Protein 8UUT (pdb70)

B-factor: mean 24.4, std 8.97, range [11.03, 70.88]

InterPro domains:
  IPR009013 Attachment protein shaft domain superfamily [SSF51225] (116-201)
  IPR009013 Attachment protein shaft domain superfamily [SSF51225] (204-274)
  IPR009013 Attachment protein shaft domain superfamily [SSF51225] (277-347)
  IPR009013 Attachment protein shaft domain superfamily [SSF51225] (350-420)
  IPR009013 Attachment protein shaft domain superfamily [SSF51225] (423-521)

Structure (mmCIF, N/CA/C/O backbone):
data_8UUT
#
_entry.id   8UUT
#
_cell.length_a   130.559
_cell.length_b   130.559
_cell.length_c   76.409
_cell.angle_alpha   90.000
_cell.angle_beta   90.000
_cell.angle_gamma   120.000
#
_symmetry.space_group_name_H-M   'P 3 2 1'
#
loop_
_entity.id
_entity.type
_entity.pdbx_description
1 polymer 'Anti-feeding prophage Fibre'
2 water water
#
loop_
_atom_site.group_PDB
_atom_site.id
_atom_site.type_symbol
_atom_site.label_atom_id
_atom_site.label_alt_id
_atom_site.label_comp_id
_atom_site.label_asym_id
_atom_site.label_entity_id
_atom_site.label_seq_id
_atom_site.pdbx_PDB_ins_code
_atom_site.Cartn_x
_atom_site.Cartn_y
_atom_site.Cartn_z
_atom_site.occupancy
_atom_site.B_iso_or_equiv
_atom_site.auth_seq_id
_atom_site.auth_comp_id
_atom_site.auth_asym_id
_atom_site.auth_atom_id
_atom_site.pdbx_PDB_model_num
ATOM 1 N N . ASN A 1 43 ? 13.58095 38.98700 9.46677 1.000 45.57608 43 ASN A N 1
ATOM 2 C CA . ASN A 1 43 ? 14.17813 38.61391 10.75022 1.000 40.26034 43 ASN A CA 1
ATOM 3 C C . ASN A 1 43 ? 13.65875 39.48881 11.89853 1.000 36.84245 43 ASN A C 1
ATOM 4 O O . ASN A 1 43 ? 13.85260 39.15579 13.08424 1.000 41.27297 43 ASN A O 1
ATOM 6 N N . GLY A 1 44 ? 13.01850 40.60783 11.54508 1.000 38.73586 44 GLY A N 1
ATOM 7 C CA . GLY A 1 44 ? 12.36186 41.46899 12.52007 1.000 32.06797 44 GLY A CA 1
ATOM 8 C C . GLY A 1 44 ? 13.26774 42.45893 13.23402 1.000 35.97449 44 GLY A C 1
ATOM 9 O O . GLY A 1 44 ? 12.82656 43.53504 13.65084 1.000 29.04341 44 GLY A O 1
ATOM 10 N N . VAL A 1 45 ? 14.54150 42.10664 13.38766 1.000 34.75666 45 VAL A N 1
ATOM 11 C CA . VAL A 1 45 ? 15.49711 42.95467 14.08761 1.000 29.76435 45 VAL A CA 1
ATOM 12 C C . VAL A 1 45 ? 16.85495 42.74751 13.43475 1.000 34.67407 45 VAL A C 1
ATOM 13 O O . VAL A 1 45 ? 17.13991 41.67800 12.88833 1.000 32.27717 45 VAL A O 1
ATOM 17 N N . GLY A 1 46 ? 17.68640 43.78763 13.47124 1.000 30.08495 46 GLY A N 1
ATOM 18 C CA . GLY A 1 46 ? 18.97143 43.75619 12.80241 1.000 35.33511 46 GLY A CA 1
ATOM 19 C C . GLY A 1 46 ? 20.02860 44.61994 13.46123 1.000 33.20888 46 GLY A C 1
ATOM 20 O O . GLY A 1 46 ? 19.72246 45.70068 13.97139 1.000 27.44450 46 GLY A O 1
ATOM 21 N N . LEU A 1 47 ? 21.27577 44.14879 13.46581 1.000 32.12836 47 LEU A N 1
ATOM 22 C CA . LEU A 1 47 ? 22.38743 44.97875 13.91420 1.000 30.14306 47 LEU A CA 1
ATOM 23 C C . LEU A 1 47 ? 22.59848 46.12104 12.93288 1.000 29.23605 47 LEU A C 1
ATOM 24 O O . LEU A 1 47 ? 22.57552 45.91220 11.71516 1.000 32.69648 47 LEU A O 1
ATOM 29 N N . LYS A 1 48 ? 22.79183 47.33430 13.44902 1.000 26.65222 48 LYS A N 1
ATOM 30 C CA . LYS A 1 48 ? 23.17487 48.42227 12.56146 1.000 26.75069 48 LYS A CA 1
ATOM 31 C C . LYS A 1 48 ? 24.55304 48.14324 11.96990 1.000 27.08406 48 LYS A C 1
ATOM 32 O O . LYS A 1 48 ? 25.35355 47.38641 12.52741 1.000 22.69838 48 LYS A O 1
ATOM 38 N N . SER A 1 49 ? 24.83060 48.77130 10.82377 1.000 22.89750 49 SER A N 1
ATOM 39 C CA . SER A 1 49 ? 26.11595 48.55866 10.17142 1.000 26.18709 49 SER A CA 1
ATOM 40 C C . SER A 1 49 ? 27.26723 49.07105 11.02793 1.000 23.68262 49 SER A C 1
ATOM 41 O O . SER A 1 49 ? 28.39565 48.57625 10.90035 1.000 22.33224 49 SER A O 1
ATOM 44 N N . THR A 1 50 ? 26.99703 50.01419 11.93050 1.000 22.19575 50 THR A N 1
ATOM 45 C CA . THR A 1 50 ? 28.01014 50.54137 12.83922 1.000 22.74816 50 THR A CA 1
ATOM 46 C C . THR A 1 50 ? 27.87152 50.00300 14.25818 1.000 23.46994 50 THR A C 1
ATOM 47 O O . THR A 1 50 ? 28.30402 50.66524 15.21277 1.000 19.62855 50 THR A O 1
ATOM 51 N N . ALA A 1 51 ? 27.28912 48.80812 14.42035 1.000 19.44104 51 ALA A N 1
ATOM 52 C CA . ALA A 1 51 ? 27.19688 48.21628 15.74846 1.000 20.69975 51 ALA A CA 1
ATOM 53 C C . ALA A 1 51 ? 28.56898 48.06774 16.38102 1.000 20.73991 51 ALA A C 1
ATOM 54 O O . ALA A 1 51 ? 28.68898 48.12742 17.60848 1.000 17.97294 51 ALA A O 1
ATOM 56 N N . TRP A 1 52 ? 29.61207 47.89243 15.55792 1.000 20.71928 52 TRP A N 1
ATOM 57 C CA . TRP A 1 52 ? 30.96537 47.77831 16.08728 1.000 19.06584 52 TRP A CA 1
ATOM 58 C C . TRP A 1 52 ? 31.35662 49.00368 16.90679 1.000 18.37194 52 TRP A C 1
ATOM 59 O O . TRP A 1 52 ? 32.14724 48.88541 17.84892 1.000 18.18159 52 TRP A O 1
ATOM 70 N N . ILE A 1 53 ? 30.82743 50.18367 16.57116 1.000 18.31079 53 ILE A N 1
ATOM 71 C CA . ILE A 1 53 ? 31.11405 51.37198 17.37831 1.000 18.08047 53 ILE A CA 1
ATOM 72 C C . ILE A 1 53 ? 30.60716 51.17515 18.79829 1.000 18.64726 53 ILE A C 1
ATOM 73 O O . ILE A 1 53 ? 31.32918 51.39482 19.78551 1.000 18.08368 53 ILE A O 1
ATOM 78 N N . ASN A 1 54 ? 29.34381 50.77111 18.92075 1.000 18.67239 54 ASN A N 1
ATOM 79 C CA . ASN A 1 54 ? 28.76546 50.52020 20.23255 1.000 18.33281 54 ASN A CA 1
ATOM 80 C C . ASN A 1 54 ? 29.54064 49.45342 20.98283 1.000 18.23341 54 ASN A C 1
ATOM 81 O O . ASN A 1 54 ? 29.81590 49.58794 22.18746 1.000 16.96511 54 ASN A O 1
ATOM 86 N N . VAL A 1 55 ? 29.87895 48.37027 20.29731 1.000 17.57584 55 VAL A N 1
ATOM 87 C CA . VAL A 1 55 ? 30.51098 47.26253 20.99597 1.000 16.88442 55 VAL A CA 1
ATOM 88 C C . VAL A 1 55 ? 31.89619 47.66652 21.47353 1.000 20.75601 55 VAL A C 1
ATOM 89 O O . VAL A 1 55 ? 32.27695 47.38945 22.62236 1.000 18.73139 55 VAL A O 1
ATOM 93 N N . MET A 1 56 ? 32.66475 48.35475 20.61636 1.000 18.47669 56 MET A N 1
ATOM 94 C CA . MET A 1 56 ? 34.06401 48.57056 20.95603 1.000 18.45623 56 MET A CA 1
ATOM 95 C C . MET A 1 56 ? 34.23192 49.72644 21.93391 1.000 18.74136 56 MET A C 1
ATOM 96 O O . MET A 1 56 ? 35.15784 49.70401 22.75648 1.000 19.06857 56 MET A O 1
ATOM 101 N N . CYS A 1 57 ? 33.35003 50.73592 21.87688 1.000 18.19370 57 CYS A N 1
ATOM 102 C CA . CYS A 1 57 ? 33.31853 51.72593 22.95602 1.000 17.81792 57 CYS A CA 1
ATOM 103 C C . CYS A 1 57 ? 33.03381 51.07058 24.29717 1.000 18.21924 57 CYS A C 1
ATOM 104 O O . CYS A 1 57 ? 33.65590 51.41902 25.30968 1.000 18.84715 57 CYS A O 1
ATOM 107 N N . GLY A 1 58 ? 32.08011 50.14241 24.33847 1.000 16.06344 58 GLY A N 1
ATOM 108 C CA . GLY A 1 58 ? 31.84520 49.41234 25.57513 1.000 17.71021 58 GLY A CA 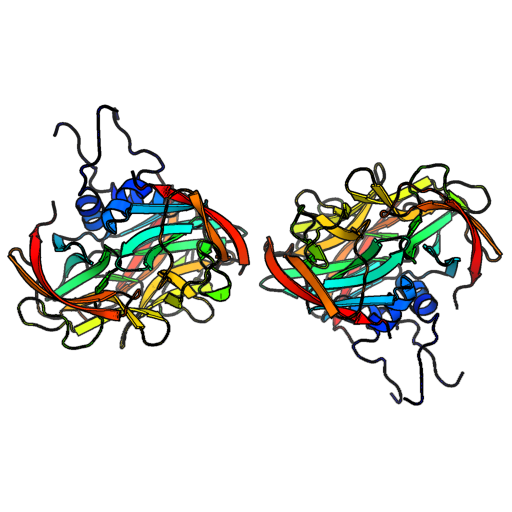1
ATOM 109 C C . GLY A 1 58 ? 33.03040 48.55685 25.97095 1.000 17.75991 58 GLY A C 1
ATOM 110 O O . GLY A 1 58 ? 33.38548 48.47325 27.15161 1.000 17.10548 58 GLY A O 1
ATOM 111 N N . LEU A 1 59 ? 33.66285 47.91578 24.98938 1.000 17.28648 59 LEU A N 1
ATOM 112 C CA . LEU A 1 59 ? 34.77825 47.01853 25.27885 1.000 18.47369 59 LEU A CA 1
ATOM 113 C C . LEU A 1 59 ? 35.90214 47.73902 26.01253 1.000 19.16008 59 LEU A C 1
ATOM 114 O O . LEU A 1 59 ? 36.47479 47.19737 26.97355 1.000 17.17438 59 LEU A O 1
ATOM 119 N N . HIS A 1 60 ? 36.24554 48.94761 25.56752 1.000 15.84320 60 HIS A N 1
ATOM 120 C CA . HIS A 1 60 ? 37.33782 49.70552 26.16877 1.000 16.62202 60 HIS A CA 1
ATOM 121 C C . HIS A 1 60 ? 36.86933 50.76719 27.15011 1.000 17.69011 60 HIS A C 1
ATOM 122 O O . HIS A 1 60 ? 37.70940 51.50868 27.67145 1.000 17.99045 60 HIS A O 1
ATOM 129 N N . ASN A 1 61 ? 35.56171 50.85834 27.40987 1.000 17.09250 61 ASN A N 1
ATOM 130 C CA . ASN A 1 61 ? 34.99560 51.91856 28.24754 1.000 17.72012 61 ASN A CA 1
ATOM 131 C C . ASN A 1 61 ? 35.36529 53.29926 27.70655 1.000 19.81433 61 ASN A C 1
ATOM 132 O O . ASN A 1 61 ? 35.72686 54.21383 28.45338 1.000 17.01242 61 ASN A O 1
ATOM 137 N N . ALA A 1 62 ? 35.30320 53.44385 26.39000 1.000 17.49161 62 ALA A N 1
ATOM 138 C CA . ALA A 1 62 ? 35.69953 54.67729 25.73514 1.000 16.70363 62 ALA A CA 1
ATOM 139 C C . ALA A 1 62 ? 34.57785 55.70332 25.80696 1.000 20.11482 62 ALA A C 1
ATOM 140 O O . ALA A 1 62 ? 33.39635 55.35765 25.70562 1.000 22.22590 62 ALA A O 1
ATOM 142 N N . THR A 1 63 ? 34.95230 56.97356 25.95835 1.000 16.66757 63 THR A N 1
ATOM 143 C CA . THR A 1 63 ? 33.97987 58.06017 25.92652 1.000 20.47597 63 THR A CA 1
ATOM 144 C C . THR A 1 63 ? 33.98180 58.81159 24.60755 1.000 18.69170 63 THR A C 1
ATOM 145 O O . THR A 1 63 ? 33.07399 59.62024 24.36780 1.000 20.04546 63 THR A O 1
ATOM 149 N N . PHE A 1 64 ? 34.98277 58.58633 23.76251 1.000 18.31808 64 PHE A N 1
ATOM 150 C CA . PHE A 1 64 ? 35.04820 59.20318 22.45040 1.000 15.50601 64 PHE A CA 1
ATOM 151 C C . PHE A 1 64 ? 35.63664 58.18695 21.48783 1.000 17.17304 64 PHE A C 1
ATOM 152 O O . PHE A 1 64 ? 36.35032 57.26577 21.88724 1.000 17.09673 64 PHE A O 1
ATOM 160 N N . TYR A 1 65 ? 35.33326 58.36905 20.21112 1.000 17.33283 65 TYR A N 1
ATOM 161 C CA . TYR A 1 65 ? 35.90490 57.51271 19.18585 1.000 16.26415 65 TYR A CA 1
ATOM 162 C C . TYR A 1 65 ? 36.06302 58.32721 17.91369 1.000 17.45184 65 TYR A C 1
ATOM 163 O O . TYR A 1 65 ? 35.49891 59.41424 17.76884 1.000 18.20738 65 TYR A O 1
ATOM 172 N N . VAL A 1 66 ? 36.84977 57.79017 16.98976 1.000 14.78986 66 VAL A N 1
ATOM 173 C CA . VAL A 1 66 ? 37.08400 58.43677 15.70841 1.000 16.96136 66 VAL A CA 1
ATOM 174 C C . VAL A 1 66 ? 37.33736 57.32580 14.70650 1.000 18.08676 66 VAL A C 1
ATOM 175 O O . VAL A 1 66 ? 37.85518 56.26142 15.06322 1.000 15.61107 66 VAL A O 1
ATOM 179 N N . TYR A 1 67 ? 36.94904 57.55685 13.44939 1.000 15.46306 67 TYR A N 1
ATOM 180 C CA . TYR A 1 67 ? 37.19100 56.52135 12.46152 1.000 14.71657 67 TYR A CA 1
ATOM 181 C C . TYR A 1 67 ? 37.08627 57.06737 11.04902 1.000 15.63601 67 TYR A C 1
ATOM 182 O O . TYR A 1 67 ? 36.55661 58.15242 10.80477 1.000 17.42518 67 TYR A O 1
ATOM 191 N N . SER A 1 68 ? 37.63559 56.29127 10.12693 1.000 16.11289 68 SER A N 1
ATOM 192 C CA . SER A 1 68 ? 37.37440 56.45130 8.70672 1.000 15.22626 68 SER A CA 1
ATOM 193 C C . SER A 1 68 ? 37.15233 55.05450 8.15250 1.000 16.69215 68 SER A C 1
ATOM 194 O O . SER A 1 68 ? 37.03342 54.08897 8.90902 1.000 15.37178 68 SER A O 1
ATOM 197 N N . SER A 1 69 ? 37.12098 54.93918 6.82096 1.000 17.23843 69 SER A N 1
ATOM 198 C CA . SER A 1 69 ? 37.07516 53.62837 6.17818 1.000 20.55300 69 SER A CA 1
ATOM 199 C C . SER A 1 69 ? 38.31227 52.78594 6.46640 1.000 20.23583 69 SER A C 1
ATOM 200 O O . SER A 1 69 ? 38.31559 51.58675 6.14877 1.000 18.33101 69 SER A O 1
ATOM 203 N N . TYR A 1 70 ? 39.35714 53.38024 7.05087 1.000 16.89542 70 TYR A N 1
ATOM 204 C CA . TYR A 1 70 ? 40.67510 52.76555 7.09061 1.000 15.09338 70 TYR A CA 1
ATOM 205 C C . TYR A 1 70 ? 41.24739 52.57610 8.48452 1.000 14.87858 70 TYR A C 1
ATOM 206 O O . TYR A 1 70 ? 42.32486 51.97697 8.60375 1.000 13.91872 70 TYR A O 1
ATOM 215 N N . PHE A 1 71 ? 40.58091 53.05384 9.53120 1.000 11.61672 71 PHE A N 1
ATOM 216 C CA . PHE A 1 71 ? 41.06975 52.81816 10.88975 1.000 15.26245 71 PHE A CA 1
ATOM 217 C C . PHE A 1 71 ? 39.91380 53.16957 11.81615 1.000 14.54732 71 PHE A C 1
ATOM 218 O O . PHE A 1 71 ? 38.95919 53.84207 11.41193 1.000 13.79649 71 PHE A O 1
ATOM 226 N N . CYS A 1 72 ? 40.03926 52.77286 13.08255 1.000 14.05152 72 CYS A N 1
ATOM 227 C CA . CYS A 1 72 ? 39.19464 53.35757 14.11443 1.000 16.64873 72 CYS A CA 1
ATOM 228 C C . CYS A 1 72 ? 39.97206 53.38965 15.42359 1.000 17.40990 72 CYS A C 1
ATOM 229 O O . CYS A 1 72 ? 40.90702 52.60440 15.64151 1.000 16.25462 72 CYS A O 1
ATOM 232 N N . ALA A 1 73 ? 39.58274 54.31842 16.28761 1.000 14.16256 73 ALA A N 1
ATOM 233 C CA . ALA A 1 73 ? 40.27687 54.51278 17.55072 1.000 13.76618 73 ALA A CA 1
ATOM 234 C C . ALA A 1 73 ? 39.27740 54.88639 18.62902 1.000 14.67519 73 ALA A C 1
ATOM 235 O O . ALA A 1 73 ? 38.40130 55.73157 18.41043 1.000 17.25549 73 ALA A O 1
ATOM 237 N N . PHE A 1 74 ? 39.43057 54.26176 19.79097 1.000 14.12532 74 PHE A N 1
ATOM 238 C CA . PHE A 1 74 ? 38.50110 54.39734 20.90839 1.000 13.97348 74 PHE A CA 1
ATOM 239 C C . PHE A 1 74 ? 39.25047 55.03103 22.06610 1.000 15.98579 74 PHE A C 1
ATOM 240 O O . PHE A 1 74 ? 40.22053 54.44963 22.55362 1.000 14.96108 74 PHE A O 1
ATOM 248 N N . PHE A 1 75 ? 38.80663 56.22729 22.48852 1.000 17.83907 75 PHE A N 1
ATOM 249 C CA . PHE A 1 75 ? 39.54993 57.07970 23.41960 1.000 17.02356 75 PHE A CA 1
ATOM 250 C C . PHE A 1 75 ? 38.99116 57.02521 24.82977 1.000 17.33210 75 PHE A C 1
ATOM 251 O O . PHE A 1 75 ? 37.77460 57.12449 25.03622 1.000 16.57943 75 PHE A O 1
ATOM 259 N N . CYS A 1 76 ? 39.90192 56.96807 25.80164 1.000 16.05627 76 CYS A N 1
ATOM 260 C CA . CYS A 1 76 ? 39.57838 57.09741 27.21504 1.000 17.01485 76 CYS A CA 1
ATOM 261 C C . CYS A 1 76 ? 40.37490 58.25185 27.78340 1.000 18.45655 76 CYS A C 1
ATOM 262 O O . CYS A 1 76 ? 41.58656 58.33010 27.56015 1.000 18.43264 76 CYS A O 1
ATOM 265 N N . ASN A 1 77 ? 39.69896 59.13709 28.51830 1.000 17.85970 77 ASN A N 1
ATOM 266 C CA . ASN A 1 77 ? 40.36592 60.21156 29.24032 1.000 22.29338 77 ASN A CA 1
ATOM 267 C C . ASN A 1 77 ? 40.74935 59.72927 30.62824 1.000 19.58126 77 ASN A C 1
ATOM 268 O O . ASN A 1 77 ? 39.99519 58.99645 31.27150 1.000 19.60263 77 ASN A O 1
ATOM 273 N N . TYR A 1 78 ? 41.93595 60.12194 31.07781 1.000 19.33116 78 TYR A N 1
ATOM 274 C CA . TYR A 1 78 ? 42.38148 59.76438 32.42158 1.000 20.29470 78 TYR A CA 1
ATOM 275 C C . TYR A 1 78 ? 43.48414 60.72689 32.82463 1.000 23.23543 78 TYR A C 1
ATOM 276 O O . TYR A 1 78 ? 44.38858 60.99973 32.03678 1.000 15.96441 78 TYR A O 1
ATOM 285 N N . SER A 1 79 ? 43.38841 61.24193 34.05416 1.000 24.38563 79 SER A N 1
ATOM 286 C CA . SER A 1 79 ? 44.35813 62.19860 34.60185 1.000 26.03176 79 SER A CA 1
ATOM 287 C C . SER A 1 79 ? 44.46908 63.38033 33.63795 1.000 19.95406 79 SER A C 1
ATOM 288 O O . SER A 1 79 ? 43.43527 63.96819 33.29193 1.000 24.07945 79 SER A O 1
ATOM 291 N N . ASN A 1 80 ? 45.66582 63.76835 33.19639 1.000 19.61234 80 ASN A N 1
ATOM 292 C CA . ASN A 1 80 ? 45.79949 64.94192 32.33608 1.000 24.02398 80 ASN A CA 1
ATOM 293 C C . ASN A 1 80 ? 45.73695 64.61393 30.85061 1.000 23.37185 80 ASN A C 1
ATOM 294 O O . ASN A 1 80 ? 45.80718 65.53836 30.03510 1.000 19.79123 80 ASN A O 1
ATOM 299 N N . GLY A 1 81 ? 45.63236 63.33784 30.48037 1.000 21.82544 81 GLY A N 1
ATOM 300 C CA . GLY A 1 81 ? 45.73849 62.96613 29.07655 1.000 20.86672 81 GLY A CA 1
ATOM 301 C C . GLY A 1 81 ? 44.68119 61.97570 28.62354 1.000 18.97792 81 GLY A C 1
ATOM 302 O O . GLY A 1 81 ? 43.58370 61.91428 29.18600 1.000 18.70340 81 GLY A O 1
ATOM 303 N N . CYS A 1 82 ? 44.99499 61.19183 27.59765 1.000 19.82728 82 CYS A N 1
ATOM 304 C CA . CYS A 1 82 ? 44.05231 60.20740 27.08973 1.000 17.13289 82 CYS A CA 1
ATOM 305 C C . CYS A 1 82 ? 44.83039 59.09932 26.39693 1.000 15.13243 82 CYS A C 1
ATOM 306 O O . CYS A 1 82 ? 46.01696 59.23977 26.09433 1.000 14.63885 82 CYS A O 1
ATOM 309 N N . VAL A 1 83 ? 44.13790 57.98925 26.17321 1.000 17.20119 83 VAL A N 1
ATOM 310 C CA . VAL A 1 83 ? 44.65644 56.81309 25.48332 1.000 14.44068 83 VAL A CA 1
ATOM 311 C C . VAL A 1 83 ? 43.63689 56.42444 24.42422 1.000 17.26552 83 VAL A C 1
ATOM 312 O O . VAL A 1 83 ? 42.43208 56.50604 24.66865 1.000 18.51311 83 VAL A O 1
ATOM 316 N N . ALA A 1 84 ? 44.10990 55.98980 23.25735 1.000 15.05434 84 ALA A N 1
ATOM 317 C CA . ALA A 1 84 ? 43.25021 55.37976 22.25191 1.000 13.87587 84 ALA A CA 1
ATOM 318 C C . ALA A 1 84 ? 43.65824 53.93080 22.02057 1.000 16.44749 84 ALA A C 1
ATOM 319 O O . ALA A 1 84 ? 44.84789 53.61472 21.92603 1.000 15.40332 84 ALA A O 1
ATOM 321 N N . TYR A 1 85 ? 42.66293 53.05503 21.92660 1.000 16.57777 85 TYR A N 1
ATOM 322 C CA . TYR A 1 85 ? 42.85646 51.68291 21.48959 1.000 13.90141 85 TYR A CA 1
ATOM 323 C C . TYR A 1 85 ? 42.47737 51.62935 20.01374 1.000 15.28368 85 TYR A C 1
ATOM 324 O O . TYR A 1 85 ? 41.40738 52.11078 19.63932 1.000 14.49550 85 TYR A O 1
ATOM 333 N N . VAL A 1 86 ? 43.36788 51.10846 19.17477 1.000 12.65576 86 VAL A N 1
ATOM 334 C CA . VAL A 1 86 ? 43.32663 51.38904 17.74003 1.000 12.55865 86 VAL A CA 1
ATOM 335 C C . VAL A 1 86 ? 43.18108 50.08151 16.96086 1.000 15.11444 86 VAL A C 1
ATOM 336 O O . VAL A 1 86 ? 43.78752 49.06741 17.31927 1.000 13.83389 86 VAL A O 1
ATOM 340 N N . TYR A 1 87 ? 42.37206 50.10860 15.88766 1.000 14.32868 87 TYR A N 1
ATOM 341 C CA . TYR A 1 87 ? 42.18055 48.96743 14.99572 1.000 15.93196 87 TYR A CA 1
ATOM 342 C C . TYR A 1 87 ? 42.28644 49.44733 13.55963 1.000 14.23266 87 TYR A C 1
ATOM 343 O O . TYR A 1 87 ? 41.89764 50.57305 13.24188 1.000 16.14861 87 TYR A O 1
ATOM 352 N N . GLY A 1 88 ? 42.82569 48.59407 12.69065 1.000 14.11329 88 GLY A N 1
ATOM 353 C CA . GLY A 1 88 ? 42.80533 48.89632 11.27136 1.000 15.01328 88 GLY A CA 1
ATOM 354 C C . GLY A 1 88 ? 41.48940 48.50038 10.61732 1.000 13.51788 88 GLY A C 1
ATOM 355 O O . GLY A 1 88 ? 40.77353 47.62771 11.09868 1.000 13.64587 88 GLY A O 1
ATOM 356 N N . ARG A 1 89 ? 41.17487 49.16488 9.50243 1.000 12.45892 89 ARG A N 1
ATOM 357 C CA . ARG A 1 89 ? 40.00373 48.84024 8.69793 1.000 13.74232 89 ARG A CA 1
ATOM 358 C C . ARG A 1 89 ? 40.36974 48.91244 7.22449 1.000 12.82783 89 ARG A C 1
ATOM 359 O O . ARG A 1 89 ? 41.30553 49.61797 6.84427 1.000 12.90947 89 ARG A O 1
ATOM 367 N N . GLY A 1 90 ? 39.62339 48.17308 6.40111 1.000 13.97416 90 GLY A N 1
ATOM 368 C CA . GLY A 1 90 ? 39.68332 48.35958 4.94983 1.000 14.76817 90 GLY A CA 1
ATOM 369 C C . GLY A 1 90 ? 41.04215 48.11720 4.33534 1.000 16.94813 90 GLY A C 1
ATOM 370 O O . GLY A 1 90 ? 41.41220 48.81271 3.37668 1.000 17.90373 90 GLY A O 1
ATOM 371 N N . ALA A 1 91 ? 41.79839 47.14805 4.86848 1.000 15.53772 91 ALA A N 1
ATOM 372 C CA . ALA A 1 91 ? 43.16029 46.77172 4.48107 1.000 16.09160 91 ALA A CA 1
ATOM 373 C C . ALA A 1 91 ? 44.22261 47.75392 4.95290 1.000 12.38459 91 ALA A C 1
ATOM 374 O O . ALA A 1 91 ? 45.40004 47.58609 4.60809 1.000 13.45243 91 ALA A O 1
ATOM 376 N N . PHE A 1 92 ? 43.86313 48.75725 5.74361 1.000 15.60012 92 PHE A N 1
ATOM 377 C CA . PHE A 1 92 ? 44.83378 49.72714 6.23300 1.000 13.80900 92 PHE A CA 1
ATOM 378 C C . PHE A 1 92 ? 44.97178 49.63517 7.75522 1.000 12.65880 92 PHE A C 1
ATOM 379 O O . PHE A 1 92 ? 44.25864 48.88683 8.42612 1.000 15.19182 92 PHE A O 1
ATOM 387 N N . TYR A 1 93 ? 45.89942 50.43438 8.28123 1.000 14.58200 93 TYR A N 1
ATOM 388 C CA . TYR A 1 93 ? 46.18919 50.54234 9.71072 1.000 12.27932 93 TYR A CA 1
ATOM 389 C C . TYR A 1 93 ? 46.90087 51.86716 9.92741 1.000 14.96714 93 TYR A C 1
ATOM 390 O O . TYR A 1 93 ? 47.27373 52.54429 8.97043 1.000 15.16935 93 TYR A O 1
ATOM 399 N N . LEU A 1 94 ? 47.07875 52.24906 11.19599 1.000 13.39435 94 LEU A N 1
ATOM 400 C CA . LEU A 1 94 ? 47.77384 53.49315 11.50780 1.000 12.43997 94 LEU A CA 1
ATOM 401 C C . LEU A 1 94 ? 49.27737 53.26166 11.64438 1.000 14.21857 94 LEU A C 1
ATOM 402 O O . LEU A 1 94 ? 49.71346 52.35604 12.35774 1.000 14.71556 94 LEU A O 1
ATOM 407 N N . SER A 1 95 ? 50.06125 54.09435 10.96787 1.000 16.55161 95 SER A N 1
ATOM 408 C CA . SER A 1 95 ? 51.51304 54.07303 11.10141 1.000 13.33475 95 SER A CA 1
ATOM 409 C C . SER A 1 95 ? 51.93089 54.34815 12.54141 1.000 16.07681 95 SER A C 1
ATOM 410 O O . SER A 1 95 ? 51.31032 55.15715 13.23489 1.000 14.72762 95 SER A O 1
ATOM 413 N N . THR A 1 96 ? 52.99572 53.68098 12.98341 1.000 15.38417 96 THR A N 1
ATOM 414 C CA . THR A 1 96 ? 53.52756 53.87218 14.33421 1.000 13.65429 96 THR A CA 1
ATOM 415 C C . THR A 1 96 ? 54.48900 55.05819 14.43460 1.000 14.87695 96 THR A C 1
ATOM 416 O O . THR A 1 96 ? 55.17051 55.21420 15.45714 1.000 15.26743 96 THR A O 1
ATOM 420 N N . VAL A 1 97 ? 54.52667 55.91842 13.42411 1.000 13.16932 97 VAL A N 1
ATOM 421 C CA . VAL A 1 97 ? 55.37687 57.10868 13.44698 1.000 15.99266 97 VAL A CA 1
ATOM 422 C C . VAL A 1 97 ? 54.62071 58.16027 14.26121 1.000 17.53461 97 VAL A C 1
ATOM 423 O O . VAL A 1 97 ? 53.71987 58.81908 13.74830 1.000 16.62077 97 VAL A O 1
ATOM 427 N N . SER A 1 98 ? 54.96656 58.30671 15.55203 1.000 18.50550 98 SER A N 1
ATOM 428 C CA . SER A 1 98 ? 54.21523 59.22707 16.41008 1.000 16.46800 98 SER A CA 1
ATOM 429 C C . SER A 1 98 ? 54.30747 60.66405 15.91086 1.000 19.15080 98 SER A C 1
ATOM 430 O O . SER A 1 98 ? 53.35712 61.44131 16.05812 1.000 16.88773 98 SER A O 1
ATOM 433 N N . GLY A 1 99 ? 55.43708 61.03906 15.31630 1.000 16.54019 99 GLY A N 1
ATOM 434 C CA . GLY A 1 99 ? 55.53891 62.36600 14.74793 1.000 19.05215 99 GLY A CA 1
ATOM 435 C C . GLY A 1 99 ? 54.53305 62.63706 13.64969 1.000 19.68367 99 GLY A C 1
ATOM 436 O O . GLY A 1 99 ? 54.29992 63.80289 13.31766 1.000 20.15348 99 GLY A O 1
ATOM 437 N N . ASP A 1 100 ? 53.91644 61.59034 13.09137 1.000 16.23690 100 ASP A N 1
ATOM 438 C CA . ASP A 1 100 ? 52.91618 61.72906 12.03524 1.000 18.36304 100 ASP A CA 1
ATOM 439 C C . ASP A 1 100 ? 51.48129 61.69824 12.54780 1.000 21.99334 100 ASP A C 1
ATOM 440 O O . ASP A 1 100 ? 50.55158 61.78470 11.73599 1.000 18.46906 100 ASP A O 1
ATOM 445 N N . ILE A 1 101 ? 51.27703 61.56058 13.85820 1.000 18.00949 101 ILE A N 1
ATOM 446 C CA . ILE A 1 101 ? 49.95441 61.54443 14.47532 1.000 16.97699 101 ILE A CA 1
ATOM 447 C C . ILE A 1 101 ? 49.83200 62.80862 15.31471 1.000 18.5098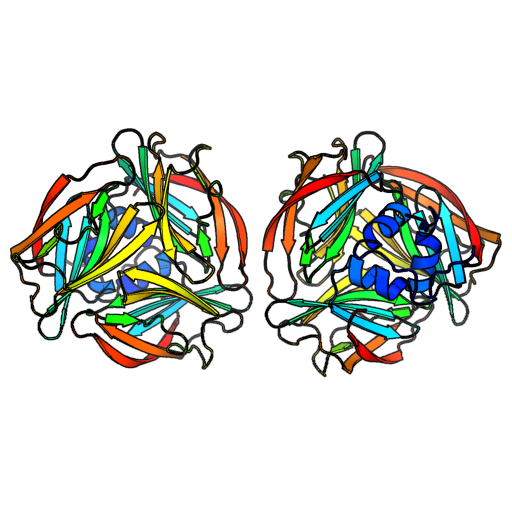3 101 ILE A C 1
ATOM 448 O O . ILE A 1 101 ? 50.77037 63.16594 16.03609 1.000 18.63442 101 ILE A O 1
ATOM 453 N N . LYS A 1 102 ? 48.70037 63.50113 15.20088 1.000 16.20318 102 LYS A N 1
ATOM 454 C CA . LYS A 1 102 ? 48.47055 64.70343 15.99926 1.000 19.83107 102 LYS A CA 1
ATOM 455 C C . LYS A 1 102 ? 47.05539 64.66875 16.53289 1.000 16.64967 102 LYS A C 1
ATOM 456 O O . LYS A 1 102 ? 46.11371 64.48837 15.76273 1.000 16.64553 102 LYS A O 1
ATOM 462 N N . LEU A 1 103 ? 46.89463 64.84096 17.84136 1.000 15.60171 103 LEU A N 1
ATOM 463 C CA . LEU A 1 103 ? 45.57626 65.03046 18.42773 1.000 16.29630 103 LEU A CA 1
ATOM 464 C C . LEU A 1 103 ? 45.52446 66.47451 18.90131 1.000 19.98114 103 LEU A C 1
ATOM 465 O O . LEU A 1 103 ? 46.32439 66.86276 19.75740 1.000 19.92243 103 LEU A O 1
ATOM 470 N N . ASN A 1 104 ? 44.62118 67.26738 18.33298 1.000 18.16121 104 ASN A N 1
ATOM 471 C CA . ASN A 1 104 ? 44.58886 68.70449 18.61714 1.000 25.29919 104 ASN A CA 1
ATOM 472 C C . ASN A 1 104 ? 45.98571 69.31455 18.48510 1.000 29.91738 104 ASN A C 1
ATOM 473 O O . ASN A 1 104 ? 46.43319 70.08056 19.34527 1.000 27.34610 104 ASN A O 1
ATOM 478 N N . SER A 1 105 ? 46.69611 68.91137 17.42008 1.000 24.70576 105 SER A N 1
ATOM 479 C CA . SER A 1 105 ? 48.02180 69.40109 17.01967 1.000 27.07917 105 SER A CA 1
ATOM 480 C C . SER A 1 105 ? 49.17023 68.86766 17.87318 1.000 22.91783 105 SER A C 1
ATOM 481 O O . SER A 1 105 ? 50.28563 69.39632 17.79643 1.000 25.41824 105 SER A O 1
ATOM 484 N N . VAL A 1 106 ? 48.96325 67.81683 18.66201 1.000 23.65582 106 VAL A N 1
ATOM 485 C CA . VAL A 1 106 ? 49.99713 67.29716 19.55484 1.000 23.25571 106 VAL A CA 1
ATOM 486 C C . VAL A 1 106 ? 50.21136 65.81267 19.27790 1.000 21.80599 106 VAL A C 1
ATOM 487 O O . VAL A 1 106 ? 49.24437 65.04553 19.19693 1.000 20.46798 106 VAL A O 1
ATOM 491 N N . SER A 1 107 ? 51.48913 65.39710 19.19156 1.000 19.47408 107 SER A N 1
ATOM 492 C CA . SER A 1 107 ? 51.81682 63.99440 18.95577 1.000 18.91098 107 SER A CA 1
ATOM 493 C C . SER A 1 107 ? 51.72996 63.15926 20.22962 1.000 19.36319 107 SER A C 1
ATOM 494 O O . SER A 1 107 ? 52.05215 63.63751 21.33001 1.000 19.36302 107 SER A O 1
ATOM 497 N N . PRO A 1 108 ? 51.32170 61.89815 20.10615 1.000 17.15571 108 PRO A N 1
ATOM 498 C CA . PRO A 1 108 ? 51.37227 61.00520 21.26444 1.000 14.93486 108 PRO A CA 1
ATOM 499 C C . PRO A 1 108 ? 52.82119 60.75164 21.63990 1.000 20.66162 108 PRO A C 1
ATOM 500 O O . PRO A 1 108 ? 53.70577 60.74397 20.78527 1.000 19.07595 108 PRO A O 1
ATOM 504 N N . ASN A 1 109 ? 53.07567 60.57359 22.93452 1.000 20.48229 109 ASN A N 1
ATOM 505 C CA . ASN A 1 109 ? 54.43166 60.23482 23.33509 1.000 25.14197 109 ASN A CA 1
ATOM 506 C C . ASN A 1 109 ? 54.64287 58.73878 23.51282 1.000 25.19165 109 ASN A C 1
ATOM 507 O O . ASN A 1 109 ? 55.79603 58.31095 23.64748 1.000 24.83366 109 ASN A O 1
ATOM 512 N N . GLN A 1 110 ? 53.57118 57.93322 23.50740 1.000 20.24563 110 GLN A N 1
ATOM 513 C CA . GLN A 1 110 ? 53.70341 56.48863 23.57329 1.000 16.63234 110 GLN A CA 1
ATOM 514 C C . GLN A 1 110 ? 52.85561 55.84591 22.48383 1.000 18.19876 110 GLN A C 1
ATOM 515 O O . GLN A 1 110 ? 51.71352 56.25419 22.24918 1.000 18.64048 110 GLN A O 1
ATOM 521 N N . ILE A 1 111 ? 53.41597 54.82188 21.84855 1.000 15.77986 111 ILE A N 1
ATOM 522 C CA . ILE A 1 111 ? 52.69700 53.97796 20.89633 1.000 15.33926 111 ILE A CA 1
ATOM 523 C C . ILE A 1 111 ? 53.08898 52.52769 21.17169 1.000 14.64425 111 ILE A C 1
ATOM 524 O O . ILE A 1 111 ? 54.27897 52.19847 21.17642 1.000 15.51543 111 ILE A O 1
ATOM 529 N N . LEU A 1 112 ? 52.10168 51.66712 21.40821 1.000 13.52753 112 LEU A N 1
ATOM 530 C CA . LEU A 1 112 ? 52.31312 50.22629 21.43572 1.000 15.07772 112 LEU A CA 1
ATOM 531 C C . LEU A 1 112 ? 51.74160 49.63724 20.15547 1.000 15.64646 112 LEU A C 1
ATOM 532 O O . LEU A 1 112 ? 50.75623 50.15137 19.61431 1.000 17.26295 112 LEU A O 1
ATOM 537 N N . ALA A 1 113 ? 52.35797 48.55266 19.67945 1.000 15.52240 113 ALA A N 1
ATOM 538 C CA . ALA A 1 113 ? 52.13161 48.11695 18.30550 1.000 15.59538 113 ALA A CA 1
ATOM 539 C C . ALA A 1 113 ? 52.16355 46.60001 18.19131 1.000 14.61698 113 ALA A C 1
ATOM 540 O O . ALA A 1 113 ? 52.72368 45.89661 19.03807 1.000 15.42321 113 ALA A O 1
ATOM 542 N N . MET A 1 114 ? 51.52234 46.10590 17.13267 1.000 14.20903 114 MET A N 1
ATOM 543 C CA . MET A 1 114 ? 51.80035 44.78677 16.58341 1.000 15.49052 114 MET A CA 1
ATOM 544 C C . MET A 1 114 ? 52.91440 44.93866 15.55044 1.000 14.75497 114 MET A C 1
ATOM 545 O O . MET A 1 114 ? 52.93083 45.89937 14.77263 1.000 13.73159 114 MET A O 1
ATOM 550 N N . THR A 1 115 ? 53.87994 44.02343 15.57322 1.000 14.43245 115 THR A N 1
ATOM 551 C CA . THR A 1 115 ? 55.10852 44.24388 14.82657 1.000 14.39638 115 THR A CA 1
ATOM 552 C C . THR A 1 115 ? 55.43892 43.07073 13.91088 1.000 17.59468 115 THR A C 1
ATOM 553 O O . THR A 1 115 ? 55.02825 41.92911 14.13029 1.000 15.80948 115 THR A O 1
ATOM 557 N N . GLY A 1 116 ? 56.19753 43.38595 12.86922 1.000 18.26915 116 GLY A N 1
ATOM 558 C CA . GLY A 1 116 ? 56.68215 42.39112 11.94069 1.000 21.61058 116 GLY A CA 1
ATOM 559 C C . GLY A 1 116 ? 58.03728 42.79421 11.40247 1.000 27.01666 116 GLY A C 1
ATOM 560 O O . GLY A 1 116 ? 58.64701 43.75898 11.88829 1.000 25.64377 116 GLY A O 1
ATOM 561 N N . GLY A 1 117 ? 58.49174 42.07688 10.37780 1.000 23.68970 117 GLY A N 1
ATOM 562 C CA . GLY A 1 117 ? 59.83583 42.28225 9.85556 1.000 27.31357 117 GLY A CA 1
ATOM 563 C C . GLY A 1 117 ? 60.14567 43.71484 9.46989 1.000 26.78892 117 GLY A C 1
ATOM 564 O O . GLY A 1 117 ? 61.17138 44.26611 9.87406 1.000 36.11187 117 GLY A O 1
ATOM 565 N N . SER A 1 118 ? 59.28647 44.33923 8.66009 1.000 23.81756 118 SER A N 1
ATOM 566 C CA . SER A 1 118 ? 59.55057 45.71139 8.23828 1.000 26.14785 118 SER A CA 1
ATOM 567 C C . SER A 1 118 ? 58.43291 46.68768 8.56426 1.000 28.00874 118 SER A C 1
ATOM 568 O O . SER A 1 118 ? 58.53996 47.86518 8.19860 1.000 27.30497 118 SER A O 1
ATOM 571 N N . SER A 1 119 ? 57.38172 46.25158 9.25317 1.000 20.84948 119 SER A N 1
ATOM 572 C CA . SER A 1 119 ? 56.20962 47.08777 9.44561 1.000 20.21392 119 SER A CA 1
ATOM 573 C C . SER A 1 119 ? 55.72207 46.94661 10.87987 1.000 16.08617 119 SER A C 1
ATOM 574 O O . SER A 1 119 ? 56.10330 46.01920 11.60216 1.000 17.02528 119 SER A O 1
ATOM 577 N N . SER A 1 120 ? 54.86668 47.88092 11.28083 1.000 14.34121 120 SER A N 1
ATOM 578 C CA . SER A 1 120 ? 54.25486 47.84043 12.60450 1.000 15.69526 120 SER A CA 1
ATOM 579 C C . SER A 1 120 ? 53.00603 48.70306 12.56876 1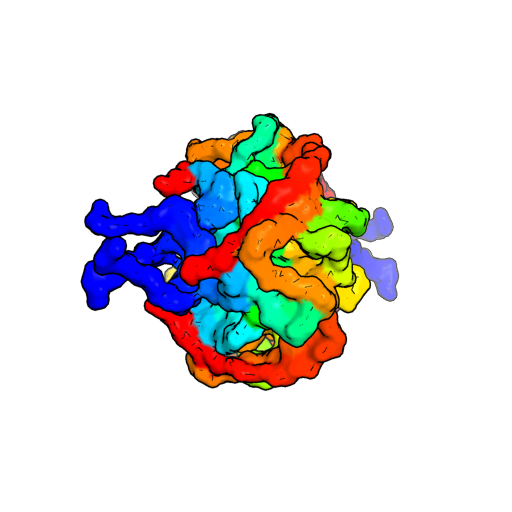.000 14.32701 120 SER A C 1
ATOM 580 O O . SER A 1 120 ? 52.96492 49.70665 11.85268 1.000 14.53137 120 SER A O 1
ATOM 583 N N . ALA A 1 121 ? 51.99672 48.31272 13.35371 1.000 12.82788 121 ALA A N 1
ATOM 584 C CA . ALA A 1 121 ? 50.70534 48.99233 13.35729 1.000 14.10649 121 ALA A CA 1
ATOM 585 C C . ALA A 1 121 ? 50.31078 49.37460 14.77399 1.000 15.02874 121 ALA A C 1
ATOM 586 O O . ALA A 1 121 ? 50.47465 48.58763 15.70972 1.000 13.89222 121 ALA A O 1
ATOM 588 N N . VAL A 1 122 ? 49.76697 50.58387 14.91327 1.000 12.79015 122 VAL A N 1
ATOM 589 C CA . VAL A 1 122 ? 49.34428 51.08296 16.21694 1.000 13.72053 122 VAL A CA 1
ATOM 590 C C . VAL A 1 122 ? 48.22399 50.22006 16.77160 1.000 14.41305 122 VAL A C 1
ATOM 591 O O . VAL A 1 122 ? 47.21935 49.95300 16.09826 1.000 13.71386 122 VAL A O 1
ATOM 595 N N . THR A 1 123 ? 48.38017 49.79366 18.02251 1.000 12.68353 123 THR A N 1
ATOM 596 C CA . THR A 1 123 ? 47.28796 49.19695 18.75597 1.000 13.20590 123 THR A CA 1
ATOM 597 C C . THR A 1 123 ? 46.90790 50.00329 19.98741 1.000 16.66559 123 THR A C 1
ATOM 598 O O . THR A 1 123 ? 45.77232 49.88546 20.45649 1.000 12.97777 123 THR A O 1
ATOM 602 N N . MET A 1 124 ? 47.80338 50.84285 20.49207 1.000 17.13428 124 MET A N 1
ATOM 603 C CA . MET A 1 124 ? 47.46669 51.76099 21.56866 1.000 17.51008 124 MET A CA 1
ATOM 604 C C . MET A 1 124 ? 48.40000 52.95806 21.46572 1.000 16.95695 124 MET A C 1
ATOM 605 O O . MET A 1 124 ? 49.57970 52.81503 21.12348 1.000 16.62216 124 MET A O 1
ATOM 610 N N . MET A 1 125 ? 47.84642 54.14397 21.68998 1.000 15.18069 125 MET A N 1
ATOM 611 C CA . MET A 1 125 ? 48.60962 55.38098 21.61947 1.000 14.27227 125 MET A CA 1
ATOM 612 C C . MET A 1 125 ? 48.08581 56.32014 22.69748 1.000 18.00408 125 MET A C 1
ATOM 613 O O . MET A 1 125 ? 46.90736 56.26788 23.06246 1.000 16.24187 125 MET A O 1
ATOM 618 N N . SER A 1 126 ? 48.97907 57.13131 23.26449 1.000 18.90943 126 SER A N 1
ATOM 619 C CA . SER A 1 126 ? 48.58959 57.93978 24.41096 1.000 16.61433 126 SER A CA 1
ATOM 620 C C . SER A 1 126 ? 49.24842 59.30453 24.35363 1.000 17.06240 126 SER A C 1
ATOM 621 O O . SER A 1 126 ? 50.31323 59.49032 23.75251 1.000 18.62722 126 SER A O 1
ATOM 624 N N . TRP A 1 127 ? 48.58607 60.25030 25.01923 1.000 19.06441 127 TRP A N 1
ATOM 625 C CA . TRP A 1 127 ? 49.03990 61.61957 25.20448 1.000 16.93500 127 TRP A CA 1
ATOM 626 C C . TRP A 1 127 ? 49.15993 61.90978 26.69536 1.000 19.12025 127 TRP A C 1
ATOM 627 O O . TRP A 1 127 ? 48.30396 61.50288 27.48353 1.000 18.04832 127 TRP A O 1
ATOM 638 N N . THR A 1 128 ? 50.20882 62.63679 27.08160 1.000 20.15956 128 THR A N 1
ATOM 639 C CA . THR A 1 128 ? 50.34939 62.97805 28.49669 1.000 23.16192 128 THR A CA 1
ATOM 640 C C . THR A 1 128 ? 49.41847 64.10912 28.90749 1.000 22.50510 128 THR A C 1
ATOM 641 O O . THR A 1 128 ? 48.93476 64.12248 30.04486 1.000 22.61605 128 THR A O 1
ATOM 645 N N . SER A 1 129 ? 49.13990 65.04566 27.99666 1.000 22.10208 129 SER A N 1
ATOM 646 C CA . SER A 1 129 ? 48.58838 66.33496 28.39281 1.000 26.38937 129 SER A CA 1
ATOM 647 C C . SER A 1 129 ? 47.49086 66.82444 27.46328 1.000 23.85333 129 SER A C 1
ATOM 648 O O . SER A 1 129 ? 47.15607 68.01014 27.49677 1.000 25.86158 129 SER A O 1
ATOM 651 N N . THR A 1 130 ? 46.94514 65.95495 26.62072 1.000 23.15479 130 THR A N 1
ATOM 652 C CA . THR A 1 130 ? 45.94499 66.31317 25.62216 1.000 22.17590 130 THR A CA 1
ATOM 653 C C . THR A 1 130 ? 44.71452 65.45478 25.87018 1.000 19.53880 130 THR A C 1
ATOM 654 O O . THR A 1 130 ? 44.84250 64.24685 26.10436 1.000 20.53977 130 THR A O 1
ATOM 658 N N . LYS A 1 131 ? 43.53219 66.07272 25.86150 1.000 20.07903 131 LYS A N 1
ATOM 659 C CA . LYS A 1 131 ? 42.32106 65.35268 26.22000 1.000 19.51768 131 LYS A CA 1
ATOM 660 C C . LYS A 1 131 ? 41.53745 65.02583 24.95645 1.000 22.84834 131 LYS A C 1
ATOM 661 O O . LYS A 1 131 ? 41.60417 65.75076 23.96569 1.000 21.04104 131 LYS A O 1
ATOM 667 N N . ALA A 1 132 ? 40.77581 63.94094 25.00524 1.000 21.05053 132 ALA A N 1
ATOM 668 C CA . ALA A 1 132 ? 39.84544 63.62187 23.93624 1.000 21.24678 132 ALA A CA 1
ATOM 669 C C . ALA A 1 132 ? 38.53426 64.36779 24.18393 1.000 23.73363 132 ALA A C 1
ATOM 670 O O . ALA A 1 132 ? 38.03014 64.38309 25.31245 1.000 24.24446 132 ALA A O 1
ATOM 672 N N . ALA A 1 133 ? 38.00131 64.99932 23.13389 1.000 20.94101 133 ALA A N 1
ATOM 673 C CA . ALA A 1 133 ? 36.71983 65.69072 23.19047 1.000 19.89585 133 ALA A CA 1
ATOM 674 C C . ALA A 1 133 ? 36.07461 65.63737 21.81507 1.000 22.53959 133 ALA A C 1
ATOM 675 O O . ALA A 1 133 ? 36.74452 65.41451 20.80087 1.000 21.94088 133 ALA A O 1
ATOM 677 N N . GLU A 1 134 ? 34.76517 65.86127 21.78271 1.000 18.17805 134 GLU A N 1
ATOM 678 C CA . GLU A 1 134 ? 34.06395 65.83613 20.50808 1.000 21.83861 134 GLU A CA 1
ATOM 679 C C . GLU A 1 134 ? 34.50196 67.02011 19.65803 1.000 22.91997 134 GLU A C 1
ATOM 680 O O . GLU A 1 134 ? 34.65174 68.14250 20.15289 1.000 24.93713 134 GLU A O 1
ATOM 686 N N . GLY A 1 135 ? 34.73914 66.76311 18.37881 1.000 21.27769 135 GLY A N 1
ATOM 687 C CA . GLY A 1 135 ? 35.07425 67.81690 17.45598 1.000 22.36052 135 GLY A CA 1
ATOM 688 C C . GLY A 1 135 ? 36.55110 68.09327 17.29166 1.000 23.73604 135 GLY A C 1
ATOM 689 O O . GLY A 1 135 ? 36.92584 68.78027 16.33758 1.000 25.36806 135 GLY A O 1
ATOM 690 N N . ILE A 1 136 ? 37.41223 67.57688 18.15850 1.000 22.10738 136 ILE A N 1
ATOM 691 C CA . ILE A 1 136 ? 38.83470 67.83237 17.95534 1.000 22.62505 136 ILE A CA 1
ATOM 692 C C . ILE A 1 136 ? 39.38333 66.84318 16.93168 1.000 22.51528 136 ILE A C 1
ATOM 693 O O . ILE A 1 136 ? 38.85978 65.73453 16.73748 1.000 20.57180 136 ILE A O 1
ATOM 698 N N . SER A 1 137 ? 40.45010 67.25819 16.27288 1.000 21.68430 137 SER A N 1
ATOM 699 C CA . SER A 1 137 ? 40.96641 66.58137 15.09380 1.000 21.32140 137 SER A CA 1
ATOM 700 C C . SER A 1 137 ? 42.08598 65.61391 15.45735 1.000 20.29285 137 SER A C 1
ATOM 701 O O . SER A 1 137 ? 43.00982 65.97385 16.19784 1.000 21.55124 137 SER A O 1
ATOM 704 N N . LEU A 1 138 ? 42.00690 64.40023 14.91063 1.000 20.14408 138 LEU A N 1
ATOM 705 C CA . LEU A 1 138 ? 43.11041 63.44772 14.88793 1.000 14.76171 138 LEU A CA 1
ATOM 706 C C . LEU A 1 138 ? 43.67165 63.42143 13.47407 1.000 19.22264 138 LEU A C 1
ATOM 707 O O . LEU A 1 138 ? 42.95043 63.09915 12.52249 1.000 18.60517 138 LEU A O 1
ATOM 712 N N . GLU A 1 139 ? 44.94531 63.76182 13.34623 1.000 17.56113 139 GLU A N 1
ATOM 713 C CA . GLU A 1 139 ? 45.67932 63.66506 12.09140 1.000 15.22295 139 GLU A CA 1
ATOM 714 C C . GLU A 1 139 ? 46.56125 62.42832 12.16946 1.000 15.69384 139 GLU A C 1
ATOM 715 O O . GLU A 1 139 ? 47.04544 62.07412 13.24108 1.000 16.60388 139 GLU A O 1
ATOM 721 N N . TYR A 1 140 ? 46.74083 61.74441 11.05284 1.000 15.87702 140 TYR A N 1
ATOM 722 C CA . TYR A 1 140 ? 47.39034 60.44769 11.12795 1.000 13.90836 140 TYR A CA 1
ATOM 723 C C . TYR A 1 140 ? 47.89630 60.07445 9.74865 1.000 16.34202 140 TYR A C 1
ATOM 724 O O . TYR A 1 140 ? 47.53892 60.68894 8.74776 1.000 16.74405 140 TYR A O 1
ATOM 733 N N . GLN A 1 141 ? 48.73242 59.04653 9.72145 1.000 14.61774 141 GLN A N 1
ATOM 734 C CA . GLN A 1 141 ? 49.20348 58.43845 8.48750 1.000 17.09519 141 GLN A CA 1
ATOM 735 C C . GLN A 1 141 ? 48.70506 57.00306 8.46012 1.000 14.44998 141 GLN A C 1
ATOM 736 O O . GLN A 1 141 ? 49.01106 56.22319 9.37229 1.000 14.96624 141 GLN A O 1
ATOM 742 N N . ARG A 1 142 ? 47.91069 56.66622 7.44760 1.000 13.54792 142 ARG A N 1
ATOM 743 C CA . ARG A 1 142 ? 47.41755 55.30404 7.28254 1.000 15.34832 142 ARG A CA 1
ATOM 744 C C . ARG A 1 142 ? 48.29222 54.54723 6.28571 1.000 15.24239 142 ARG A C 1
ATOM 745 O O . ARG A 1 142 ? 48.81084 55.12103 5.33180 1.000 16.44491 142 ARG A O 1
ATOM 753 N N . LYS A 1 143 ? 48.46961 53.24607 6.53046 1.000 14.55684 143 LYS A N 1
ATOM 754 C CA . LYS A 1 143 ? 49.36323 52.42403 5.72169 1.000 13.77307 143 LYS A CA 1
ATOM 755 C C . LYS A 1 143 ? 48.67946 51.11044 5.38014 1.000 14.63788 143 LYS A C 1
ATOM 756 O O . LYS A 1 143 ? 47.79377 50.65397 6.10320 1.000 15.95100 143 LYS A O 1
ATOM 762 N N . SER A 1 144 ? 49.08613 50.50351 4.26366 1.000 13.43553 144 SER A N 1
ATOM 763 C CA . SER A 1 144 ? 48.62603 49.16091 3.91969 1.000 14.47860 144 SER A CA 1
ATOM 764 C C . SER A 1 144 ? 49.80788 48.25140 3.59638 1.000 15.18753 144 SER A C 1
ATOM 765 O O . SER A 1 144 ? 50.71596 48.64041 2.85381 1.000 15.61791 144 SER A O 1
ATOM 768 N N . LEU A 1 145 ? 49.77552 47.02946 4.14727 1.000 13.30859 145 LEU A N 1
ATOM 769 C CA . LEU A 1 145 ? 50.82045 46.04424 3.89869 1.000 14.90011 145 LEU A CA 1
ATOM 770 C C . LEU A 1 145 ? 50.81235 45.58201 2.44968 1.000 14.72774 145 LEU A C 1
ATOM 771 O O . LEU A 1 145 ? 51.83798 45.11753 1.94917 1.000 16.84827 145 LEU A O 1
ATOM 776 N N . ILE A 1 146 ? 49.66848 45.70770 1.77941 1.000 15.72861 146 ILE A N 1
ATOM 777 C CA . ILE A 1 146 ? 49.49524 45.13649 0.44517 1.000 16.73427 146 ILE A CA 1
ATOM 778 C C . ILE A 1 146 ? 50.43589 45.79583 -0.54496 1.000 18.20191 146 ILE A C 1
ATOM 779 O O . ILE A 1 146 ? 51.12294 45.12348 -1.32460 1.000 19.90016 146 ILE A O 1
ATOM 784 N N . ASN A 1 147 ? 50.44918 47.12327 -0.56061 1.000 17.48804 147 ASN A N 1
ATOM 785 C CA . ASN A 1 147 ? 51.21905 47.86911 -1.54961 1.000 21.91945 147 ASN A CA 1
ATOM 786 C C . ASN A 1 147 ? 52.12564 48.90707 -0.90795 1.000 18.59816 147 ASN A C 1
ATOM 787 O O . ASN A 1 147 ? 52.69160 49.74965 -1.62145 1.000 17.52793 147 ASN A O 1
ATOM 792 N N . SER A 1 148 ? 52.28084 48.86293 0.42220 1.000 18.11916 148 SER A N 1
ATOM 793 C CA . SER A 1 148 ? 53.14379 49.77232 1.16659 1.000 14.45353 148 SER A CA 1
ATOM 794 C C . SER A 1 148 ? 52.73920 51.22911 0.99003 1.000 16.74868 148 SER A C 1
ATOM 795 O O . SER A 1 148 ? 53.56677 52.13285 1.09593 1.000 18.61669 148 SER A O 1
ATOM 798 N N . SER A 1 149 ? 51.46437 51.46888 0.73765 1.000 16.38644 149 SER A N 1
ATOM 799 C CA A SER A 1 149 ? 50.97489 52.83275 0.65264 0.564 16.61301 149 SER A CA 1
ATOM 800 C CA B SER A 1 149 ? 50.96281 52.83060 0.65725 0.436 16.57326 149 SER A CA 1
ATOM 801 C C . SER A 1 149 ? 51.03885 53.50573 2.02139 1.000 16.55502 149 SER A C 1
ATOM 802 O O . SER A 1 149 ? 50.89640 52.86021 3.06338 1.000 18.48101 149 SER A O 1
ATOM 807 N N . SER A 1 150 ? 51.27634 54.81674 2.00358 1.000 16.08091 150 SER A N 1
ATOM 808 C CA . SER A 1 150 ? 51.25661 55.66450 3.19434 1.000 17.74080 150 SER A CA 1
ATOM 809 C C . SER A 1 150 ? 50.51398 56.93938 2.82295 1.000 17.74999 150 SER A C 1
ATOM 810 O O . SER A 1 150 ? 50.91417 57.64027 1.88245 1.000 18.70223 150 SER A O 1
ATOM 813 N N . ILE A 1 151 ? 49.40793 57.21306 3.51145 1.000 14.79211 151 ILE A N 1
ATOM 814 C CA . ILE A 1 151 ? 48.48085 58.26620 3.09924 1.000 14.48748 151 ILE A CA 1
ATOM 815 C C . ILE A 1 151 ? 48.08920 59.09756 4.31682 1.000 16.18418 151 ILE A C 1
ATOM 816 O O . ILE A 1 151 ? 47.68741 58.54288 5.34438 1.000 15.92033 151 ILE A O 1
ATOM 821 N N . SER A 1 152 ? 48.19177 60.42246 4.19922 1.000 15.89348 152 SER A N 1
ATOM 822 C CA . SER A 1 152 ? 47.72463 61.30523 5.27093 1.000 13.88686 152 SER A CA 1
ATOM 823 C C . SER A 1 152 ? 46.20304 61.28896 5.36739 1.000 16.20539 152 SER A C 1
ATOM 824 O O . SER A 1 152 ? 45.49309 61.20727 4.35799 1.000 17.58272 152 SER A O 1
ATOM 827 N N . GLY A 1 153 ? 45.69181 61.41005 6.58656 1.000 17.36143 153 GLY A N 1
ATOM 828 C CA . GLY A 1 153 ? 44.26055 61.53755 6.76859 1.000 15.91697 153 GLY A CA 1
ATOM 829 C C . GLY A 1 153 ? 43.99567 62.36358 8.00690 1.000 17.43483 153 GLY A C 1
ATOM 830 O O . GLY A 1 153 ? 44.89249 62.61915 8.80726 1.000 17.77801 153 GLY A O 1
ATOM 831 N N . SER A 1 154 ? 42.74325 62.77345 8.16121 1.000 19.67937 154 SER A N 1
ATOM 832 C CA . SER A 1 154 ? 42.33374 63.45262 9.38228 1.000 20.99301 154 SER A CA 1
ATOM 833 C C . SER A 1 154 ? 40.85868 63.17579 9.63257 1.000 19.65396 154 SER A C 1
ATOM 834 O O . SER A 1 154 ? 40.07724 62.99306 8.69812 1.000 21.32091 154 SER A O 1
ATOM 837 N N . ALA A 1 155 ? 40.48817 63.12840 10.90392 1.000 19.28010 155 ALA A N 1
ATOM 838 C CA . ALA A 1 155 ? 39.11746 62.81836 11.25562 1.000 21.38391 155 ALA A CA 1
ATOM 839 C C . ALA A 1 155 ? 38.81757 63.42954 12.61111 1.000 21.09985 155 ALA A C 1
ATOM 840 O O . ALA A 1 155 ? 39.71762 63.65840 13.41859 1.000 21.55113 155 ALA A O 1
ATOM 842 N N . SER A 1 156 ? 37.53529 63.68143 12.84705 1.000 20.17098 156 SER A N 1
ATOM 843 C CA . SER A 1 156 ? 37.06205 64.37528 14.03489 1.000 20.75509 156 SER A CA 1
ATOM 844 C C . SER A 1 156 ? 36.56909 63.37975 15.06768 1.000 19.86391 156 SER A C 1
ATOM 845 O O . SER A 1 156 ? 35.84964 62.43451 14.73702 1.000 20.32003 156 SER A O 1
ATOM 848 N N . LEU A 1 157 ? 36.93382 63.61133 16.32657 1.000 19.20246 157 LEU A N 1
ATOM 849 C CA . LEU A 1 157 ? 36.43178 62.77321 17.40264 1.000 17.57183 157 LEU A CA 1
ATOM 850 C C . LEU A 1 157 ? 34.94294 63.02140 17.64038 1.000 16.37386 157 LEU A C 1
ATOM 851 O O . LEU A 1 157 ? 34.44281 64.13811 17.49167 1.000 21.69422 157 LEU A O 1
ATOM 856 N N . VAL A 1 158 ? 34.24056 61.95484 18.01174 1.000 15.28003 158 VAL A N 1
ATOM 857 C CA . VAL A 1 158 ? 32.80331 61.97116 18.25700 1.000 20.92091 158 VAL A CA 1
ATOM 858 C C . VAL A 1 158 ? 32.52831 61.33418 19.61547 1.000 20.59973 158 VAL A C 1
ATOM 859 O O . VAL A 1 158 ? 33.21564 60.39334 20.03235 1.000 17.38998 158 VAL A O 1
ATOM 863 N N . SER A 1 159 ? 31.49175 61.83771 20.29786 1.000 19.74955 159 SER A N 1
ATOM 864 C CA . SER A 1 159 ? 31.08274 61.28129 21.58175 1.000 20.12612 159 SER A CA 1
ATOM 865 C C . SER A 1 159 ? 30.63658 59.83106 21.43830 1.000 21.21638 159 SER A C 1
ATOM 866 O O . SER A 1 159 ? 29.88523 59.48716 20.52652 1.000 18.14688 159 SER A O 1
ATOM 869 N N . ALA A 1 160 ? 31.08069 58.98416 22.36385 1.000 19.16093 160 ALA A N 1
ATOM 870 C CA . ALA A 1 160 ? 30.65822 57.59496 22.34919 1.000 20.33363 160 ALA A CA 1
ATOM 871 C C . ALA A 1 160 ? 29.13722 57.51099 22.46370 1.000 27.68224 160 ALA A C 1
ATOM 872 O O . ALA A 1 160 ? 28.50172 58.37728 23.07393 1.000 25.20619 160 ALA A O 1
ATOM 874 N N . PRO A 1 161 ? 28.51890 56.48423 21.86521 1.000 28.83501 161 PRO A N 1
ATOM 875 C CA . PRO A 1 161 ? 27.05555 56.40200 21.94822 1.000 29.65535 161 PRO A CA 1
ATOM 876 C C . PRO A 1 161 ? 26.54650 56.01837 23.33524 1.000 30.19615 161 PRO A C 1
ATOM 877 O O . PRO A 1 161 ? 25.37613 56.26746 23.63779 1.000 32.12487 161 PRO A O 1
ATOM 882 N N . ASN B 1 43 ? 14.16958 53.20923 19.68042 1.000 41.57486 43 ASN B N 1
ATOM 883 C CA . ASN B 1 43 ? 14.35155 52.36960 18.49656 1.000 47.39028 43 ASN B CA 1
ATOM 884 C C . ASN B 1 43 ? 13.75554 50.97852 18.72451 1.000 40.67914 43 ASN B C 1
ATOM 885 O O . ASN B 1 43 ? 13.81863 50.10911 17.83617 1.000 42.01152 43 ASN B O 1
ATOM 887 N N . GLY B 1 44 ? 13.18664 50.78692 19.92071 1.000 33.66063 44 GLY B N 1
ATOM 888 C CA . GLY B 1 44 ? 12.47532 49.58453 20.30274 1.000 32.24387 44 GLY B CA 1
ATOM 889 C C . GLY B 1 44 ? 13.35151 48.46092 20.82071 1.000 32.98729 44 GLY B C 1
ATOM 890 O O . GLY B 1 44 ? 12.88270 47.63192 21.60530 1.000 30.49315 44 GLY B O 1
ATOM 891 N N . VAL B 1 45 ? 14.61138 48.41572 20.40038 1.000 36.24249 45 VAL B N 1
ATOM 892 C CA . VAL B 1 45 ? 15.54310 47.36839 20.79890 1.000 36.59304 45 VAL B CA 1
ATOM 893 C C . VAL B 1 45 ? 16.89182 48.03214 21.04471 1.000 34.28591 45 VAL B C 1
ATOM 894 O O . VAL B 1 45 ? 17.23952 49.01019 20.37499 1.000 34.35706 45 VAL B O 1
ATOM 898 N N . GLY B 1 46 ? 17.63423 47.53730 22.03389 1.000 33.21661 46 GLY B N 1
ATOM 899 C CA . GLY B 1 46 ? 18.93460 48.11854 22.32414 1.000 32.02816 46 GLY B CA 1
ATOM 900 C C . GLY B 1 46 ? 19.95492 47.14684 22.87715 1.000 25.24749 46 GLY B C 1
ATOM 901 O O . GLY B 1 46 ? 19.59284 46.21888 23.60436 1.000 28.88770 46 GLY B O 1
ATOM 902 N N . LEU B 1 47 ? 21.22676 47.34471 22.53679 1.000 27.57073 47 LEU B N 1
ATOM 903 C CA . LEU B 1 47 ? 22.29099 46.54413 23.12618 1.000 26.96437 47 LEU B CA 1
ATOM 904 C C . LEU B 1 47 ? 22.40354 46.88721 24.61100 1.000 30.17782 47 LEU B C 1
ATOM 905 O O . LEU B 1 47 ? 22.31451 48.05939 24.99063 1.000 33.01993 47 LEU B O 1
ATOM 910 N N . LYS B 1 48 ? 22.58396 45.87310 25.46089 1.000 23.39958 48 LYS B N 1
ATOM 911 C CA . LYS B 1 48 ? 22.92759 46.16515 26.83991 1.000 26.64189 48 LYS B CA 1
ATOM 912 C C . LYS B 1 48 ? 24.28291 46.87979 26.87229 1.000 26.25857 48 LYS B C 1
ATOM 913 O O . LYS B 1 48 ? 25.10232 46.75781 25.95101 1.000 27.49018 48 LYS B O 1
ATOM 919 N N . SER B 1 49 ? 24.53434 47.61238 27.96245 1.000 27.64652 49 SER B N 1
ATOM 920 C CA . SER B 1 49 ? 25.81444 48.31159 28.08101 1.000 28.09702 49 SER B CA 1
ATOM 921 C C . SER B 1 49 ? 26.99339 47.33853 28.11071 1.000 25.08243 49 SER B C 1
ATOM 922 O O . SER B 1 49 ? 28.12005 47.71099 27.75087 1.000 24.06000 49 SER B O 1
ATOM 925 N N . THR B 1 50 ? 26.75496 46.09343 28.53579 1.000 23.09057 50 THR B N 1
ATOM 926 C CA . THR B 1 50 ? 27.77749 45.05558 28.58418 1.000 25.56198 50 THR B CA 1
ATOM 927 C C . THR B 1 50 ? 27.69651 44.09268 27.40152 1.000 22.53286 50 THR B C 1
ATOM 928 O O . THR B 1 50 ? 28.15314 42.95132 27.50362 1.000 21.65624 50 THR B O 1
ATOM 932 N N . ALA B 1 51 ? 27.13509 44.53240 26.27008 1.000 21.32288 51 ALA B N 1
ATOM 933 C CA . ALA B 1 51 ? 27.07523 43.66654 25.09857 1.000 21.62926 51 ALA B CA 1
ATOM 934 C C . ALA B 1 51 ? 28.46471 43.21972 24.66634 1.000 22.75773 51 ALA B C 1
ATOM 935 O O . ALA B 1 51 ? 28.62360 42.11340 24.13740 1.000 20.80500 51 ALA B O 1
ATOM 937 N N . TRP B 1 52 ? 29.48725 44.04922 24.91036 1.000 21.39580 52 TRP B N 1
ATOM 938 C CA . TRP B 1 52 ? 30.84896 43.66747 24.53556 1.000 19.38138 52 TRP B CA 1
ATOM 939 C C . TRP B 1 52 ? 31.27665 42.36177 25.19491 1.000 19.39984 52 TRP B C 1
ATOM 940 O O . TRP B 1 52 ? 32.08238 41.61813 24.62433 1.000 19.01048 52 TRP B O 1
ATOM 951 N N . ILE B 1 53 ? 30.73354 42.04657 26.37646 1.000 20.17670 53 ILE B N 1
ATOM 952 C CA . ILE B 1 53 ? 31.03404 40.76390 27.00924 1.000 19.18978 53 ILE B CA 1
ATOM 953 C C . ILE B 1 53 ? 30.54233 39.61132 26.14513 1.000 19.69993 53 ILE B C 1
ATOM 954 O O . ILE B 1 53 ? 31.27973 38.65963 25.87525 1.000 19.13673 53 ILE B O 1
ATOM 959 N N . ASN B 1 54 ? 29.27363 39.66488 25.72824 1.000 19.57568 54 ASN B N 1
ATOM 960 C CA . ASN B 1 54 ? 28.72599 38.61441 24.87022 1.000 21.92729 54 ASN B CA 1
ATOM 961 C C . ASN B 1 54 ? 29.51633 38.49464 23.57953 1.000 19.46738 54 ASN B C 1
ATOM 962 O O . ASN B 1 54 ? 29.80978 37.38442 23.12013 1.000 20.75983 54 ASN B O 1
ATOM 967 N N . VAL B 1 55 ? 29.84013 39.63003 22.96406 1.000 19.13246 55 VAL B N 1
ATOM 968 C CA . VAL B 1 55 ? 30.47291 39.61130 21.64966 1.000 18.76213 55 VAL B CA 1
ATOM 969 C C . VAL B 1 55 ? 31.88633 39.04916 21.74628 1.000 23.61112 55 VAL B C 1
ATOM 970 O O . VAL B 1 55 ? 32.28220 38.17892 20.95976 1.000 23.69220 55 VAL B O 1
ATOM 974 N N . MET B 1 56 ? 32.66425 39.52873 22.72407 1.000 16.95633 56 MET B N 1
ATOM 975 C CA . MET B 1 56 ? 34.05729 39.10925 22.83974 1.000 16.51392 56 MET B CA 1
ATOM 976 C C . MET B 1 56 ? 34.16864 37.65346 23.29037 1.000 17.56102 56 MET B C 1
ATOM 977 O O . MET B 1 56 ? 35.04838 36.92547 22.82019 1.000 18.50410 56 MET B O 1
ATOM 982 N N . CYS B 1 57 ? 33.28338 37.19906 24.19194 1.000 17.60325 57 CYS B N 1
ATOM 983 C CA . CYS B 1 57 ? 33.24342 35.77001 24.51121 1.000 19.37831 57 CYS B CA 1
ATOM 984 C C . CYS B 1 57 ? 32.95473 34.93379 23.27153 1.000 19.97203 57 CYS B C 1
ATOM 985 O O . CYS B 1 57 ? 33.54762 33.85964 23.07983 1.000 21.50953 57 CYS B O 1
ATOM 988 N N . GLY B 1 58 ? 32.03744 35.39701 22.42396 1.000 17.40099 58 GLY B N 1
ATOM 989 C CA . GLY B 1 58 ? 31.80368 34.70137 21.16995 1.000 21.14143 58 GLY B CA 1
ATOM 990 C C . GLY B 1 58 ? 33.02028 34.73938 20.26508 1.000 20.99298 58 GLY B C 1
ATOM 991 O O . GLY B 1 58 ? 33.42470 33.71493 19.69920 1.000 21.51021 58 GLY B O 1
ATOM 992 N N . LEU B 1 59 ? 33.63294 35.92396 20.13378 1.000 19.89592 59 LEU B N 1
ATOM 993 C CA . LEU B 1 59 ? 34.78139 36.10185 19.24578 1.000 19.48871 59 LEU B CA 1
ATOM 994 C C . LEU B 1 59 ? 35.90178 35.11294 19.54419 1.000 19.35975 59 LEU B C 1
ATOM 995 O O . LEU B 1 59 ? 36.49083 34.53326 18.62691 1.000 17.36267 59 LEU B O 1
ATOM 1000 N N . HIS B 1 60 ? 36.22429 34.92540 20.81722 1.000 17.73090 60 HIS B N 1
ATOM 1001 C CA . HIS B 1 60 ? 37.33068 34.07164 21.21858 1.000 18.92735 60 HIS B CA 1
ATOM 1002 C C . HIS B 1 60 ? 36.87182 32.68785 21.62743 1.000 19.69789 60 HIS B C 1
ATOM 1003 O O . HIS B 1 60 ? 37.70255 31.87758 22.03793 1.000 18.36296 60 HIS B O 1
ATOM 1010 N N . ASN B 1 61 ? 35.57208 32.39981 21.52366 1.000 19.01619 61 ASN B N 1
ATOM 1011 C CA . ASN B 1 61 ? 35.02476 31.10518 21.92222 1.000 20.68699 61 ASN B CA 1
ATOM 1012 C C . ASN B 1 61 ? 35.35362 30.80855 23.39058 1.000 19.89799 61 ASN B C 1
ATOM 1013 O O . ASN B 1 61 ? 35.75493 29.69987 23.75022 1.000 23.90440 61 ASN B O 1
ATOM 1018 N N . ALA B 1 62 ? 35.22048 31.82619 24.23909 1.000 17.99728 62 ALA B N 1
ATOM 1019 C CA . ALA B 1 62 ? 35.59797 31.76131 25.64971 1.000 19.20616 62 ALA B CA 1
ATOM 1020 C C . ALA B 1 62 ? 34.45915 31.24250 26.52060 1.000 21.58495 62 ALA B C 1
ATOM 1021 O O . ALA B 1 62 ? 33.29332 31.56850 26.29645 1.000 23.21817 62 ALA B O 1
ATOM 1023 N N . THR B 1 63 ? 34.81122 30.48056 27.55897 1.000 22.11540 63 THR B N 1
ATOM 1024 C CA . THR B 1 63 ? 33.82520 29.99121 28.52508 1.000 21.98272 63 THR B CA 1
ATOM 1025 C C . THR B 1 63 ? 33.82193 30.76624 29.83540 1.000 24.47764 63 THR B C 1
ATOM 1026 O O . THR B 1 63 ? 32.88720 30.61504 30.63040 1.000 25.04912 63 THR B O 1
ATOM 1030 N N . PHE B 1 64 ? 34.83663 31.58237 30.08447 1.000 21.58043 64 PHE B N 1
ATOM 1031 C CA . PHE B 1 64 ? 34.87206 32.43747 31.25496 1.000 19.83025 64 PHE B CA 1
ATOM 1032 C C . PHE B 1 64 ? 35.47528 33.76800 30.85014 1.000 21.24915 64 PHE B C 1
ATOM 1033 O O . PHE B 1 64 ? 36.16907 33.87934 29.83700 1.000 21.03686 64 PHE B O 1
ATOM 1041 N N . TYR B 1 65 ? 35.19518 34.77875 31.65359 1.000 19.43922 65 TYR B N 1
ATOM 1042 C CA . TYR B 1 65 ? 35.78432 36.08943 31.45449 1.000 21.10997 65 TYR B CA 1
ATOM 1043 C C . TYR B 1 65 ? 35.95231 36.74341 32.81379 1.000 22.69867 65 TYR B C 1
ATOM 1044 O O . TYR B 1 65 ? 35.47350 36.24017 33.83659 1.000 23.79820 65 TYR B O 1
ATOM 1053 N N . VAL B 1 66 ? 36.65590 37.87359 32.81695 1.000 19.18491 66 VAL B N 1
ATOM 1054 C CA . VAL B 1 66 ? 36.89352 38.63575 34.03577 1.000 18.50396 66 VAL B CA 1
ATOM 1055 C C . VAL B 1 66 ? 37.18967 40.06027 33.60475 1.000 23.60455 66 VAL B C 1
ATOM 1056 O O . VAL B 1 66 ? 37.74836 40.28608 32.53032 1.000 20.22226 66 VAL B O 1
ATOM 1060 N N . TYR B 1 67 ? 36.77424 41.03257 34.41383 1.000 16.79068 67 TYR B N 1
ATOM 1061 C CA . TYR B 1 67 ? 37.08659 42.40163 34.02221 1.000 17.62147 67 TYR B CA 1
ATOM 1062 C C . TYR B 1 67 ? 36.97086 43.34801 35.19991 1.000 22.69392 67 TYR B C 1
ATOM 1063 O O . TYR B 1 67 ? 36.38855 43.03133 36.24152 1.000 21.16337 67 TYR B O 1
ATOM 1072 N N . SER B 1 68 ? 37.52731 44.53559 34.99145 1.000 18.57545 68 SER B N 1
ATOM 1073 C CA . SER B 1 68 ? 37.36539 45.67148 35.87467 1.000 24.36610 68 SER B CA 1
ATOM 1074 C C . SER B 1 68 ? 37.19315 46.89835 34.98684 1.000 22.27917 68 SER B C 1
ATOM 1075 O O . SER B 1 68 ? 37.07038 46.78815 33.75954 1.000 20.38104 68 SER B O 1
ATOM 1078 N N . SER B 1 69 ? 37.18782 48.08284 35.59857 1.000 20.93062 69 SER B N 1
ATOM 1079 C CA . SER B 1 69 ? 37.14159 49.29391 34.79305 1.000 20.17387 69 SER B CA 1
ATOM 1080 C C . SER B 1 69 ? 38.37294 49.44455 33.90449 1.000 19.15158 69 SER B C 1
ATOM 1081 O O . SER B 1 69 ? 38.38080 50.31231 33.02468 1.000 17.57900 69 SER B O 1
ATOM 1084 N N . TYR B 1 70 ? 39.40453 48.62387 34.10451 1.000 18.13070 70 TYR B N 1
ATOM 1085 C CA . TYR B 1 70 ? 40.71814 48.88695 33.54237 1.000 18.19366 70 TYR B CA 1
ATOM 1086 C C . TYR B 1 70 ? 41.26589 47.78991 32.64473 1.000 17.55940 70 TYR B C 1
ATOM 1087 O O . TYR B 1 70 ? 42.34953 47.97404 32.08199 1.000 15.41273 70 TYR B O 1
ATOM 1096 N N . PHE B 1 71 ? 40.57302 46.66191 32.50755 1.000 19.01336 71 PHE B N 1
ATOM 1097 C CA . PHE B 1 71 ? 40.98449 45.56575 31.63634 1.000 18.90702 71 PHE B CA 1
ATOM 1098 C C . PHE B 1 71 ? 39.81381 44.60997 31.50850 1.000 17.74489 71 PHE B C 1
ATOM 1099 O O . PHE B 1 71 ? 38.88827 44.63065 32.32116 1.000 19.84632 71 PHE B O 1
ATOM 1107 N N . CYS B 1 72 ? 39.88490 43.74231 30.50200 1.000 16.03896 72 CYS B N 1
ATOM 1108 C CA . CYS B 1 72 ? 39.04801 42.55895 30.47532 1.000 17.14692 72 CYS B CA 1
ATOM 1109 C C . CYS B 1 72 ? 39.85205 41.41038 29.88524 1.000 17.63516 72 CYS B C 1
ATOM 1110 O O . CYS B 1 72 ? 40.83820 41.61320 29.17036 1.000 17.04472 72 CYS B O 1
ATOM 1113 N N . ALA B 1 73 ? 39.43582 40.19395 30.20724 1.000 17.50352 73 ALA B N 1
ATOM 1114 C CA . ALA B 1 73 ? 40.16165 39.01999 29.73697 1.000 18.06235 73 ALA B CA 1
ATOM 1115 C C . ALA B 1 73 ? 39.16861 37.88928 29.50825 1.000 18.97593 73 ALA B C 1
ATOM 1116 O O . ALA B 1 73 ? 38.31377 37.62981 30.35979 1.000 19.64675 73 ALA B O 1
ATOM 1118 N N . PHE B 1 74 ? 39.29282 37.21983 28.36397 1.000 16.79659 74 PHE B N 1
ATOM 1119 C CA . PHE B 1 74 ? 38.37009 36.17630 27.92962 1.000 18.49961 74 PHE B CA 1
ATOM 1120 C C . PHE B 1 74 ? 39.12686 34.85685 27.86126 1.000 18.43749 74 PHE B C 1
ATOM 1121 O O . PHE B 1 74 ? 40.10239 34.74079 27.10985 1.000 17.12635 74 PHE B O 1
ATOM 1129 N N . PHE B 1 75 ? 38.69495 33.88319 28.67268 1.000 19.78197 75 PHE B N 1
ATOM 1130 C CA . PHE B 1 75 ? 39.43500 32.65262 28.94124 1.000 16.92412 75 PHE B CA 1
ATOM 1131 C C . PHE B 1 75 ? 38.86709 31.46949 28.16639 1.000 21.41464 75 PHE B C 1
ATOM 1132 O O . PHE B 1 75 ? 37.64921 31.26734 28.12398 1.000 20.25552 75 PHE B O 1
ATOM 1140 N N . CYS B 1 76 ? 39.76262 30.64963 27.61230 1.000 18.42634 76 CYS B N 1
ATOM 1141 C CA . CYS B 1 76 ? 39.41892 29.34786 27.05183 1.000 18.27002 76 CYS B CA 1
ATOM 1142 C C . CYS B 1 76 ? 40.23105 28.25224 27.72624 1.000 23.64484 76 CYS B C 1
ATOM 1143 O O . CYS B 1 76 ? 41.43089 28.41441 27.95674 1.000 21.40194 76 CYS B O 1
ATOM 1146 N N . ASN B 1 77 ? 39.58384 27.12663 28.01351 1.000 23.34228 77 ASN B N 1
ATOM 1147 C CA . ASN B 1 77 ? 40.26920 25.96480 28.55738 1.000 23.56410 77 ASN B CA 1
ATOM 1148 C C . ASN B 1 77 ? 40.64951 25.01449 27.43358 1.000 26.70962 77 ASN B C 1
ATOM 1149 O O . ASN B 1 77 ? 39.93598 24.89035 26.43458 1.000 27.59142 77 ASN B O 1
ATOM 1154 N N . TYR B 1 78 ? 41.79796 24.35683 27.59212 1.000 25.16342 78 TYR B N 1
ATOM 1155 C CA . TYR B 1 78 ? 42.26335 23.40729 26.59051 1.000 27.23637 78 TYR B CA 1
ATOM 1156 C C . TYR B 1 78 ? 43.33722 22.53826 27.21236 1.000 28.01482 78 TYR B C 1
ATOM 1157 O O . TYR B 1 78 ? 44.17295 23.03201 27.97311 1.000 27.10771 78 TYR B O 1
ATOM 1166 N N . SER B 1 79 ? 43.32273 21.25544 26.85527 1.000 27.34317 79 SER B N 1
ATOM 1167 C CA . SER B 1 79 ? 44.24979 20.29159 27.43427 1.000 31.54550 79 SER B CA 1
ATOM 1168 C C . SER B 1 79 ? 44.22151 20.45902 28.95250 1.000 27.98457 79 SER B C 1
ATOM 1169 O O . SER B 1 79 ? 43.14655 20.39580 29.55565 1.000 27.40325 79 SER B O 1
ATOM 1172 N N . ASN B 1 80 ? 45.36529 20.70996 29.58528 1.000 29.04510 80 ASN B N 1
ATOM 1173 C CA . ASN B 1 80 ? 45.38141 20.83175 31.04135 1.000 29.95195 80 ASN B CA 1
ATOM 1174 C C . ASN B 1 80 ? 45.43894 22.27402 31.52930 1.000 31.72471 80 ASN B C 1
ATOM 1175 O O . ASN B 1 80 ? 45.47124 22.49781 32.74280 1.000 31.07352 80 ASN B O 1
ATOM 1180 N N . GLY B 1 81 ? 45.40514 23.25844 30.63147 1.000 31.08968 81 GLY B N 1
ATOM 1181 C CA . GLY B 1 81 ? 45.49081 24.64511 31.06779 1.000 28.22173 81 GLY B CA 1
ATOM 1182 C C . GLY B 1 81 ? 44.47279 25.57108 30.42773 1.000 26.40113 81 GLY B C 1
ATOM 1183 O O . GLY B 1 81 ? 43.41782 25.11562 29.96763 1.000 25.07052 81 GLY B O 1
ATOM 1184 N N . CYS B 1 82 ? 44.77606 26.87278 30.39161 1.000 22.59879 82 CYS B N 1
ATOM 1185 C CA . CYS B 1 82 ? 43.85369 27.85196 29.82750 1.000 21.08848 82 CYS B CA 1
ATOM 1186 C C . CYS B 1 82 ? 44.62898 29.01502 29.22682 1.000 17.85578 82 CYS B C 1
ATOM 1187 O O . CYS B 1 82 ? 45.82163 29.19708 29.47991 1.000 19.76782 82 CYS B O 1
ATOM 1190 N N . VAL B 1 83 ? 43.93383 29.78366 28.39465 1.000 17.41499 83 VAL B N 1
ATOM 1191 C CA . VAL B 1 83 ? 44.49116 30.94681 27.71393 1.000 18.24280 83 VAL B CA 1
ATOM 1192 C C . VAL B 1 83 ? 43.49655 32.07597 27.87783 1.000 17.22993 83 VAL B C 1
ATOM 1193 O O . VAL B 1 83 ? 42.28676 31.84555 27.79035 1.000 18.84476 83 VAL B O 1
ATOM 1197 N N . ALA B 1 84 ? 43.99426 33.28863 28.13669 1.000 15.06979 84 ALA B N 1
ATOM 1198 C CA . ALA B 1 84 ? 43.14639 34.47334 28.16376 1.000 18.17819 84 ALA B CA 1
ATOM 1199 C C . ALA B 1 84 ? 43.55818 35.43546 27.05327 1.000 18.76746 84 ALA B C 1
ATOM 1200 O O . ALA B 1 84 ? 44.74705 35.68689 26.84242 1.000 15.32664 84 ALA B O 1
ATOM 1202 N N . TYR B 1 85 ? 42.56791 35.96647 26.34332 1.000 17.43750 85 TYR B N 1
ATOM 1203 C CA . TYR B 1 85 ? 42.77681 37.03010 25.37565 1.000 14.75210 85 TYR B CA 1
ATOM 1204 C C . TYR B 1 85 ? 42.39515 38.33537 26.05760 1.000 15.05245 85 TYR B C 1
ATOM 1205 O O . TYR B 1 85 ? 41.28754 38.45238 26.60025 1.000 16.07720 85 TYR B O 1
ATOM 1214 N N . VAL B 1 86 ? 43.31634 39.30356 26.04496 1.000 14.09720 86 VAL B N 1
ATOM 1215 C CA . VAL B 1 86 ? 43.30767 40.42603 26.98294 1.000 14.25374 86 VAL B CA 1
ATOM 1216 C C . VAL B 1 86 ? 43.17317 41.74968 26.25015 1.000 15.74418 86 VAL B C 1
ATOM 1217 O O . VAL B 1 86 ? 43.82684 41.97433 25.22107 1.000 15.66889 86 VAL B O 1
ATOM 1221 N N . TYR B 1 87 ? 42.34791 42.64033 26.81426 1.000 15.10429 87 TYR B N 1
ATOM 1222 C CA . TYR B 1 87 ? 42.12200 43.98776 26.31327 1.000 15.10762 87 TYR B CA 1
ATOM 1223 C C . TYR B 1 87 ? 42.21246 44.98945 27.45277 1.000 15.10487 87 TYR B C 1
ATOM 1224 O O . TYR B 1 87 ? 41.75161 44.71606 28.56669 1.000 17.63318 87 TYR B O 1
ATOM 1233 N N . GLY B 1 88 ? 42.77515 46.16085 27.15995 1.000 14.69602 88 GLY B N 1
ATOM 1234 C CA . GLY B 1 88 ? 42.80441 47.23299 28.14557 1.000 17.08177 88 GLY B CA 1
ATOM 1235 C C . GLY B 1 88 ? 41.50540 48.01997 28.14736 1.000 16.34878 88 GLY B C 1
ATOM 1236 O O . GLY B 1 88 ? 40.76416 48.04858 27.16748 1.000 15.54810 88 GLY B O 1
ATOM 1237 N N . ARG B 1 89 ? 41.20248 48.64105 29.28579 1.000 14.72896 89 ARG B N 1
ATOM 1238 C CA . ARG B 1 89 ? 40.02041 49.48798 29.38965 1.000 17.26273 89 ARG B CA 1
ATOM 1239 C C . ARG B 1 89 ? 40.37184 50.74895 30.15683 1.000 17.59641 89 ARG B C 1
ATOM 1240 O O . ARG B 1 89 ? 41.31683 50.77100 30.94635 1.000 16.17307 89 ARG B O 1
ATOM 1248 N N . GLY B 1 90 ? 39.59775 51.80083 29.91396 1.000 17.54330 90 GLY B N 1
ATOM 1249 C CA . GLY B 1 90 ? 39.64972 52.97700 30.77504 1.000 17.74785 90 GLY B CA 1
ATOM 1250 C C . GLY B 1 90 ? 41.01536 53.62395 30.86036 1.000 20.78789 90 GLY B C 1
ATOM 1251 O O . GLY B 1 90 ? 41.39983 54.10212 31.93225 1.000 19.66507 90 GLY B O 1
ATOM 1252 N N . ALA B 1 91 ? 41.75795 53.63719 29.74803 1.000 18.40716 91 ALA B N 1
ATOM 1253 C CA . ALA B 1 91 ? 43.11639 54.16424 29.58766 1.000 17.51272 91 ALA B CA 1
ATOM 1254 C C . ALA B 1 91 ? 44.18826 53.32934 30.28270 1.000 15.49887 91 ALA B C 1
ATOM 1255 O O . ALA B 1 91 ? 45.34826 53.76150 30.33742 1.000 19.72476 91 ALA B O 1
ATOM 1257 N N . PHE B 1 92 ? 43.85896 52.14296 30.79278 1.000 16.84075 92 PHE B N 1
ATOM 1258 C CA . PHE B 1 92 ? 44.82912 51.24249 31.40407 1.000 15.12537 92 PHE B CA 1
ATOM 1259 C C . PHE B 1 92 ? 45.02544 49.99067 30.55083 1.000 15.82511 92 PHE B C 1
ATOM 1260 O O . PHE B 1 92 ? 44.36247 49.78084 29.53368 1.000 16.47683 92 PHE B O 1
ATOM 1268 N N . TYR B 1 93 ? 45.96251 49.16268 30.98883 1.000 14.31520 93 TYR B N 1
ATOM 1269 C CA . TYR B 1 93 ? 46.31172 47.90333 30.35241 1.000 17.50699 93 TYR B CA 1
ATOM 1270 C C . TYR B 1 93 ? 46.98069 47.04374 31.41536 1.000 17.47796 93 TYR B C 1
ATOM 1271 O O . TYR B 1 93 ? 47.29518 47.52497 32.50390 1.000 18.98330 93 TYR B O 1
ATOM 1280 N N . LEU B 1 94 ? 47.18635 45.76593 31.10898 1.000 15.31478 94 LEU B N 1
ATOM 1281 C CA . LEU B 1 94 ? 47.81089 44.86032 32.06781 1.000 14.60359 94 LEU B CA 1
ATOM 1282 C C . LEU B 1 94 ? 49.31497 44.79946 31.85877 1.000 16.88702 94 LEU B C 1
ATOM 1283 O O . LEU B 1 94 ? 49.78742 44.61538 30.73262 1.000 16.76832 94 LEU B O 1
ATOM 1288 N N . SER B 1 95 ? 50.05608 44.94195 32.95597 1.000 17.10850 95 SER B N 1
ATOM 1289 C CA . SER B 1 95 ? 51.50780 44.80867 32.93749 1.000 19.11045 95 SER B CA 1
ATOM 1290 C C . SER B 1 95 ? 51.93659 43.41514 32.49464 1.000 19.99089 95 SER B C 1
ATOM 1291 O O . SER B 1 95 ? 51.32828 42.40899 32.87098 1.000 19.14876 95 SER B O 1
ATOM 1294 N N . THR B 1 96 ? 53.00171 43.36254 31.69174 1.000 17.88988 96 THR B N 1
ATOM 1295 C CA . THR B 1 96 ? 53.58884 42.10986 31.23979 1.000 18.27446 96 THR B CA 1
ATOM 1296 C C . THR B 1 96 ? 54.72077 41.64497 32.13859 1.000 23.79895 96 THR B C 1
ATOM 1297 O O . THR B 1 96 ? 55.35782 40.62918 31.82851 1.000 23.86940 96 THR B O 1
ATOM 1301 N N . VAL B 1 97 ? 55.00938 42.38549 33.21065 1.000 24.98758 97 VAL B N 1
ATOM 1302 C CA . VAL B 1 97 ? 56.17493 42.08914 34.02948 1.000 30.59162 97 VAL B CA 1
ATOM 1303 C C . VAL B 1 97 ? 55.98115 40.74607 34.71010 1.000 27.14740 97 VAL B C 1
ATOM 1304 O O . VAL B 1 97 ? 54.89767 40.43191 35.22580 1.000 30.17104 97 VAL B O 1
ATOM 1308 N N . SER B 1 98 ? 57.03162 39.93111 34.70007 1.000 32.96173 98 SER B N 1
ATOM 1309 C CA . SER B 1 98 ? 56.92133 38.62255 35.32027 1.000 38.73451 98 SER B CA 1
ATOM 1310 C C . SER B 1 98 ? 56.69280 38.78845 36.81857 1.000 32.46885 98 SER B C 1
ATOM 1311 O O . SER B 1 98 ? 57.25397 39.68805 37.45355 1.000 30.09134 98 SER B O 1
ATOM 1314 N N . GLY B 1 99 ? 55.82926 37.93474 37.37352 1.000 27.50165 99 GLY B N 1
ATOM 1315 C CA . GLY B 1 99 ? 55.44839 38.01349 38.77012 1.000 28.78303 99 GLY B CA 1
ATOM 1316 C C . GLY B 1 99 ? 54.23440 38.87610 39.04758 1.000 28.53887 99 GLY B C 1
ATOM 1317 O O . GLY B 1 99 ? 53.64630 38.76722 40.12499 1.000 29.30848 99 GLY B O 1
ATOM 1318 N N . ASP B 1 100 ? 53.82588 39.70511 38.09202 1.000 25.90892 100 ASP B N 1
ATOM 1319 C CA . ASP B 1 100 ? 52.72774 40.64645 38.27396 1.000 26.71456 100 ASP B CA 1
ATOM 1320 C C . ASP B 1 100 ? 51.34728 39.99516 38.12048 1.000 23.54268 100 ASP B C 1
ATOM 1321 O O . ASP B 1 100 ? 50.34995 40.60347 38.51735 1.000 24.33693 100 ASP B O 1
ATOM 1326 N N . ILE B 1 101 ? 51.25033 38.78765 37.56178 1.000 26.43117 101 ILE B N 1
ATOM 1327 C CA . ILE B 1 101 ? 49.96322 38.16839 37.24028 1.000 24.77594 101 ILE B CA 1
ATOM 1328 C C . ILE B 1 101 ? 49.86533 36.79693 37.89981 1.000 24.69453 101 ILE B C 1
ATOM 1329 O O . ILE B 1 101 ? 50.77608 35.96869 37.76615 1.000 23.29288 101 ILE B O 1
ATOM 1334 N N . LYS B 1 102 ? 48.74163 36.54366 38.58117 1.000 22.19946 102 LYS B N 1
ATOM 1335 C CA . LYS B 1 102 ? 48.46388 35.23602 39.17102 1.000 23.38854 102 LYS B CA 1
ATOM 1336 C C . LYS B 1 102 ? 47.04220 34.81069 38.83596 1.000 21.65403 102 LYS B C 1
ATOM 1337 O O . LYS B 1 102 ? 46.11072 35.61005 38.95274 1.000 27.36106 102 LYS B O 1
ATOM 1343 N N . LEU B 1 103 ? 46.87359 33.55778 38.42993 1.000 22.97718 103 LEU B N 1
ATOM 1344 C CA . LEU B 1 103 ? 45.55458 32.94619 38.33423 1.000 22.15900 103 LEU B CA 1
ATOM 1345 C C . LEU B 1 103 ? 45.50854 31.79447 39.32775 1.000 25.09566 103 LEU B C 1
ATOM 1346 O O . LEU B 1 103 ? 46.27345 30.83269 39.19150 1.000 24.17270 103 LEU B O 1
ATOM 1351 N N . ASN B 1 104 ? 44.62229 31.88219 40.32126 1.000 26.81018 104 ASN B N 1
ATOM 1352 C CA . ASN B 1 104 ? 44.53946 30.81732 41.32991 1.000 23.99300 104 ASN B CA 1
ATOM 1353 C C . ASN B 1 104 ? 45.91417 30.56123 41.94211 1.000 26.61833 104 ASN B C 1
ATOM 1354 O O 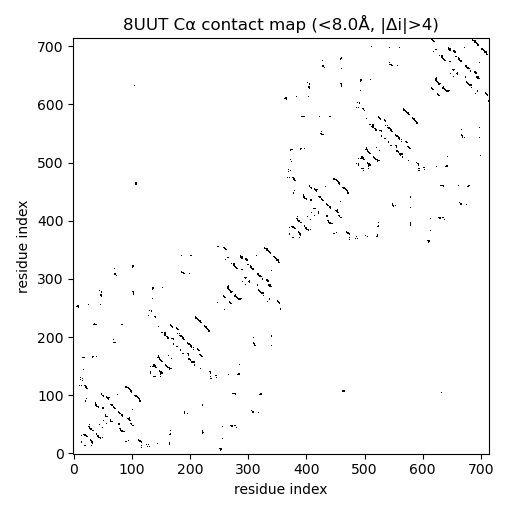. ASN B 1 104 ? 46.30207 29.41714 42.19435 1.000 26.29898 104 ASN B O 1
ATOM 1359 N N . SER B 1 105 ? 46.68277 31.64097 42.10952 1.000 22.95238 105 SER B N 1
ATOM 1360 C CA . SER B 1 105 ? 48.00037 31.65847 42.73931 1.000 27.21441 105 SER B CA 1
ATOM 1361 C C . SER B 1 105 ? 49.11484 31.10783 41.85281 1.000 29.40613 105 SER B C 1
ATOM 1362 O O . SER B 1 105 ? 50.19908 30.80456 42.36726 1.000 25.46187 105 SER B O 1
ATOM 1365 N N . VAL B 1 106 ? 48.90112 30.97061 40.54005 1.000 21.77624 106 VAL B N 1
ATOM 1366 C CA . VAL B 1 106 ? 49.90580 30.43793 39.62227 1.000 19.20222 106 VAL B CA 1
ATOM 1367 C C . VAL B 1 106 ? 50.23376 31.51870 38.59740 1.000 22.27104 106 VAL B C 1
ATOM 1368 O O . VAL B 1 106 ? 49.33251 32.19366 38.08989 1.000 22.89521 106 VAL B O 1
ATOM 1372 N N . SER B 1 107 ? 51.52663 31.70032 38.31743 1.000 23.11284 107 SER B N 1
ATOM 1373 C CA . SER B 1 107 ? 51.94460 32.63562 37.28259 1.000 22.50321 107 SER B CA 1
ATOM 1374 C C . SER B 1 107 ? 51.72090 32.02843 35.90142 1.000 22.59001 107 SER B C 1
ATOM 1375 O O . SER B 1 107 ? 51.80330 30.81114 35.73197 1.000 21.44033 107 SER B O 1
ATOM 1378 N N . PRO B 1 108 ? 51.43942 32.85928 34.89582 1.000 22.91366 108 PRO B N 1
ATOM 1379 C CA . PRO B 1 108 ? 51.32608 32.34834 33.52426 1.000 22.63205 108 PRO B CA 1
ATOM 1380 C C . PRO B 1 108 ? 52.65322 31.83357 32.99559 1.000 18.54426 108 PRO B C 1
ATOM 1381 O O . PRO B 1 108 ? 53.71984 32.34068 33.34358 1.000 22.79915 108 PRO B O 1
ATOM 1385 N N . ASN B 1 109 ? 52.58440 30.82694 32.12041 1.000 19.82105 109 ASN B N 1
ATOM 1386 C CA . ASN B 1 109 ? 53.80818 30.37051 31.47440 1.000 23.70866 109 ASN B CA 1
ATOM 1387 C C . ASN B 1 109 ? 54.19091 31.21470 30.25931 1.000 23.71691 109 ASN B C 1
ATOM 1388 O O . ASN B 1 109 ? 55.37447 31.24663 29.90736 1.000 23.23237 109 ASN B O 1
ATOM 1393 N N . GLN B 1 110 ? 53.23982 31.90218 29.61413 1.000 20.96647 110 GLN B N 1
ATOM 1394 C CA . GLN B 1 110 ? 53.55522 32.75682 28.47298 1.000 20.32167 110 GLN B CA 1
ATOM 1395 C C . GLN B 1 110 ? 52.67080 33.99661 28.48344 1.000 18.83632 110 GLN B C 1
ATOM 1396 O O . GLN B 1 110 ? 51.50422 33.93455 28.88128 1.000 18.30568 110 GLN B O 1
ATOM 1402 N N . ILE B 1 111 ? 53.24529 35.12001 28.05266 1.000 16.58521 111 ILE B N 1
ATOM 1403 C CA . ILE B 1 111 ? 52.53853 36.38430 27.85671 1.000 15.63879 111 ILE B CA 1
ATOM 1404 C C . ILE B 1 111 ? 52.93433 36.90833 26.48298 1.000 18.19107 111 ILE B C 1
ATOM 1405 O O . ILE B 1 111 ? 54.13153 37.11085 26.21808 1.000 20.44493 111 ILE B O 1
ATOM 1410 N N . LEU B 1 112 ? 51.94918 37.12394 25.60854 1.000 14.83068 112 LEU B N 1
ATOM 1411 C CA . LEU B 1 112 ? 52.20049 37.86413 24.37650 1.000 15.46178 112 LEU B CA 1
ATOM 1412 C C . LEU B 1 112 ? 51.71618 39.30164 24.53271 1.000 15.61772 112 LEU B C 1
ATOM 1413 O O . LEU B 1 112 ? 50.79211 39.59161 25.30465 1.000 15.87294 112 LEU B O 1
ATOM 1418 N N . ALA B 1 113 ? 52.36326 40.20974 23.81050 1.000 13.99964 113 ALA B N 1
ATOM 1419 C CA . ALA B 1 113 ? 52.16338 41.62861 24.06408 1.000 14.50895 113 ALA B CA 1
ATOM 1420 C C . ALA B 1 113 ? 52.18181 42.44060 22.78130 1.000 13.77629 113 ALA B C 1
ATOM 1421 O O . ALA B 1 113 ? 52.72448 42.02480 21.76024 1.000 14.21828 113 ALA B O 1
ATOM 1423 N N . MET B 1 114 ? 51.51633 43.58624 22.85826 1.000 13.88662 114 MET B N 1
ATOM 1424 C CA . MET B 1 114 ? 51.75759 44.74580 22.02293 1.000 12.38410 114 MET B CA 1
ATOM 1425 C C . MET B 1 114 ? 52.87311 45.57365 22.65762 1.000 15.65533 114 MET B C 1
ATOM 1426 O O . MET B 1 114 ? 52.90707 45.74935 23.87791 1.000 16.18199 114 MET B O 1
ATOM 1431 N N . THR B 1 115 ? 53.82260 46.02598 21.83617 1.000 14.06707 115 THR B N 1
ATOM 1432 C CA . THR B 1 115 ? 55.09435 46.54175 22.34152 1.000 15.84175 115 THR B CA 1
ATOM 1433 C C . THR B 1 115 ? 55.40767 47.90996 21.74984 1.000 17.93260 115 THR B C 1
ATOM 1434 O O . THR B 1 115 ? 54.93138 48.27391 20.66906 1.000 13.75585 115 THR B O 1
ATOM 1438 N N . GLY B 1 116 ? 56.23934 48.65915 22.47308 1.000 16.58257 116 GLY B N 1
ATOM 1439 C CA . GLY B 1 116 ? 56.73583 49.94287 22.00957 1.000 18.69980 116 GLY B CA 1
ATOM 1440 C C . GLY B 1 116 ? 57.80466 50.47464 22.94179 1.000 19.26726 116 GLY B C 1
ATOM 1441 O O . GLY B 1 116 ? 57.53528 50.64629 24.13223 1.000 15.82213 116 GLY B O 1
ATOM 1442 N N . GLY B 1 117 ? 59.00677 50.74756 22.43421 1.000 20.79648 117 GLY B N 1
ATOM 1443 C CA . GLY B 1 117 ? 60.09491 51.04547 23.35867 1.000 16.98861 117 GLY B CA 1
ATOM 1444 C C . GLY B 1 117 ? 60.24404 49.91092 24.35427 1.000 18.50700 117 GLY B C 1
ATOM 1445 O O . GLY B 1 117 ? 60.15845 48.72887 24.00057 1.000 18.62372 117 GLY B O 1
ATOM 1446 N N . SER B 1 118 ? 60.41798 50.25846 25.63203 1.000 19.37040 118 SER B N 1
ATOM 1447 C CA . SER B 1 118 ? 60.49174 49.23291 26.66924 1.000 19.92022 118 SER B CA 1
ATOM 1448 C C . SER B 1 118 ? 59.13180 48.92593 27.28664 1.000 19.38107 118 SER B C 1
ATOM 1449 O O . SER B 1 118 ? 59.05743 48.11195 28.21446 1.000 18.56211 118 SER B O 1
ATOM 1452 N N . SER B 1 119 ? 58.06325 49.54323 26.78983 1.000 19.71689 119 SER B N 1
ATOM 1453 C CA . SER B 1 119 ? 56.72366 49.33061 27.32098 1.000 17.55827 119 SER B CA 1
ATOM 1454 C C . SER B 1 119 ? 56.03133 48.19492 26.57362 1.000 17.06188 119 SER B C 1
ATOM 1455 O O . SER B 1 119 ? 56.31158 47.93625 25.39697 1.000 17.87713 119 SER B O 1
ATOM 1458 N N . SER B 1 120 ? 55.11262 47.51856 27.26202 1.000 16.72667 120 SER B N 1
ATOM 1459 C CA . SER B 1 120 ? 54.35741 46.44972 26.62346 1.000 19.15598 120 SER B CA 1
ATOM 1460 C C . SER B 1 120 ? 53.09732 46.17046 27.42912 1.000 19.48457 120 SER B C 1
ATOM 1461 O O . SER B 1 120 ? 53.07120 46.35888 28.64705 1.000 18.19912 120 SER B O 1
ATOM 1464 N N . ALA B 1 121 ? 52.05484 45.71826 26.73482 1.000 16.42580 121 ALA B N 1
ATOM 1465 C CA . ALA B 1 121 ? 50.75107 45.45266 27.33703 1.000 16.53113 121 ALA B CA 1
ATOM 1466 C C . ALA B 1 121 ? 50.31733 44.04436 26.97074 1.000 17.68537 121 ALA B C 1
ATOM 1467 O O . ALA B 1 121 ? 50.41523 43.65364 25.80534 1.000 15.26913 121 ALA B O 1
ATOM 1469 N N . VAL B 1 122 ? 49.81695 43.29238 27.95794 1.000 16.46508 122 VAL B N 1
ATOM 1470 C CA . VAL B 1 122 ? 49.37165 41.92342 27.70525 1.000 15.99693 122 VAL B CA 1
ATOM 1471 C C . VAL B 1 122 ? 48.27425 41.89904 26.65543 1.000 17.50797 122 VAL B C 1
ATOM 1472 O O . VAL B 1 122 ? 47.25999 42.59648 26.77507 1.000 16.03559 122 VAL B O 1
ATOM 1476 N N . THR B 1 123 ? 48.44939 41.05571 25.63559 1.000 16.50542 123 THR B N 1
ATOM 1477 C CA . THR B 1 123 ? 47.37056 40.76660 24.70433 1.000 14.16697 123 THR B CA 1
ATOM 1478 C C . THR B 1 123 ? 46.91631 39.31812 24.75046 1.000 15.64485 123 THR B C 1
ATOM 1479 O O . THR B 1 123 ? 45.78324 39.03105 24.34790 1.000 14.69826 123 THR B O 1
ATOM 1483 N N . MET B 1 124 ? 47.74829 38.40708 25.25312 1.000 15.55080 124 MET B N 1
ATOM 1484 C CA . MET B 1 124 ? 47.37503 37.01184 25.41568 1.000 16.49242 124 MET B CA 1
ATOM 1485 C C . MET B 1 124 ? 48.28348 36.42289 26.47982 1.000 17.10965 124 MET B C 1
ATOM 1486 O O . MET B 1 124 ? 49.44033 36.83551 26.60361 1.000 19.53696 124 MET B O 1
ATOM 1491 N N . MET B 1 125 ? 47.73983 35.50363 27.27491 1.000 16.38647 125 MET B N 1
ATOM 1492 C CA . MET B 1 125 ? 48.47839 34.94568 28.40977 1.000 17.64385 125 MET B CA 1
ATOM 1493 C C . MET B 1 125 ? 47.91708 33.56714 28.71773 1.000 20.18353 125 MET B C 1
ATOM 1494 O O . MET B 1 125 ? 46.74553 33.28885 28.44183 1.000 19.78183 125 MET B O 1
ATOM 1499 N N . SER B 1 126 ? 48.76693 32.68159 29.23633 1.000 18.52531 126 SER B N 1
ATOM 1500 C CA . SER B 1 126 ? 48.41512 31.26682 29.31224 1.000 17.06308 126 SER B CA 1
ATOM 1501 C C . SER B 1 126 ? 48.93305 30.63426 30.59463 1.000 21.15548 126 SER B C 1
ATOM 1502 O O . SER B 1 126 ? 49.84306 31.15233 31.23697 1.000 20.91193 126 SER B O 1
ATOM 1505 N N . TRP B 1 127 ? 48.36305 29.46991 30.91613 1.000 20.62223 127 TRP B N 1
ATOM 1506 C CA . TRP B 1 127 ? 48.76092 28.63918 32.05007 1.000 21.63435 127 TRP B CA 1
ATOM 1507 C C . TRP B 1 127 ? 48.87660 27.19751 31.56847 1.000 23.55754 127 TRP B C 1
ATOM 1508 O O . TRP B 1 127 ? 47.95477 26.68232 30.92576 1.000 24.68226 127 TRP B O 1
ATOM 1519 N N . THR B 1 128 ? 50.01014 26.54624 31.85546 1.000 23.76028 128 THR B N 1
ATOM 1520 C CA . THR B 1 128 ? 50.17539 25.17193 31.38690 1.000 23.98593 128 THR B CA 1
ATOM 1521 C C . THR B 1 128 ? 49.20879 24.22494 32.07564 1.000 26.57131 128 THR B C 1
ATOM 1522 O O . THR B 1 128 ? 48.73623 23.26212 31.45896 1.000 26.24958 128 THR B O 1
ATOM 1526 N N . SER B 1 129 ? 48.88755 24.49670 33.33370 1.000 25.88162 129 SER B N 1
ATOM 1527 C CA . SER B 1 129 ? 48.34000 23.46781 34.20502 1.000 31.50599 129 SER B CA 1
ATOM 1528 C C . SER B 1 129 ? 47.20290 23.98708 35.06804 1.000 32.02054 129 SER B C 1
ATOM 1529 O O . SER B 1 129 ? 46.77037 23.27425 35.97980 1.000 29.01795 129 SER B O 1
ATOM 1532 N N . THR B 1 130 ? 46.71146 25.19731 34.80762 1.000 28.89930 130 THR B N 1
ATOM 1533 C CA . THR B 1 130 ? 45.70084 25.85037 35.62398 1.000 25.06148 130 THR B CA 1
ATOM 1534 C C . THR B 1 130 ? 44.48527 26.11311 34.75359 1.000 29.86953 130 THR B C 1
ATOM 1535 O O . THR B 1 130 ? 44.61863 26.64594 33.64456 1.000 27.76478 130 THR B O 1
ATOM 1539 N N . LYS B 1 131 ? 43.31159 25.73519 35.25287 1.000 29.92189 131 LYS B N 1
ATOM 1540 C CA . LYS B 1 131 ? 42.05783 25.92290 34.53739 1.000 27.29936 131 LYS B CA 1
ATOM 1541 C C . LYS B 1 131 ? 41.38066 27.22650 34.91749 1.000 23.33635 131 LYS B C 1
ATOM 1542 O O . LYS B 1 131 ? 41.50823 27.71564 36.03612 1.000 25.52050 131 LYS B O 1
ATOM 1548 N N . ALA B 1 132 ? 40.65104 27.78318 33.95603 1.000 26.86238 132 ALA B N 1
ATOM 1549 C CA . ALA B 1 132 ? 39.69365 28.83324 34.24351 1.000 21.92767 132 ALA B CA 1
ATOM 1550 C C . ALA B 1 132 ? 38.40850 28.21082 34.77281 1.000 26.50344 132 ALA B C 1
ATOM 1551 O O . ALA B 1 132 ? 37.93737 27.19334 34.26152 1.000 24.84296 132 ALA B O 1
ATOM 1553 N N . ALA B 1 133 ? 37.85045 28.82213 35.81046 1.000 25.05934 133 ALA B N 1
ATOM 1554 C CA . ALA B 1 133 ? 36.64732 28.30273 36.43975 1.000 30.32066 133 ALA B CA 1
ATOM 1555 C C . ALA B 1 133 ? 36.02583 29.43427 37.23965 1.000 26.18439 133 ALA B C 1
ATOM 1556 O O . ALA B 1 133 ? 36.69878 30.40827 37.58111 1.000 27.14163 133 ALA B O 1
ATOM 1558 N N . GLU B 1 134 ? 34.72854 29.31156 37.51192 1.000 24.42276 134 GLU B N 1
ATOM 1559 C CA . GLU B 1 134 ? 34.01256 30.43280 38.10868 1.000 27.48468 134 GLU B CA 1
ATOM 1560 C C . GLU B 1 134 ? 34.51431 30.69774 39.51583 1.000 27.09196 134 GLU B C 1
ATOM 1561 O O . GLU B 1 134 ? 34.75904 29.76984 40.29217 1.000 31.09200 134 GLU B O 1
ATOM 1567 N N . GLY B 1 135 ? 34.70265 31.97760 39.82722 1.000 26.18838 135 GLY B N 1
ATOM 1568 C CA . GLY B 1 135 ? 35.08065 32.40295 41.14730 1.000 27.75115 135 GLY B CA 1
ATOM 1569 C C . GLY B 1 135 ? 36.56845 32.46724 41.41566 1.000 26.51608 135 GLY B C 1
ATOM 1570 O O . GLY B 1 135 ? 36.96930 33.08958 42.40653 1.000 29.46108 135 GLY B O 1
ATOM 1571 N N . ILE B 1 136 ? 37.40593 31.83730 40.58082 1.000 25.59158 136 ILE B N 1
ATOM 1572 C CA . ILE B 1 136 ? 38.83261 31.85912 40.87795 1.000 25.57314 136 ILE B CA 1
ATOM 1573 C C . ILE B 1 136 ? 39.37835 33.25731 40.61657 1.000 27.49263 136 ILE B C 1
ATOM 1574 O O . ILE B 1 136 ? 38.82044 34.05155 39.85006 1.000 25.08552 136 ILE B O 1
ATOM 1579 N N . SER B 1 137 ? 40.46882 33.57593 41.29310 1.000 29.43060 137 SER B N 1
ATOM 1580 C CA . SER B 1 137 ? 40.95853 34.94250 41.34088 1.000 28.82274 137 SER B CA 1
ATOM 1581 C C . SER B 1 137 ? 42.09328 35.16299 40.34930 1.000 26.43026 137 SER B C 1
ATOM 1582 O O . SER B 1 137 ? 43.04061 34.37120 40.29059 1.000 24.82292 137 SER B O 1
ATOM 1585 N N . LEU B 1 138 ? 41.99521 36.25131 39.58964 1.000 24.78309 138 LEU B N 1
ATOM 1586 C CA . LEU B 1 138 ? 43.08778 36.75584 38.77464 1.000 22.31530 138 LEU B CA 1
ATOM 1587 C C . LEU B 1 138 ? 43.66814 37.97281 39.47861 1.000 23.95520 138 LEU B C 1
ATOM 1588 O O . LEU B 1 138 ? 42.95588 38.95602 39.71345 1.000 26.66167 138 LEU B O 1
ATOM 1593 N N . GLU B 1 139 ? 44.94821 37.89548 39.83890 1.000 18.78602 139 GLU B N 1
ATOM 1594 C CA . GLU B 1 139 ? 45.67270 39.03361 40.37973 1.000 21.47156 139 GLU B CA 1
ATOM 1595 C C . GLU B 1 139 ? 46.53773 39.62278 39.28456 1.000 20.54458 139 GLU B C 1
ATOM 1596 O O . GLU B 1 139 ? 47.12696 38.88031 38.49630 1.000 22.29394 139 GLU B O 1
ATOM 1602 N N . TYR B 1 140 ? 46.62542 40.95075 39.24723 1.000 20.19056 140 TYR B N 1
ATOM 1603 C CA . TYR B 1 140 ? 47.27840 41.62942 38.13513 1.000 19.59420 140 TYR B CA 1
ATOM 1604 C C . TYR B 1 140 ? 47.80915 42.98411 38.59048 1.000 22.78079 140 TYR B C 1
ATOM 1605 O O . TYR B 1 140 ? 47.48006 43.47967 39.67211 1.000 25.06935 140 TYR B O 1
ATOM 1614 N N . GLN B 1 141 ? 48.63453 43.58841 37.73537 1.000 22.63025 141 GLN B N 1
ATOM 1615 C CA . GLN B 1 141 ? 49.08774 44.96534 37.89180 1.000 17.23209 141 GLN B CA 1
ATOM 1616 C C . GLN B 1 141 ? 48.62586 45.76472 36.68103 1.000 20.96949 141 GLN B C 1
ATOM 1617 O O . GLN B 1 141 ? 48.97185 45.42984 35.54368 1.000 19.10543 141 GLN B O 1
ATOM 1623 N N . ARG B 1 142 ? 47.86028 46.81746 36.91550 1.000 20.09668 142 ARG B N 1
ATOM 1624 C CA . ARG B 1 142 ? 47.35718 47.63558 35.82314 1.000 20.24288 142 ARG B CA 1
ATOM 1625 C C . ARG B 1 142 ? 48.20588 48.89038 35.69248 1.000 19.90705 142 ARG B C 1
ATOM 1626 O O . ARG B 1 142 ? 48.66659 49.44341 36.69426 1.000 19.27254 142 ARG B O 1
ATOM 1634 N N . LYS B 1 143 ? 48.44855 49.31125 34.44653 1.000 16.89787 143 LYS B N 1
ATOM 1635 C CA . LYS B 1 143 ? 49.30409 50.45045 34.15467 1.000 15.28317 143 LYS B CA 1
ATOM 1636 C C . LYS B 1 143 ? 48.62537 51.35465 33.13843 1.000 21.47324 143 LYS B C 1
ATOM 1637 O O . LYS B 1 143 ? 47.72223 50.93590 32.40710 1.000 17.80599 143 LYS B O 1
ATOM 1643 N N . SER B 1 144 ? 49.09474 52.59750 33.07233 1.000 17.56812 144 SER B N 1
ATOM 1644 C CA . SER B 1 144 ? 48.61491 53.53796 32.06856 1.000 19.04984 144 SER B CA 1
ATOM 1645 C C . SER B 1 144 ? 49.77136 54.32531 31.48240 1.000 22.07157 144 SER B C 1
ATOM 1646 O O . SER B 1 144 ? 50.59466 54.87626 32.21920 1.000 19.30987 144 SER B O 1
ATOM 1649 N N . LEU B 1 145 ? 49.78650 54.42236 30.15206 1.000 18.35068 145 LEU B N 1
ATOM 1650 C CA . LEU B 1 145 ? 50.82122 55.15830 29.44257 1.000 19.10932 145 LEU B CA 1
ATOM 1651 C C . LEU B 1 145 ? 50.76866 56.65327 29.71545 1.000 17.67365 145 LEU B C 1
ATOM 1652 O O . LEU B 1 145 ? 51.76834 57.35216 29.49714 1.000 17.69900 145 LEU B O 1
ATOM 1657 N N . ILE B 1 14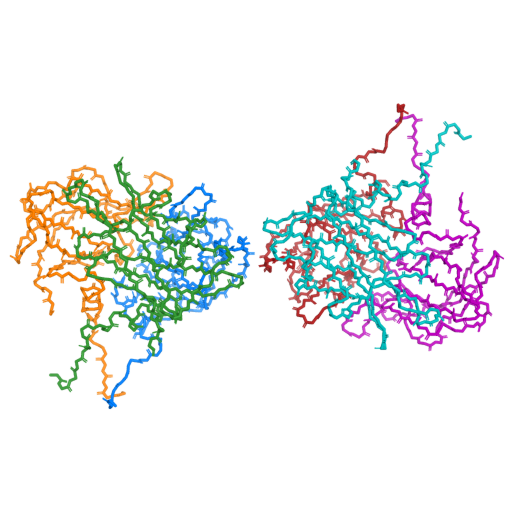6 ? 49.61919 57.16447 30.15579 1.000 15.35708 146 ILE B N 1
ATOM 1658 C CA . ILE B 1 146 ? 49.44851 58.60874 30.28628 1.000 16.58068 146 ILE B CA 1
ATOM 1659 C C . ILE B 1 146 ? 50.40805 59.17566 31.32747 1.000 21.00393 146 ILE B C 1
ATOM 1660 O O . ILE B 1 146 ? 51.05580 60.20836 31.11141 1.000 18.50157 146 ILE B O 1
ATOM 1665 N N . ASN B 1 147 ? 50.49089 58.51774 32.47746 1.000 20.45899 147 ASN B N 1
ATOM 1666 C CA . ASN B 1 147 ? 51.26836 59.02991 33.59942 1.000 24.13136 147 ASN B CA 1
ATOM 1667 C C . ASN B 1 147 ? 52.06619 57.94332 34.30609 1.000 22.39785 147 ASN B C 1
ATOM 1668 O O . ASN B 1 147 ? 52.52417 58.16889 35.44162 1.000 21.76313 147 ASN B O 1
ATOM 1673 N N . SER B 1 148 ? 52.21788 56.77091 33.68788 1.000 21.44796 148 SER B N 1
ATOM 1674 C CA . SER B 1 148 ? 53.02605 55.66090 34.19851 1.000 22.71132 148 SER B CA 1
ATOM 1675 C C . SER B 1 148 ? 52.49547 55.10586 35.51975 1.000 21.95316 148 SER B C 1
ATOM 1676 O O . SER B 1 148 ? 53.24464 54.52583 36.30709 1.000 20.71975 148 SER B O 1
ATOM 1679 N N . SER B 1 149 ? 51.19503 55.24287 35.77596 1.000 20.79680 149 SER B N 1
ATOM 1680 C CA . SER B 1 149 ? 50.63994 54.61566 36.96674 1.000 20.57138 149 SER B CA 1
ATOM 1681 C C . SER B 1 149 ? 50.80260 53.10513 36.90011 1.000 22.50314 149 SER B C 1
ATOM 1682 O O . SER B 1 149 ? 50.83585 52.50056 35.82498 1.000 22.12487 149 SER B O 1
ATOM 1685 N N . SER B 1 150 ? 50.92819 52.50169 38.07075 1.000 19.72795 150 SER B N 1
ATOM 1686 C CA . SER B 1 150 ? 51.08618 51.06106 38.19830 1.000 20.12150 150 SER B CA 1
ATOM 1687 C C . SER B 1 150 ? 50.43976 50.67053 39.51732 1.000 23.56492 150 SER B C 1
ATOM 1688 O O . SER B 1 150 ? 50.91780 51.08198 40.58061 1.000 22.31472 150 SER B O 1
ATOM 1691 N N . ILE B 1 151 ? 49.35981 49.89498 39.44851 1.000 20.42138 151 ILE B N 1
ATOM 1692 C CA . ILE B 1 151 ? 48.45909 49.68419 40.58192 1.000 19.55401 151 ILE B CA 1
ATOM 1693 C C . ILE B 1 151 ? 48.06499 48.21911 40.60222 1.000 22.51108 151 ILE B C 1
ATOM 1694 O O . ILE B 1 151 ? 47.77210 47.63633 39.55285 1.000 19.29652 151 ILE B O 1
ATOM 1699 N N . SER B 1 152 ? 48.05518 47.61363 41.78855 1.000 17.36228 152 SER B N 1
ATOM 1700 C CA . SER B 1 152 ? 47.67097 46.21354 41.87085 1.000 18.63494 152 SER B CA 1
ATOM 1701 C C . SER B 1 152 ? 46.15102 46.08991 41.91493 1.000 21.79126 152 SER B C 1
ATOM 1702 O O . SER B 1 152 ? 45.44333 47.01851 42.30191 1.000 20.43853 152 SER B O 1
ATOM 1705 N N . GLY B 1 153 ? 45.65114 44.93731 41.48171 1.000 24.30184 153 GLY B N 1
ATOM 1706 C CA . GLY B 1 153 ? 44.22278 44.67990 41.51983 1.000 22.26824 153 GLY B CA 1
ATOM 1707 C C . GLY B 1 153 ? 43.98924 43.19107 41.45189 1.000 22.69618 153 GLY B C 1
ATOM 1708 O O . GLY B 1 153 ? 44.90475 42.40453 41.19818 1.000 21.57734 153 GLY B O 1
ATOM 1709 N N . SER B 1 154 ? 42.74249 42.80069 41.69352 1.000 22.98412 154 SER B N 1
ATOM 1710 C CA . SER B 1 154 ? 42.35927 41.41559 41.46495 1.000 25.63568 154 SER B CA 1
ATOM 1711 C C . SER B 1 154 ? 40.88344 41.37727 41.11666 1.000 24.44088 154 SER B C 1
ATOM 1712 O O . SER B 1 154 ? 40.12043 42.26990 41.48411 1.000 24.16861 154 SER B O 1
ATOM 1715 N N . ALA B 1 155 ? 40.48578 40.32689 40.40612 1.000 25.79879 155 ALA B N 1
ATOM 1716 C CA . ALA B 1 155 ? 39.09249 40.18989 40.01388 1.000 24.10663 155 ALA B CA 1
ATOM 1717 C C . ALA B 1 155 ? 38.78916 38.71393 39.81192 1.000 26.54308 155 ALA B C 1
ATOM 1718 O O . ALA B 1 155 ? 39.69025 37.91204 39.55246 1.000 25.83935 155 ALA B O 1
ATOM 1720 N N . SER B 1 156 ? 37.50750 38.35611 39.93246 1.000 24.91314 156 SER B N 1
ATOM 1721 C CA . SER B 1 156 ? 37.09033 36.95760 39.90586 1.000 26.22946 156 SER B CA 1
ATOM 1722 C C . SER B 1 156 ? 36.48456 36.57862 38.56057 1.000 24.61139 156 SER B C 1
ATOM 1723 O O . SER B 1 156 ? 35.72952 37.35042 37.96642 1.000 25.12315 156 SER B O 1
ATOM 1726 N N . LEU B 1 157 ? 36.82217 35.37728 38.08932 1.000 25.73587 157 LEU B N 1
ATOM 1727 C CA . LEU B 1 157 ? 36.29325 34.88154 36.82575 1.000 21.88248 157 LEU B CA 1
ATOM 1728 C C . LEU B 1 157 ? 34.79474 34.61576 36.92346 1.000 26.14693 157 LEU B C 1
ATOM 1729 O O . LEU B 1 157 ? 34.28792 34.18806 37.96652 1.000 23.67626 157 LEU B O 1
ATOM 1734 N N . VAL B 1 158 ? 34.09488 34.87697 35.81833 1.000 26.99888 158 VAL B N 1
ATOM 1735 C CA . VAL B 1 158 ? 32.65337 34.69837 35.69631 1.000 24.96348 158 VAL B CA 1
ATOM 1736 C C . VAL B 1 158 ? 32.37378 33.81111 34.48991 1.000 26.20301 158 VAL B C 1
ATOM 1737 O O . VAL B 1 158 ? 33.05310 33.91668 33.46379 1.000 25.88227 158 VAL B O 1
ATOM 1741 N N . SER B 1 159 ? 31.37663 32.93294 34.60870 1.000 26.66210 159 SER B N 1
ATOM 1742 C CA . SER B 1 159 ? 30.94828 32.13262 33.46480 1.000 27.19264 159 SER B CA 1
ATOM 1743 C C . SER B 1 159 ? 30.52442 33.03101 32.30830 1.000 24.96247 159 SER B C 1
ATOM 1744 O O . SER B 1 159 ? 29.90528 34.08252 32.50684 1.000 25.92348 159 SER B O 1
ATOM 1747 N N . ALA B 1 160 ? 30.89194 32.62450 31.09585 1.000 23.74928 160 ALA B N 1
ATOM 1748 C CA . ALA B 1 160 ? 30.45606 33.34368 29.91124 1.000 24.41744 160 ALA B CA 1
ATOM 1749 C C . ALA B 1 160 ? 28.93128 33.28926 29.81655 1.000 27.68328 160 ALA B C 1
ATOM 1750 O O . ALA B 1 160 ? 28.31278 32.31327 30.24969 1.000 29.31193 160 ALA B O 1
ATOM 1752 N N . PRO B 1 161 ? 28.29421 34.33396 29.27155 1.000 27.52983 161 PRO B N 1
ATOM 1753 C CA . PRO B 1 161 ? 26.83386 34.31689 29.14774 1.000 27.91013 161 PRO B CA 1
ATOM 1754 C C . PRO B 1 161 ? 26.34695 33.32090 28.09605 1.000 32.87725 161 PRO B C 1
ATOM 1755 O O . PRO B 1 161 ? 27.09784 32.87867 27.21902 1.000 32.77946 161 PRO B O 1
ATOM 1760 N N . ASN C 1 43 ? 14.04435 38.39238 27.44490 1.000 44.37995 43 ASN C N 1
ATOM 1761 C CA . ASN C 1 43 ? 14.37662 39.67951 26.84369 1.000 43.56587 43 ASN C CA 1
ATOM 1762 C C . ASN C 1 43 ? 13.67775 39.85018 25.48609 1.000 42.75374 43 ASN C C 1
ATOM 1763 O O . ASN C 1 43 ? 13.68011 40.94967 24.92079 1.000 40.31851 43 ASN C O 1
ATOM 1765 N N . GLY C 1 44 ? 13.07556 38.76524 24.97845 1.000 33.45604 44 GLY C N 1
ATOM 1766 C CA . GLY C 1 44 ? 12.34097 38.77816 23.72249 1.000 32.23097 44 GLY C CA 1
ATOM 1767 C C . GLY C 1 44 ? 13.18915 38.92095 22.47558 1.000 34.61624 44 GLY C C 1
ATOM 1768 O O . GLY C 1 44 ? 12.65719 38.86159 21.36027 1.000 32.97893 44 GLY C O 1
ATOM 1769 N N . VAL C 1 45 ? 14.49145 39.11028 22.62630 1.000 30.94620 45 VAL C N 1
ATOM 1770 C CA . VAL C 1 45 ? 15.39957 39.26830 21.50577 1.000 28.33089 45 VAL C CA 1
ATOM 1771 C C . VAL C 1 45 ? 16.74477 38.76513 21.99542 1.000 31.20877 45 VAL C C 1
ATOM 1772 O O . VAL C 1 45 ? 17.02737 38.79707 23.19455 1.000 28.90874 45 VAL C O 1
ATOM 1776 N N . GLY C 1 46 ? 17.55445 38.25437 21.08285 1.000 30.67386 46 GLY C N 1
ATOM 1777 C CA . GLY C 1 46 ? 18.82346 37.66684 21.47596 1.000 30.69395 46 GLY C CA 1
ATOM 1778 C C . GLY C 1 46 ? 19.87184 37.87606 20.41288 1.000 28.39211 46 GLY C C 1
ATOM 1779 O O . GLY C 1 46 ? 19.56302 37.99582 19.22193 1.000 31.79607 46 GLY C O 1
ATOM 1780 N N . LEU C 1 47 ? 21.12442 37.94806 20.85398 1.000 31.09008 47 LEU C N 1
ATOM 1781 C CA . LEU C 1 47 ? 22.24302 37.89668 19.92389 1.000 27.76497 47 LEU C CA 1
ATOM 1782 C C . LEU C 1 47 ? 22.42034 36.46651 19.43680 1.000 22.54072 47 LEU C C 1
ATOM 1783 O O . LEU C 1 47 ? 22.38457 35.52364 20.23017 1.000 28.76294 47 LEU C O 1
ATOM 1788 N N . LYS C 1 48 ? 22.59977 36.29683 18.13571 1.000 30.52421 48 LYS C N 1
ATOM 1789 C CA . LYS C 1 48 ? 22.97512 34.98127 17.65395 1.000 29.38654 48 LYS C CA 1
ATOM 1790 C C . LYS C 1 48 ? 24.36768 34.62404 18.16382 1.000 29.15923 48 LYS C C 1
ATOM 1791 O O . LYS C 1 48 ? 25.18134 35.49421 18.49227 1.000 27.31260 48 LYS C O 1
ATOM 1797 N N . SER C 1 49 ? 24.63032 33.31860 18.23939 1.000 30.06547 49 SER C N 1
ATOM 1798 C CA . SER C 1 49 ? 25.90790 32.84818 18.76274 1.000 29.16907 49 SER C CA 1
ATOM 1799 C C . SER C 1 49 ? 27.07757 33.36037 17.93626 1.000 24.18445 49 SER C C 1
ATOM 1800 O O . SER C 1 49 ? 28.17629 33.53873 18.46755 1.000 29.07264 49 SER C O 1
ATOM 1803 N N . THR C 1 50 ? 26.86439 33.59354 16.64027 1.000 26.77202 50 THR C N 1
ATOM 1804 C CA . THR C 1 50 ? 27.88988 34.10712 15.74474 1.000 25.72396 50 THR C CA 1
ATOM 1805 C C . THR C 1 50 ? 27.77619 35.61448 15.53625 1.000 22.47433 50 THR C C 1
ATOM 1806 O O . THR C 1 50 ? 28.26033 36.13226 14.52592 1.000 18.52408 50 THR C O 1
ATOM 1810 N N . ALA C 1 51 ? 27.15594 36.33615 16.47830 1.000 21.42085 51 ALA C N 1
ATOM 1811 C CA . ALA C 1 51 ? 27.06147 37.78679 16.32991 1.000 19.45779 51 ALA C CA 1
ATOM 1812 C C . ALA C 1 51 ? 28.43719 38.42408 16.18265 1.000 19.57734 51 ALA C C 1
ATOM 1813 O O . ALA C 1 51 ? 28.57040 39.47076 15.54133 1.000 19.19998 51 ALA C O 1
ATOM 1815 N N . TRP C 1 52 ? 29.47226 37.80585 16.76266 1.000 19.11117 52 TRP C N 1
ATOM 1816 C CA . TRP C 1 52 ? 30.81925 38.35405 16.65090 1.000 18.31420 52 TRP C CA 1
ATOM 1817 C C . TRP C 1 52 ? 31.26375 38.47830 15.19572 1.000 18.47673 52 TRP C C 1
ATOM 1818 O O . TRP C 1 52 ? 32.01000 39.40360 14.86003 1.000 17.59801 52 TRP C O 1
ATOM 1829 N N . ILE C 1 53 ? 30.80576 37.58337 14.31383 1.000 17.72183 53 ILE C N 1
ATOM 1830 C CA . ILE C 1 53 ? 31.17524 37.69441 12.90123 1.000 17.20416 53 ILE C CA 1
ATOM 1831 C C . ILE C 1 53 ? 30.67272 39.01276 12.32426 1.000 18.47763 53 ILE C C 1
ATOM 1832 O O . ILE C 1 53 ? 31.41785 39.76379 11.68336 1.000 16.95789 53 ILE C O 1
ATOM 1837 N N . ASN C 1 54 ? 29.38317 39.29027 12.52241 1.000 21.22461 54 ASN C N 1
ATOM 1838 C CA . ASN C 1 54 ? 28.79736 40.54953 12.08157 1.000 19.46784 54 ASN C CA 1
ATOM 1839 C C . ASN C 1 54 ? 29.54968 41.73305 12.66024 1.000 19.22286 54 ASN C C 1
ATOM 1840 O O . ASN C 1 54 ? 29.90159 42.67934 11.93955 1.000 20.31061 54 ASN C O 1
ATOM 1845 N N . VAL C 1 55 ? 29.81953 41.68319 13.96968 1.000 17.52478 55 VAL C N 1
ATOM 1846 C CA . VAL C 1 55 ? 30.45637 42.80926 14.64674 1.000 19.89987 55 VAL C CA 1
ATOM 1847 C C . VAL C 1 55 ? 31.84691 43.06340 14.07375 1.000 16.40685 55 VAL C C 1
ATOM 1848 O O . VAL C 1 55 ? 32.17856 44.18778 13.68205 1.000 17.38627 55 VAL C O 1
ATOM 1852 N N . MET C 1 56 ? 32.68333 42.01803 14.02555 1.000 18.27763 56 MET C N 1
ATOM 1853 C CA . MET C 1 56 ? 34.07816 42.16877 13.60542 1.000 18.64278 56 MET C CA 1
ATOM 1854 C C . MET C 1 56 ? 34.21353 42.43382 12.10788 1.000 15.09420 56 MET C C 1
ATOM 1855 O O . MET C 1 56 ? 35.15301 43.12176 11.69781 1.000 13.86326 56 MET C O 1
ATOM 1860 N N . CYS C 1 57 ? 33.32246 41.87987 11.26873 1.000 17.18381 57 CYS C N 1
ATOM 1861 C CA . CYS C 1 57 ? 33.33351 42.27393 9.86130 1.000 17.94494 57 CYS C CA 1
ATOM 1862 C C . CYS C 1 57 ? 33.09837 43.76945 9.72893 1.000 16.05653 57 CYS C C 1
ATOM 1863 O O . CYS C 1 57 ? 33.75392 44.44650 8.92506 1.000 16.77247 57 CYS C O 1
ATOM 1866 N N . GLY C 1 58 ? 32.16115 44.30071 10.51581 1.000 17.21301 58 GLY C N 1
ATOM 1867 C CA . GLY C 1 58 ? 31.95410 45.73504 10.51868 1.000 17.02088 58 GLY C CA 1
ATOM 1868 C C . GLY C 1 58 ? 33.14738 46.47846 11.08022 1.000 16.65214 58 GLY C C 1
ATOM 1869 O O . GLY C 1 58 ? 33.57460 47.49225 10.51720 1.000 18.87810 58 GLY C O 1
ATOM 1870 N N . LEU C 1 59 ? 33.69899 45.98553 12.20068 1.000 14.79452 59 LEU C N 1
ATOM 1871 C CA . LEU C 1 59 ? 34.84811 46.63903 12.81824 1.000 16.35573 59 LEU C CA 1
ATOM 1872 C C . LEU C 1 59 ? 35.95099 46.88667 11.79888 1.000 14.11822 59 LEU C C 1
ATOM 1873 O O . LEU C 1 59 ? 36.54775 47.97073 11.75398 1.000 15.77763 59 LEU C O 1
ATOM 1878 N N . HIS C 1 60 ? 36.24218 45.88341 10.97845 1.000 14.91552 60 HIS C N 1
ATOM 1879 C CA . HIS C 1 60 ? 37.37129 45.92924 10.06464 1.000 13.82272 60 HIS C CA 1
ATOM 1880 C C . HIS C 1 60 ? 36.96844 46.30172 8.65599 1.000 15.77242 60 HIS C C 1
ATOM 1881 O O . HIS C 1 60 ? 37.83692 46.35572 7.77326 1.000 15.92817 60 HIS C O 1
ATOM 1888 N N . ASN C 1 61 ? 35.67471 46.54852 8.42991 1.000 15.26134 61 ASN C N 1
ATOM 1889 C CA . ASN C 1 61 ? 35.18676 46.90839 7.10671 1.000 15.95501 61 ASN C CA 1
ATOM 1890 C C . ASN C 1 61 ? 35.54335 45.79139 6.13028 1.000 21.28634 61 ASN C C 1
ATOM 1891 O O . ASN C 1 61 ? 35.99019 46.02566 5.01007 1.000 18.77289 61 ASN C O 1
ATOM 1896 N N . ALA C 1 62 ? 35.38166 44.55754 6.59125 1.000 20.10406 62 ALA C N 1
ATOM 1897 C CA . ALA C 1 62 ? 35.79974 43.37561 5.85152 1.000 18.21957 62 ALA C CA 1
ATOM 1898 C C . ALA C 1 62 ? 34.69649 42.91425 4.90649 1.000 19.81400 62 ALA C C 1
ATOM 1899 O O . ALA C 1 62 ? 33.50966 43.04089 5.20664 1.000 21.85067 62 ALA C O 1
ATOM 1901 N N . THR C 1 63 ? 35.09768 42.35081 3.76220 1.000 22.27114 63 THR C N 1
ATOM 1902 C CA . THR C 1 63 ? 34.13098 41.77599 2.83931 1.000 22.97155 63 THR C CA 1
ATOM 1903 C C . THR C 1 63 ? 34.15606 40.25462 2.81985 1.000 25.55870 63 THR C C 1
ATOM 1904 O O . THR C 1 63 ? 33.23770 39.64216 2.25191 1.000 22.69433 63 THR C O 1
ATOM 1908 N N . PHE C 1 64 ? 35.16607 39.63432 3.43353 1.000 17.97776 64 PHE C N 1
ATOM 1909 C CA . PHE C 1 64 ? 35.20993 38.19378 3.63007 1.000 19.45964 64 PHE C CA 1
ATOM 1910 C C . PHE C 1 64 ? 35.74825 37.87477 5.01430 1.000 19.32098 64 PHE C C 1
ATOM 1911 O O . PHE C 1 64 ? 36.44787 38.67411 5.64235 1.000 18.21857 64 PHE C O 1
ATOM 1919 N N . TYR C 1 65 ? 35.43529 36.67374 5.47114 1.000 17.69329 65 TYR C N 1
ATOM 1920 C CA . TYR C 1 65 ? 35.96662 36.19989 6.73254 1.000 20.69264 65 TYR C CA 1
ATOM 1921 C C . TYR C 1 65 ? 36.13840 34.69026 6.64787 1.000 21.90316 65 TYR C C 1
ATOM 1922 O O . TYR C 1 65 ? 35.66604 34.03832 5.71232 1.000 20.03769 65 TYR C O 1
ATOM 1931 N N . VAL C 1 66 ? 36.83437 34.13835 7.63876 1.000 16.74824 66 VAL C N 1
ATOM 1932 C CA . VAL C 1 66 ? 37.08480 32.70506 7.69716 1.000 19.65745 66 VAL C CA 1
ATOM 1933 C C . VAL C 1 66 ? 37.37602 32.38215 9.14909 1.000 19.63505 66 VAL C C 1
ATOM 1934 O O . VAL C 1 66 ? 37.93581 33.20854 9.87531 1.000 21.98734 66 VAL C O 1
ATOM 1938 N N . TYR C 1 67 ? 36.95274 31.19751 9.59346 1.000 16.92316 67 TYR C N 1
ATOM 1939 C CA . TYR C 1 67 ? 37.18025 30.84416 10.98605 1.000 17.46330 67 TYR C CA 1
ATOM 1940 C C . TYR C 1 67 ? 37.04744 29.34675 11.19492 1.000 24.17715 67 TYR C C 1
ATOM 1941 O O . TYR C 1 67 ? 36.49036 28.61937 10.36528 1.000 23.05274 67 TYR C O 1
ATOM 1950 N N . SER C 1 68 ? 37.58833 28.90691 12.32458 1.000 19.52698 68 SER C N 1
ATOM 1951 C CA . SER C 1 68 ? 37.35139 27.58294 12.88163 1.000 19.84591 68 SER C CA 1
ATOM 1952 C C . SER C 1 68 ? 37.12975 27.77097 14.37308 1.000 22.07500 68 SER C C 1
ATOM 1953 O O . SER C 1 68 ? 37.02755 28.89870 14.86324 1.000 21.89032 68 SER C O 1
ATOM 1956 N N . SER C 1 69 ? 37.09941 26.66357 15.11594 1.000 22.26806 69 SER C N 1
ATOM 1957 C CA . SER C 1 69 ? 37.02185 26.76058 16.56706 1.000 21.92255 69 SER C CA 1
ATOM 1958 C C . SER C 1 69 ? 38.25375 27.40940 17.18324 1.000 22.22723 69 SER C C 1
ATOM 1959 O O . SER C 1 69 ? 38.24748 27.69662 18.38619 1.000 18.63079 69 SER C O 1
ATOM 1962 N N . TYR C 1 70 ? 39.29395 27.65297 16.39082 1.000 19.52877 70 TYR C N 1
ATOM 1963 C CA . TYR C 1 70 ? 40.60786 28.00859 16.89986 1.000 19.08320 70 TYR C CA 1
ATOM 1964 C C . TYR C 1 70 ? 41.15560 29.33009 16.38023 1.000 18.84684 70 TYR C C 1
ATOM 1965 O O . TYR C 1 70 ? 42.22682 29.74952 16.83609 1.000 20.72589 70 TYR C O 1
ATOM 1974 N N . PHE C 1 71 ? 40.47789 29.99607 15.45333 1.000 20.31482 71 PHE C N 1
ATOM 1975 C CA . PHE C 1 71 ? 40.96362 31.28758 14.96754 1.000 18.72989 71 PHE C CA 1
ATOM 1976 C C . PHE C 1 71 ? 39.83121 31.92255 14.18281 1.000 17.42518 71 PHE C C 1
ATOM 1977 O O . PHE C 1 71 ? 38.86853 31.25460 13.80279 1.000 18.10188 71 PHE C O 1
ATOM 1985 N N . CYS C 1 72 ? 39.97759 33.21337 13.90425 1.000 17.44189 72 CYS C N 1
ATOM 1986 C CA . CYS C 1 72 ? 39.16514 33.84131 12.87263 1.000 17.24243 72 CYS C CA 1
ATOM 1987 C C . CYS C 1 72 ? 39.97543 34.94897 12.22569 1.000 17.11799 72 CYS C C 1
ATOM 1988 O O . CYS C 1 72 ? 40.92417 35.48148 12.80953 1.000 18.83588 72 CYS C O 1
ATOM 1991 N N . ALA C 1 73 ? 39.60672 35.26611 10.99172 1.000 15.04276 73 ALA C N 1
ATOM 1992 C CA . ALA C 1 73 ? 40.31778 36.25498 10.20409 1.000 17.01742 73 ALA C CA 1
ATOM 1993 C C . ALA C 1 73 ? 39.30854 37.00303 9.34874 1.000 18.43532 73 ALA C C 1
ATOM 1994 O O . ALA C 1 73 ? 38.41248 36.39766 8.74495 1.000 18.87374 73 ALA C O 1
ATOM 1996 N N . PHE C 1 74 ? 39.46486 38.31963 9.29919 1.000 16.20603 74 PHE C N 1
ATOM 1997 C CA . PHE C 1 74 ? 38.55097 39.20270 8.58697 1.000 18.08522 74 PHE C CA 1
ATOM 1998 C C . PHE C 1 74 ? 39.31795 39.88840 7.46732 1.000 16.66721 74 PHE C C 1
ATOM 1999 O O . PHE C 1 74 ? 40.29803 40.59689 7.72500 1.000 14.40313 74 PHE C O 1
ATOM 2007 N N . PHE C 1 75 ? 38.88114 39.65229 6.22441 1.000 16.07820 75 PHE C N 1
ATOM 2008 C CA . PHE C 1 75 ? 39.62869 40.00007 5.02001 1.000 17.56381 75 PHE C CA 1
ATOM 2009 C C . PHE C 1 75 ? 39.06804 41.24860 4.33845 1.000 16.81311 75 PHE C C 1
ATOM 2010 O O . PHE C 1 75 ? 37.84843 41.40968 4.20571 1.000 17.23223 75 PHE C O 1
ATOM 2018 N N . CYS C 1 76 ? 39.97407 42.10195 3.87010 1.000 15.65178 76 CYS C N 1
ATOM 2019 C CA . CYS C 1 76 ? 39.65663 43.23849 3.01416 1.000 17.44894 76 CYS C CA 1
ATOM 2020 C C . CYS C 1 76 ? 40.49185 43.15441 1.74948 1.000 16.61787 76 CYS C C 1
ATOM 2021 O O . CYS C 1 76 ? 41.71013 42.95313 1.81235 1.000 15.59593 76 CYS C O 1
ATOM 2024 N N . ASN C 1 77 ? 39.84431 43.31475 0.60188 1.000 18.63882 77 ASN C N 1
ATOM 2025 C CA . ASN C 1 77 ? 40.56119 43.42301 -0.65943 1.000 17.51597 77 ASN C CA 1
ATOM 2026 C C . ASN C 1 77 ? 40.93431 44.87333 -0.91486 1.000 18.03603 77 ASN C C 1
ATOM 2027 O O . ASN C 1 77 ? 40.16108 45.78301 -0.60838 1.000 20.37396 77 ASN C O 1
ATOM 2032 N N . TYR C 1 78 ? 42.11403 45.07868 -1.49575 1.000 18.69837 78 TYR C N 1
ATOM 2033 C CA . TYR C 1 78 ? 42.59713 46.40517 -1.85049 1.000 18.95633 78 TYR C CA 1
ATOM 2034 C C . TYR C 1 78 ? 43.74342 46.24024 -2.83521 1.000 21.98527 78 TYR C C 1
ATOM 2035 O O . TYR C 1 78 ? 44.57328 45.33651 -2.68337 1.000 20.41234 78 TYR C O 1
ATOM 2044 N N . SER C 1 79 ? 43.78340 47.11613 -3.84302 1.000 19.84468 79 SER C N 1
ATOM 2045 C CA . SER C 1 79 ? 44.79501 47.07359 -4.90293 1.000 23.51549 79 SER C CA 1
ATOM 2046 C C . SER C 1 79 ? 44.77242 45.65971 -5.48720 1.000 24.57105 79 SER C C 1
ATOM 2047 O O . SER C 1 79 ? 43.68586 45.11808 -5.72660 1.000 21.96020 79 SER C O 1
ATOM 2050 N N . ASN C 1 80 ? 45.91145 45.01365 -5.68762 1.000 24.29127 80 ASN C N 1
ATOM 2051 C CA . ASN C 1 80 ? 45.90082 43.67910 -6.28121 1.000 28.46081 80 ASN C CA 1
ATOM 2052 C C . ASN C 1 80 ? 45.83936 42.55481 -5.25408 1.000 27.11058 80 ASN C C 1
ATOM 2053 O O . ASN C 1 80 ? 45.83546 41.37690 -5.64064 1.000 23.49335 80 ASN C O 1
ATOM 2058 N N . GLY C 1 81 ? 45.77670 42.87447 -3.96585 1.000 20.79456 81 GLY C N 1
ATOM 2059 C CA . GLY C 1 81 ? 45.82309 41.82524 -2.96404 1.000 20.46669 81 GLY C CA 1
ATOM 2060 C C . GLY C 1 81 ? 44.81703 41.95156 -1.83686 1.000 18.94464 81 GLY C C 1
ATOM 2061 O O . GLY C 1 81 ? 43.71031 42.45951 -2.03046 1.000 19.39202 81 GLY C O 1
ATOM 2062 N N . CYS C 1 82 ? 45.17406 41.47484 -0.64720 1.000 19.20419 82 CYS C N 1
ATOM 2063 C CA . CYS C 1 82 ? 44.22530 41.50269 0.45648 1.000 17.30853 82 CYS C CA 1
ATOM 2064 C C . CYS C 1 82 ? 44.98715 41.47259 1.77187 1.000 13.92369 82 CYS C C 1
ATOM 2065 O O . CYS C 1 82 ? 46.18750 41.19771 1.81247 1.000 17.41882 82 CYS C O 1
ATOM 2068 N N . VAL C 1 83 ? 44.26173 41.77952 2.84441 1.000 16.16870 83 VAL C N 1
ATOM 2069 C CA . VAL C 1 83 ? 44.77951 41.79588 4.21094 1.000 16.94518 83 VAL C CA 1
ATOM 2070 C C . VAL C 1 83 ? 43.75913 41.12905 5.11202 1.000 17.41948 83 VAL C C 1
ATOM 2071 O O . VAL C 1 83 ? 42.55146 41.29713 4.91941 1.000 16.58329 83 VAL C O 1
ATOM 2075 N N . ALA C 1 84 ? 44.23408 40.39242 6.11470 1.000 14.20014 84 ALA C N 1
ATOM 2076 C CA . ALA C 1 84 ? 43.36128 39.80075 7.11256 1.000 15.41954 84 ALA C CA 1
ATOM 2077 C C . ALA C 1 84 ? 43.76539 40.30447 8.48771 1.000 14.66141 84 ALA C C 1
ATOM 2078 O O . ALA C 1 84 ? 44.95338 40.32334 8.82125 1.000 15.08242 84 ALA C O 1
ATOM 2080 N N . TYR C 1 85 ? 42.77649 40.70597 9.27654 1.000 15.16318 85 TYR C N 1
ATOM 2081 C CA . TYR C 1 85 ? 42.95391 40.98042 10.69755 1.000 13.23869 85 TYR C CA 1
ATOM 2082 C C . TYR C 1 85 ? 42.56452 39.71964 11.45023 1.000 16.15091 85 TYR C C 1
ATOM 2083 O O . TYR C 1 85 ? 41.46480 39.19340 11.24595 1.000 16.50537 85 TYR C O 1
ATOM 2092 N N . VAL C 1 86 ? 43.45181 39.24506 12.33236 1.000 18.21631 86 VAL C N 1
ATOM 2093 C CA . VAL C 1 86 ? 43.41330 37.86585 12.81364 1.000 14.98289 86 VAL C CA 1
ATOM 2094 C C . VAL C 1 86 ? 43.23798 37.84314 14.32536 1.000 15.69732 86 VAL C C 1
ATOM 2095 O O . VAL C 1 86 ? 43.88589 38.60976 15.04411 1.000 16.55176 86 VAL C O 1
ATOM 2099 N N . TYR C 1 87 ? 42.37444 36.94438 14.80579 1.000 17.61841 87 TYR C N 1
ATOM 2100 C CA . TYR C 1 87 ? 42.15439 36.71576 16.23268 1.000 14.63669 87 TYR C CA 1
ATOM 2101 C C . TYR C 1 87 ? 42.26212 35.23012 16.53427 1.000 17.56722 87 TYR C C 1
ATOM 2102 O O . TYR C 1 87 ? 41.82735 34.39477 15.73584 1.000 17.97022 87 TYR C O 1
ATOM 2111 N N . GLY C 1 88 ? 42.84116 34.89729 17.69605 1.000 15.17110 88 GLY C N 1
ATOM 2112 C CA . GLY C 1 88 ? 42.82188 33.52028 18.14296 1.000 17.78863 88 GLY C CA 1
ATOM 2113 C C . GLY C 1 88 ? 41.50960 33.16477 18.80983 1.000 18.69593 88 GLY C C 1
ATOM 2114 O O . GLY C 1 88 ? 40.77824 34.03492 19.28110 1.000 17.34266 88 GLY C O 1
ATOM 2115 N N . ARG C 1 89 ? 41.21495 31.86284 18.84744 1.000 18.18292 89 ARG C N 1
ATOM 2116 C CA . ARG C 1 89 ? 40.00746 31.34753 19.48597 1.000 18.12606 89 ARG C CA 1
ATOM 2117 C C . ARG C 1 89 ? 40.34095 30.04108 20.18776 1.000 19.96598 89 ARG C C 1
ATOM 2118 O O . ARG C 1 89 ? 41.26494 29.32356 19.79303 1.000 18.95359 89 ARG C O 1
ATOM 2126 N N . GLY C 1 90 ? 39.56718 29.72704 21.22100 1.000 18.76910 90 GLY C N 1
ATOM 2127 C CA . GLY C 1 90 ? 39.65491 28.40632 21.82925 1.000 21.43266 90 GLY C CA 1
ATOM 2128 C C . GLY C 1 90 ? 41.03146 28.03272 22.33465 1.000 21.93740 90 GLY C C 1
ATOM 2129 O O . GLY C 1 90 ? 41.43680 26.86727 22.21280 1.000 22.47269 90 GLY C O 1
ATOM 2130 N N . ALA C 1 91 ? 41.76195 29.00203 22.89462 1.000 18.38892 91 ALA C N 1
ATOM 2131 C CA . ALA C 1 91 ? 43.10697 28.86478 23.45332 1.000 18.09746 91 ALA C CA 1
ATOM 2132 C C . ALA C 1 91 ? 44.17978 28.72426 22.38478 1.000 18.02007 91 ALA C C 1
ATOM 2133 O O . ALA C 1 91 ? 45.36265 28.50949 22.72194 1.000 19.44861 91 ALA C O 1
ATOM 2135 N N . PHE C 1 92 ? 43.82535 28.87406 21.11405 1.000 18.29359 92 PHE C N 1
ATOM 2136 C CA . PHE C 1 92 ? 44.77561 28.73688 20.02674 1.000 18.91967 92 PHE C CA 1
ATOM 2137 C C . PHE C 1 92 ? 45.00320 30.07742 19.33668 1.000 19.55098 92 PHE C C 1
ATOM 2138 O O . PHE C 1 92 ? 44.33036 31.07023 19.61627 1.000 14.92362 92 PHE C O 1
ATOM 2146 N N . TYR C 1 93 ? 46.00730 30.08665 18.46099 1.000 17.46203 93 TYR C N 1
ATOM 2147 C CA . TYR C 1 93 ? 46.39261 31.24882 17.66802 1.000 15.06906 93 TYR C CA 1
ATOM 2148 C C . TYR C 1 93 ? 47.08483 30.72333 16.41402 1.000 16.90563 93 TYR C C 1
ATOM 2149 O O . TYR C 1 93 ? 47.37361 29.52883 16.30999 1.000 19.13067 93 TYR C O 1
ATOM 2158 N N . LEU C 1 94 ? 47.33996 31.60981 15.44632 1.000 15.34663 94 LEU C N 1
ATOM 2159 C CA . LEU C 1 94 ? 48.00006 31.21583 14.20566 1.000 16.07059 94 LEU C CA 1
ATOM 2160 C C . LEU C 1 94 ? 49.50473 31.45208 14.28323 1.000 16.95318 94 LEU C C 1
ATOM 2161 O O . LEU C 1 94 ? 49.95560 32.54127 14.65224 1.000 15.42420 94 LEU C O 1
ATOM 2166 N N . SER C 1 95 ? 50.27076 30.42788 13.90111 1.000 17.05822 95 SER C N 1
ATOM 2167 C CA . SER C 1 95 ? 51.72354 30.50903 13.85052 1.000 17.19066 95 SER C CA 1
ATOM 2168 C C . SER C 1 95 ? 52.19336 31.61193 12.91056 1.000 19.20922 95 SER C C 1
ATOM 2169 O O . SER C 1 95 ? 51.62902 31.81269 11.83108 1.000 18.45584 95 SER C O 1
ATOM 2172 N N . THR C 1 96 ? 53.26043 32.30139 13.31046 1.000 15.82124 96 THR C N 1
ATOM 2173 C CA . THR C 1 96 ? 53.85345 33.36184 12.51182 1.000 18.35789 96 THR C CA 1
ATOM 2174 C C . THR C 1 96 ? 54.98064 32.86794 11.62021 1.000 21.16913 96 THR C C 1
ATOM 2175 O O . THR C 1 96 ? 55.53318 33.66609 10.85845 1.000 21.76914 96 THR C O 1
ATOM 2179 N N . VAL C 1 97 ? 55.33531 31.58496 11.70780 1.000 19.08610 97 VAL C N 1
ATOM 2180 C CA . VAL C 1 97 ? 56.48257 31.06224 10.97789 1.000 22.42159 97 VAL C CA 1
ATOM 2181 C C . VAL C 1 97 ? 56.19393 31.13126 9.48992 1.000 23.37794 97 VAL C C 1
ATOM 2182 O O . VAL C 1 97 ? 55.11816 30.73314 9.02392 1.000 24.34563 97 VAL C O 1
ATOM 2186 N N . SER C 1 98 ? 57.14692 31.67683 8.73873 1.000 35.18756 98 SER C N 1
ATOM 2187 C CA . SER C 1 98 ? 56.94979 31.85145 7.30888 1.000 28.01781 98 SER C CA 1
ATOM 2188 C C . SER C 1 98 ? 56.78449 30.49919 6.62964 1.000 29.77664 98 SER C C 1
ATOM 2189 O O . SER C 1 98 ? 57.53191 29.55115 6.89783 1.000 28.98395 98 SER C O 1
ATOM 2192 N N . GLY C 1 99 ? 55.79408 30.41646 5.74045 1.000 23.28115 99 GLY C N 1
ATOM 2193 C CA . GLY C 1 99 ? 55.45514 29.17608 5.08473 1.000 24.18477 99 GLY C CA 1
ATOM 2194 C C . GLY C 1 99 ? 54.35250 28.38732 5.75704 1.000 26.88596 99 GLY C C 1
ATOM 2195 O O . GLY C 1 99 ? 53.77124 27.50730 5.11977 1.000 26.35681 99 GLY C O 1
ATOM 2196 N N . ASP C 1 100 ? 54.04735 28.67066 7.03166 1.000 23.68231 100 ASP C N 1
ATOM 2197 C CA . ASP C 1 100 ? 52.98018 27.94533 7.71466 1.000 21.48870 100 ASP C CA 1
ATOM 2198 C C . ASP C 1 100 ? 51.58241 28.35708 7.25529 1.000 23.11813 100 ASP C C 1
ATOM 2199 O O . ASP C 1 100 ? 50.61816 27.66215 7.59060 1.000 22.85234 100 ASP C O 1
ATOM 2204 N N . ILE C 1 101 ? 51.43215 29.46741 6.53586 1.000 24.02123 101 ILE C N 1
ATOM 2205 C CA . ILE C 1 101 ? 50.11484 29.96989 6.14884 1.000 20.37236 101 ILE C CA 1
ATOM 2206 C C . ILE C 1 101 ? 50.05385 30.08359 4.63353 1.000 20.11110 101 ILE C C 1
ATOM 2207 O O . ILE C 1 101 ? 51.00526 30.54598 3.99355 1.000 20.12013 101 ILE C O 1
ATOM 2212 N N . LYS C 1 102 ? 48.92600 29.66454 4.06471 1.000 19.06077 102 LYS C N 1
ATOM 2213 C CA . LYS C 1 102 ? 48.69745 29.74877 2.62778 1.000 20.37732 102 LYS C CA 1
ATOM 2214 C C . LYS C 1 102 ? 47.26743 30.18660 2.36664 1.000 20.03178 102 LYS C C 1
ATOM 2215 O O . LYS C 1 102 ? 46.34071 29.68917 3.00228 1.000 19.21746 102 LYS C O 1
ATOM 2221 N N . LEU C 1 103 ? 47.09924 31.10651 1.41896 1.000 19.90646 103 LEU C N 1
ATOM 2222 C CA . LEU C 1 103 ? 45.79557 31.52183 0.91857 1.000 17.88609 103 LEU C CA 1
ATOM 2223 C C . LEU C 1 103 ? 45.75555 31.12893 -0.54618 1.000 20.30627 103 LEU C C 1
ATOM 2224 O O . LEU C 1 103 ? 46.48644 31.70966 -1.35501 1.000 17.97559 103 LEU C O 1
ATOM 2229 N N . ASN C 1 104 ? 44.91203 30.15617 -0.89249 1.000 18.79999 104 ASN C N 1
ATOM 2230 C CA . ASN C 1 104 ? 44.85321 29.69467 -2.27643 1.000 19.43776 104 ASN C CA 1
ATOM 2231 C C . ASN C 1 104 ? 46.24583 29.27772 -2.74650 1.000 19.16898 104 ASN C C 1
ATOM 2232 O O . ASN C 1 104 ? 46.66150 29.56636 -3.87529 1.000 21.06446 104 ASN C O 1
ATOM 2237 N N . SER C 1 105 ? 46.98837 28.64469 -1.83492 1.000 19.84111 105 SER C N 1
ATOM 2238 C CA . SER C 1 105 ? 48.30592 28.03732 -1.99670 1.000 19.72350 105 SER C CA 1
ATOM 2239 C C . SER C 1 105 ? 49.44426 29.04591 -1.89411 1.000 21.11005 105 SER C C 1
ATOM 2240 O O . SER C 1 105 ? 50.61146 28.63619 -1.98151 1.000 21.27332 105 SER C O 1
ATOM 2243 N N . VAL C 1 106 ? 49.16979 30.32742 -1.66265 1.000 21.28857 106 VAL C N 1
ATOM 2244 C CA . VAL C 1 106 ? 50.19748 31.36703 -1.66740 1.000 21.37312 106 VAL C CA 1
ATOM 2245 C C . VAL C 1 106 ? 50.42624 31.85920 -0.23745 1.000 20.71162 106 VAL C C 1
ATOM 2246 O O . VAL C 1 106 ? 49.46853 32.15271 0.48169 1.000 18.81101 106 VAL C O 1
ATOM 2250 N N . SER C 1 107 ? 51.70163 31.97133 0.16945 1.000 20.28235 107 SER C N 1
ATOM 2251 C CA . SER C 1 107 ? 51.99305 32.41975 1.52230 1.000 21.91763 107 SER C CA 1
ATOM 2252 C C . SER C 1 107 ? 51.92053 33.94478 1.61003 1.000 20.18420 107 SER C C 1
ATOM 2253 O O . SER C 1 107 ? 52.15811 34.64294 0.62334 1.000 18.03649 107 SER C O 1
ATOM 2256 N N . PRO C 1 108 ? 51.57823 34.48355 2.77600 1.000 16.12191 108 PRO C N 1
ATOM 2257 C CA . PRO C 1 108 ? 51.49089 35.93974 2.90408 1.000 16.48679 108 PRO C CA 1
ATOM 2258 C C . PRO C 1 108 ? 52.85681 36.59591 2.76009 1.000 18.62239 108 PRO C C 1
ATOM 2259 O O . PRO C 1 108 ? 53.90095 36.00601 3.05183 1.000 21.17268 108 PRO C O 1
ATOM 2263 N N . ASN C 1 109 ? 52.83388 37.82970 2.27254 1.000 18.26894 109 ASN C N 1
ATOM 2264 C CA . ASN C 1 109 ? 54.05786 38.59757 2.09469 1.000 16.65706 109 ASN C CA 1
ATOM 2265 C C . ASN C 1 109 ? 54.50544 39.27278 3.37551 1.000 19.89515 109 ASN C C 1
ATOM 2266 O O . ASN C 1 109 ? 55.71122 39.44726 3.59152 1.000 19.81236 109 ASN C O 1
ATOM 2271 N N . GLN C 1 110 ? 53.56367 39.65943 4.22811 1.000 16.70796 110 GLN C N 1
ATOM 2272 C CA . GLN C 1 110 ? 53.91140 40.26729 5.49973 1.000 17.82227 110 GLN C CA 1
ATOM 2273 C C . GLN C 1 110 ? 52.98760 39.74812 6.58125 1.000 16.77661 110 GLN C C 1
ATOM 2274 O O . GLN C 1 110 ? 51.82572 39.42326 6.32802 1.000 16.73405 110 GLN C O 1
ATOM 2280 N N . ILE C 1 111 ? 53.52997 39.67580 7.79608 1.000 14.62310 111 ILE C N 1
ATOM 2281 C CA . ILE C 1 111 ? 52.79636 39.24858 8.98621 1.000 16.21036 111 ILE C CA 1
ATOM 2282 C C . ILE C 1 111 ? 53.17309 40.19344 10.12182 1.000 19.07368 111 ILE C C 1
ATOM 2283 O O . ILE C 1 111 ? 54.36139 40.38298 10.39060 1.000 19.66135 111 ILE C O 1
ATOM 2288 N N . LEU C 1 112 ? 52.17672 40.79804 10.77493 1.000 15.66732 112 LEU C N 1
ATOM 2289 C CA . LEU C 1 112 ? 52.38919 41.49683 12.04068 1.000 14.19716 112 LEU C CA 1
ATOM 2290 C C . LEU C 1 112 ? 51.87380 40.62069 13.17904 1.000 13.36162 112 LEU C C 1
ATOM 2291 O O . LEU C 1 112 ? 50.93984 39.83507 13.00531 1.000 14.25954 112 LEU C O 1
ATOM 2296 N N . ALA C 1 113 ? 52.49168 40.73995 14.34990 1.000 14.75941 113 ALA C N 1
ATOM 2297 C CA . ALA C 1 113 ? 52.16894 39.80921 15.41904 1.000 11.80305 113 ALA C CA 1
ATOM 2298 C C . ALA C 1 113 ? 52.17655 40.49948 16.77646 1.000 15.34144 113 ALA C C 1
ATOM 2299 O O . ALA C 1 113 ? 52.76447 41.56947 16.95349 1.000 14.92244 113 ALA C O 1
ATOM 2301 N N . MET C 1 114 ? 51.49102 39.87332 17.73066 1.000 13.43821 114 MET C N 1
ATOM 2302 C CA . MET C 1 114 ? 51.78456 40.09432 19.13839 1.000 14.44265 114 MET C CA 1
ATOM 2303 C C . MET C 1 114 ? 52.89286 39.12488 19.53464 1.000 16.34453 114 MET C C 1
ATOM 2304 O O . MET C 1 114 ? 52.93725 37.98950 19.05083 1.000 16.14809 114 MET C O 1
ATOM 2309 N N . THR C 1 115 ? 53.79125 39.56854 20.42003 1.000 16.81820 115 THR C N 1
ATOM 2310 C CA . THR C 1 115 ? 55.05235 38.86109 20.60341 1.000 14.37512 115 THR C CA 1
ATOM 2311 C C . THR C 1 115 ? 55.36057 38.60758 22.07222 1.000 17.92228 115 THR C C 1
ATOM 2312 O O . THR C 1 115 ? 54.96484 39.36902 22.96185 1.000 17.83118 115 THR C O 1
ATOM 2316 N N . GLY C 1 116 ? 56.09792 37.52430 22.30862 1.000 18.69137 116 GLY C N 1
ATOM 2317 C CA . GLY C 1 116 ? 56.52686 37.16310 23.64449 1.000 20.34760 116 GLY C CA 1
ATOM 2318 C C . GLY C 1 116 ? 57.91977 36.56638 23.60188 1.000 18.29759 116 GLY C C 1
ATOM 2319 O O . GLY C 1 116 ? 58.54514 36.48188 22.54175 1.000 22.62985 116 GLY C O 1
ATOM 2320 N N . GLY C 1 117 ? 58.39678 36.15431 24.77717 1.000 20.48319 117 GLY C N 1
ATOM 2321 C CA . GLY C 1 117 ? 59.74597 35.62608 24.87006 1.000 20.36378 117 GLY C CA 1
ATOM 2322 C C . GLY C 1 117 ? 59.96998 34.34642 24.08848 1.000 23.84982 117 GLY C C 1
ATOM 2323 O O . GLY C 1 117 ? 61.08455 34.09303 23.62403 1.000 27.06696 117 GLY C O 1
ATOM 2324 N N . SER C 1 118 ? 58.92388 33.52942 23.91458 1.000 21.07336 118 SER C N 1
ATOM 2325 C CA . SER C 1 118 ? 59.05588 32.23642 23.25785 1.000 22.16471 118 SER C CA 1
ATOM 2326 C C . SER C 1 118 ? 58.13276 32.04087 22.06885 1.000 22.68891 118 SER C C 1
ATOM 2327 O O . SER C 1 118 ? 58.34465 31.09292 21.30230 1.000 22.59058 118 SER C O 1
ATOM 2330 N N . SER C 1 119 ? 57.11136 32.88078 21.90140 1.000 20.50226 119 SER C N 1
ATOM 2331 C CA . SER C 1 119 ? 56.09741 32.66850 20.87756 1.000 22.27684 119 SER C CA 1
ATOM 2332 C C . SER C 1 119 ? 55.67614 34.01043 20.29760 1.000 19.34042 119 SER C C 1
ATOM 2333 O O . SER C 1 119 ? 56.00556 35.07476 20.81935 1.000 18.35105 119 SER C O 1
ATOM 2336 N N . SER C 1 120 ? 54.90803 33.94308 19.21628 1.000 20.91265 120 SER C N 1
ATOM 2337 C CA . SER C 1 120 ? 54.30388 35.12419 18.62082 1.000 17.15492 120 SER C CA 1
ATOM 2338 C C . SER C 1 120 ? 53.09029 34.64930 17.84011 1.000 16.92398 120 SER C C 1
ATOM 2339 O O . SER C 1 120 ? 53.07949 33.52570 17.32895 1.000 15.89185 120 SER C O 1
ATOM 2342 N N . ALA C 1 121 ? 52.05547 35.49372 17.78197 1.000 15.48881 121 ALA C N 1
ATOM 2343 C CA . ALA C 1 121 ? 50.78085 35.11650 17.18087 1.000 14.78964 121 ALA C CA 1
ATOM 2344 C C . ALA C 1 121 ? 50.39265 36.13492 16.12078 1.000 15.61264 121 ALA C C 1
ATOM 2345 O O . ALA C 1 121 ? 50.51797 37.33834 16.34382 1.000 14.36674 121 ALA C O 1
ATOM 2347 N N . VAL C 1 122 ? 49.90439 35.64887 14.97686 1.000 15.39270 122 VAL C N 1
ATOM 2348 C CA . VAL C 1 122 ? 49.51818 36.54758 13.89216 1.000 15.59121 122 VAL C CA 1
ATOM 2349 C C . VAL C 1 122 ? 48.37517 37.44984 14.32523 1.000 16.20263 122 VAL C C 1
ATOM 2350 O O . VAL C 1 122 ? 47.36507 36.98369 14.86655 1.000 15.81083 122 VAL C O 1
ATOM 2354 N N . THR C 1 123 ? 48.51758 38.74821 14.06320 1.000 14.58671 123 THR C N 1
ATOM 2355 C CA . THR C 1 123 ? 47.42006 39.69433 14.21069 1.000 14.90455 123 THR C CA 1
ATOM 2356 C C . THR C 1 123 ? 47.01993 40.35832 12.90291 1.000 15.46708 123 THR C C 1
ATOM 2357 O O . THR C 1 123 ? 45.90306 40.88137 12.80436 1.000 16.01488 123 THR C O 1
ATOM 2361 N N . MET C 1 124 ? 47.90928 40.39516 11.92202 1.000 11.89737 124 MET C N 1
ATOM 2362 C CA . MET C 1 124 ? 47.59633 40.94174 10.60985 1.000 14.74852 124 MET C CA 1
ATOM 2363 C C . MET C 1 124 ? 48.44458 40.16995 9.61452 1.000 13.37816 124 MET C C 1
ATOM 2364 O O . MET C 1 124 ? 49.60374 39.86734 9.90815 1.000 16.06359 124 MET C O 1
ATOM 2369 N N . MET C 1 125 ? 47.88501 39.84655 8.44667 1.000 15.53461 125 MET C N 1
ATOM 2370 C CA . MET C 1 125 ? 48.70173 39.21456 7.42009 1.000 17.04623 125 MET C CA 1
ATOM 2371 C C . MET C 1 125 ? 48.21546 39.71514 6.07069 1.000 14.87831 125 MET C C 1
ATOM 2372 O O . MET C 1 125 ? 47.02739 39.99932 5.89174 1.000 16.48627 125 MET C O 1
ATOM 2377 N N . SER C 1 126 ? 49.13137 39.81707 5.11607 1.000 15.74138 126 SER C N 1
ATOM 2378 C CA . SER C 1 126 ? 48.79699 40.43524 3.84032 1.000 15.18892 126 SER C CA 1
ATOM 2379 C C . SER C 1 126 ? 49.30623 39.60238 2.67764 1.000 17.23610 126 SER C C 1
ATOM 2380 O O . SER C 1 126 ? 50.27848 38.85040 2.79368 1.000 16.85956 126 SER C O 1
ATOM 2383 N N . TRP C 1 127 ? 48.64937 39.79704 1.53754 1.000 15.22429 127 TRP C N 1
ATOM 2384 C CA . TRP C 1 127 ? 49.03622 39.19521 0.26667 1.000 19.01721 127 TRP C CA 1
ATOM 2385 C C . TRP C 1 127 ? 49.11279 40.31047 -0.75617 1.000 17.90296 127 TRP C C 1
ATOM 2386 O O . TRP C 1 127 ? 48.14527 41.05636 -0.93587 1.000 18.07939 127 TRP C O 1
ATOM 2397 N N . THR C 1 128 ? 50.27207 40.44629 -1.38685 1.000 18.44003 128 THR C N 1
ATOM 2398 C CA . THR C 1 128 ? 50.47866 41.50798 -2.36435 1.000 20.54913 128 THR C CA 1
ATOM 2399 C C . THR C 1 128 ? 49.63481 41.29447 -3.62090 1.000 20.94903 128 THR C C 1
ATOM 2400 O O . THR C 1 128 ? 49.16048 42.26119 -4.23311 1.000 20.92172 128 THR C O 1
ATOM 2404 N N . SER C 1 129 ? 49.43533 40.03881 -4.02758 1.000 19.15366 129 SER C N 1
ATOM 2405 C CA . SER C 1 129 ? 48.87897 39.77215 -5.34924 1.000 21.20314 129 SER C CA 1
ATOM 2406 C C . SER C 1 129 ? 47.80762 38.69056 -5.34635 1.000 25.69967 129 SER C C 1
ATOM 2407 O O . SER C 1 129 ? 47.49493 38.14003 -6.41546 1.000 25.35796 129 SER C O 1
ATOM 2410 N N . THR C 1 130 ? 47.25927 38.34400 -4.18853 1.000 20.46364 130 THR C N 1
ATOM 2411 C CA . THR C 1 130 ? 46.18871 37.36022 -4.09150 1.000 21.52060 130 THR C CA 1
ATOM 2412 C C . THR C 1 130 ? 44.96077 38.01848 -3.45742 1.000 23.65596 130 THR C C 1
ATOM 2413 O O . THR C 1 130 ? 45.04532 38.54892 -2.34528 1.000 25.39187 130 THR C O 1
ATOM 2417 N N . LYS C 1 131 ? 43.84792 38.03514 -4.19823 1.000 23.54967 131 LYS C N 1
ATOM 2418 C CA . LYS C 1 131 ? 42.52747 38.44667 -3.70487 1.000 26.04468 131 LYS C CA 1
ATOM 2419 C C . LYS C 1 131 ? 41.88305 37.46562 -2.73667 1.000 23.48170 131 LYS C C 1
ATOM 2420 O O . LYS C 1 131 ? 41.98513 36.24619 -2.88798 1.000 24.20289 131 LYS C O 1
ATOM 2426 N N . ALA C 1 132 ? 41.17230 38.02394 -1.75556 1.000 20.05514 132 ALA C N 1
ATOM 2427 C CA . ALA C 1 132 ? 40.15747 37.28257 -1.02337 1.000 19.02759 132 ALA C CA 1
ATOM 2428 C C . ALA C 1 132 ? 38.94129 37.05657 -1.91635 1.000 23.05861 132 ALA C C 1
ATOM 2429 O O . ALA C 1 132 ? 38.49229 37.96776 -2.61939 1.000 24.68945 132 ALA C O 1
ATOM 2431 N N . ALA C 1 133 ? 38.41229 35.83348 -1.89268 1.000 23.12112 133 ALA C N 1
ATOM 2432 C CA . ALA C 1 133 ? 37.22567 35.47865 -2.66571 1.000 21.91422 133 ALA C CA 1
ATOM 2433 C C . ALA C 1 133 ? 36.53437 34.31411 -1.97293 1.000 22.18255 133 ALA C C 1
ATOM 2434 O O . ALA C 1 133 ? 37.14022 33.59235 -1.17990 1.000 22.89338 133 ALA C O 1
ATOM 2436 N N . GLU C 1 134 ? 35.24941 34.14747 -2.26104 1.000 22.48246 134 GLU C N 1
ATOM 2437 C CA . GLU C 1 134 ? 34.47515 33.14009 -1.55869 1.000 26.64817 134 GLU C CA 1
ATOM 2438 C C . GLU C 1 134 ? 34.97109 31.74611 -1.91349 1.000 25.77095 134 GLU C C 1
ATOM 2439 O O . GLU C 1 134 ? 35.25527 31.45138 -3.07440 1.000 25.34434 134 GLU C O 1
ATOM 2445 N N . GLY C 1 135 ? 35.10677 30.90184 -0.89180 1.000 26.40776 135 GLY C N 1
ATOM 2446 C CA . GLY C 1 135 ? 35.44251 29.51038 -1.07210 1.000 28.56999 135 GLY C CA 1
ATOM 2447 C C . GLY C 1 135 ? 36.91860 29.17401 -1.13436 1.000 27.72407 135 GLY C C 1
ATOM 2448 O O . GLY C 1 135 ? 37.26127 27.98828 -1.02343 1.000 27.17553 135 GLY C O 1
ATOM 2449 N N . ILE C 1 136 ? 37.80974 30.15769 -1.31057 1.000 25.59425 136 ILE C N 1
ATOM 2450 C CA . ILE C 1 136 ? 39.23440 29.83771 -1.35659 1.000 22.57713 136 ILE C CA 1
ATOM 2451 C C . ILE C 1 136 ? 39.70896 29.40908 0.02195 1.000 24.61845 136 ILE C C 1
ATOM 2452 O O . ILE C 1 136 ? 39.15461 29.80372 1.05853 1.000 23.81311 136 ILE C O 1
ATOM 2457 N N . SER C 1 137 ? 40.74321 28.58024 0.03292 1.000 23.24663 137 SER C N 1
ATOM 2458 C CA . SER C 1 137 ? 41.19120 27.92078 1.25159 1.000 20.96841 137 SER C CA 1
ATOM 2459 C C . SER C 1 137 ? 42.31385 28.71255 1.91482 1.000 18.48866 137 SER C C 1
ATOM 2460 O O . SER C 1 137 ? 43.32539 29.02330 1.27632 1.000 21.53619 137 SER C O 1
ATOM 2463 N N . LEU C 1 138 ? 42.13120 29.03504 3.19798 1.000 19.82919 138 LEU C N 1
ATOM 2464 C CA . LEU C 1 138 ? 43.21994 29.47302 4.06194 1.000 19.72587 138 LEU C CA 1
ATOM 2465 C C . LEU C 1 138 ? 43.75299 28.26170 4.82155 1.000 17.32749 138 LEU C C 1
ATOM 2466 O O . LEU C 1 138 ? 43.00485 27.61126 5.56178 1.000 20.44019 138 LEU C O 1
ATOM 2471 N N . GLU C 1 139 ? 45.04093 27.97127 4.64883 1.000 18.20021 139 GLU C N 1
ATOM 2472 C CA . GLU C 1 139 ? 45.73542 26.92844 5.39531 1.000 18.34126 139 GLU C CA 1
ATOM 2473 C C . GLU C 1 139 ? 46.64010 27.55615 6.44689 1.000 15.65864 139 GLU C C 1
ATOM 2474 O O . GLU C 1 139 ? 47.23974 28.60710 6.22071 1.000 17.64467 139 GLU C O 1
ATOM 2480 N N . TYR C 1 140 ? 46.78317 26.87460 7.57904 1.000 18.51179 140 TYR C N 1
ATOM 2481 C CA . TYR C 1 140 ? 47.52741 27.47626 8.67263 1.000 17.23986 140 TYR C CA 1
ATOM 2482 C C . TYR C 1 140 ? 48.01880 26.38200 9.60535 1.000 17.52707 140 TYR C C 1
ATOM 2483 O O . TYR C 1 140 ? 47.52411 25.25296 9.58385 1.000 19.41666 140 TYR C O 1
ATOM 2492 N N . GLN C 1 141 ? 48.99930 26.74317 10.42869 1.000 15.59753 141 GLN C N 1
ATOM 2493 C CA . GLN C 1 141 ? 49.34773 25.99092 11.61970 1.000 17.60660 141 GLN C CA 1
ATOM 2494 C C . GLN C 1 141 ? 48.74775 26.73353 12.80207 1.000 18.68158 141 GLN C C 1
ATOM 2495 O O . GLN C 1 141 ? 48.98793 27.93174 12.96270 1.000 18.83720 141 GLN C O 1
ATOM 2501 N N . ARG C 1 142 ? 47.96983 26.04232 13.61602 1.000 18.73221 142 ARG C N 1
ATOM 2502 C CA . ARG C 1 142 ? 47.46472 26.64035 14.84016 1.000 20.11273 142 ARG C CA 1
ATOM 2503 C C . ARG C 1 142 ? 48.30304 26.15874 16.01698 1.000 23.41149 142 ARG C C 1
ATOM 2504 O O . ARG C 1 142 ? 48.69179 24.98966 16.07989 1.000 17.27572 142 ARG C O 1
ATOM 2512 N N . LYS C 1 143 ? 48.59770 27.07204 16.93649 1.000 17.28471 143 LYS C N 1
ATOM 2513 C CA . LYS C 1 143 ? 49.40231 26.75892 18.10280 1.000 18.99031 143 LYS C CA 1
ATOM 2514 C C . LYS C 1 143 ? 48.66187 27.23250 19.34347 1.000 19.52811 143 LYS C C 1
ATOM 2515 O O . LYS C 1 143 ? 47.68244 27.97154 19.26202 1.000 17.96134 143 LYS C O 1
ATOM 2521 N N . SER C 1 144 ? 49.10972 26.76800 20.50032 1.000 19.66654 144 SER C N 1
ATOM 2522 C CA . SER C 1 144 ? 48.52446 27.18564 21.76333 1.000 15.76545 144 SER C CA 1
ATOM 2523 C C . SER C 1 144 ? 49.64693 27.47408 22.74029 1.000 16.54932 144 SER C C 1
ATOM 2524 O O . SER C 1 144 ? 50.62157 26.72256 22.81099 1.000 20.64530 144 SER C O 1
ATOM 2527 N N . LEU C 1 145 ? 49.52213 28.59061 23.45951 1.000 16.91303 145 LEU C N 1
ATOM 2528 C CA . LEU C 1 145 ? 50.52574 28.95169 24.44185 1.000 16.56264 145 LEU C CA 1
ATOM 2529 C C . LEU C 1 145 ? 50.59271 27.93960 25.56939 1.000 18.46761 145 LEU C C 1
ATOM 2530 O O . LEU C 1 145 ? 51.57806 27.92828 26.31112 1.000 19.47402 145 LEU C O 1
ATOM 2535 N N . ILE C 1 146 ? 49.55788 27.11241 25.72360 1.000 16.41169 146 ILE C N 1
ATOM 2536 C CA . ILE C 1 146 ? 49.51781 26.14482 26.81842 1.000 18.01878 146 ILE C CA 1
ATOM 2537 C C . ILE C 1 146 ? 50.60900 25.08618 26.66459 1.000 17.20338 146 ILE C C 1
ATOM 2538 O O . ILE C 1 146 ? 51.17937 24.61925 27.66277 1.000 20.96860 146 ILE C O 1
ATOM 2543 N N . ASN C 1 147 ? 50.94321 24.70495 25.43926 1.000 17.25967 147 ASN C N 1
ATOM 2544 C CA . ASN C 1 147 ? 51.89916 23.61849 25.24918 1.000 18.61458 147 ASN C CA 1
ATOM 2545 C C . ASN C 1 147 ? 52.69737 23.90262 23.98245 1.000 21.98228 147 ASN C C 1
ATOM 2546 O O . ASN C 1 147 ? 52.72170 25.03559 23.49056 1.000 21.04762 147 ASN C O 1
ATOM 2551 N N . SER C 1 148 ? 53.35874 22.87936 23.44743 1.000 19.07590 148 SER C N 1
ATOM 2552 C CA . SER C 1 148 ? 54.20764 23.06894 22.27688 1.000 18.65429 148 SER C CA 1
ATOM 2553 C C . SER C 1 148 ? 53.60308 22.43621 21.03515 1.000 20.55685 148 SER C C 1
ATOM 2554 O O . SER C 1 148 ? 54.31245 22.18472 20.05731 1.000 22.23062 148 SER C O 1
ATOM 2557 N N . SER C 1 149 ? 52.29935 22.19070 21.05382 1.000 21.13625 149 SER C N 1
ATOM 2558 C CA . SER C 1 149 ? 51.63349 21.55583 19.93163 1.000 18.11735 149 SER C CA 1
ATOM 2559 C C . SER C 1 149 ? 51.57977 22.49603 18.72833 1.000 19.34244 149 SER C C 1
ATOM 2560 O O . SER C 1 149 ? 51.71718 23.71680 18.84519 1.000 20.98989 149 SER C O 1
ATOM 2563 N N . SER C 1 150 ? 51.40316 21.89454 17.55190 1.000 17.79542 150 SER C N 1
ATOM 2564 C CA . SER C 1 150 ? 51.22217 22.62980 16.30179 1.000 17.93264 150 SER C CA 1
ATOM 2565 C C . SER C 1 150 ? 50.35964 21.75284 15.41113 1.000 21.93806 150 SER C C 1
ATOM 2566 O O . SER C 1 150 ? 50.72047 20.60266 15.14852 1.000 18.66940 150 SER C O 1
ATOM 2569 N N . ILE C 1 151 ? 49.20948 22.26805 14.97350 1.000 17.71297 151 ILE C N 1
ATOM 2570 C CA . ILE C 1 151 ? 48.22368 21.45609 14.27159 1.000 16.93622 151 ILE C CA 1
ATOM 2571 C C . ILE C 1 151 ? 47.87198 22.12222 12.94768 1.000 19.65057 151 ILE C C 1
ATOM 2572 O O . ILE C 1 151 ? 47.62465 23.33480 12.90337 1.000 20.59382 151 ILE C O 1
ATOM 2577 N N . SER C 1 152 ? 47.88532 21.33500 11.87121 1.000 17.79988 152 SER C N 1
ATOM 2578 C CA . SER C 1 152 ? 47.46366 21.82346 10.56761 1.000 17.89798 152 SER C CA 1
ATOM 2579 C C . SER C 1 152 ? 45.95861 22.05053 10.54440 1.000 22.77194 152 SER C C 1
ATOM 2580 O O . SER C 1 152 ? 45.18032 21.24404 11.06192 1.000 22.38010 152 SER C O 1
ATOM 2583 N N . GLY C 1 153 ? 45.54956 23.16317 9.94967 1.000 22.10453 153 GLY C N 1
ATOM 2584 C CA . GLY C 1 153 ? 44.14484 23.41966 9.74094 1.000 23.43844 153 GLY C CA 1
ATOM 2585 C C . GLY C 1 153 ? 43.93454 24.08297 8.39689 1.000 21.60765 153 GLY C C 1
ATOM 2586 O O . GLY C 1 153 ? 44.86835 24.59089 7.77306 1.000 19.99110 153 GLY C O 1
ATOM 2587 N N . SER C 1 154 ? 42.68174 24.06693 7.95859 1.000 22.20875 154 SER C N 1
ATOM 2588 C CA . SER C 1 154 ? 42.30472 24.81841 6.77661 1.000 23.17980 154 SER C CA 1
ATOM 2589 C C . SER C 1 154 ? 40.83277 25.17248 6.89044 1.000 26.69032 154 SER C C 1
ATOM 2590 O O . SER C 1 154 ? 40.04982 24.43456 7.49003 1.000 24.89556 154 SER C O 1
ATOM 2593 N N . ALA C 1 155 ? 40.46932 26.31485 6.31645 1.000 21.88707 155 ALA C N 1
ATOM 2594 C CA . ALA C 1 155 ? 39.08276 26.75358 6.30892 1.000 24.06255 155 ALA C CA 1
ATOM 2595 C C . ALA C 1 155 ? 38.87118 27.62959 5.08144 1.000 21.75935 155 ALA C C 1
ATOM 2596 O O . ALA C 1 155 ? 39.82006 28.20019 4.53895 1.000 23.90425 155 ALA C O 1
ATOM 2598 N N . SER C 1 156 ? 37.61699 27.73493 4.64371 1.000 23.23335 156 SER C N 1
ATOM 2599 C CA . SER C 1 156 ? 37.28186 28.44855 3.41412 1.000 20.58042 156 SER C CA 1
ATOM 2600 C C . SER C 1 156 ? 36.71106 29.82813 3.70807 1.000 20.43470 156 SER C C 1
ATOM 2601 O O . SER C 1 156 ? 35.93010 30.00170 4.64722 1.000 22.06819 156 SER C O 1
ATOM 2604 N N . LEU C 1 157 ? 37.08295 30.79457 2.87466 1.000 20.62301 157 LEU C N 1
ATOM 2605 C CA . LEU C 1 157 ? 36.58523 32.15280 3.02851 1.000 19.45986 157 LEU C CA 1
ATOM 2606 C C . LEU C 1 157 ? 35.10369 32.20289 2.69272 1.000 23.78831 157 LEU C C 1
ATOM 2607 O O . LEU C 1 157 ? 34.63843 31.51602 1.77781 1.000 21.88702 157 LEU C O 1
ATOM 2612 N N . VAL C 1 158 ? 34.36852 33.00950 3.45958 1.000 20.90856 158 VAL C N 1
ATOM 2613 C CA . VAL C 1 158 ? 32.93182 33.22306 3.33530 1.000 24.88621 158 VAL C CA 1
ATOM 2614 C C . VAL C 1 158 ? 32.69271 34.71664 3.13942 1.000 25.70182 158 VAL C C 1
ATOM 2615 O O . VAL C 1 158 ? 33.41633 35.55323 3.69076 1.000 21.91165 158 VAL C O 1
ATOM 2619 N N . SER C 1 159 ? 31.68760 35.05314 2.33141 1.000 22.71623 159 SER C N 1
ATOM 2620 C CA . SER C 1 159 ? 31.30019 36.45181 2.16801 1.000 21.99362 159 SER C CA 1
ATOM 2621 C C . SER C 1 159 ? 30.85203 37.03955 3.50116 1.000 22.32645 159 SER C C 1
ATOM 2622 O O . SER C 1 159 ? 30.17355 36.37911 4.28761 1.000 24.58586 159 SER C O 1
ATOM 2625 N N . ALA C 1 160 ? 31.25159 38.28513 3.75897 1.000 25.73640 160 ALA C N 1
ATOM 2626 C CA . ALA C 1 160 ? 30.83707 38.95829 4.98265 1.000 23.20752 160 ALA C CA 1
ATOM 2627 C C . ALA C 1 160 ? 29.31985 39.11498 4.99086 1.000 26.84443 160 ALA C C 1
ATOM 2628 O O . ALA C 1 160 ? 28.71636 39.33734 3.93695 1.000 28.69680 160 ALA C O 1
ATOM 2630 N N . PRO C 1 161 ? 28.67104 39.01528 6.15480 1.000 27.13218 161 PRO C N 1
ATOM 2631 C CA . PRO C 1 161 ? 27.20715 39.10565 6.22147 1.000 29.94341 161 PRO C CA 1
ATOM 2632 C C . PRO C 1 161 ? 26.67738 40.49054 5.88503 1.000 31.10321 161 PRO C C 1
ATOM 2633 O O . PRO C 1 161 ? 25.47875 40.62395 5.63887 1.000 37.34741 161 PRO C O 1
ATOM 2638 N N . ASN D 1 43 ? 88.12002 59.31480 -18.74047 1.000 42.88903 43 ASN D N 1
ATOM 2639 C CA . ASN D 1 43 ? 87.05232 60.31528 -18.63178 1.000 33.50552 43 ASN D CA 1
ATOM 2640 C C . ASN D 1 43 ? 87.58301 61.76633 -18.68025 1.000 37.01650 43 ASN D C 1
ATOM 2641 O O . ASN D 1 43 ? 87.35814 62.50832 -19.65218 1.000 37.98655 43 ASN D O 1
ATOM 2643 N N . GLY D 1 44 ? 88.28240 62.16317 -17.62246 1.000 31.44407 44 GLY D N 1
ATOM 2644 C CA . GLY D 1 44 ? 88.88141 63.48554 -17.50848 1.000 31.41996 44 GLY D CA 1
ATOM 2645 C C . GLY D 1 44 ? 87.99506 64.55488 -16.89219 1.000 31.86003 44 GLY D C 1
ATOM 2646 O O . GLY D 1 44 ? 88.46407 65.38537 -16.11260 1.000 27.98855 44 GLY D O 1
ATOM 2647 N N . VAL D 1 45 ? 86.71433 64.54956 -17.24252 1.000 29.68278 45 VAL D N 1
ATOM 2648 C CA . VAL D 1 45 ? 85.77140 65.55526 -16.78437 1.000 29.07759 45 VAL D CA 1
ATOM 2649 C C . VAL D 1 45 ? 84.43346 64.85819 -16.58846 1.000 32.83259 45 VAL D C 1
ATOM 2650 O O . VAL D 1 45 ? 84.11976 63.87708 -17.26857 1.000 28.69951 45 VAL D O 1
ATOM 2654 N N . GLY D 1 46 ? 83.66888 65.33122 -15.60676 1.000 28.98047 46 GLY D N 1
ATOM 2655 C CA . GLY D 1 46 ? 82.37112 64.74738 -15.33851 1.000 35.77479 46 GLY D CA 1
ATOM 2656 C C . GLY D 1 46 ? 81.32684 65.77280 -14.95012 1.000 31.43609 46 GLY D C 1
ATOM 2657 O O . GLY D 1 46 ? 81.63562 66.73534 -14.24667 1.000 29.47171 46 GLY D O 1
ATOM 2658 N N . LEU D 1 47 ? 80.09434 65.58680 -15.42153 1.000 31.35887 47 LEU D N 1
ATOM 2659 C CA . LEU D 1 47 ? 78.97223 66.33949 -14.87871 1.000 31.64518 47 LEU D CA 1
ATOM 2660 C C . LEU D 1 47 ? 78.80607 66.00343 -13.40625 1.000 31.17160 47 LEU D C 1
ATOM 2661 O O . LEU D 1 47 ? 78.87082 64.83666 -13.00563 1.000 31.10835 47 LEU D O 1
ATOM 2666 N N . LYS D 1 48 ? 78.59215 67.02536 -12.58963 1.000 30.92275 48 LYS D N 1
ATOM 2667 C CA . LYS D 1 48 ? 78.27923 66.73753 -11.20357 1.000 28.69159 48 LYS D CA 1
ATOM 2668 C C . LYS D 1 48 ? 76.89635 66.08914 -11.13194 1.000 29.20091 48 LYS D C 1
ATOM 2669 O O . LYS D 1 48 ? 76.07429 66.22842 -12.03924 1.000 28.66835 48 LYS D O 1
ATOM 2675 N N . SER D 1 49 ? 76.65296 65.34168 -10.05708 1.000 28.73071 49 SER D N 1
ATOM 2676 C CA . SER D 1 49 ? 75.40048 64.59863 -9.98636 1.000 30.87253 49 SER D CA 1
ATOM 2677 C C . SER D 1 49 ? 74.19311 65.51749 -9.84926 1.000 24.73423 49 SER D C 1
ATOM 2678 O O . SER D 1 49 ? 73.06590 65.06835 -10.07204 1.000 25.66988 49 SER D O 1
ATOM 2681 N N . THR D 1 50 ? 74.40709 66.78069 -9.48332 1.000 24.40180 50 THR D N 1
ATOM 2682 C CA . THR D 1 50 ? 73.35825 67.79011 -9.40267 1.000 24.35111 50 THR D CA 1
ATOM 2683 C C . THR D 1 50 ? 73.41008 68.76333 -10.56714 1.000 23.21650 50 THR D C 1
ATOM 2684 O O . THR D 1 50 ? 72.87875 69.87813 -10.46172 1.000 24.32541 50 THR D O 1
ATOM 2688 N N . ALA D 1 51 ? 74.05274 68.37470 -11.67162 1.000 21.18011 51 ALA D N 1
ATOM 2689 C CA . ALA D 1 51 ? 74.04354 69.21182 -12.86387 1.000 19.45940 51 ALA D CA 1
ATOM 2690 C C . ALA D 1 51 ? 72.63355 69.61148 -13.26407 1.000 22.14138 51 ALA D C 1
ATOM 2691 O O . ALA D 1 51 ? 72.43701 70.67125 -13.87663 1.000 20.05963 51 ALA D O 1
ATOM 2693 N N . TRP D 1 52 ? 71.64045 68.77911 -12.93829 1.000 19.34507 52 TRP D N 1
ATOM 2694 C CA . TRP D 1 52 ? 70.27110 69.11051 -13.31620 1.000 20.98041 52 TRP D CA 1
ATOM 2695 C C . TRP D 1 52 ? 69.80154 70.38807 -12.64177 1.000 18.65024 52 TRP D C 1
ATOM 2696 O O . TRP D 1 52 ? 68.94373 71.08470 -13.18131 1.000 18.72103 52 TRP D O 1
ATOM 2707 N N . ILE D 1 53 ? 70.32706 70.70696 -11.45870 1.000 19.51488 53 ILE D N 1
ATOM 2708 C CA . ILE D 1 53 ? 69.97294 71.97973 -10.83492 1.000 19.25042 53 ILE D CA 1
ATOM 2709 C C . ILE D 1 53 ? 70.42408 73.13223 -11.72165 1.000 20.46105 53 ILE D C 1
ATOM 2710 O O . ILE D 1 53 ? 69.63870 74.02604 -12.06533 1.000 20.08832 53 ILE D O 1
ATOM 2715 N N . ASN D 1 54 ? 71.68816 73.09735 -12.14759 1.000 19.63223 54 ASN D N 1
ATOM 2716 C CA . ASN D 1 54 ? 72.22374 74.14201 -13.01325 1.000 23.24954 54 ASN D CA 1
ATOM 2717 C C . ASN D 1 54 ? 71.42516 74.25767 -14.29720 1.000 21.39054 54 ASN D C 1
ATOM 2718 O O . ASN D 1 54 ? 71.07000 75.36290 -14.72391 1.000 18.48683 54 ASN D O 1
ATOM 2723 N N . VAL D 1 55 ? 71.14293 73.11991 -14.94169 1.000 20.72421 55 VAL D N 1
ATOM 2724 C CA . VAL D 1 55 ? 70.46497 73.16772 -16.23015 1.000 19.33276 55 VAL D CA 1
ATOM 2725 C C . VAL D 1 55 ? 69.05283 73.70814 -16.06760 1.000 21.51839 55 VAL D C 1
ATOM 2726 O O . VAL D 1 55 ? 68.59920 74.54639 -16.85512 1.000 19.91996 55 VAL D O 1
ATOM 2730 N N . MET D 1 56 ? 68.33115 73.24590 -15.04431 1.000 23.53663 56 MET D N 1
ATOM 2731 C CA . MET D 1 56 ? 66.92339 73.60782 -14.99263 1.000 18.50208 56 MET D CA 1
ATOM 2732 C C . MET D 1 56 ? 66.73121 75.01552 -14.46000 1.000 17.29739 56 MET D C 1
ATOM 2733 O O . MET D 1 56 ? 65.78490 75.69464 -14.86923 1.000 19.58952 56 MET D O 1
ATOM 2738 N N . CYS D 1 57 ? 67.62635 75.47682 -13.58280 1.000 17.87285 57 CYS D N 1
ATOM 2739 C CA . CYS D 1 57 ? 67.63817 76.89030 -13.22247 1.000 21.05116 57 CYS D CA 1
ATOM 2740 C C . CYS D 1 57 ? 67.85258 77.75593 -14.45475 1.000 23.24084 57 CYS D C 1
ATOM 2741 O O . CYS D 1 57 ? 67.17524 78.77681 -14.63946 1.000 21.08135 57 CYS D O 1
ATOM 2744 N N . GLY D 1 58 ? 68.76805 77.34547 -15.33316 1.000 23.52780 58 GLY D N 1
ATOM 2745 C CA . GLY D 1 58 ? 68.95029 78.08073 -16.57258 1.000 21.19391 58 GLY D CA 1
ATOM 2746 C C . GLY D 1 58 ? 67.73666 77.99982 -17.47763 1.000 20.66939 58 GLY D C 1
ATOM 2747 O O . GLY D 1 58 ? 67.30950 79.00492 -18.05002 1.000 21.90919 58 GLY D O 1
ATOM 2748 N N . LEU D 1 59 ? 67.17919 76.79107 -17.63578 1.000 23.10500 59 LEU D N 1
ATOM 2749 C CA . LEU D 1 59 ? 66.02779 76.57898 -18.51111 1.000 19.04947 59 LEU D CA 1
ATOM 2750 C C . LEU D 1 59 ? 64.90713 77.56350 -18.21626 1.000 22.62226 59 LEU D C 1
ATOM 2751 O O . LEU D 1 59 ? 64.33711 78.16212 -19.13260 1.000 21.13986 59 LEU D O 1
ATOM 2756 N N . HIS D 1 60 ? 64.56803 77.72520 -16.93510 1.000 21.49959 60 HIS D N 1
ATOM 2757 C CA . HIS D 1 60 ? 63.42937 78.53217 -16.51968 1.000 21.67513 60 HIS D CA 1
ATOM 2758 C C . HIS D 1 60 ? 63.83490 79.92432 -16.08478 1.000 23.16484 60 HIS D C 1
ATOM 2759 O O . HIS D 1 60 ? 62.96569 80.71018 -15.68848 1.000 23.10480 60 HIS D O 1
ATOM 2766 N N . ASN D 1 61 ? 65.13445 80.23852 -16.13768 1.000 23.42727 61 ASN D N 1
ATOM 2767 C CA . ASN D 1 61 ? 65.63960 81.53207 -15.69978 1.000 23.80626 61 ASN D CA 1
ATOM 2768 C C . ASN D 1 61 ? 65.27940 81.76562 -14.23587 1.000 26.13903 61 ASN D C 1
ATOM 2769 O O . ASN D 1 61 ? 64.83760 82.84584 -13.83916 1.000 25.45269 61 ASN D O 1
ATOM 2774 N N . ALA D 1 62 ? 65.46413 80.73350 -13.42409 1.000 20.66026 62 ALA D N 1
ATOM 2775 C CA . ALA D 1 62 ? 65.06499 80.78231 -12.02586 1.000 20.82537 62 ALA D CA 1
ATOM 2776 C C . ALA D 1 62 ? 66.19013 81.34460 -11.17363 1.000 24.79888 62 ALA D C 1
ATOM 2777 O O . ALA D 1 62 ? 67.37017 81.07718 -11.42153 1.000 24.77137 62 ALA D O 1
ATOM 2779 N N . THR D 1 63 ? 65.81642 82.11519 -10.15092 1.000 24.28945 63 THR D N 1
ATOM 2780 C CA . THR D 1 63 ? 66.78035 82.65967 -9.20741 1.000 22.40289 63 THR D CA 1
ATOM 2781 C C . THR D 1 63 ? 66.81192 81.89371 -7.89027 1.000 22.60357 63 THR D C 1
ATOM 2782 O O . THR D 1 63 ? 67.71151 82.12822 -7.07807 1.000 22.41926 63 THR D O 1
ATOM 2786 N N . PHE D 1 64 ? 65.84837 80.99887 -7.65986 1.000 19.42990 64 PHE D N 1
ATOM 2787 C CA . PHE D 1 64 ? 65.81990 80.13395 -6.48608 1.000 19.49585 64 PHE D CA 1
ATOM 2788 C C . PHE D 1 64 ? 65.27743 78.77670 -6.91192 1.000 20.57099 64 PHE D C 1
ATOM 2789 O O . PHE D 1 64 ? 64.61757 78.65371 -7.94651 1.000 18.54573 64 PHE D O 1
ATOM 2797 N N . TYR D 1 65 ? 65.58084 77.75122 -6.11913 1.000 15.62493 65 TYR D N 1
ATOM 2798 C CA . TYR D 1 65 ? 65.04773 76.41676 -6.36013 1.000 18.13998 65 TYR D CA 1
ATOM 2799 C C . TYR D 1 65 ? 64.92781 75.68535 -5.02974 1.000 18.28442 65 TYR D C 1
ATOM 2800 O O . TYR D 1 65 ? 65.44252 76.13120 -3.99830 1.000 21.80240 65 TYR D O 1
ATOM 2809 N N . VAL D 1 66 ? 64.25714 74.53278 -5.06386 1.000 17.06673 66 VAL D N 1
ATOM 2810 C CA . VAL D 1 66 ? 64.02835 73.74200 -3.85622 1.000 18.32010 66 VAL D CA 1
ATOM 2811 C C . VAL D 1 66 ? 63.81240 72.29990 -4.29740 1.000 17.55925 66 VAL D C 1
ATOM 2812 O O . VAL D 1 66 ? 63.30466 72.04640 -5.39440 1.000 18.17974 66 VAL D O 1
ATOM 2816 N N . TYR D 1 67 ? 64.22837 71.34924 -3.46095 1.000 18.24919 67 TYR D N 1
ATOM 2817 C CA . TYR D 1 67 ? 64.06819 69.95228 -3.85271 1.000 14.18865 67 TYR D CA 1
ATOM 2818 C C . TYR D 1 67 ? 64.23271 69.00960 -2.67236 1.000 17.94919 67 TYR D C 1
ATOM 2819 O O . TYR D 1 67 ? 64.68954 69.38258 -1.58829 1.000 18.37184 67 TYR D O 1
ATOM 2828 N N . SER D 1 68 ? 63.82066 67.77131 -2.91543 1.000 14.48115 68 SER D N 1
ATOM 2829 C CA . SER D 1 68 ? 64.07704 66.63184 -2.05717 1.000 15.78531 68 SER D CA 1
ATOM 2830 C C . SER D 1 68 ? 64.33279 65.46110 -2.98755 1.000 14.98217 68 SER D C 1
ATOM 2831 O O . SER D 1 68 ? 64.43303 65.63822 -4.20746 1.000 13.94768 68 SER D O 1
ATOM 2834 N N . SER D 1 69 ? 64.38716 64.24754 -2.43162 1.000 16.10763 69 SER D N 1
ATOM 2835 C CA . SER D 1 69 ? 64.49009 63.07416 -3.29495 1.000 18.58892 69 SER D CA 1
ATOM 2836 C C . SER D 1 69 ? 63.26839 62.89554 -4.19828 1.000 18.42747 69 SER D C 1
ATOM 2837 O O . SER D 1 69 ? 63.32208 62.07019 -5.12031 1.000 15.83522 69 SER D O 1
ATOM 2840 N N . TYR D 1 70 ? 62.18982 63.66214 -3.96926 1.000 15.19264 70 TYR D N 1
ATOM 2841 C CA . TYR D 1 70 ? 60.87182 63.34728 -4.50300 1.000 15.54725 70 TYR D CA 1
ATOM 2842 C C . TYR D 1 70 ? 60.23364 64.45544 -5.33353 1.000 13.16815 70 TYR D C 1
ATOM 2843 O O . TYR D 1 70 ? 59.17450 64.21836 -5.92819 1.000 14.67383 70 TYR D O 1
ATOM 2852 N N . PHE D 1 71 ? 60.83895 65.63547 -5.41284 1.000 12.07126 71 PHE D N 1
ATOM 2853 C CA . PHE D 1 71 ? 60.32991 66.70085 -6.27016 1.000 14.95822 71 PHE D CA 1
ATOM 2854 C C . PHE D 1 71 ? 61.43436 67.73254 -6.44119 1.000 14.10220 71 PHE D C 1
ATOM 2855 O O . PHE D 1 71 ? 62.43083 67.73037 -5.71064 1.000 13.53046 71 PHE D O 1
ATOM 2863 N N . CYS D 1 72 ? 61.23508 68.63557 -7.40280 1.000 13.32016 72 CYS D N 1
ATOM 2864 C CA . CYS D 1 72 ? 62.00697 69.86986 -7.43449 1.000 15.42640 72 CYS D CA 1
ATOM 2865 C C . CYS D 1 72 ? 61.16249 70.97272 -8.05924 1.000 14.88469 72 CYS D C 1
ATOM 2866 O O . CYS D 1 72 ? 60.19760 70.71426 -8.78551 1.000 17.11796 72 CYS D O 1
ATOM 2869 N N . ALA D 1 73 ? 61.50234 72.21229 -7.71211 1.000 16.18984 73 ALA D N 1
ATOM 2870 C CA . ALA D 1 73 ? 60.76561 73.37215 -8.19402 1.000 15.18047 73 ALA D CA 1
ATOM 2871 C C . ALA D 1 73 ? 61.73788 74.52109 -8.37224 1.000 15.33501 73 ALA D C 1
ATOM 2872 O O . ALA D 1 73 ? 62.63937 74.72494 -7.55279 1.000 15.82235 73 ALA D O 1
ATOM 2874 N N . PHE D 1 74 ? 61.56084 75.24881 -9.46734 1.000 15.35145 74 PHE D N 1
ATOM 2875 C CA . PHE D 1 74 ? 62.46879 76.29900 -9.89454 1.000 14.73900 74 PHE D CA 1
ATOM 2876 C C . PHE D 1 74 ? 61.68512 77.59683 -9.92317 1.000 15.58030 74 PHE D C 1
ATOM 2877 O O . PHE D 1 74 ? 60.67454 77.69148 -10.62438 1.000 15.27267 74 PHE D O 1
ATOM 2885 N N . PHE D 1 75 ? 62.12666 78.56964 -9.12216 1.000 18.31434 75 PHE D N 1
ATOM 2886 C CA . PHE D 1 75 ? 61.34882 79.75672 -8.78889 1.000 17.50721 75 PHE D CA 1
ATOM 2887 C C . PHE D 1 75 ? 61.85924 80.99328 -9.51076 1.000 17.44967 75 PHE D C 1
ATOM 2888 O O . PHE D 1 75 ? 63.06960 81.24078 -9.56686 1.000 19.19084 75 PHE D O 1
ATOM 2896 N N . CYS D 1 76 ? 60.91948 81.80300 -9.98532 1.000 19.58160 76 CYS D N 1
ATOM 2897 C CA . CYS D 1 76 ? 61.19424 83.10278 -10.58419 1.000 22.26394 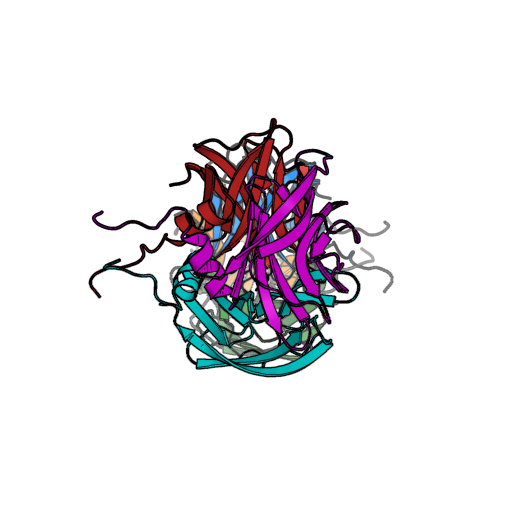76 CYS D CA 1
ATOM 2898 C C . CYS D 1 76 ? 60.33557 84.14478 -9.89604 1.000 22.03978 76 CYS D C 1
ATOM 2899 O O . CYS D 1 76 ? 59.11762 83.96919 -9.77883 1.000 21.29709 76 CYS D O 1
ATOM 2902 N N . ASN D 1 77 ? 60.95597 85.22907 -9.46257 1.000 21.48683 77 ASN D N 1
ATOM 2903 C CA . ASN D 1 77 ? 60.20373 86.31858 -8.86733 1.000 24.71496 77 ASN D CA 1
ATOM 2904 C C . ASN D 1 77 ? 59.71513 87.26393 -9.95182 1.000 27.06363 77 ASN D C 1
ATOM 2905 O O . ASN D 1 77 ? 60.40909 87.51441 -10.94558 1.000 25.18375 77 ASN D O 1
ATOM 2910 N N . TYR D 1 78 ? 58.50642 87.78489 -9.75885 1.000 25.83020 78 TYR D N 1
ATOM 2911 C CA . TYR D 1 78 ? 57.94631 88.74847 -10.69514 1.000 24.28585 78 TYR D CA 1
ATOM 2912 C C . TYR D 1 78 ? 56.89201 89.55065 -9.95556 1.000 28.08624 78 TYR D C 1
ATOM 2913 O O . TYR D 1 78 ? 56.09543 88.97804 -9.20481 1.000 24.91739 78 TYR D O 1
ATOM 2922 N N . SER D 1 79 ? 56.91085 90.86669 -10.14291 1.000 31.37326 79 SER D N 1
ATOM 2923 C CA . SER D 1 79 ? 55.94850 91.75395 -9.48639 1.000 27.11912 79 SER D CA 1
ATOM 2924 C C . SER D 1 79 ? 56.07904 91.53509 -7.98096 1.000 26.23435 79 SER D C 1
ATOM 2925 O O . SER D 1 79 ? 57.20221 91.56180 -7.45376 1.000 28.40386 79 SER D O 1
ATOM 2928 N N . ASN D 1 80 ? 54.99078 91.29639 -7.25759 1.000 27.20144 80 ASN D N 1
ATOM 2929 C CA . ASN D 1 80 ? 55.03446 91.12026 -5.81697 1.000 25.43349 80 ASN D CA 1
ATOM 2930 C C . ASN D 1 80 ? 55.01643 89.65221 -5.40639 1.000 26.92557 80 ASN D C 1
ATOM 2931 O O . ASN D 1 80 ? 54.92403 89.35073 -4.20827 1.000 26.28378 80 ASN D O 1
ATOM 2936 N N . GLY D 1 81 ? 55.11749 88.73387 -6.36888 1.000 26.23258 81 GLY D N 1
ATOM 2937 C CA . GLY D 1 81 ? 55.06078 87.31889 -6.06440 1.000 23.06288 81 GLY D CA 1
ATOM 2938 C C . GLY D 1 81 ? 56.03983 86.48499 -6.86357 1.000 21.35726 81 GLY D C 1
ATOM 2939 O O . GLY D 1 81 ? 57.12226 86.96347 -7.22098 1.000 22.68685 81 GLY D O 1
ATOM 2940 N N . CYS D 1 82 ? 55.67809 85.23904 -7.15616 1.000 20.74893 82 CYS D N 1
ATOM 2941 C CA . CYS D 1 82 ? 56.63033 84.34793 -7.80522 1.000 19.49489 82 CYS D CA 1
ATOM 2942 C C . CYS D 1 82 ? 55.89817 83.17714 -8.44894 1.000 23.10717 82 CYS D C 1
ATOM 2943 O O . CYS D 1 82 ? 54.73059 82.90170 -8.15056 1.000 19.60272 82 CYS D O 1
ATOM 2946 N N . VAL D 1 83 ? 56.60553 82.50283 -9.35684 1.000 17.44068 83 VAL D N 1
ATOM 2947 C CA . VAL D 1 83 ? 56.11519 81.31735 -10.05315 1.000 19.89156 83 VAL D CA 1
ATOM 2948 C C . VAL D 1 83 ? 57.17002 80.23010 -9.91297 1.000 19.64323 83 VAL D C 1
ATOM 2949 O O . VAL D 1 83 ? 58.37104 80.51942 -9.97553 1.000 18.67604 83 VAL D O 1
ATOM 2953 N N . ALA D 1 84 ? 56.73027 78.98639 -9.69438 1.000 15.14602 84 ALA D N 1
ATOM 2954 C CA . ALA D 1 84 ? 57.63560 77.84491 -9.70172 1.000 16.03124 84 ALA D CA 1
ATOM 2955 C C . ALA D 1 84 ? 57.23894 76.86001 -10.79137 1.000 16.75363 84 ALA D C 1
ATOM 2956 O O . ALA D 1 84 ? 56.05837 76.55737 -10.98355 1.000 13.88679 84 ALA D O 1
ATOM 2958 N N . TYR D 1 85 ? 58.23879 76.36299 -11.50313 1.000 16.57412 85 TYR D N 1
ATOM 2959 C CA . TYR D 1 85 ? 58.06794 75.27999 -12.45551 1.000 15.22423 85 TYR D CA 1
ATOM 2960 C C . TYR D 1 85 ? 58.51359 73.99826 -11.76928 1.000 16.14921 85 TYR D C 1
ATOM 2961 O O . TYR D 1 85 ? 59.61765 73.95034 -11.21398 1.000 16.15431 85 TYR D O 1
ATOM 2970 N N . VAL D 1 86 ? 57.64993 72.97317 -11.79723 1.000 16.37379 86 VAL D N 1
ATOM 2971 C CA . VAL D 1 86 ? 57.68900 71.85709 -10.85085 1.000 14.22944 86 VAL D CA 1
ATOM 2972 C C . VAL D 1 86 ? 57.89810 70.54419 -11.59297 1.000 15.26959 86 VAL D C 1
ATOM 2973 O O . VAL D 1 86 ? 57.29123 70.30933 -12.64682 1.000 17.32515 86 VAL D O 1
ATOM 2977 N N . TYR D 1 87 ? 58.75925 69.68653 -11.03912 1.000 12.33190 87 TYR D N 1
ATOM 2978 C CA . TYR D 1 87 ? 59.01022 68.35424 -11.57973 1.000 14.99271 87 TYR D CA 1
ATOM 2979 C C . TYR D 1 87 ? 58.93826 67.32119 -10.47053 1.000 14.29637 87 TYR D C 1
ATOM 2980 O O . TYR D 1 87 ? 59.35132 67.58751 -9.33835 1.000 15.16227 87 TYR D O 1
ATOM 2989 N N . GLY D 1 88 ? 58.43419 66.13736 -10.80285 1.000 14.86702 88 GLY D N 1
ATOM 2990 C CA . GLY D 1 88 ? 58.47866 65.03631 -9.86585 1.000 11.73769 88 GLY D CA 1
ATOM 2991 C C . GLY D 1 88 ? 59.82923 64.33617 -9.87493 1.000 14.01325 88 GLY D C 1
ATOM 2992 O O . GLY D 1 88 ? 60.57910 64.39429 -10.84685 1.000 12.13572 88 GLY D O 1
ATOM 2993 N N . ARG D 1 89 ? 60.15124 63.67444 -8.75984 1.000 11.33030 89 ARG D N 1
ATOM 2994 C CA . ARG D 1 89 ? 61.36293 62.86271 -8.68738 1.000 13.82623 89 ARG D CA 1
ATOM 2995 C C . ARG D 1 89 ? 61.05327 61.60260 -7.90251 1.000 14.14354 89 ARG D C 1
ATOM 2996 O O . ARG D 1 89 ? 60.11884 61.57345 -7.09652 1.000 12.62063 89 ARG D O 1
ATOM 3004 N N . GLY D 1 90 ? 61.85147 60.55707 -8.13451 1.000 15.33651 90 GLY D N 1
ATOM 3005 C CA . GLY D 1 90 ? 61.79629 59.38894 -7.26676 1.000 16.59535 90 GLY D CA 1
ATOM 3006 C C . GLY D 1 90 ? 60.44495 58.70867 -7.19886 1.000 18.00278 90 GLY D C 1
ATOM 3007 O O . GLY D 1 90 ? 60.07574 58.18383 -6.14586 1.000 14.83835 90 GLY D O 1
ATOM 3008 N N . ALA D 1 91 ? 59.69596 58.71223 -8.30223 1.000 14.09386 91 ALA D N 1
ATOM 3009 C CA . ALA D 1 91 ? 58.36582 58.12800 -8.47965 1.000 14.17563 91 ALA D CA 1
ATOM 3010 C C . ALA D 1 91 ? 57.26677 58.94192 -7.80273 1.000 12.88970 91 ALA D C 1
ATOM 3011 O O . ALA D 1 91 ? 56.11366 58.47648 -7.73697 1.000 13.27154 91 ALA D O 1
ATOM 3013 N N . PHE D 1 92 ? 57.56438 60.16514 -7.36725 1.000 13.20492 92 PHE D N 1
ATOM 3014 C CA . PHE D 1 92 ? 56.59739 61.02549 -6.69601 1.000 12.02474 92 PHE D CA 1
ATOM 3015 C C . PHE D 1 92 ? 56.36510 62.30628 -7.49308 1.000 13.82078 92 PHE D C 1
ATOM 3016 O O . PHE D 1 92 ? 57.01440 62.57547 -8.51509 1.000 13.28817 92 PHE D O 1
ATOM 3024 N N . TYR D 1 93 ? 55.38143 63.07550 -7.03105 1.000 13.42261 93 TYR D N 1
ATOM 3025 C CA . TYR D 1 93 ? 55.04139 64.36757 -7.61820 1.000 14.00015 93 TYR D CA 1
ATOM 3026 C C . TYR D 1 93 ? 54.32506 65.17755 -6.54969 1.000 14.43124 93 TYR D C 1
ATOM 3027 O O . TYR D 1 93 ? 53.98767 64.66303 -5.48077 1.000 15.82243 93 TYR D O 1
ATOM 3036 N N . LEU D 1 94 ? 54.08321 66.45381 -6.84132 1.000 13.40178 94 LEU D N 1
ATOM 3037 C CA . LEU D 1 94 ? 53.38681 67.30399 -5.87654 1.000 12.17294 94 LEU D CA 1
ATOM 3038 C C . LEU D 1 94 ? 51.87889 67.28508 -6.10065 1.000 14.53232 94 LEU D C 1
ATOM 3039 O O . LEU D 1 94 ? 51.40753 67.42572 -7.23145 1.000 14.86733 94 LEU D O 1
ATOM 3044 N N . SER D 1 95 ? 51.13974 67.16484 -4.99487 1.000 15.87266 95 SER D N 1
ATOM 3045 C CA . SER D 1 95 ? 49.68036 67.20192 -4.98368 1.000 14.42645 95 SER D CA 1
ATOM 3046 C C . SER D 1 95 ? 49.12323 68.52986 -5.47762 1.000 14.21280 95 SER D C 1
ATOM 3047 O O . SER D 1 95 ? 49.62492 69.60285 -5.13044 1.000 15.24470 95 SER D O 1
ATOM 3050 N N . THR D 1 96 ? 48.04617 68.44794 -6.26814 1.000 14.17876 96 THR D N 1
ATOM 3051 C CA . THR D 1 96 ? 47.31019 69.60424 -6.77032 1.000 15.25279 96 THR D CA 1
ATOM 3052 C C . THR D 1 96 ? 46.13856 69.99543 -5.87425 1.000 19.04384 96 THR D C 1
ATOM 3053 O O . THR D 1 96 ? 45.43218 70.96292 -6.18255 1.000 17.60841 96 THR D O 1
ATOM 3057 N N . VAL D 1 97 ? 45.90358 69.26425 -4.78649 1.000 15.25264 97 VAL D N 1
ATOM 3058 C CA . VAL D 1 97 ? 44.75424 69.55086 -3.93805 1.000 20.20016 97 VAL D CA 1
ATOM 3059 C C . VAL D 1 97 ? 44.97079 70.88848 -3.25010 1.000 18.04268 97 VAL D C 1
ATOM 3060 O O . VAL D 1 97 ? 46.04985 71.15832 -2.71240 1.000 16.32300 97 VAL D O 1
ATOM 3064 N N . SER D 1 98 ? 43.94341 71.73488 -3.27033 1.000 18.91256 98 SER D N 1
ATOM 3065 C CA . SER D 1 98 ? 44.06954 73.07864 -2.72309 1.000 18.63721 98 SER D CA 1
ATOM 3066 C C . SER D 1 98 ? 44.46152 73.04574 -1.24743 1.000 20.93065 98 SER D C 1
ATOM 3067 O O . SER D 1 98 ? 43.84447 72.34303 -0.44473 1.000 20.70289 98 SER D O 1
ATOM 3070 N N . GLY D 1 99 ? 45.48982 73.82155 -0.88926 1.000 16.82879 99 GLY D N 1
ATOM 3071 C CA . GLY D 1 99 ? 45.98554 73.86563 0.47105 1.000 18.86826 99 GLY D CA 1
ATOM 3072 C C . GLY D 1 99 ? 47.07694 72.87364 0.81089 1.000 17.47030 99 GLY D C 1
ATOM 3073 O O . GLY D 1 99 ? 47.65360 72.96900 1.90244 1.000 19.81750 99 GLY D O 1
ATOM 3074 N N . ASP D 1 100 ? 47.39040 71.93000 -0.07770 1.000 17.74439 100 ASP D N 1
ATOM 3075 C CA . ASP D 1 100 ? 48.44387 70.95130 0.19123 1.000 15.70578 100 ASP D CA 1
ATOM 3076 C C . ASP D 1 100 ? 49.84605 71.53926 0.07208 1.000 18.29274 100 ASP D C 1
ATOM 3077 O O . ASP D 1 100 ? 50.80921 70.88587 0.49109 1.000 18.34081 100 ASP D O 1
ATOM 3082 N N . ILE D 1 101 ? 49.99017 72.72361 -0.51360 1.000 14.24295 101 ILE D N 1
ATOM 3083 C CA . ILE D 1 101 ? 51.28734 73.35870 -0.72003 1.000 15.64914 101 ILE D CA 1
ATOM 3084 C C . ILE D 1 101 ? 51.28066 74.71542 -0.03275 1.000 18.29692 101 ILE D C 1
ATOM 3085 O O . ILE D 1 101 ? 50.30234 75.45973 -0.13218 1.000 16.59395 101 ILE D O 1
ATOM 3090 N N . LYS D 1 102 ? 52.38515 75.05908 0.62733 1.000 17.00289 102 LYS D N 1
ATOM 3091 C CA . LYS D 1 102 ? 52.51462 76.38031 1.21915 1.000 16.10731 102 LYS D CA 1
ATOM 3092 C C . LYS D 1 102 ? 53.92531 76.89398 1.01301 1.000 16.92847 102 LYS D C 1
ATOM 3093 O O . LYS D 1 102 ? 54.89169 76.13985 1.14522 1.000 16.51017 102 LYS D O 1
ATOM 3099 N N . LEU D 1 103 ? 54.03002 78.17292 0.68084 1.000 16.29494 103 LEU D N 1
ATOM 3100 C CA . LEU D 1 103 ? 55.30551 78.87426 0.61804 1.000 18.40199 103 LEU D CA 1
ATOM 3101 C C . LEU D 1 103 ? 55.26126 79.99119 1.64895 1.000 15.57027 103 LEU D C 1
ATOM 3102 O O . LEU D 1 103 ? 54.43490 80.89863 1.53638 1.000 18.13104 103 LEU D O 1
ATOM 3107 N N . ASN D 1 104 ? 56.11906 79.91609 2.66557 1.000 18.81884 104 ASN D N 1
ATOM 3108 C CA . ASN D 1 104 ? 56.04853 80.89308 3.75259 1.000 22.66226 104 ASN D CA 1
ATOM 3109 C C . ASN D 1 104 ? 54.63947 80.94400 4.34435 1.000 21.20380 104 ASN D C 1
ATOM 3110 O O . ASN D 1 104 ? 54.09543 82.01717 4.60133 1.000 21.74795 104 ASN D O 1
ATOM 3115 N N . SER D 1 105 ? 54.02325 79.77278 4.49943 1.000 17.42692 105 SER D N 1
ATOM 3116 C CA . SER D 1 105 ? 52.70270 79.52866 5.09419 1.000 22.46140 105 SER D CA 1
ATOM 3117 C C . SER D 1 105 ? 51.51299 79.89695 4.20067 1.000 19.34121 105 SER D C 1
ATOM 3118 O O . SER D 1 105 ? 50.37467 79.76117 4.65763 1.000 21.38539 105 SER D O 1
ATOM 3121 N N . VAL D 1 106 ? 51.71671 80.31118 2.95715 1.000 17.13432 106 VAL D N 1
ATOM 3122 C CA . VAL D 1 106 ? 50.63477 80.75342 2.08159 1.000 18.68089 106 VAL D CA 1
ATOM 3123 C C . VAL D 1 106 ? 50.49858 79.77068 0.93131 1.000 19.17218 106 VAL D C 1
ATOM 3124 O O . VAL D 1 106 ? 51.50111 79.34097 0.35332 1.000 17.90802 106 VAL D O 1
ATOM 3128 N N . SER D 1 107 ? 49.26090 79.43641 0.57896 1.000 15.85320 107 SER D N 1
ATOM 3129 C CA . SER D 1 107 ? 49.13275 78.47439 -0.50488 1.000 18.00523 107 SER D CA 1
ATOM 3130 C C . SER D 1 107 ? 49.14208 79.19318 -1.84931 1.000 18.97992 107 SER D C 1
ATOM 3131 O O . SER D 1 107 ? 48.77677 80.36868 -1.93637 1.000 19.14929 107 SER D O 1
ATOM 3134 N N . PRO D 1 108 ? 49.56133 78.52365 -2.91847 1.000 18.03701 108 PRO D N 1
ATOM 3135 C CA . PRO D 1 108 ? 49.61750 79.19564 -4.22258 1.000 17.03816 108 PRO D CA 1
ATOM 3136 C C . PRO D 1 108 ? 48.23893 79.62070 -4.70502 1.000 19.97943 108 PRO D C 1
ATOM 3137 O O . PRO D 1 108 ? 47.25745 78.91113 -4.49740 1.000 21.77180 108 PRO D O 1
ATOM 3141 N N . ASN D 1 109 ? 48.17955 80.77557 -5.39237 1.000 16.94049 109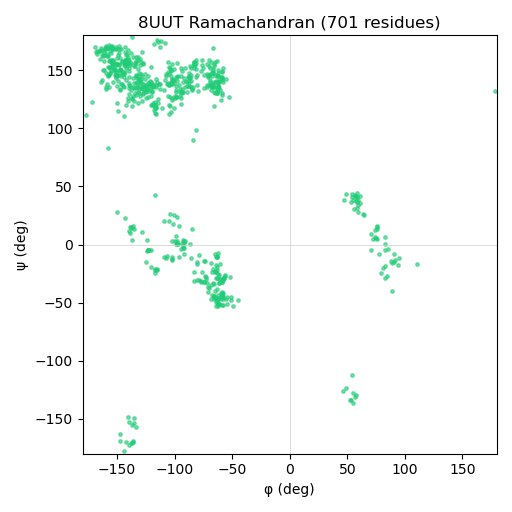 ASN D N 1
ATOM 3142 C CA . ASN D 1 109 ? 46.90252 81.24470 -5.92980 1.000 20.66867 109 ASN D CA 1
ATOM 3143 C C . ASN D 1 109 ? 46.45301 80.42253 -7.13323 1.000 26.61774 109 ASN D C 1
ATOM 3144 O O . ASN D 1 109 ? 45.24775 80.30197 -7.37717 1.000 21.05759 109 ASN D O 1
ATOM 3149 N N . GLN D 1 110 ? 47.38966 79.87109 -7.90753 1.000 17.94179 110 GLN D N 1
ATOM 3150 C CA . GLN D 1 110 ? 47.04242 79.03871 -9.04984 1.000 22.22956 110 GLN D CA 1
ATOM 3151 C C . GLN D 1 110 ? 48.03899 77.89961 -9.19435 1.000 18.07486 110 GLN D C 1
ATOM 3152 O O . GLN D 1 110 ? 49.19663 78.00434 -8.78610 1.000 17.87106 110 GLN D O 1
ATOM 3158 N N . ILE D 1 111 ? 47.55981 76.82577 -9.81959 1.000 20.73261 111 ILE D N 1
ATOM 3159 C CA . ILE D 1 111 ? 48.32324 75.61442 -10.11255 1.000 19.32518 111 ILE D CA 1
ATOM 3160 C C . ILE D 1 111 ? 47.94614 75.13022 -11.50693 1.000 19.90932 111 ILE D C 1
ATOM 3161 O O . ILE D 1 111 ? 46.75874 75.00305 -11.82068 1.000 21.42962 111 ILE D O 1
ATOM 3166 N N . LEU D 1 112 ? 48.94434 74.86070 -12.34275 1.000 16.40831 112 LEU D N 1
ATOM 3167 C CA . LEU D 1 112 ? 48.73896 74.13039 -13.58585 1.000 18.31612 112 LEU D CA 1
ATOM 3168 C C . LEU D 1 112 ? 49.22421 72.70351 -13.38397 1.000 18.32801 112 LEU D C 1
ATOM 3169 O O . LEU D 1 112 ? 50.13162 72.45039 -12.58081 1.000 17.50899 112 LEU D O 1
ATOM 3174 N N . ALA D 1 113 ? 48.60664 71.76636 -14.09906 1.000 14.54802 113 ALA D N 1
ATOM 3175 C CA . ALA D 1 113 ? 48.85021 70.36042 -13.82031 1.000 15.83887 113 ALA D CA 1
ATOM 3176 C C . ALA D 1 113 ? 48.91537 69.55279 -15.09955 1.000 17.65438 113 ALA D C 1
ATOM 3177 O O . ALA D 1 113 ? 48.41191 69.95222 -16.15452 1.000 18.82117 113 ALA D O 1
ATOM 3179 N N . MET D 1 114 ? 49.56132 68.39928 -14.97678 1.000 16.25146 114 MET D N 1
ATOM 3180 C CA . MET D 1 114 ? 49.40478 67.30445 -15.91009 1.000 15.74473 114 MET D CA 1
ATOM 3181 C C . MET D 1 114 ? 48.31589 66.40563 -15.32958 1.000 16.68163 114 MET D C 1
ATOM 3182 O O . MET D 1 114 ? 48.26913 66.18478 -14.11216 1.000 17.86114 114 MET D O 1
ATOM 3187 N N . THR D 1 115 ? 47.37038 65.98431 -16.16581 1.000 17.33830 115 THR D N 1
ATOM 3188 C CA . THR D 1 115 ? 46.11469 65.44973 -15.64748 1.000 19.75965 115 THR D CA 1
ATOM 3189 C C . THR D 1 115 ? 45.87347 64.01951 -16.09238 1.000 21.21153 115 THR D C 1
ATOM 3190 O O . THR D 1 115 ? 46.32738 63.59293 -17.15743 1.000 19.99519 115 THR D O 1
ATOM 3194 N N . GLY D 1 116 ? 45.11716 63.29214 -15.26786 1.000 19.49668 116 GLY D N 1
ATOM 3195 C CA . GLY D 1 116 ? 44.70452 61.94372 -15.59223 1.000 19.60787 116 GLY D CA 1
ATOM 3196 C C . GLY D 1 116 ? 43.24510 61.73631 -15.23764 1.000 20.89873 116 GLY D C 1
ATOM 3197 O O . GLY D 1 116 ? 42.58000 62.63616 -14.72261 1.000 22.21542 116 GLY D O 1
ATOM 3198 N N . GLY D 1 117 ? 42.76064 60.53104 -15.52576 1.000 22.58876 117 GLY D N 1
ATOM 3199 C CA . GLY D 1 117 ? 41.38714 60.19781 -15.19231 1.000 28.74276 117 GLY D CA 1
ATOM 3200 C C . GLY D 1 117 ? 41.08316 60.26398 -13.70792 1.000 29.71069 117 GLY D C 1
ATOM 3201 O O . GLY D 1 117 ? 39.94614 60.54145 -13.31682 1.000 28.91705 117 GLY D O 1
ATOM 3202 N N . SER D 1 118 ? 42.07979 59.99948 -12.85521 1.000 23.54578 118 SER D N 1
ATOM 3203 C CA . SER D 1 118 ? 41.84626 60.02789 -11.41747 1.000 27.72533 118 SER D CA 1
ATOM 3204 C C . SER D 1 118 ? 42.95211 60.71367 -10.62335 1.000 23.99965 118 SER D C 1
ATOM 3205 O O . SER D 1 118 ? 42.87961 60.72461 -9.39031 1.000 22.85605 118 SER D O 1
ATOM 3208 N N . SER D 1 119 ? 43.96247 61.28839 -11.27916 1.000 19.89207 119 SER D N 1
ATOM 3209 C CA . SER D 1 119 ? 45.06091 61.94504 -10.58747 1.000 20.21495 119 SER D CA 1
ATOM 3210 C C . SER D 1 119 ? 45.49111 63.18064 -11.36836 1.000 20.05551 119 SER D C 1
ATOM 3211 O O . SER D 1 119 ? 45.11675 63.37816 -12.53152 1.000 18.56533 119 SER D O 1
ATOM 3214 N N . SER D 1 120 ? 46.28113 64.02917 -10.70765 1.000 18.40508 120 SER D N 1
ATOM 3215 C CA . SER D 1 120 ? 46.90855 65.15995 -11.37979 1.000 17.25664 120 SER D CA 1
ATOM 3216 C C . SER D 1 120 ? 48.15714 65.56854 -10.60592 1.000 18.63230 120 SER D C 1
ATOM 3217 O O . SER D 1 120 ? 48.24172 65.37246 -9.38571 1.000 17.33321 120 SER D O 1
ATOM 3220 N N . ALA D 1 121 ? 49.12971 66.13566 -11.32579 1.000 15.14660 121 ALA D N 1
ATOM 3221 C CA . ALA D 1 121 ? 50.42693 66.48328 -10.75039 1.000 16.90410 121 ALA D CA 1
ATOM 3222 C C . ALA D 1 121 ? 50.76400 67.93393 -11.07207 1.000 14.36315 121 ALA D C 1
ATOM 3223 O O . ALA D 1 121 ? 50.63433 68.35605 -12.22265 1.000 14.86622 121 ALA D O 1
ATOM 3225 N N . VAL D 1 122 ? 51.23712 68.68311 -10.06892 1.000 13.31759 122 VAL D N 1
ATOM 3226 C CA . VAL D 1 122 ? 51.60923 70.08239 -10.28681 1.000 13.74424 122 VAL D CA 1
ATOM 3227 C C . VAL D 1 122 ? 52.76151 70.18279 -11.27737 1.000 19.00837 122 VAL D C 1
ATOM 3228 O O . VAL D 1 122 ? 53.79751 69.52212 -11.11853 1.000 16.19753 122 VAL D O 1
ATOM 3232 N N . THR D 1 123 ? 52.60467 71.05448 -12.28014 1.000 13.47600 123 THR D N 1
ATOM 3233 C CA . THR D 1 123 ? 53.68838 71.44308 -13.17182 1.000 13.23636 123 THR D CA 1
ATOM 3234 C C . THR D 1 123 ? 54.04337 72.91803 -13.05321 1.000 16.20340 123 THR D C 1
ATOM 3235 O O . THR D 1 123 ? 55.15191 73.29935 -13.42466 1.000 15.38861 123 THR D O 1
ATOM 3239 N N . MET D 1 124 ? 53.13487 73.75531 -12.55865 1.000 17.49898 124 MET D N 1
ATOM 3240 C CA . MET D 1 124 ? 53.43106 75.16138 -12.35125 1.000 14.49145 124 MET D CA 1
ATOM 3241 C C . MET D 1 124 ? 52.57216 75.63742 -11.19606 1.000 15.00975 124 MET D C 1
ATOM 3242 O O . MET D 1 124 ? 51.44981 75.15485 -11.00556 1.000 16.59214 124 MET D O 1
ATOM 3247 N N . MET D 1 125 ? 53.11726 76.55553 -10.40236 1.000 16.69772 125 MET D N 1
ATOM 3248 C CA . MET D 1 125 ? 52.37983 77.12780 -9.27967 1.000 14.20991 125 MET D CA 1
ATOM 3249 C C . MET D 1 125 ? 52.88448 78.53674 -9.01165 1.000 13.67929 125 MET D C 1
ATOM 3250 O O . MET D 1 125 ? 54.05737 78.84555 -9.23433 1.000 16.94530 125 MET D O 1
ATOM 3255 N N . SER D 1 126 ? 51.98900 79.38772 -8.50578 1.000 18.45027 126 SER D N 1
ATOM 3256 C CA . SER D 1 126 ? 52.28954 80.80623 -8.36124 1.000 19.09129 126 SER D CA 1
ATOM 3257 C C . SER D 1 126 ? 51.72701 81.34426 -7.05463 1.000 19.99547 126 SER D C 1
ATOM 3258 O O . SER D 1 126 ? 50.78984 80.78884 -6.48340 1.000 18.44365 126 SER D O 1
ATOM 3261 N N . TRP D 1 127 ? 52.31670 82.45506 -6.60868 1.000 19.80673 127 TRP D N 1
ATOM 3262 C CA . TRP D 1 127 ? 51.85509 83.25340 -5.48005 1.000 20.32317 127 TRP D CA 1
ATOM 3263 C C . TRP D 1 127 ? 51.82452 84.70811 -5.92223 1.000 22.41426 127 TRP D C 1
ATOM 3264 O O . TRP D 1 127 ? 52.81397 85.21007 -6.46511 1.000 22.81005 127 TRP D O 1
ATOM 3275 N N . THR D 1 128 ? 50.69664 85.38582 -5.68195 1.000 22.68558 128 THR D N 1
ATOM 3276 C CA . THR D 1 128 ? 50.56775 86.78911 -6.08062 1.000 24.67762 128 THR D CA 1
ATOM 3277 C C . THR D 1 128 ? 51.37588 87.71613 -5.17865 1.000 21.58627 128 THR D C 1
ATOM 3278 O O . THR D 1 128 ? 51.80576 88.79021 -5.61533 1.000 23.95322 128 THR D O 1
ATOM 3282 N N . SER D 1 129 ? 51.60585 87.32357 -3.92928 1.000 22.15683 129 SER D N 1
ATOM 3283 C CA . SER D 1 129 ? 52.16295 88.25792 -2.96086 1.000 25.01394 129 SER D CA 1
ATOM 3284 C C . SER D 1 129 ? 53.14740 87.59018 -2.00713 1.000 23.24416 129 SER D C 1
ATOM 3285 O O . SER D 1 129 ? 53.38071 88.10683 -0.90833 1.000 24.13173 129 SER D O 1
ATOM 3288 N N . THR D 1 130 ? 53.73686 86.46367 -2.40941 1.000 21.56985 130 THR D N 1
ATOM 3289 C CA . THR D 1 130 ? 54.79233 85.78888 -1.66973 1.000 22.39108 130 THR D CA 1
ATOM 3290 C C . THR D 1 130 ? 56.00086 85.66179 -2.58986 1.000 20.89615 130 THR D C 1
ATOM 3291 O O . THR D 1 130 ? 55.86438 85.18092 -3.71836 1.000 23.95458 130 THR D O 1
ATOM 3295 N N . LYS D 1 131 ? 57.16406 86.12343 -2.12945 1.000 22.75338 131 LYS D N 1
ATOM 3296 C CA . LYS D 1 131 ? 58.38126 86.08236 -2.93759 1.000 22.66210 131 LYS D CA 1
ATOM 3297 C C . LYS D 1 131 ? 59.18814 84.83137 -2.63870 1.000 22.17405 131 LYS D C 1
ATOM 3298 O O . LYS D 1 131 ? 59.16662 84.30567 -1.52286 1.000 21.50396 131 LYS D O 1
ATOM 3304 N N . ALA D 1 132 ? 59.94097 84.38516 -3.64299 1.000 22.19549 132 ALA D N 1
ATOM 3305 C CA . ALA D 1 132 ? 60.97531 83.38283 -3.42640 1.000 22.48768 132 ALA D CA 1
ATOM 3306 C C . ALA D 1 132 ? 62.21308 84.05717 -2.85034 1.000 21.76632 132 ALA D C 1
ATOM 3307 O O . ALA D 1 132 ? 62.65637 85.09220 -3.35448 1.000 23.77382 132 ALA D O 1
ATOM 3309 N N . ALA D 1 133 ? 62.75929 83.48058 -1.78717 1.000 23.52382 133 ALA D N 1
ATOM 3310 C CA . ALA D 1 133 ? 63.94650 84.02432 -1.14836 1.000 26.35436 133 ALA D CA 1
ATOM 3311 C C . ALA D 1 133 ? 64.67499 82.88600 -0.46272 1.000 22.66337 133 ALA D C 1
ATOM 3312 O O . ALA D 1 133 ? 64.07539 81.86301 -0.11692 1.000 21.44537 133 ALA D O 1
ATOM 3314 N N . GLU D 1 134 ? 65.97969 83.06389 -0.26189 1.000 24.68583 134 GLU D N 1
ATOM 3315 C CA . GLU D 1 134 ? 66.75411 81.96309 0.29466 1.000 26.58339 134 GLU D CA 1
ATOM 3316 C C . GLU D 1 134 ? 66.25588 81.64448 1.69416 1.000 27.62148 134 GLU D C 1
ATOM 3317 O O . GLU D 1 134 ? 66.04743 82.54320 2.51493 1.000 24.77586 134 GLU D O 1
ATOM 3323 N N . GLY D 1 135 ? 66.00152 80.36323 1.94687 1.000 23.93172 135 GLY D N 1
ATOM 3324 C CA . GLY D 1 135 ? 65.69210 79.91435 3.27981 1.000 25.17792 135 GLY D CA 1
ATOM 3325 C C . GLY D 1 135 ? 64.22382 79.79936 3.63539 1.000 24.47774 135 GLY D C 1
ATOM 3326 O O . GLY D 1 135 ? 63.91557 79.20908 4.67941 1.000 25.76825 135 GLY D O 1
ATOM 3327 N N . ILE D 1 136 ? 63.29279 80.33187 2.82281 1.000 20.80447 136 ILE D N 1
ATOM 3328 C CA . ILE D 1 136 ? 61.89034 80.15473 3.18857 1.000 24.94784 136 ILE D CA 1
ATOM 3329 C C . ILE D 1 136 ? 61.45765 78.73458 2.85928 1.000 25.14828 136 ILE D C 1
ATOM 3330 O O . ILE D 1 136 ? 62.01784 78.05593 1.98468 1.000 22.89729 136 ILE D O 1
ATOM 3335 N N . SER D 1 137 ? 60.44359 78.28465 3.58266 1.000 22.69278 137 SER D N 1
ATOM 3336 C CA . SER D 1 137 ? 60.03749 76.89634 3.56600 1.000 22.52237 137 SER D CA 1
ATOM 3337 C C . SER D 1 137 ? 58.91065 76.68029 2.56692 1.000 19.75223 137 SER D C 1
ATOM 3338 O O . SER D 1 137 ? 57.91417 77.40667 2.57683 1.000 18.90348 137 SER D O 1
ATOM 3341 N N . LEU D 1 138 ? 59.06076 75.66460 1.72812 1.000 17.75846 138 LEU D N 1
ATOM 3342 C CA . LEU D 1 138 ? 57.95410 75.13163 0.94806 1.000 16.40762 138 LEU D CA 1
ATOM 3343 C C . LEU D 1 138 ? 57.46358 73.86780 1.63981 1.000 17.79694 138 LEU D C 1
ATOM 3344 O O . LEU D 1 138 ? 58.22985 72.91136 1.79873 1.000 19.36825 138 LEU D O 1
ATOM 3349 N N . GLU D 1 139 ? 56.20679 73.87465 2.08777 1.000 14.65591 139 GLU D N 1
ATOM 3350 C CA . GLU D 1 139 ? 55.56977 72.67531 2.60201 1.000 18.35175 139 GLU D CA 1
ATOM 3351 C C . GLU D 1 139 ? 54.70193 72.09321 1.50479 1.000 15.09302 139 GLU D C 1
ATOM 3352 O O . GLU D 1 139 ? 54.11206 72.83257 0.71447 1.000 16.09544 139 GLU D O 1
ATOM 3358 N N . TYR D 1 140 ? 54.64044 70.77040 1.44246 1.000 16.00687 140 TYR D N 1
ATOM 3359 C CA . TYR D 1 140 ? 53.94121 70.12986 0.34688 1.000 16.26321 140 TYR D CA 1
ATOM 3360 C C . TYR D 1 140 ? 53.44655 68.76024 0.78668 1.000 17.09292 140 TYR D C 1
ATOM 3361 O O . TYR D 1 140 ? 53.79443 68.24136 1.85138 1.000 18.30744 140 TYR D O 1
ATOM 3370 N N . GLN D 1 141 ? 52.59382 68.20925 -0.05281 1.000 15.46284 141 GLN D N 1
ATOM 3371 C CA . GLN D 1 141 ? 52.17074 66.82649 -0.01254 1.000 14.69823 141 GLN D CA 1
ATOM 3372 C C . GLN D 1 141 ? 52.69721 66.16461 -1.27878 1.000 16.05044 141 GLN D C 1
ATOM 3373 O O . GLN D 1 141 ? 52.42425 66.64937 -2.37963 1.000 16.51393 141 GLN D O 1
ATOM 3379 N N . ARG D 1 142 ? 53.43796 65.06908 -1.13241 1.000 16.42245 142 ARG D N 1
ATOM 3380 C CA . ARG D 1 142 ? 53.98173 64.35315 -2.28187 1.000 14.54580 142 ARG D CA 1
ATOM 3381 C C . ARG D 1 142 ? 53.20853 63.05672 -2.47100 1.000 13.39964 142 ARG D C 1
ATOM 3382 O O . ARG D 1 142 ? 52.89005 62.36257 -1.50162 1.000 16.75501 142 ARG D O 1
ATOM 3390 N N . LYS D 1 143 ? 52.89509 62.73752 -3.72314 1.000 13.71135 143 LYS D N 1
ATOM 3391 C CA . LYS D 1 143 ? 52.05244 61.59553 -4.04098 1.000 12.84335 143 LYS D CA 1
ATOM 3392 C C . LYS D 1 143 ? 52.76032 60.71504 -5.06123 1.000 15.85400 143 LYS D C 1
ATOM 3393 O O . LYS D 1 143 ? 53.61012 61.19100 -5.81032 1.000 14.15443 143 LYS D O 1
ATOM 3399 N N . SER D 1 144 ? 52.38994 59.42965 -5.10165 1.000 14.99398 144 SER D N 1
ATOM 3400 C CA . SER D 1 144 ? 52.88419 58.51053 -6.12715 1.000 16.02846 144 SER D CA 1
ATOM 3401 C C . SER D 1 144 ? 51.72712 57.74887 -6.75320 1.000 15.17019 144 SER D C 1
ATOM 3402 O O . SER D 1 144 ? 50.85927 57.22393 -6.04794 1.000 15.80652 144 SER D O 1
ATOM 3405 N N . LEU D 1 145 ? 51.73336 57.67043 -8.08300 1.000 17.01042 145 LEU D N 1
ATOM 3406 C CA . LEU D 1 145 ? 50.71155 56.92405 -8.80551 1.000 15.37790 145 LEU D CA 1
ATOM 3407 C C . LEU D 1 145 ? 50.77199 55.43174 -8.51283 1.000 17.15428 145 LEU D C 1
ATOM 3408 O O . LEU D 1 145 ? 49.76710 54.73926 -8.68752 1.000 18.07054 145 LEU D O 1
ATOM 3413 N N . ILE D 1 146 ? 51.93597 54.92603 -8.09480 1.000 16.41556 146 ILE D N 1
ATOM 3414 C CA . ILE D 1 146 ? 52.13978 53.48698 -7.92738 1.000 15.91953 146 ILE D CA 1
ATOM 3415 C C . ILE D 1 146 ? 51.14987 52.91346 -6.92584 1.000 18.48625 146 ILE D C 1
ATOM 3416 O O . ILE D 1 146 ? 50.45261 51.92774 -7.19832 1.000 19.69243 146 ILE D O 1
ATOM 3421 N N . ASN D 1 147 ? 51.07567 53.52152 -5.75029 1.000 16.94148 147 ASN D N 1
ATOM 3422 C CA . ASN D 1 147 ? 50.24292 52.99210 -4.68147 1.000 17.83255 147 ASN D CA 1
ATOM 3423 C C . ASN D 1 147 ? 49.42237 54.07969 -3.99522 1.000 17.41223 147 ASN D C 1
ATOM 3424 O O . ASN D 1 147 ? 48.87524 53.83352 -2.90683 1.000 18.52540 147 ASN D O 1
ATOM 3429 N N . SER D 1 148 ? 49.33815 55.26788 -4.58571 1.000 16.20476 148 SER D N 1
ATOM 3430 C CA . SER D 1 148 ? 48.51662 56.37609 -4.09541 1.000 18.21739 148 SER D CA 1
ATOM 3431 C C . SER D 1 148 ? 48.98205 56.89625 -2.74002 1.000 16.89136 148 SER D C 1
ATOM 3432 O O . SER D 1 148 ? 48.18667 57.49025 -1.98930 1.000 15.05012 148 SER D O 1
ATOM 3435 N N . SER D 1 149 ? 50.26547 56.71111 -2.42438 1.000 16.00078 149 SER D N 1
ATOM 3436 C CA . SER D 1 149 ? 50.81558 57.33772 -1.22913 1.000 15.98107 149 SER D CA 1
ATOM 3437 C C . SER D 1 149 ? 50.65048 58.84674 -1.31002 1.000 19.43419 149 SER D C 1
ATOM 3438 O O . SER D 1 149 ? 50.67225 59.43849 -2.38961 1.000 15.78812 149 SER D O 1
ATOM 3441 N N . SER D 1 150 ? 50.47788 59.45720 -0.13924 1.000 16.10134 150 SER D N 1
ATOM 3442 C CA . SER D 1 150 ? 50.37338 60.89939 0.02044 1.000 15.12145 150 SER D CA 1
ATOM 3443 C C . SER D 1 150 ? 51.05967 61.24664 1.33075 1.000 16.13172 150 SER D C 1
ATOM 3444 O O . SER D 1 150 ? 50.56923 60.88656 2.40692 1.000 16.27705 150 SER D O 1
ATOM 3447 N N . ILE D 1 151 ? 52.19876 61.91648 1.23796 1.000 15.36082 151 ILE D N 1
ATOM 3448 C CA . ILE D 1 151 ? 53.09984 62.10477 2.36765 1.000 15.73093 151 ILE D CA 1
ATOM 3449 C C . ILE D 1 151 ? 53.45909 63.58097 2.46539 1.000 18.00004 151 ILE D C 1
ATOM 3450 O O . ILE D 1 151 ? 53.71223 64.23822 1.44853 1.000 16.39928 151 ILE D O 1
ATOM 3455 N N . SER D 1 152 ? 53.45213 64.10002 3.69547 1.000 16.40674 152 SER D N 1
ATOM 3456 C CA . SER D 1 152 ? 53.85314 65.46848 3.98826 1.000 18.31393 152 SER D CA 1
ATOM 3457 C C . SER D 1 152 ? 55.36311 65.61863 3.92028 1.000 18.70457 152 SER D C 1
ATOM 3458 O O . SER D 1 152 ? 56.10442 64.70817 4.29010 1.000 21.56176 152 SER D O 1
ATOM 3461 N N . GLY D 1 153 ? 55.81560 66.78411 3.46531 1.000 19.77461 153 GLY D N 1
ATOM 3462 C CA . GLY D 1 153 ? 57.23050 67.10862 3.47418 1.000 20.35816 153 GLY D CA 1
ATOM 3463 C C . GLY D 1 153 ? 57.42468 68.60824 3.49644 1.000 20.58428 153 GLY D C 1
ATOM 3464 O O . GLY D 1 153 ? 56.48158 69.38299 3.32577 1.000 17.18366 153 GLY D O 1
ATOM 3465 N N . SER D 1 154 ? 58.67182 69.02171 3.72484 1.000 18.77628 154 SER D N 1
ATOM 3466 C CA . SER D 1 154 ? 59.00050 70.43600 3.60321 1.000 22.42832 154 SER D CA 1
ATOM 3467 C C . SER D 1 154 ? 60.46983 70.56501 3.22721 1.000 22.28734 154 SER D C 1
ATOM 3468 O O . SER D 1 154 ? 61.28640 69.69282 3.55228 1.000 23.49669 154 SER D O 1
ATOM 3471 N N . ALA D 1 155 ? 60.79135 71.64616 2.51677 1.000 19.61290 155 ALA D N 1
ATOM 3472 C CA . ALA D 1 155 ? 62.15840 71.91258 2.08951 1.000 19.65676 155 ALA D CA 1
ATOM 3473 C C . ALA D 1 155 ? 62.35907 73.42111 2.00272 1.000 22.65116 155 ALA D C 1
ATOM 3474 O O . ALA D 1 155 ? 61.40439 74.18602 1.83446 1.000 21.78137 155 ALA D O 1
ATOM 3476 N N . SER D 1 156 ? 63.61269 73.85201 2.13171 1.000 19.75434 156 SER D N 1
ATOM 3477 C CA . SER D 1 156 ? 63.93339 75.27514 2.12975 1.000 21.33663 156 SER D CA 1
ATOM 3478 C C . SER D 1 156 ? 64.52734 75.69487 0.79506 1.000 20.05920 156 SER D C 1
ATOM 3479 O O . SER D 1 156 ? 65.35103 74.98141 0.21242 1.000 20.43024 156 SER D O 1
ATOM 3482 N N . LEU D 1 157 ? 64.10238 76.86345 0.32169 1.000 16.25020 157 LEU D N 1
ATOM 3483 C CA . LEU D 1 157 ? 64.57267 77.39473 -0.94752 1.000 19.68684 157 LEU D CA 1
ATOM 3484 C C . LEU D 1 157 ? 66.05583 77.73858 -0.88165 1.000 23.29610 157 LEU D C 1
ATOM 3485 O O . LEU D 1 157 ? 66.57839 78.15173 0.15881 1.000 19.87216 157 LEU D O 1
ATOM 3490 N N . VAL D 1 158 ? 66.72651 77.58282 -2.02282 1.000 18.15153 158 VAL D N 1
ATOM 3491 C CA . VAL D 1 158 ? 68.15762 77.82429 -2.15422 1.000 20.27766 158 VAL D CA 1
ATOM 3492 C C . VAL D 1 158 ? 68.38015 78.75666 -3.33216 1.000 20.74208 158 VAL D C 1
ATOM 3493 O O . VAL D 1 158 ? 67.66970 78.69034 -4.34188 1.000 20.10634 158 VAL D O 1
ATOM 3497 N N . SER D 1 159 ? 69.38129 79.62883 -3.20903 1.000 21.94992 159 SER D N 1
ATOM 3498 C CA . SER D 1 159 ? 69.74901 80.50047 -4.31699 1.000 22.70587 159 SER D CA 1
ATOM 3499 C C . SER D 1 159 ? 70.21417 79.69194 -5.52665 1.000 21.31879 159 SER D C 1
ATOM 3500 O O . SER D 1 159 ? 70.99085 78.74562 -5.39704 1.000 21.60238 159 SER D O 1
ATOM 3503 N N . ALA D 1 160 ? 69.75152 80.08454 -6.71050 1.000 21.42371 160 ALA D N 1
ATOM 3504 C CA . ALA D 1 160 ? 70.19597 79.41612 -7.93002 1.000 21.55591 160 ALA D CA 1
ATOM 3505 C C . ALA D 1 160 ? 71.71500 79.51529 -8.05776 1.000 29.16158 160 ALA D C 1
ATOM 3506 O O . ALA D 1 160 ? 72.30345 80.53344 -7.66935 1.000 27.62787 160 ALA D O 1
ATOM 3508 N N . PRO D 1 161 ? 72.38730 78.47679 -8.58885 1.000 23.63673 161 PRO D N 1
ATOM 3509 C CA . PRO D 1 161 ? 73.84697 78.53243 -8.72704 1.000 27.60389 161 PRO D CA 1
ATOM 3510 C C . PRO D 1 161 ? 74.28431 79.62310 -9.68842 1.000 30.17117 161 PRO D C 1
ATOM 3511 O O . PRO D 1 161 ? 73.58037 79.96933 -10.63884 1.000 29.68255 161 PRO D O 1
ATOM 3516 N N . ASN E 1 43 ? 86.60867 75.49106 -10.78310 1.000 45.40149 43 ASN E N 1
ATOM 3517 C CA . ASN E 1 43 ? 86.69150 74.03491 -10.82860 1.000 38.77806 43 ASN E CA 1
ATOM 3518 C C . ASN E 1 43 ? 87.46291 73.60884 -12.07642 1.000 42.40111 43 ASN E C 1
ATOM 3519 O O . ASN E 1 43 ? 87.52277 72.41690 -12.41208 1.000 40.27461 43 ASN E O 1
ATOM 3521 N N . GLY E 1 44 ? 88.05988 74.60068 -12.74927 1.000 36.73047 44 GLY E N 1
ATOM 3522 C CA . GLY E 1 44 ? 88.76763 74.39740 -13.99782 1.000 32.04456 44 GLY E CA 1
ATOM 3523 C C . GLY E 1 44 ? 87.88621 74.32796 -15.22534 1.000 30.52716 44 GLY E C 1
ATOM 3524 O O . GLY E 1 44 ? 88.36822 74.55949 -16.33952 1.000 27.78354 44 GLY E O 1
ATOM 3525 N N . VAL E 1 45 ? 86.60202 74.04297 -15.05712 1.000 30.18321 45 VAL E N 1
ATOM 3526 C CA . VAL E 1 45 ? 85.69013 73.88483 -16.17645 1.000 29.67582 45 VAL E CA 1
ATOM 3527 C C . VAL E 1 45 ? 84.33133 74.38516 -15.70506 1.000 32.43800 45 VAL E C 1
ATOM 3528 O O . VAL E 1 45 ? 84.02983 74.36470 -14.50903 1.000 30.77457 45 VAL E O 1
ATOM 3532 N N . GLY E 1 46 ? 83.53430 74.89794 -16.63593 1.000 31.82041 46 GLY E N 1
ATOM 3533 C CA . GLY E 1 46 ? 82.22020 75.37884 -16.26322 1.000 32.93111 46 GLY E CA 1
ATOM 3534 C C . GLY E 1 46 ? 81.16041 75.18923 -17.32619 1.000 30.53621 46 GLY E C 1
ATOM 3535 O O . GLY E 1 46 ? 81.46235 75.24224 -18.52170 1.000 30.81519 46 GLY E O 1
ATOM 3536 N N . LEU E 1 47 ? 79.91837 74.94659 -16.90278 1.000 30.30976 47 LEU E N 1
ATOM 3537 C CA . LEU E 1 47 ? 78.79095 74.99221 -17.82667 1.000 27.09502 47 LEU E CA 1
ATOM 3538 C C . LEU E 1 47 ? 78.55284 76.42541 -18.27674 1.000 29.22013 47 LEU E C 1
ATOM 3539 O O . LEU E 1 47 ? 78.61707 77.36263 -17.47632 1.000 29.71433 47 LEU E O 1
ATOM 3544 N N . LYS E 1 48 ? 78.28973 76.59461 -19.56564 1.000 28.00409 48 LYS E N 1
ATOM 3545 C CA . LYS E 1 48 ? 77.86393 77.88811 -20.06898 1.000 29.21283 48 LYS E CA 1
ATOM 3546 C C . LYS E 1 48 ? 76.49498 78.23156 -19.49220 1.000 28.93752 48 LYS E C 1
ATOM 3547 O O . LYS E 1 48 ? 75.70695 77.34708 -19.15828 1.000 27.85243 48 LYS E O 1
ATOM 3553 N N . SER E 1 49 ? 76.20440 79.53108 -19.38448 1.000 28.18670 49 SER E N 1
ATOM 3554 C CA . SER E 1 49 ? 74.90501 79.91782 -18.84199 1.000 32.09013 49 SER E CA 1
ATOM 3555 C C . SER E 1 49 ? 73.76147 79.44084 -19.72221 1.000 31.50058 49 SER E C 1
ATOM 3556 O O . SER E 1 49 ? 72.63594 79.29981 -19.22953 1.000 32.71608 49 SER E O 1
ATOM 3559 N N . THR E 1 50 ? 74.03197 79.17704 -21.00505 1.000 29.50664 50 THR E N 1
ATOM 3560 C CA . THR E 1 50 ? 73.03985 78.70493 -21.96264 1.000 27.71985 50 THR E CA 1
ATOM 3561 C C . THR E 1 50 ? 73.13375 77.20136 -22.21083 1.000 26.00845 50 THR E C 1
ATOM 3562 O O . THR E 1 50 ? 72.59945 76.71018 -23.21678 1.000 26.87034 50 THR E O 1
ATOM 3566 N N . ALA E 1 51 ? 73.79970 76.46688 -21.31154 1.000 24.81288 51 ALA E N 1
ATOM 3567 C CA . ALA E 1 51 ? 73.90218 75.01434 -21.43562 1.000 28.06906 51 ALA E CA 1
ATOM 3568 C C . ALA E 1 51 ? 72.53389 74.35262 -21.51312 1.000 28.08687 51 ALA E C 1
ATOM 3569 O O . ALA E 1 51 ? 72.40849 73.25156 -22.06545 1.000 25.32970 51 ALA E O 1
ATOM 3571 N N . TRP E 1 52 ? 71.50452 75.00075 -20.95155 1.000 21.20853 52 TRP E N 1
ATOM 3572 C CA . TRP E 1 52 ? 70.14955 74.46810 -21.04371 1.000 22.70575 52 TRP E CA 1
ATOM 3573 C C . TRP E 1 52 ? 69.67657 74.35949 -22.48532 1.000 22.43685 52 TRP E C 1
ATOM 3574 O O . TRP E 1 52 ? 68.91726 73.44291 -22.81257 1.000 21.54366 52 TRP E O 1
ATOM 3585 N N . ILE E 1 53 ? 70.10267 75.27539 -23.36072 1.000 20.55076 53 ILE E N 1
ATOM 3586 C CA . ILE E 1 53 ? 69.75407 75.13988 -24.77485 1.000 25.94636 53 ILE E CA 1
ATOM 3587 C C . ILE E 1 53 ? 70.29894 73.83132 -25.32767 1.000 21.51431 53 ILE E C 1
ATOM 3588 O O . ILE E 1 53 ? 69.59172 73.08757 -26.01673 1.000 22.81388 53 ILE E O 1
ATOM 3593 N N . ASN E 1 54 ? 71.56985 73.53321 -25.03378 1.000 24.16140 54 ASN E N 1
ATOM 3594 C CA . ASN E 1 54 ? 72.19168 72.31512 -25.54827 1.000 23.10664 54 ASN E CA 1
ATOM 3595 C C . ASN E 1 54 ? 71.48005 71.07426 -25.03290 1.000 24.10663 54 ASN E C 1
ATOM 3596 O O . ASN E 1 54 ? 71.19856 70.13991 -25.79685 1.000 24.02631 54 ASN E O 1
ATOM 3601 N N . VAL E 1 55 ? 71.20456 71.03870 -23.72933 1.000 21.75866 55 VAL E N 1
ATOM 3602 C CA . VAL E 1 55 ? 70.58125 69.86300 -23.12943 1.000 23.92012 55 VAL E CA 1
ATOM 3603 C C . VAL E 1 55 ? 69.18985 69.63910 -23.71515 1.000 19.10432 55 VAL E C 1
ATOM 3604 O O . VAL E 1 55 ? 68.83701 68.52071 -24.10277 1.000 21.80384 55 VAL E O 1
ATOM 3608 N N . MET E 1 56 ? 68.37396 70.69820 -23.77062 1.000 20.10078 56 MET E N 1
ATOM 3609 C CA . MET E 1 56 ? 66.98582 70.54230 -24.20442 1.000 19.84483 56 MET E CA 1
ATOM 3610 C C . MET E 1 56 ? 66.88737 70.25566 -25.70059 1.000 18.79603 56 MET E C 1
ATOM 3611 O O . MET E 1 56 ? 66.00620 69.50590 -26.13242 1.000 19.38913 56 MET E O 1
ATOM 3616 N N . CYS E 1 57 ? 67.75167 70.86867 -26.51040 1.000 21.87590 57 CYS E N 1
ATOM 3617 C CA . CYS E 1 57 ? 67.79582 70.49793 -27.92064 1.000 18.86298 57 CYS E CA 1
ATOM 3618 C C . CYS E 1 57 ? 68.08944 69.01329 -28.07346 1.000 20.58283 57 CYS E C 1
ATOM 3619 O O . CYS E 1 57 ? 67.47195 68.33388 -28.90079 1.000 24.91651 57 CYS E O 1
ATOM 3622 N N . GLY E 1 58 ? 69.01529 68.48872 -27.26048 1.000 19.05412 58 GLY E N 1
ATOM 3623 C CA . GLY E 1 58 ? 69.26180 67.05394 -27.24731 1.000 17.89614 58 GLY E CA 1
ATOM 3624 C C . GLY E 1 58 ? 68.05985 66.26103 -26.76257 1.000 22.48813 58 GLY E C 1
ATOM 3625 O O . GLY E 1 58 ? 67.62181 65.31639 -27.42183 1.000 19.11462 58 GLY E O 1
ATOM 3626 N N . LEU E 1 59 ? 67.52316 66.62405 -25.58940 1.000 18.98135 59 LEU E N 1
ATOM 3627 C CA . LEU E 1 59 ? 66.35625 65.94289 -25.02899 1.000 19.47029 59 LEU E CA 1
ATOM 3628 C C . LEU E 1 59 ? 65.25626 65.68607 -26.05795 1.000 17.76197 59 LEU E C 1
ATOM 3629 O O . LEU E 1 59 ? 64.68785 64.58699 -26.13689 1.000 17.68080 59 LEU E O 1
ATOM 3634 N N . HIS E 1 60 ? 64.91750 66.70772 -26.82497 1.000 16.37287 60 HIS E N 1
ATOM 3635 C CA . HIS E 1 60 ? 63.77737 66.64507 -27.71788 1.000 17.74115 60 HIS E CA 1
ATOM 3636 C C . HIS E 1 60 ? 64.16608 66.31891 -29.15497 1.000 21.93713 60 HIS E C 1
ATOM 3637 O O . HIS E 1 60 ? 63.27992 66.24335 -30.01536 1.000 21.22075 60 HIS E O 1
ATOM 3644 N N . ASN E 1 61 ? 65.45911 66.11192 -29.43042 1.000 22.28780 61 ASN E N 1
ATOM 3645 C CA . ASN E 1 61 ? 65.91760 65.78679 -30.78809 1.000 22.38180 61 ASN E CA 1
ATOM 3646 C C . ASN E 1 61 ? 65.56359 66.92655 -31.74028 1.000 22.25786 61 ASN E C 1
ATOM 3647 O O . ASN E 1 61 ? 65.09736 66.71412 -32.86607 1.000 22.32232 61 ASN E O 1
ATOM 3652 N N . ALA E 1 62 ? 65.76680 68.15593 -31.26400 1.000 21.35298 62 ALA E N 1
ATOM 3653 C CA . ALA E 1 62 ? 65.31752 69.36838 -31.93009 1.000 24.44794 62 ALA E CA 1
ATOM 3654 C C . ALA E 1 62 ? 66.44668 70.00163 -32.74351 1.000 28.30655 62 ALA E C 1
ATOM 3655 O O . ALA E 1 62 ? 67.61624 69.95872 -32.34506 1.000 24.68935 62 ALA E O 1
ATOM 3657 N N . THR E 1 63 ? 66.09123 70.58737 -33.89238 1.000 28.35250 63 THR E N 1
ATOM 3658 C CA . THR E 1 63 ? 67.08462 71.20352 -34.76699 1.000 31.19879 63 THR E CA 1
ATOM 3659 C C . THR E 1 63 ? 67.00274 72.72132 -34.79165 1.000 32.12103 63 THR E C 1
ATOM 3660 O O . THR E 1 63 ? 67.91953 73.36763 -35.31386 1.000 29.34811 63 THR E O 1
ATOM 3664 N N . PHE E 1 64 ? 65.94701 73.30144 -34.23029 1.000 30.86183 64 PHE E N 1
ATOM 3665 C CA . PHE E 1 64 ? 65.84846 74.73765 -34.03358 1.000 28.71763 64 PHE E CA 1
ATOM 3666 C C . PHE E 1 64 ? 65.31893 75.00706 -32.63529 1.000 28.75316 64 PHE E C 1
ATOM 3667 O O . PHE E 1 64 ? 64.61520 74.17938 -32.05606 1.000 27.55840 64 PHE E O 1
ATOM 3675 N N . TYR E 1 65 ? 65.66178 76.17554 -32.10281 1.000 29.73972 65 TYR E N 1
ATOM 3676 C CA . TYR E 1 65 ? 65.13155 76.62876 -30.82395 1.000 31.25170 65 TYR E CA 1
ATOM 3677 C C . TYR E 1 65 ? 64.84163 78.11913 -30.91821 1.000 34.95690 65 TYR E C 1
ATOM 3678 O O . TYR E 1 65 ? 65.33351 78.82016 -31.80772 1.000 33.43102 65 TYR E O 1
ATOM 3687 N N . VAL E 1 66 ? 64.01441 78.59137 -29.99880 1.000 30.70410 66 VAL E N 1
ATOM 3688 C CA . VAL E 1 66 ? 63.68710 80.00469 -29.90220 1.000 32.13689 66 VAL E CA 1
ATOM 3689 C C . VAL E 1 66 ? 63.38979 80.29932 -28.44059 1.000 35.63409 66 VAL E C 1
ATOM 3690 O O . VAL E 1 66 ? 62.87250 79.44024 -27.71671 1.000 31.56776 66 VAL E O 1
ATOM 3694 N N . TYR E 1 67 ? 63.76212 81.49435 -27.98916 1.000 33.12939 67 TYR E N 1
ATOM 3695 C CA . TYR E 1 67 ? 63.55020 81.81491 -26.58734 1.000 33.38992 67 TYR E CA 1
ATOM 3696 C C . TYR E 1 67 ? 63.67908 83.30847 -26.35916 1.000 35.96600 67 TYR E C 1
ATOM 3697 O O . TYR E 1 67 ? 64.28014 84.03631 -27.15278 1.000 35.04236 67 TYR E O 1
ATOM 3706 N N . SER E 1 68 ? 63.09640 83.74072 -25.24600 1.000 33.49109 68 SER E N 1
ATOM 3707 C CA . SER E 1 68 ? 63.28170 85.06336 -24.67760 1.000 31.56161 68 SER E CA 1
ATOM 3708 C C . SER E 1 68 ? 63.41751 84.87738 -23.17123 1.000 36.65288 68 SER E C 1
ATOM 3709 O O . SER E 1 68 ? 63.51376 83.75116 -22.67506 1.000 32.56464 68 SER E O 1
ATOM 3712 N N . SER E 1 69 ? 63.40413 85.98397 -22.42642 1.000 36.26719 69 SER E N 1
ATOM 3713 C CA . SER E 1 69 ? 63.41220 85.88658 -20.97376 1.000 36.18146 69 SER E CA 1
ATOM 3714 C C . SER E 1 69 ? 62.17627 85.18597 -20.42304 1.000 33.15357 69 SER E C 1
ATOM 3715 O O . SER E 1 69 ? 62.13976 84.89500 -19.22316 1.000 34.80773 69 SER E O 1
ATOM 3718 N N . TYR E 1 70 ? 61.18148 84.89098 -21.26552 1.000 34.70328 70 TYR E N 1
ATOM 3719 C CA . TYR E 1 70 ? 59.86839 84.48917 -20.79613 1.000 32.34692 70 TYR E CA 1
ATOM 3720 C C . TYR E 1 70 ? 59.38520 83.14120 -21.31206 1.000 29.31290 70 TYR E C 1
ATOM 3721 O O . TYR E 1 70 ? 58.31810 82.68775 -20.88173 1.000 27.92350 70 TYR E O 1
ATOM 3730 N N . PHE E 1 71 ? 60.11880 82.48948 -22.20853 1.000 26.29968 71 PHE E N 1
ATOM 3731 C CA . PHE E 1 71 ? 59.71113 81.17684 -22.68840 1.000 26.20736 71 PHE E CA 1
ATOM 3732 C C . PHE E 1 71 ? 60.87984 80.60518 -23.47330 1.000 29.11507 71 PHE E C 1
ATOM 3733 O O . PHE E 1 71 ? 61.85783 81.29942 -23.76739 1.000 27.22411 71 PHE E O 1
ATOM 3741 N N . CYS E 1 72 ? 60.76171 79.32658 -23.81639 1.000 29.59042 72 CYS E N 1
ATOM 3742 C CA . CYS E 1 72 ? 61.62129 78.72927 -24.82379 1.000 26.90071 72 CYS E CA 1
ATOM 3743 C C . CYS E 1 72 ? 60.85185 77.59905 -25.48697 1.000 27.55261 72 CYS E C 1
ATOM 3744 O O . CYS E 1 72 ? 59.92550 77.02698 -24.90583 1.000 23.89460 72 CYS E O 1
ATOM 3747 N N . ALA E 1 73 ? 61.22765 77.30490 -26.72408 1.000 26.26309 73 ALA E N 1
ATOM 3748 C CA . ALA E 1 73 ? 60.54806 76.28602 -27.50596 1.000 23.96968 73 ALA E CA 1
ATOM 3749 C C . ALA E 1 73 ? 61.58141 75.58924 -28.37566 1.000 27.11362 73 ALA E C 1
ATOM 3750 O O . ALA E 1 73 ? 62.47224 76.23324 -28.94046 1.000 28.11807 73 ALA E O 1
ATOM 3752 N N . PHE E 1 74 ? 61.46493 74.27223 -28.46429 1.000 25.08646 74 PHE E N 1
ATOM 3753 C CA . PHE E 1 74 ? 62.43993 73.43394 -29.14532 1.000 24.97489 74 PHE E CA 1
ATOM 3754 C C . PHE E 1 74 ? 61.73264 72.71882 -30.28565 1.000 23.66511 74 PHE E C 1
ATOM 3755 O O . PHE E 1 74 ? 60.77648 71.97786 -30.04443 1.000 21.47172 74 PHE E O 1
ATOM 3763 N N . PHE E 1 75 ? 62.20659 72.94568 -31.52122 1.000 27.12719 75 PHE E N 1
ATOM 3764 C CA . PHE E 1 75 ? 61.49277 72.60345 -32.75290 1.000 26.28307 75 PHE E CA 1
ATOM 3765 C C . PHE E 1 75 ? 62.05453 71.36591 -33.44437 1.000 22.63957 75 PHE E C 1
ATOM 3766 O O . PHE E 1 75 ? 63.27252 71.20473 -33.57854 1.000 25.29499 75 PHE E O 1
ATOM 3774 N N . CYS E 1 76 ? 61.14605 70.51310 -33.90860 1.000 24.49871 76 CYS E N 1
ATOM 3775 C CA . CYS E 1 76 ? 61.45633 69.31219 -34.66904 1.000 25.62590 76 CYS E CA 1
ATOM 3776 C C . CYS E 1 76 ? 60.68155 69.36015 -35.97541 1.000 28.61673 76 CYS E C 1
ATOM 3777 O O . CYS E 1 76 ? 59.45686 69.52368 -35.96817 1.000 25.05044 76 CYS E O 1
ATOM 3780 N N . ASN E 1 77 ? 61.39341 69.20962 -37.08314 1.000 30.56649 77 ASN E N 1
ATOM 3781 C CA . ASN E 1 77 ? 60.77070 69.14203 -38.39673 1.000 30.92219 77 ASN E CA 1
ATOM 3782 C C . ASN E 1 77 ? 60.39351 67.69785 -38.70634 1.000 24.92841 77 ASN E C 1
ATOM 3783 O O . ASN E 1 77 ? 61.16269 66.77247 -38.43558 1.000 27.96500 77 ASN E O 1
ATOM 3788 N N . TYR E 1 78 ? 59.18988 67.50471 -39.24532 1.000 29.46093 78 TYR E N 1
ATOM 3789 C CA . TYR E 1 78 ? 58.73923 66.17322 -39.61882 1.000 31.85140 78 TYR E CA 1
ATOM 3790 C C . TYR E 1 78 ? 57.62147 66.29750 -40.64354 1.000 33.70554 78 TYR E C 1
ATOM 3791 O O . TYR E 1 78 ? 56.73633 67.14617 -40.50512 1.000 34.47191 78 TYR E O 1
ATOM 3800 N N . SER E 1 79 ? 57.66414 65.43194 -41.65693 1.000 37.29874 79 SER E N 1
ATOM 3801 C CA . SER E 1 79 ? 56.68808 65.42217 -42.76293 1.000 36.23148 79 SER E CA 1
ATOM 3802 C C . SER E 1 79 ? 56.64120 66.83996 -43.32693 1.000 32.36721 79 SER E C 1
ATOM 3803 O O . SER E 1 79 ? 57.69740 67.45436 -43.53037 1.000 34.88842 79 SER E O 1
ATOM 3806 N N . ASN E 1 80 ? 55.47339 67.40490 -43.56815 1.000 36.18882 80 ASN E N 1
ATOM 3807 C CA . ASN E 1 80 ? 55.41986 68.74522 -44.12352 1.000 39.90316 80 ASN E CA 1
ATOM 3808 C C . ASN E 1 80 ? 55.47920 69.82924 -43.06041 1.000 40.54718 80 ASN E C 1
ATOM 3809 O O . ASN E 1 80 ? 55.47172 71.01477 -43.40639 1.000 36.59213 80 ASN E O 1
ATOM 3814 N N . GLY E 1 81 ? 55.57180 69.46278 -41.78340 1.000 39.04865 81 GLY E N 1
ATOM 3815 C CA . GLY E 1 81 ? 55.48557 70.46441 -40.73868 1.000 37.61269 81 GLY E CA 1
ATOM 3816 C C . GLY E 1 81 ? 56.48609 70.32823 -39.60720 1.000 37.23155 81 GLY E C 1
ATOM 3817 O O . GLY E 1 81 ? 57.56606 69.74875 -39.77591 1.000 33.66435 81 GLY E O 1
ATOM 3818 N N . CYS E 1 82 ? 56.13962 70.86620 -38.44000 1.000 36.58561 82 CYS E N 1
ATOM 3819 C CA . CYS E 1 82 ? 57.04997 70.80981 -37.30414 1.000 32.97166 82 CYS E CA 1
ATOM 3820 C C . CYS E 1 82 ? 56.25451 70.81221 -36.00969 1.000 31.74363 82 CYS E C 1
ATOM 3821 O O . CYS E 1 82 ? 55.04253 71.04809 -35.99572 1.000 32.40177 82 CYS E O 1
ATOM 3824 N N . VAL E 1 83 ? 56.96764 70.52353 -34.91952 1.000 29.50174 83 VAL E N 1
ATOM 3825 C CA . VAL E 1 83 ? 56.42624 70.49231 -33.56637 1.000 26.85153 83 VAL E CA 1
ATOM 3826 C C . VAL E 1 83 ? 57.40995 71.22284 -32.66645 1.000 24.36334 83 VAL E C 1
ATOM 3827 O O . VAL E 1 83 ? 58.62814 71.07083 -32.82060 1.000 27.96515 83 VAL E O 1
ATOM 3831 N N . ALA E 1 84 ? 56.89082 72.03129 -31.74442 1.000 27.45100 84 ALA E N 1
ATOM 3832 C CA . ALA E 1 84 ? 57.70212 72.63134 -30.69528 1.000 27.07293 84 ALA E CA 1
ATOM 3833 C C . ALA E 1 84 ? 57.30581 72.06003 -29.33731 1.000 22.80576 84 ALA E C 1
ATOM 3834 O O . ALA E 1 84 ? 56.11953 71.86211 -29.05384 1.000 23.40000 84 ALA E O 1
ATOM 3836 N N . TYR E 1 85 ? 58.30676 71.76945 -28.51623 1.000 20.26853 85 TYR E N 1
ATOM 3837 C CA . TYR E 1 85 ? 58.10058 71.42252 -27.11355 1.000 23.01407 85 TYR E CA 1
ATOM 3838 C C . TYR E 1 85 ? 58.44681 72.67187 -26.30916 1.000 20.41673 85 TYR E C 1
ATOM 3839 O O . TYR E 1 85 ? 59.54140 73.23307 -26.46763 1.000 21.83490 85 TYR E O 1
ATOM 3848 N N . VAL E 1 86 ? 57.50662 73.13131 -25.48309 1.000 20.40395 86 VAL E N 1
ATOM 3849 C CA . VAL E 1 86 ? 57.52108 74.49493 -24.96342 1.000 19.94322 86 VAL E CA 1
ATOM 3850 C C . VAL E 1 86 ? 57.69084 74.49385 -23.44854 1.000 22.22126 86 VAL E C 1
ATOM 3851 O O . VAL E 1 86 ? 57.10285 73.65914 -22.75327 1.000 18.86113 86 VAL E O 1
ATOM 3855 N N . TYR E 1 87 ? 58.45895 75.46893 -22.94112 1.000 23.29899 87 TYR E N 1
ATOM 3856 C CA . TYR E 1 87 ? 58.69329 75.68078 -21.51190 1.000 23.28561 87 TYR E CA 1
ATOM 3857 C C . TYR E 1 87 ? 58.52371 77.15690 -21.17233 1.000 23.25934 87 TYR E C 1
ATOM 3858 O O . TYR E 1 87 ? 58.86664 78.02428 -21.97743 1.000 25.52477 87 TYR E O 1
ATOM 3867 N N . GLY E 1 88 ? 57.99093 77.44455 -19.97088 1.000 21.97843 88 GLY E N 1
ATOM 3868 C CA . GLY E 1 88 ? 57.93842 78.81593 -19.49809 1.000 23.70990 88 GLY E CA 1
ATOM 3869 C C . GLY E 1 88 ? 59.24672 79.26240 -18.86565 1.000 22.10939 88 GLY E C 1
ATOM 3870 O O . GLY E 1 88 ? 60.05131 78.45124 -18.42135 1.000 20.91279 88 GLY E O 1
ATOM 3871 N N . ARG E 1 89 ? 59.47127 80.58098 -18.83891 1.000 23.32414 89 ARG E N 1
ATOM 3872 C CA . ARG E 1 89 ? 60.64012 81.15233 -18.17803 1.000 25.75412 89 ARG E CA 1
ATOM 3873 C C . ARG E 1 89 ? 60.25794 82.44460 -17.47110 1.000 25.02487 89 ARG E C 1
ATOM 3874 O O . ARG E 1 89 ? 59.28764 83.10536 -17.84162 1.000 24.45297 89 ARG E O 1
ATOM 3882 N N . GLY E 1 90 ? 61.03755 82.79637 -16.44889 1.000 24.19026 90 GLY E N 1
ATOM 3883 C CA . GLY E 1 90 ? 60.91236 84.10232 -15.81747 1.000 25.07599 90 GLY E CA 1
ATOM 3884 C C . GLY E 1 90 ? 59.52536 84.42054 -15.30976 1.000 26.58313 90 GLY E C 1
ATOM 3885 O O . GLY E 1 90 ? 59.12176 85.58998 -15.32428 1.000 29.89691 90 GLY E O 1
ATOM 3886 N N . ALA E 1 91 ? 58.77192 83.39763 -14.89508 1.000 22.97972 91 ALA E N 1
ATOM 3887 C CA . ALA E 1 91 ? 57.43210 83.43884 -14.29149 1.000 25.00626 91 ALA E CA 1
ATOM 3888 C C . ALA E 1 91 ? 56.32859 83.55057 -15.33651 1.000 23.11562 91 ALA E C 1
ATOM 3889 O O . ALA E 1 91 ? 55.13499 83.66714 -14.96358 1.000 23.49080 91 ALA E O 1
ATOM 3891 N N . PHE E 1 92 ? 56.66312 83.46342 -16.62279 1.000 25.96443 92 PHE E N 1
ATOM 3892 C CA . PHE E 1 92 ? 55.70337 83.53472 -17.71323 1.000 27.45342 92 PHE E CA 1
ATOM 3893 C C . PHE E 1 92 ? 55.63153 82.20811 -18.46129 1.000 27.13321 92 PHE E C 1
ATOM 3894 O O . PHE E 1 92 ? 56.37152 81.26375 -18.18533 1.000 23.14141 92 PHE E O 1
ATOM 3902 N N . TYR E 1 93 ? 54.69512 82.14714 -19.40323 1.000 23.97970 93 TYR E N 1
ATOM 3903 C CA . TYR E 1 93 ? 54.48485 80.98250 -20.25066 1.000 25.87961 93 TYR E CA 1
ATOM 3904 C C . TYR E 1 93 ? 53.74693 81.46911 -21.48813 1.000 31.65863 93 TYR E C 1
ATOM 3905 O O . TYR E 1 93 ? 53.25716 82.60057 -21.52858 1.000 33.58714 93 TYR E O 1
ATOM 3914 N N . LEU E 1 94 ? 53.65762 80.60487 -22.49636 1.000 31.21201 94 LEU E N 1
ATOM 3915 C CA . LEU E 1 94 ? 52.97339 80.97027 -23.73323 1.000 32.23823 94 LEU E CA 1
ATOM 3916 C C . LEU E 1 94 ? 51.47517 80.72003 -23.60533 1.000 29.64472 94 LEU E C 1
ATOM 3917 O O . LEU E 1 94 ? 51.04813 79.66064 -23.13107 1.000 29.18794 94 LEU E O 1
ATOM 3922 N N . SER E 1 95 ? 50.68517 81.71155 -24.02173 1.000 32.36054 95 SER E N 1
ATOM 3923 C CA . SER E 1 95 ? 49.23336 81.58432 -24.05598 1.000 29.28868 95 SER E CA 1
ATOM 3924 C C . SER E 1 95 ? 48.80043 80.43134 -24.94807 1.000 34.53298 95 SER E C 1
ATOM 3925 O O . SER E 1 95 ? 49.39300 80.18454 -26.00077 1.000 35.93925 95 SER E O 1
ATOM 3928 N N . THR E 1 96 ? 47.74326 79.74118 -24.53491 1.000 30.68719 96 THR E N 1
ATOM 3929 C CA . THR E 1 96 ? 47.15501 78.67662 -25.33737 1.000 38.53834 96 THR E CA 1
ATOM 3930 C C . THR E 1 96 ? 45.99824 79.16148 -26.20041 1.000 43.99728 96 THR E C 1
ATOM 3931 O O . THR E 1 96 ? 45.45234 78.37385 -26.98193 1.000 43.35741 96 THR E O 1
ATOM 3935 N N . VAL E 1 97 ? 45.61530 80.42992 -26.07871 1.000 43.06151 97 VAL E N 1
ATOM 3936 C CA . VAL E 1 97 ? 44.46968 80.94429 -26.82071 1.000 48.18561 97 VAL E CA 1
ATOM 3937 C C . VAL E 1 97 ? 44.79881 80.92904 -28.30769 1.000 47.43612 97 VAL E C 1
ATOM 3938 O O . VAL E 1 97 ? 45.76348 81.56227 -28.75378 1.000 43.63624 97 VAL E O 1
ATOM 3942 N N . SER E 1 98 ? 44.01073 80.17548 -29.07188 1.000 51.54575 98 SER E N 1
ATOM 3943 C CA . SER E 1 98 ? 44.23697 80.01803 -30.50330 1.000 55.56641 98 SER E CA 1
ATOM 3944 C C . SER E 1 98 ? 44.16695 81.36470 -31.21170 1.000 53.51175 98 SER E C 1
ATOM 3945 O O . SER E 1 98 ? 43.17091 82.08581 -31.10415 1.000 56.83108 98 SER E O 1
ATOM 3948 N N . GLY E 1 99 ? 45.23448 81.70255 -31.92995 1.000 54.40476 99 GLY E N 1
ATOM 3949 C CA . GLY E 1 99 ? 45.41744 83.01339 -32.50601 1.000 51.40078 99 GLY E CA 1
ATOM 3950 C C . GLY E 1 99 ? 46.52492 83.81210 -31.85993 1.000 56.03881 99 GLY E C 1
ATOM 3951 O O . GLY E 1 99 ? 46.99066 84.79562 -32.45237 1.000 57.71908 99 GLY E O 1
ATOM 3952 N N . ASP E 1 100 ? 46.96716 83.41843 -30.66366 1.000 54.66103 100 ASP E N 1
ATOM 3953 C CA . ASP E 1 100 ? 48.07088 84.11785 -30.02327 1.000 51.31654 100 ASP E CA 1
ATOM 3954 C C . ASP E 1 100 ? 49.42973 83.69046 -30.54911 1.000 49.74871 100 ASP E C 1
ATOM 3955 O O . ASP E 1 100 ? 50.40364 84.40948 -30.32427 1.000 52.13154 100 ASP E O 1
ATOM 3960 N N . ILE E 1 101 ? 49.52738 82.55512 -31.24113 1.000 53.95599 101 ILE E N 1
ATOM 3961 C CA . ILE E 1 101 ? 50.81052 82.02343 -31.69474 1.000 52.87153 101 ILE E CA 1
ATOM 3962 C C . ILE E 1 101 ? 50.81804 81.92418 -33.21692 1.000 52.27483 101 ILE E C 1
ATOM 3963 O O . ILE E 1 101 ? 49.87079 81.40460 -33.82138 1.000 55.81651 101 ILE E O 1
ATOM 3968 N N . LYS E 1 102 ? 51.89557 82.41479 -33.82899 1.000 53.01865 102 LYS E N 1
ATOM 3969 C CA . LYS E 1 102 ? 52.09397 82.32349 -35.27124 1.000 59.17298 102 LYS E CA 1
ATOM 3970 C C . LYS E 1 102 ? 53.56251 82.03086 -35.54653 1.000 55.37349 102 LYS E C 1
ATOM 3971 O O . LYS E 1 102 ? 54.44223 82.77723 -35.10749 1.000 51.52361 102 LYS E O 1
ATOM 3973 N N . LEU E 1 103 ? 53.82894 80.94043 -36.25925 1.000 54.91300 103 LEU E N 1
ATOM 3974 C CA . LEU E 1 103 ? 55.16524 80.64029 -36.75811 1.000 51.52945 103 LEU E CA 1
ATOM 3975 C C . LEU E 1 103 ? 55.17326 80.94564 -38.25020 1.000 58.21073 103 LEU E C 1
ATOM 3976 O O . LEU E 1 103 ? 54.50115 80.26032 -39.03172 1.000 56.21034 103 LEU E O 1
ATOM 3981 N N . ASN E 1 104 ? 55.92852 81.97284 -38.64332 1.000 61.63310 104 ASN E N 1
ATOM 3982 C CA . ASN E 1 104 ? 55.97536 82.39931 -40.04079 1.000 62.70738 104 ASN E CA 1
ATOM 3983 C C . ASN E 1 104 ? 54.56672 82.67589 -40.56403 1.000 63.63523 104 ASN E C 1
ATOM 3984 O O . ASN E 1 104 ? 54.19572 82.25965 -41.66573 1.000 63.54340 104 ASN E O 1
ATOM 3989 N N . SER E 1 105 ? 53.76843 83.35717 -39.73589 1.000 61.18726 105 SER E N 1
ATOM 3990 C CA . SER E 1 105 ? 52.40002 83.81807 -39.95013 1.000 63.23502 105 SER E CA 1
ATOM 3991 C C . SER E 1 105 ? 51.36084 82.70218 -39.80642 1.000 63.89506 105 SER E C 1
ATOM 3992 O O . SER E 1 105 ? 50.16317 82.99820 -39.80009 1.000 63.66191 105 SER E O 1
ATOM 3995 N N . VAL E 1 106 ? 51.76035 81.44438 -39.68040 1.000 59.64923 106 VAL E N 1
ATOM 3996 C CA . VAL E 1 106 ? 50.82188 80.32941 -39.65051 1.000 56.65653 106 VAL E CA 1
ATOM 3997 C C . VAL E 1 106 ? 50.53230 79.97420 -38.19857 1.000 59.83296 106 VAL E C 1
ATOM 3998 O O . VAL E 1 106 ? 51.44583 79.93837 -37.36095 1.000 59.53144 106 VAL E O 1
ATOM 4002 N N . SER E 1 107 ? 49.20999 79.70627 -37.88226 1.000 57.57734 107 SER E N 1
ATOM 4003 C CA . SER E 1 107 ? 48.83689 79.25548 -36.55038 1.000 49.87419 107 SER E CA 1
ATOM 4004 C C . SER E 1 107 ? 48.98149 77.73965 -36.44077 1.000 51.80908 107 SER E C 1
ATOM 4005 O O . SER E 1 107 ? 48.86597 77.02260 -37.44222 1.000 48.91359 107 SER E O 1
ATOM 4008 N N . PRO E 1 108 ? 49.24573 77.22929 -35.23609 1.000 53.18857 108 PRO E N 1
ATOM 4009 C CA . PRO E 1 108 ? 49.43579 75.78078 -35.07644 1.000 42.38601 108 PRO E CA 1
ATOM 4010 C C . PRO E 1 108 ? 48.13732 75.00572 -35.23872 1.000 38.13775 108 PRO E C 1
ATOM 4011 O O . PRO E 1 108 ? 47.06503 75.45107 -34.82188 1.000 41.28819 108 PRO E O 1
ATOM 4015 N N . ASN E 1 109 ? 48.24635 73.80977 -35.82290 1.000 39.01646 109 ASN E N 1
ATOM 4016 C CA . ASN E 1 109 ? 47.05386 72.98207 -35.96650 1.000 39.36525 109 ASN E CA 1
ATOM 4017 C C . ASN E 1 109 ? 46.61554 72.38557 -34.63467 1.000 40.62564 109 ASN E C 1
ATOM 4018 O O . ASN E 1 109 ? 45.41585 72.14562 -34.43646 1.000 36.30430 109 ASN E O 1
ATOM 4023 N N . GLN E 1 110 ? 47.54983 72.16523 -33.70413 1.000 34.31870 110 GLN E N 1
ATOM 4024 C CA . GLN E 1 110 ? 47.19144 71.60413 -32.41074 1.000 32.75270 110 GLN E CA 1
ATOM 4025 C C . GLN E 1 110 ? 48.10262 72.17149 -31.32526 1.000 30.69373 110 GLN E C 1
ATOM 4026 O O . GLN E 1 110 ? 49.28000 72.45425 -31.56718 1.000 31.43933 110 GLN E O 1
ATOM 4032 N N . ILE E 1 111 ? 47.53119 72.37351 -30.14049 1.000 34.02676 111 ILE E N 1
ATOM 4033 C CA . ILE E 1 111 ? 48.26772 72.82741 -28.96392 1.000 30.28160 111 ILE E CA 1
ATOM 4034 C C . ILE E 1 111 ? 47.92378 71.89762 -27.80753 1.000 28.18927 111 ILE E C 1
ATOM 4035 O O . ILE E 1 111 ? 46.74293 71.65853 -27.53094 1.000 27.47274 111 ILE E O 1
ATOM 4040 N N . LEU E 1 112 ? 48.94953 71.35825 -27.14711 1.000 27.74010 112 LEU E N 1
ATOM 4041 C CA . LEU E 1 112 ? 48.76997 70.59259 -25.92251 1.000 24.88607 112 LEU E CA 1
ATOM 4042 C C . LEU E 1 112 ? 49.26336 71.43182 -24.74682 1.000 20.94124 112 LEU E C 1
ATOM 4043 O O . LEU E 1 112 ? 50.20830 72.21556 -24.88193 1.000 25.15720 112 LEU E O 1
ATOM 4048 N N . ALA E 1 113 ? 48.61847 71.27460 -23.59209 1.000 24.28675 113 ALA E N 1
ATOM 4049 C CA . ALA E 1 113 ? 48.82608 72.22375 -22.50248 1.000 22.21561 113 ALA E CA 1
ATOM 4050 C C . ALA E 1 113 ? 48.82824 71.53001 -21.14311 1.000 21.35029 113 ALA E C 1
ATOM 4051 O O . ALA E 1 113 ? 48.26657 70.44394 -20.97087 1.000 20.26006 113 ALA E O 1
ATOM 4053 N N . MET E 1 114 ? 49.48763 72.18463 -20.17666 1.000 19.12714 114 MET E N 1
ATOM 4054 C CA . MET E 1 114 ? 49.22115 71.97076 -18.75788 1.000 20.93550 114 MET E CA 1
ATOM 4055 C C . MET E 1 114 ? 48.09182 72.90006 -18.32812 1.000 21.40938 114 MET E C 1
ATOM 4056 O O . MET E 1 114 ? 48.02721 74.05541 -18.76218 1.000 26.40586 114 MET E O 1
ATOM 4061 N N . THR E 1 115 ? 47.19554 72.38795 -17.48294 1.000 21.24999 115 THR E N 1
ATOM 4062 C CA . THR E 1 115 ? 45.91723 73.03277 -17.22014 1.000 23.06993 115 THR E CA 1
ATOM 4063 C C . THR E 1 115 ? 45.65142 73.18298 -15.72760 1.000 26.01991 115 THR E C 1
ATOM 4064 O O . THR E 1 115 ? 46.13762 72.40584 -14.90095 1.000 24.32869 115 THR E O 1
ATOM 4068 N N . GLY E 1 116 ? 44.83430 74.17771 -15.39521 1.000 26.18210 116 GLY E N 1
ATOM 4069 C CA . GLY E 1 116 ? 44.37805 74.35345 -14.03209 1.000 26.51592 116 GLY E CA 1
ATOM 4070 C C . GLY E 1 116 ? 43.49208 75.57082 -13.88758 1.000 36.02463 116 GLY E C 1
ATOM 4071 O O . GLY E 1 116 ? 43.85018 76.65753 -14.35718 1.000 41.54777 116 GLY E O 1
ATOM 4072 N N . GLY E 1 117 ? 42.34772 75.41189 -13.22517 1.000 36.51466 117 GLY E N 1
ATOM 4073 C CA . GLY E 1 117 ? 41.42832 76.53275 -13.07689 1.000 38.82556 117 GLY E CA 1
ATOM 4074 C C . GLY E 1 117 ? 41.04192 77.07090 -14.43734 1.000 43.17123 117 GLY E C 1
ATOM 4075 O O . GLY E 1 117 ? 40.69651 76.31411 -15.35302 1.000 44.00093 117 GLY E O 1
ATOM 4076 N N . SER E 1 118 ? 41.13015 78.39149 -14.59761 1.000 43.19517 118 SER E N 1
ATOM 4077 C CA . SER E 1 118 ? 40.89817 79.00066 -15.90089 1.000 46.47255 118 SER E CA 1
ATOM 4078 C C . SER E 1 118 ? 42.14627 79.03487 -16.76927 1.000 46.33214 118 SER E C 1
ATOM 4079 O O . SER E 1 118 ? 42.03911 79.32510 -17.96873 1.000 44.15299 118 SER E O 1
ATOM 4082 N N . SER E 1 119 ? 43.31542 78.74957 -16.20478 1.000 35.76114 119 SER E N 1
ATOM 4083 C CA . SER E 1 119 ? 44.56891 78.98922 -16.89974 1.000 33.79612 119 SER E CA 1
ATOM 4084 C C . SER E 1 119 ? 45.09971 77.71756 -17.55184 1.000 30.86151 119 SER E C 1
ATOM 4085 O O . SER E 1 119 ? 44.77094 76.59908 -17.15167 1.000 28.39798 119 SER E O 1
ATOM 4088 N N . SER E 1 120 ? 45.92170 77.91567 -18.58161 1.000 24.81221 120 SER E N 1
ATOM 4089 C CA . SER E 1 120 ? 46.62633 76.83265 -19.25052 1.000 25.81439 120 SER E CA 1
ATOM 4090 C C . SER E 1 120 ? 47.86003 77.40672 -19.93653 1.000 25.20801 120 SER E C 1
ATOM 4091 O O . SER E 1 120 ? 47.89676 78.59063 -20.28623 1.000 27.86381 120 SER E O 1
ATOM 4094 N N . ALA E 1 121 ? 48.88207 76.55979 -20.10858 1.000 24.15481 121 ALA E N 1
ATOM 4095 C CA . ALA E 1 121 ? 50.16760 76.96959 -20.66584 1.000 25.74467 121 ALA E CA 1
ATOM 4096 C C . ALA E 1 121 ? 50.59683 75.97744 -21.73088 1.000 24.73011 121 ALA E C 1
ATOM 4097 O O . ALA E 1 121 ? 50.50454 74.76805 -21.51480 1.000 21.98362 121 ALA E O 1
ATOM 4099 N N . VAL E 1 122 ? 51.08798 76.48549 -22.86694 1.000 24.26653 122 VAL E N 1
ATOM 4100 C CA . VAL E 1 122 ? 51.46405 75.60912 -23.98161 1.000 22.81036 122 VAL E CA 1
ATOM 4101 C C . VAL E 1 122 ? 52.63667 74.71336 -23.59208 1.000 19.94126 122 VAL E C 1
ATOM 4102 O O . VAL E 1 122 ? 53.66725 75.18567 -23.10711 1.000 21.26167 122 VAL E O 1
ATOM 4106 N N . THR E 1 123 ? 52.49717 73.41926 -23.83939 1.000 23.07459 123 THR E N 1
ATOM 4107 C CA . THR E 1 123 ? 53.59795 72.49587 -23.66868 1.000 23.02931 123 THR E CA 1
ATOM 4108 C C . THR E 1 123 ? 54.02530 71.81093 -24.95592 1.000 22.83885 123 THR E C 1
ATOM 4109 O O . THR E 1 123 ? 55.19284 71.40679 -25.05405 1.000 22.06195 123 THR E O 1
ATOM 4113 N N . MET E 1 124 ? 53.13454 71.69619 -25.94725 1.000 22.57330 124 MET E N 1
ATOM 4114 C CA . MET E 1 124 ? 53.48184 71.11646 -27.23942 1.000 22.60390 124 MET E CA 1
ATOM 4115 C C . MET E 1 124 ? 52.59213 71.79456 -28.27504 1.000 24.45364 124 MET E C 1
ATOM 4116 O O . MET E 1 124 ? 51.38549 71.92867 -28.04957 1.000 26.25567 124 MET E O 1
ATOM 4121 N N . MET E 1 125 ? 53.16965 72.18167 -29.41884 1.000 29.00595 125 MET E N 1
ATOM 4122 C CA . MET E 1 125 ? 52.37360 72.75817 -30.50749 1.000 30.63516 125 MET E CA 1
ATOM 4123 C C . MET E 1 125 ? 52.92269 72.29497 -31.85102 1.000 29.78063 125 MET E C 1
ATOM 4124 O O . MET E 1 125 ? 54.13063 72.09059 -32.00407 1.000 26.83600 125 MET E O 1
ATOM 4129 N N . SER E 1 126 ? 52.03221 72.15676 -32.83099 1.000 32.86555 126 SER E N 1
ATOM 4130 C CA . SER E 1 126 ? 52.40666 71.58324 -34.11347 1.000 29.54568 126 SER E CA 1
ATOM 4131 C C . SER E 1 126 ? 51.87106 72.42028 -35.26405 1.000 36.28665 126 SER E C 1
ATOM 4132 O O . SER E 1 126 ? 50.88657 73.14771 -35.12694 1.000 32.18336 126 SER E O 1
ATOM 4135 N N . TRP E 1 127 ? 52.52597 72.25873 -36.41385 1.000 37.18497 127 TRP E N 1
ATOM 4136 C CA . TRP E 1 127 ? 52.09072 72.78736 -37.70314 1.000 40.25680 127 TRP E CA 1
ATOM 4137 C C . TRP E 1 127 ? 52.06362 71.63649 -38.70060 1.000 39.03503 127 TRP E C 1
ATOM 4138 O O . TRP E 1 127 ? 53.03769 70.88283 -38.79389 1.000 38.57745 127 TRP E O 1
ATOM 4149 N N . THR E 1 128 ? 50.95325 71.48317 -39.43767 1.000 42.07959 128 THR E N 1
ATOM 4150 C CA . THR E 1 128 ? 50.87781 70.38510 -40.40139 1.000 43.43672 128 THR E CA 1
ATOM 4151 C C . THR E 1 128 ? 51.68097 70.64017 -41.66723 1.000 42.60594 128 THR E C 1
ATOM 4152 O O . THR E 1 128 ? 52.05178 69.67842 -42.35413 1.000 42.48475 128 THR E O 1
ATOM 4156 N N . SER E 1 129 ? 51.94940 71.90223 -42.00423 1.000 40.26982 129 SER E N 1
ATOM 4157 C CA . SER E 1 129 ? 52.57027 72.18730 -43.29243 1.000 46.84739 129 SER E CA 1
ATOM 4158 C C . SER E 1 129 ? 53.43127 73.43475 -43.23418 1.000 47.07297 129 SER E C 1
ATOM 4159 O O . SER E 1 129 ? 53.60339 74.11893 -44.25025 1.000 51.98813 129 SER E O 1
ATOM 4162 N N . THR E 1 130 ? 53.97099 73.74831 -42.06732 1.000 41.13561 130 THR E N 1
ATOM 4163 C CA . THR E 1 130 ? 54.86948 74.87422 -41.90737 1.000 40.79681 130 THR E CA 1
ATOM 4164 C C . THR E 1 130 ? 56.14756 74.32134 -41.29457 1.000 43.34653 130 THR E C 1
ATOM 4165 O O . THR E 1 130 ? 56.08712 73.49142 -40.37560 1.000 42.78605 130 THR E O 1
ATOM 4169 N N . LYS E 1 131 ? 57.30456 74.71682 -41.80721 1.000 42.43739 131 LYS E N 1
ATOM 4170 C CA . LYS E 1 131 ? 58.53845 74.12402 -41.31896 1.000 38.42444 131 LYS E CA 1
ATOM 4171 C C . LYS E 1 131 ? 59.25200 75.13438 -40.43070 1.000 41.97323 131 LYS E C 1
ATOM 4172 O O . LYS E 1 131 ? 59.02392 76.34534 -40.51686 1.000 37.92591 131 LYS E O 1
ATOM 4178 N N . ALA E 1 132 ? 60.10346 74.61536 -39.55093 1.000 41.26695 132 ALA E N 1
ATOM 4179 C CA . ALA E 1 132 ? 60.99112 75.44533 -38.75546 1.000 37.64289 132 ALA E CA 1
ATOM 4180 C C . ALA E 1 132 ? 62.27761 75.69654 -39.52815 1.000 38.66478 132 ALA E C 1
ATOM 4181 O O . ALA E 1 132 ? 62.85155 74.77503 -40.11780 1.000 37.74685 132 ALA E O 1
ATOM 4183 N N . ALA E 1 133 ? 62.73690 76.94469 -39.50777 1.000 37.90519 133 ALA E N 1
ATOM 4184 C CA . ALA E 1 133 ? 63.92649 77.32534 -40.25387 1.000 40.18841 133 ALA E CA 1
ATOM 4185 C C . ALA E 1 133 ? 64.57648 78.51612 -39.57248 1.000 38.44808 133 ALA E C 1
ATOM 4186 O O . ALA E 1 133 ? 63.92731 79.25678 -38.83199 1.000 41.28592 133 ALA E O 1
ATOM 4188 N N . GLU E 1 134 ? 65.86662 78.70577 -39.84490 1.000 44.70215 134 GLU E N 1
ATOM 4189 C CA . GLU E 1 134 ? 66.62897 79.70246 -39.10668 1.000 43.91434 134 GLU E CA 1
ATOM 4190 C C . GLU E 1 134 ? 66.17139 81.10539 -39.47700 1.000 46.39148 134 GLU E C 1
ATOM 4191 O O . GLU E 1 134 ? 65.87352 81.39574 -40.63826 1.000 47.91067 134 GLU E O 1
ATOM 4197 N N . GLY E 1 135 ? 66.08673 81.97029 -38.46744 1.000 42.77059 135 GLY E N 1
ATOM 4198 C CA . GLY E 1 135 ? 65.69707 83.34406 -38.65729 1.000 46.95683 135 GLY E CA 1
ATOM 4199 C C . GLY E 1 135 ? 64.20991 83.59808 -38.73414 1.000 45.10947 135 GLY E C 1
ATOM 4200 O O . GLY E 1 135 ? 63.78740 84.74598 -38.54513 1.000 52.74053 135 GLY E O 1
ATOM 4201 N N . ILE E 1 136 ? 63.39343 82.57731 -39.00424 1.000 47.57241 136 ILE E N 1
ATOM 4202 C CA . ILE E 1 136 ? 61.95029 82.78676 -39.08296 1.000 45.97989 136 ILE E CA 1
ATOM 4203 C C . ILE E 1 136 ? 61.45318 83.14634 -37.68972 1.000 48.20474 136 ILE E C 1
ATOM 4204 O O . ILE E 1 136 ? 62.19681 83.04805 -36.70681 1.000 47.65980 136 ILE E O 1
ATOM 4209 N N . SER E 1 137 ? 60.21155 83.59169 -37.58661 1.000 45.42384 137 SER E N 1
ATOM 4210 C CA . SER E 1 137 ? 59.76749 84.26394 -36.37700 1.000 56.89127 137 SER E CA 1
ATOM 4211 C C . SER E 1 137 ? 58.55139 83.57613 -35.77504 1.000 57.94638 137 SER E C 1
ATOM 4212 O O . SER E 1 137 ? 57.62480 83.17190 -36.48999 1.000 60.90693 137 SER E O 1
ATOM 4215 N N . LEU E 1 138 ? 58.57849 83.44563 -34.45064 1.000 56.22489 138 LEU E N 1
ATOM 4216 C CA . LEU E 1 138 ? 57.43709 83.00884 -33.66309 1.000 53.82955 138 LEU E CA 1
ATOM 4217 C C . LEU E 1 138 ? 56.83184 84.22048 -32.96878 1.000 52.50537 138 LEU E C 1
ATOM 4218 O O . LEU E 1 138 ? 57.54165 84.97231 -32.29477 1.000 48.77767 138 LEU E O 1
ATOM 4223 N N . GLU E 1 139 ? 55.53090 84.41573 -33.14933 1.000 54.66993 139 GLU E N 1
ATOM 4224 C CA . GLU E 1 139 ? 54.79273 85.47194 -32.47369 1.000 56.68745 139 GLU E CA 1
ATOM 4225 C C . GLU E 1 139 ? 53.89239 84.85059 -31.41826 1.000 51.06731 139 GLU E C 1
ATOM 4226 O O . GLU E 1 139 ? 53.30004 83.79027 -31.64503 1.000 53.78857 139 GLU E O 1
ATOM 4232 N N . TYR E 1 140 ? 53.77214 85.51710 -30.27484 1.000 50.55779 140 TYR E N 1
ATOM 4233 C CA . TYR E 1 140 ? 53.09508 84.88128 -29.15625 1.000 50.55546 140 TYR E CA 1
ATOM 4234 C C . TYR E 1 140 ? 52.58754 85.92779 -28.17888 1.000 49.83738 140 TYR E C 1
ATOM 4235 O O . TYR E 1 140 ? 53.14988 87.02049 -28.06643 1.000 51.19399 140 TYR E O 1
ATOM 4244 N N . GLN E 1 141 ? 51.52324 85.56907 -27.46698 1.000 45.11800 141 GLN E N 1
ATOM 4245 C CA . GLN E 1 141 ? 51.17929 86.22373 -26.21447 1.000 48.88187 141 GLN E CA 1
ATOM 4246 C C . GLN E 1 141 ? 51.79927 85.44152 -25.06186 1.000 43.47405 141 GLN E C 1
ATOM 4247 O O . GLN E 1 141 ? 51.66570 84.21423 -24.99467 1.000 38.49834 141 GLN E O 1
ATOM 4253 N N . ARG E 1 142 ? 52.48482 86.14761 -24.17081 1.000 39.98222 142 ARG E N 1
ATOM 4254 C CA . ARG E 1 142 ? 52.99551 85.55366 -22.94462 1.000 42.31458 142 ARG E CA 1
ATOM 4255 C C . ARG E 1 142 ? 52.09773 85.94097 -21.77762 1.000 44.81321 142 ARG E C 1
ATOM 4256 O O . ARG E 1 142 ? 51.57406 87.05640 -21.72995 1.000 44.98104 142 ARG E O 1
ATOM 4264 N N . LYS E 1 143 ? 51.89201 84.99812 -20.85951 1.000 34.15898 143 LYS E N 1
ATOM 4265 C CA . LYS E 1 143 ? 51.03909 85.19818 -19.70186 1.000 34.19894 143 LYS E CA 1
ATOM 4266 C C . LYS E 1 143 ? 51.76261 84.73116 -18.44951 1.000 31.51972 143 LYS E C 1
ATOM 4267 O O . LYS E 1 143 ? 52.70259 83.94154 -18.51814 1.000 29.98261 143 LYS E O 1
ATOM 4273 N N . SER E 1 144 ? 51.31367 85.22969 -17.30036 1.000 35.14404 144 SER E N 1
ATOM 4274 C CA . SER E 1 144 ? 51.83723 84.79850 -16.01092 1.000 29.83244 144 SER E CA 1
ATOM 4275 C C . SER E 1 144 ? 50.68239 84.44286 -15.09396 1.000 33.82569 144 SER E C 1
ATOM 4276 O O . SER E 1 144 ? 49.64447 85.11010 -15.09759 1.000 32.67605 144 SER E O 1
ATOM 4279 N N . LEU E 1 145 ? 50.86293 83.37957 -14.31380 1.000 28.46553 145 LEU E N 1
ATOM 4280 C CA . LEU E 1 145 ? 49.86236 83.03967 -13.31378 1.000 29.58004 145 LEU E CA 1
ATOM 4281 C C . LEU E 1 145 ? 49.72702 84.12801 -12.26269 1.000 28.90028 145 LEU E C 1
ATOM 4282 O O . LEU E 1 145 ? 48.69905 84.18561 -11.57992 1.000 31.93674 145 LEU E O 1
ATOM 4287 N N . ILE E 1 146 ? 50.73885 84.99240 -12.13104 1.000 26.98825 146 ILE E N 1
ATOM 4288 C CA . ILE E 1 146 ? 50.80347 85.93578 -11.01564 1.000 32.29581 146 ILE E CA 1
ATOM 4289 C C . ILE E 1 146 ? 49.75190 87.02692 -11.16050 1.000 37.13714 146 ILE E C 1
ATOM 4290 O O . ILE E 1 146 ? 49.13323 87.44491 -10.17620 1.000 40.86928 146 ILE E O 1
ATOM 4295 N N . ASN E 1 147 ? 49.54907 87.52519 -12.37502 1.000 39.03025 147 ASN E N 1
ATOM 4296 C CA . ASN E 1 147 ? 48.56039 88.56312 -12.61244 1.000 45.27981 147 ASN E CA 1
ATOM 4297 C C . ASN E 1 147 ? 47.85276 88.27766 -13.92880 1.000 51.11546 147 ASN E C 1
ATOM 4298 O O . ASN E 1 147 ? 48.26820 87.42497 -14.71607 1.000 49.26690 147 ASN E O 1
ATOM 4303 N N . SER E 1 148 ? 46.75703 88.99070 -14.15840 1.000 57.88898 148 SER E N 1
ATOM 4304 C CA . SER E 1 148 ? 46.02903 88.87253 -15.41917 1.000 58.66293 148 SER E CA 1
ATOM 4305 C C . SER E 1 148 ? 46.70719 89.79136 -16.42675 1.000 63.31510 148 SER E C 1
ATOM 4306 O O . SER E 1 148 ? 46.37326 90.96987 -16.55264 1.000 70.87895 148 SER E O 1
ATOM 4308 N N . SER E 1 149 ? 47.68855 89.24696 -17.14064 1.000 60.77493 149 SER E N 1
ATOM 4309 C CA . SER E 1 149 ? 48.41652 89.97664 -18.16609 1.000 57.59184 149 SER E CA 1
ATOM 4310 C C . SER E 1 149 ? 48.48185 89.13571 -19.43362 1.000 54.72842 149 SER E C 1
ATOM 4311 O O . SER E 1 149 ? 48.26831 87.92175 -19.40980 1.000 54.22184 149 SER E O 1
ATOM 4314 N N . SER E 1 150 ? 48.76931 89.80136 -20.55053 1.000 55.11938 150 SER E N 1
ATOM 4315 C CA . SER E 1 150 ? 48.96202 89.12183 -21.82760 1.000 49.73326 150 SER E CA 1
ATOM 4316 C C . SER E 1 150 ? 49.78022 90.00234 -22.75973 1.000 52.53455 150 SER E C 1
ATOM 4317 O O . SER E 1 150 ? 49.22635 90.71674 -23.59977 1.000 58.60543 150 SER E O 1
ATOM 4320 N N . ILE E 1 151 ? 51.09013 89.95647 -22.61045 1.000 49.36571 151 ILE E N 1
ATOM 4321 C CA . ILE E 1 151 ? 52.01198 90.79292 -23.36418 1.000 48.82840 151 ILE E CA 1
ATOM 4322 C C . ILE E 1 151 ? 52.32802 90.11476 -24.69061 1.000 53.92835 151 ILE E C 1
ATOM 4323 O O . ILE E 1 151 ? 52.46379 88.88620 -24.76347 1.000 49.46547 151 ILE E O 1
ATOM 4328 N N . SER E 1 152 ? 52.42550 90.91598 -25.75047 1.000 52.92210 152 SER E N 1
ATOM 4329 C CA . SER E 1 152 ? 52.80625 90.41211 -27.05971 1.000 49.48542 152 SER E CA 1
ATOM 4330 C C . SER E 1 152 ? 54.32307 90.30457 -27.16356 1.000 48.45138 152 SER E C 1
ATOM 4331 O O . SER E 1 152 ? 55.06471 91.03993 -26.50557 1.000 51.66632 152 SER E O 1
ATOM 4334 N N . GLY E 1 153 ? 54.78511 89.37360 -27.99707 1.000 49.21818 153 GLY E N 1
ATOM 4335 C CA . GLY E 1 153 ? 56.21609 89.23350 -28.20110 1.000 42.37666 153 GLY E CA 1
ATOM 4336 C C . GLY E 1 153 ? 56.53646 88.41967 -29.43366 1.000 43.35980 153 GLY E C 1
ATOM 4337 O O . GLY E 1 153 ? 55.66758 87.78651 -30.04129 1.000 49.00591 153 GLY E O 1
ATOM 4338 N N . SER E 1 154 ? 57.81982 88.44553 -29.79301 1.000 51.01822 154 SER E N 1
ATOM 4339 C CA . SER E 1 154 ? 58.31871 87.66623 -30.91776 1.000 48.97242 154 SER E CA 1
ATOM 4340 C C . SER E 1 154 ? 59.80908 87.42982 -30.73292 1.000 48.85891 154 SER E C 1
ATOM 4341 O O . SER E 1 154 ? 60.49044 88.17118 -30.01932 1.000 50.09230 154 SER E O 1
ATOM 4344 N N . ALA E 1 155 ? 60.30474 86.38369 -31.39468 1.000 51.74607 155 ALA E N 1
ATOM 4345 C CA . ALA E 1 155 ? 61.72164 86.04128 -31.36149 1.000 47.90114 155 ALA E CA 1
ATOM 4346 C C . ALA E 1 155 ? 62.03789 85.14831 -32.55643 1.000 43.87612 155 ALA E C 1
ATOM 4347 O O . ALA E 1 155 ? 61.14292 84.65088 -33.24555 1.000 47.72722 155 ALA E O 1
ATOM 4349 N N . SER E 1 156 ? 63.33079 84.93661 -32.78198 1.000 48.88460 156 SER E N 1
ATOM 4350 C CA . SER E 1 156 ? 63.82786 84.31569 -34.00231 1.000 48.57382 156 SER E CA 1
ATOM 4351 C C . SER E 1 156 ? 64.27772 82.88821 -33.73388 1.000 40.65109 156 SER E C 1
ATOM 4352 O O . SER E 1 156 ? 65.08782 82.64774 -32.83582 1.000 44.12127 156 SER E O 1
ATOM 4355 N N . LEU E 1 157 ? 63.77420 81.95255 -34.53426 1.000 46.51408 157 LEU E N 1
ATOM 4356 C CA . LEU E 1 157 ? 64.30036 80.59661 -34.50613 1.000 39.79574 157 LEU E CA 1
ATOM 4357 C C . LEU E 1 157 ? 65.78940 80.60318 -34.83014 1.000 40.94018 157 LEU E C 1
ATOM 4358 O O . LEU E 1 157 ? 66.26332 81.39141 -35.65489 1.000 44.15596 157 LEU E O 1
ATOM 4363 N N . VAL E 1 158 ? 66.52801 79.72917 -34.15268 1.000 36.50576 158 VAL E N 1
ATOM 4364 C CA . VAL E 1 158 ? 67.97775 79.64759 -34.23225 1.000 37.22596 158 VAL E CA 1
ATOM 4365 C C . VAL E 1 158 ? 68.33535 78.18835 -34.45509 1.000 40.88863 158 VAL E C 1
ATOM 4366 O O . VAL E 1 158 ? 67.62834 77.28732 -33.99071 1.000 35.86487 158 VAL E O 1
ATOM 4370 N N . SER E 1 159 ? 69.42647 77.95787 -35.18795 1.000 36.26200 159 SER E N 1
ATOM 4371 C CA . SER E 1 159 ? 69.95949 76.61013 -35.34873 1.000 36.71059 159 SER E CA 1
ATOM 4372 C C . SER E 1 159 ? 70.36301 76.03384 -33.99900 1.000 35.50872 159 SER E C 1
ATOM 4373 O O . SER E 1 159 ? 71.01927 76.70594 -33.19761 1.000 31.50006 159 SER E O 1
ATOM 4376 N N . ALA E 1 160 ? 69.97685 74.78567 -33.75556 1.000 33.03712 160 ALA E N 1
ATOM 4377 C CA . ALA E 1 160 ? 70.43416 74.09185 -32.56333 1.000 29.72783 160 ALA E CA 1
ATOM 4378 C C . ALA E 1 160 ? 71.96219 74.10725 -32.51285 1.000 38.11710 160 ALA E C 1
ATOM 4379 O O . ALA E 1 160 ? 72.61693 74.04981 -33.56180 1.000 36.78735 160 ALA E O 1
ATOM 4381 N N . PRO E 1 161 ? 72.56690 74.24531 -31.32636 1.000 39.32443 161 PRO E N 1
ATOM 4382 C CA . PRO E 1 161 ? 74.03036 74.19340 -31.18405 1.000 37.86509 161 PRO E CA 1
ATOM 4383 C C . PRO E 1 161 ? 74.60745 72.81553 -31.48708 1.000 42.63666 161 PRO E C 1
ATOM 4384 O O . PRO E 1 161 ? 75.81850 72.64858 -31.64951 1.000 49.89700 161 PRO E O 1
ATOM 4389 N N . ASN F 1 43 ? 87.49213 74.66676 -28.26439 1.000 49.60136 43 ASN F N 1
ATOM 4390 C CA . ASN F 1 43 ? 86.61834 74.40299 -27.12222 1.000 43.02746 43 ASN F CA 1
ATOM 4391 C C . ASN F 1 43 ? 87.35053 73.64356 -26.01062 1.000 40.84569 43 ASN F C 1
ATOM 4392 O O . ASN F 1 43 ? 87.33472 74.04453 -24.82789 1.000 41.61515 43 ASN F O 1
ATOM 4394 N N . GLY F 1 44 ? 87.98032 72.53290 -26.40391 1.000 37.16519 44 GLY F N 1
ATOM 4395 C CA . GLY F 1 44 ? 88.71457 71.68474 -25.49311 1.000 31.71972 44 GLY F CA 1
ATOM 4396 C C . GLY F 1 44 ? 87.86358 70.75043 -24.66922 1.000 30.50410 44 GLY F C 1
ATOM 4397 O O . GLY F 1 44 ? 88.36580 69.72075 -24.20387 1.000 25.85832 44 GLY F O 1
ATOM 4398 N N . VAL F 1 45 ? 86.59355 71.08443 -24.45816 1.000 33.04265 45 VAL F N 1
ATOM 4399 C CA . VAL F 1 45 ? 85.66488 70.24005 -23.72073 1.000 28.69060 45 VAL F CA 1
ATOM 4400 C C . VAL F 1 45 ? 84.29986 70.45178 -24.35222 1.000 29.67546 45 VAL F C 1
ATOM 4401 O O . VAL F 1 45 ? 84.02329 71.50766 -24.92747 1.000 28.82755 45 VAL F O 1
ATOM 4405 N N . GLY F 1 46 ? 83.47024 69.42300 -24.30398 1.000 30.34386 46 GLY F N 1
ATOM 4406 C CA . GLY F 1 46 ? 82.15430 69.50068 -24.91024 1.000 34.20640 46 GLY F CA 1
ATOM 4407 C C . GLY F 1 46 ? 81.19441 68.56661 -24.21623 1.000 33.46259 46 GLY F C 1
ATOM 4408 O O . GLY F 1 46 ? 81.59396 67.56034 -23.62215 1.000 28.04190 46 GLY F O 1
ATOM 4409 N N . LEU F 1 47 ? 79.91860 68.91894 -24.27532 1.000 34.74454 47 LEU F N 1
ATOM 4410 C CA . LEU F 1 47 ? 78.87355 68.01013 -23.83359 1.000 35.44663 47 LEU F CA 1
ATOM 4411 C C . LEU F 1 47 ? 78.73255 66.87708 -24.84805 1.000 32.87062 47 LEU F C 1
ATOM 4412 O O . LEU F 1 47 ? 78.76238 67.11808 -26.06140 1.000 32.29511 47 LEU F O 1
ATOM 4417 N N . LYS F 1 48 ? 78.59501 65.63503 -24.36804 1.000 31.44429 48 LYS F N 1
ATOM 4418 C CA . LYS F 1 48 ? 78.10662 64.58693 -25.26643 1.000 31.42976 48 LYS F CA 1
ATOM 4419 C C . LYS F 1 48 ? 76.73638 64.92988 -25.83881 1.000 31.18400 48 LYS F C 1
ATOM 4420 O O . LYS F 1 48 ? 75.91862 65.61068 -25.21264 1.000 29.96942 48 LYS F O 1
ATOM 4426 N N . SER F 1 49 ? 76.47873 64.40396 -27.03961 1.000 27.99970 49 SER F N 1
ATOM 4427 C CA . SER F 1 49 ? 75.17234 64.56864 -27.66269 1.000 27.23764 49 SER F CA 1
ATOM 4428 C C . SER F 1 49 ? 74.06487 63.94532 -26.82353 1.000 24.19483 49 SER F C 1
ATOM 4429 O O . SER F 1 49 ? 72.90864 64.36246 -26.92699 1.000 27.70709 49 SER F O 1
ATOM 4432 N N . THR F 1 50 ? 74.39027 62.93997 -26.00984 1.000 24.28094 50 THR F N 1
ATOM 4433 C CA . THR F 1 50 ? 73.41564 62.29626 -25.13278 1.000 27.89615 50 THR F CA 1
ATOM 4434 C C . THR F 1 50 ? 73.44297 62.85302 -23.72115 1.000 22.41520 50 THR F C 1
ATOM 4435 O O . THR F 1 50 ? 72.91539 62.21123 -22.80359 1.000 24.17724 50 THR F O 1
ATOM 4439 N N . ALA F 1 51 ? 74.06363 64.01920 -23.52171 1.000 18.80494 51 ALA F N 1
ATOM 4440 C CA . ALA F 1 51 ? 74.12409 64.59000 -22.17924 1.000 25.93341 51 ALA F CA 1
ATOM 4441 C C . ALA F 1 51 ? 72.73494 64.75749 -21.57810 1.000 21.52326 51 ALA F C 1
ATOM 4442 O O . ALA F 1 51 ? 72.59052 64.73192 -20.34832 1.000 20.47285 51 ALA F O 1
ATOM 4444 N N . TRP F 1 52 ? 71.70308 64.92682 -22.42294 1.000 21.30103 52 TRP F N 1
ATOM 4445 C CA . TRP F 1 52 ? 70.33707 65.03342 -21.91058 1.000 21.42711 52 TRP F CA 1
ATOM 4446 C C . TRP F 1 52 ? 69.94748 63.79489 -21.11005 1.000 21.93007 52 TRP F C 1
ATOM 4447 O O . TRP F 1 52 ? 69.17604 63.89231 -20.14393 1.000 20.77936 52 TRP F O 1
ATOM 4458 N N . ILE F 1 53 ? 70.47585 62.62752 -21.48240 1.000 17.76006 53 ILE F N 1
ATOM 4459 C CA . ILE F 1 53 ? 70.23660 61.42402 -20.68890 1.000 18.45693 53 ILE F CA 1
ATOM 4460 C C . ILE F 1 53 ? 70.72351 61.62055 -19.25935 1.000 21.06740 53 ILE F C 1
ATOM 4461 O O . ILE F 1 53 ? 69.98783 61.37110 -18.28977 1.000 18.32565 53 ILE F O 1
ATOM 4466 N N . ASN F 1 54 ? 71.97754 62.05928 -19.10759 1.000 20.78782 54 ASN F N 1
ATOM 4467 C CA . ASN F 1 54 ? 72.54383 62.25282 -17.77648 1.000 22.60088 54 ASN F CA 1
ATOM 4468 C C . ASN F 1 54 ? 71.77142 63.30800 -17.00966 1.000 20.26520 54 ASN F C 1
ATOM 4469 O O . ASN F 1 54 ? 71.48572 63.13858 -15.81668 1.000 19.96690 54 ASN F O 1
ATOM 4474 N N . VAL F 1 55 ? 71.43419 64.40971 -17.67779 1.000 21.45373 55 VAL F N 1
ATOM 4475 C CA . VAL F 1 55 ? 70.77291 65.50796 -16.98617 1.000 21.58136 55 VAL F CA 1
ATOM 4476 C C . VAL F 1 55 ? 69.38550 65.08543 -16.51618 1.000 19.76439 55 VAL F C 1
ATOM 4477 O O . VAL F 1 55 ? 69.00827 65.32963 -15.36835 1.000 15.25994 55 VAL F O 1
ATOM 4481 N N . MET F 1 56 ? 68.60210 64.45421 -17.39537 1.000 16.31425 56 MET F N 1
ATOM 4482 C CA . MET F 1 56 ? 67.23122 64.11830 -17.03359 1.000 18.14654 56 MET F CA 1
ATOM 4483 C C . MET F 1 56 ? 67.13532 62.93854 -16.06554 1.000 17.87744 56 MET F C 1
ATOM 4484 O O . MET F 1 56 ? 66.21247 62.90624 -15.25075 1.000 16.63989 56 MET F O 1
ATOM 4489 N N . CYS F 1 57 ? 68.04724 61.95983 -16.12157 1.000 17.24042 57 CYS F N 1
ATOM 4490 C CA . CYS F 1 57 ? 68.05654 60.95398 -15.06205 1.000 17.09740 57 CYS F CA 1
ATOM 4491 C C . CYS F 1 57 ? 68.29339 61.60522 -13.70570 1.000 17.28973 57 CYS F C 1
ATOM 4492 O O . CYS F 1 57 ? 67.61508 61.27688 -12.72488 1.000 18.49311 57 CYS F O 1
ATOM 4495 N N . GLY F 1 58 ? 69.24191 62.53694 -13.63419 1.000 19.35353 58 GLY F N 1
ATOM 4496 C CA . GLY F 1 58 ? 69.43423 63.28079 -12.39388 1.000 18.86507 58 GLY F CA 1
ATOM 4497 C C . GLY F 1 58 ? 68.20463 64.07978 -11.99601 1.000 17.94074 58 GLY F C 1
ATOM 4498 O O . GLY F 1 58 ? 67.79495 64.07086 -10.83164 1.000 17.92146 58 GLY F O 1
ATOM 4499 N N . LEU F 1 59 ? 67.60908 64.79696 -12.95937 1.000 16.01835 59 LEU F N 1
ATOM 4500 C CA . LEU F 1 59 ? 66.41579 65.59869 -12.69580 1.000 15.94654 59 LEU F CA 1
ATOM 4501 C C . LEU F 1 59 ? 65.35851 64.79742 -11.95443 1.000 16.55742 59 LEU F C 1
ATOM 4502 O O . LEU F 1 59 ? 64.85802 65.21859 -10.89927 1.000 16.58378 59 LEU F O 1
ATOM 4507 N N . HIS F 1 60 ? 65.01491 63.63349 -12.49038 1.000 14.61266 60 HIS F N 1
ATOM 4508 C CA . HIS F 1 60 ? 63.93219 62.82426 -11.96211 1.000 15.02016 60 HIS F CA 1
ATOM 4509 C C . HIS F 1 60 ? 64.40377 61.79430 -10.96112 1.000 17.21309 60 HIS F C 1
ATOM 4510 O O . HIS F 1 60 ? 63.57617 61.01989 -10.46233 1.000 15.61525 60 HIS F O 1
ATOM 4517 N N . ASN F 1 61 ? 65.69654 61.80027 -10.62292 1.000 18.10328 61 ASN F N 1
ATOM 4518 C CA . ASN F 1 61 ? 66.26213 60.82036 -9.69919 1.000 14.12811 61 ASN F CA 1
ATOM 4519 C C . ASN F 1 61 ? 66.01585 59.40022 -10.21853 1.000 15.96232 61 ASN F C 1
ATOM 4520 O O . ASN F 1 61 ? 65.70204 58.47643 -9.46315 1.000 17.38202 61 ASN F O 1
ATOM 4525 N N . ALA F 1 62 ? 66.16637 59.22491 -11.52589 1.000 14.93413 62 ALA F N 1
ATOM 4526 C CA . ALA F 1 62 ? 65.83466 57.97108 -12.18991 1.000 15.34451 62 ALA F CA 1
ATOM 4527 C C . ALA F 1 62 ? 66.99104 56.98078 -12.13546 1.000 15.00034 62 ALA F C 1
ATOM 4528 O O . ALA F 1 62 ? 68.15914 57.35608 -12.25987 1.000 20.85548 62 ALA F O 1
ATOM 4530 N N . THR F 1 63 ? 66.65251 55.70080 -12.03881 1.000 17.17878 63 THR F N 1
ATOM 4531 C CA . THR F 1 63 ? 67.65778 54.64704 -12.07962 1.000 20.18596 63 THR F CA 1
ATOM 4532 C C . THR F 1 63 ? 67.65107 53.86625 -13.38404 1.000 23.05451 63 THR F C 1
ATOM 4533 O O . THR F 1 63 ? 68.56911 53.06646 -13.61549 1.000 21.38360 63 THR F O 1
ATOM 4537 N N . PHE F 1 64 ? 66.64990 54.07140 -14.23423 1.000 18.50943 64 PHE F N 1
ATOM 4538 C CA . PHE F 1 64 ? 66.60933 53.45649 -15.54640 1.000 17.23731 64 PHE F CA 1
ATOM 4539 C C . PHE F 1 64 ? 66.01508 54.45938 -16.51844 1.000 19.50200 64 PHE F C 1
ATOM 4540 O O . PHE F 1 64 ? 65.31928 55.40164 -16.12774 1.000 18.81564 64 PHE F O 1
ATOM 4548 N N . TYR F 1 65 ? 66.31342 54.27209 -17.79598 1.000 16.90640 65 TYR F N 1
ATOM 4549 C CA . TYR F 1 65 ? 65.69652 55.10327 -18.81850 1.000 14.19575 65 TYR F CA 1
ATOM 4550 C C . TYR F 1 65 ? 65.51722 54.25457 -20.06461 1.000 17.27059 65 TYR F C 1
ATOM 4551 O O . TYR F 1 65 ? 66.02692 53.13551 -20.15620 1.000 18.37692 65 TYR F O 1
ATOM 4560 N N . VAL F 1 66 ? 64.75328 54.79381 -21.00595 1.000 18.46326 66 VAL F N 1
ATOM 4561 C CA . VAL F 1 66 ? 64.54207 54.17105 -22.30700 1.000 18.92103 66 VAL F CA 1
ATOM 4562 C C . VAL F 1 66 ? 64.26580 55.28717 -23.30181 1.000 19.16313 66 VAL F C 1
ATOM 4563 O O . VAL F 1 66 ? 63.64413 56.29832 -22.96267 1.000 17.29335 66 VAL F O 1
ATOM 4567 N N . TYR F 1 67 ? 64.71767 55.11151 -24.54756 1.000 16.22699 67 TYR F N 1
ATOM 4568 C CA . TYR F 1 67 ? 64.40671 56.13479 -25.53229 1.000 18.92511 67 TYR F CA 1
ATOM 4569 C C . TYR F 1 67 ? 64.50701 55.56114 -26.93404 1.000 19.81367 67 TYR F C 1
ATOM 4570 O O . TYR F 1 67 ? 65.05043 54.47479 -27.15461 1.000 19.90057 67 TYR F O 1
ATOM 4579 N N . SER F 1 68 ? 63.92966 56.30693 -27.86395 1.000 17.12094 68 SER F N 1
ATOM 4580 C CA . SER F 1 68 ? 64.15591 56.13053 -29.28568 1.000 17.94799 68 SER F CA 1
ATOM 4581 C C . SER F 1 68 ? 64.31038 57.51721 -29.88744 1.000 20.25065 68 SER F C 1
ATOM 4582 O O . SER F 1 68 ? 64.37226 58.53009 -29.18582 1.000 20.96433 68 SER F O 1
ATOM 4585 N N . SER F 1 69 ? 64.33663 57.57482 -31.20833 1.000 19.72317 69 SER F N 1
ATOM 4586 C CA . SER F 1 69 ? 64.39141 58.86464 -31.86309 1.000 17.83307 69 SER F CA 1
ATOM 4587 C C . SER F 1 69 ? 63.12667 59.68882 -31.58969 1.000 20.68272 69 SER F C 1
ATOM 4588 O O . SER F 1 69 ? 63.11718 60.89253 -31.86662 1.000 20.55319 69 SER F O 1
ATOM 4591 N N . TYR F 1 70 ? 62.08334 59.08118 -31.00174 1.000 17.01208 70 TYR F N 1
ATOM 4592 C CA . TYR F 1 70 ? 60.74431 59.66172 -30.94606 1.000 15.63407 70 TYR F CA 1
ATOM 4593 C C . TYR F 1 70 ? 60.18421 59.88778 -29.54541 1.000 18.13710 70 TYR F C 1
ATOM 4594 O O . TYR F 1 70 ? 59.09079 60.44915 -29.42292 1.000 18.22051 70 TYR F O 1
ATOM 4603 N N . PHE F 1 71 ? 60.87657 59.46484 -28.49727 1.000 16.86239 71 PHE F N 1
ATOM 4604 C CA . PHE F 1 71 ? 60.38069 59.64717 -27.13595 1.000 18.14918 71 PHE F CA 1
ATOM 4605 C C . PHE F 1 71 ? 61.51129 59.32598 -26.18064 1.000 18.42263 71 PHE F C 1
ATOM 4606 O O . PHE F 1 71 ? 62.49377 58.68158 -26.55408 1.000 14.75055 71 PHE F O 1
ATOM 4614 N N . CYS F 1 72 ? 61.33742 59.72583 -24.92332 1.000 18.58546 72 CYS F N 1
ATOM 4615 C CA . CYS F 1 72 ? 62.16851 59.14197 -23.88308 1.000 16.87612 72 CYS F CA 1
ATOM 4616 C C . CYS F 1 72 ? 61.36110 59.07717 -22.59426 1.000 14.34501 72 CYS F C 1
ATOM 4617 O O . CYS F 1 72 ? 60.34725 59.76902 -22.43412 1.000 15.60543 72 CYS F O 1
ATOM 4620 N N . ALA F 1 73 ? 61.82206 58.22026 -21.68486 1.000 15.66761 73 ALA F N 1
ATOM 4621 C CA . ALA F 1 73 ? 61.12978 57.97417 -20.42524 1.000 16.18314 73 ALA F CA 1
ATOM 4622 C C . ALA F 1 73 ? 62.16657 57.67436 -19.35739 1.000 17.15370 73 ALA F C 1
ATOM 4623 O O . ALA F 1 73 ? 63.08595 56.87241 -19.57928 1.000 17.28464 73 ALA F O 1
ATOM 4625 N N . PHE F 1 74 ? 62.02551 58.32213 -18.20787 1.000 14.40007 74 PHE F N 1
ATOM 4626 C CA . PHE F 1 74 ? 62.97182 58.16160 -17.10940 1.000 14.54809 74 PHE F CA 1
ATOM 4627 C C . PHE F 1 74 ? 62.25147 57.50266 -15.94160 1.000 16.22325 74 PHE F C 1
ATOM 4628 O O . PHE F 1 74 ? 61.24723 58.03376 -15.45316 1.000 17.45210 74 PHE F O 1
ATOM 4636 N N . PHE F 1 75 ? 62.76790 56.35008 -15.51192 1.000 14.41292 75 PHE F N 1
ATOM 4637 C CA . PHE F 1 75 ? 62.06717 55.40935 -14.64391 1.000 14.67167 75 PHE F CA 1
ATOM 4638 C C . PHE F 1 75 ? 62.59867 55.46171 -13.21820 1.000 15.06186 75 PHE F C 1
ATOM 4639 O O . PHE F 1 75 ? 63.81836 55.46594 -12.99232 1.000 15.12764 75 PHE F O 1
ATOM 4647 N N . CYS F 1 76 ? 61.67302 55.43339 -12.26070 1.000 14.31266 76 CYS F N 1
ATOM 4648 C CA . CYS F 1 76 ? 61.99468 55.35084 -10.83731 1.000 17.12742 76 CYS F CA 1
ATOM 4649 C C . CYS F 1 76 ? 61.24260 54.17555 -10.25392 1.000 16.26393 76 CYS F C 1
ATOM 4650 O O . CYS F 1 76 ? 60.05326 54.01332 -10.52545 1.000 17.58917 76 CYS F O 1
ATOM 4653 N N . ASN F 1 77 ? 61.93286 53.35882 -9.46166 1.000 20.28818 77 ASN F N 1
ATOM 4654 C CA . ASN F 1 77 ? 61.30913 52.24895 -8.75602 1.000 20.46745 77 ASN F CA 1
ATOM 4655 C C . ASN F 1 77 ? 60.88787 52.70225 -7.36757 1.000 18.53414 77 ASN F C 1
ATOM 4656 O O . ASN F 1 77 ? 61.61406 53.44219 -6.70117 1.000 20.91267 77 ASN F O 1
ATOM 4661 N N . TYR F 1 78 ? 59.71253 52.25602 -6.93977 1.000 17.97986 78 TYR F N 1
ATOM 4662 C CA . TYR F 1 78 ? 59.24358 52.58240 -5.59836 1.000 20.14887 78 TYR F CA 1
ATOM 4663 C C . TYR F 1 78 ? 58.19008 51.56789 -5.20313 1.000 19.39469 78 TYR F C 1
ATOM 4664 O O . TYR F 1 78 ? 57.30970 51.24863 -6.00592 1.000 20.68501 78 TYR F O 1
ATOM 4673 N N . SER F 1 79 ? 58.29278 51.07040 -3.96458 1.000 20.97452 79 SER F N 1
ATOM 4674 C CA . SER F 1 79 ? 57.48761 49.96485 -3.41484 1.000 23.43536 79 SER F CA 1
ATOM 4675 C C . SER F 1 79 ? 57.43801 48.83210 -4.44378 1.000 20.46762 79 SER F C 1
ATOM 4676 O O . SER F 1 79 ? 58.50013 48.34866 -4.85241 1.000 22.84772 79 SER F O 1
ATOM 4679 N N . ASN F 1 80 ? 56.26214 48.35524 -4.84446 1.000 19.44588 80 ASN F N 1
ATOM 4680 C CA . ASN F 1 80 ? 56.16187 47.19021 -5.72059 1.000 25.75442 80 ASN F CA 1
ATOM 4681 C C . ASN F 1 80 ? 56.14634 47.54390 -7.20091 1.000 24.49631 80 ASN F C 1
ATOM 4682 O O . ASN F 1 80 ? 56.02576 46.63856 -8.03438 1.000 25.86073 80 ASN F O 1
ATOM 4687 N N . GLY F 1 81 ? 56.27559 48.82313 -7.55415 1.000 24.41491 81 GLY F N 1
ATOM 4688 C CA . GLY F 1 81 ? 56.14771 49.22917 -8.94204 1.000 20.97621 81 GLY F CA 1
ATOM 4689 C C . GLY F 1 81 ? 57.14207 50.27564 -9.40100 1.000 19.05058 81 GLY F C 1
ATOM 4690 O O . GLY F 1 81 ? 58.25309 50.39020 -8.86250 1.000 19.05077 81 GLY F O 1
ATOM 4691 N N . CYS F 1 82 ? 56.74424 51.05581 -10.40185 1.000 19.31139 82 CYS F N 1
ATOM 4692 C CA . CYS F 1 82 ? 57.63687 52.05446 -10.96479 1.000 19.54186 82 CYS F CA 1
ATOM 4693 C C . CYS F 1 82 ? 56.82263 53.12374 -11.67366 1.000 16.32430 82 CYS F C 1
ATOM 4694 O O . CYS F 1 82 ? 55.64904 52.93339 -12.00716 1.000 16.12638 82 CYS F O 1
ATOM 4697 N N . VAL F 1 83 ? 57.47854 54.25657 -11.89304 1.000 16.98208 83 VAL F N 1
ATOM 4698 C CA . VAL F 1 83 ? 56.90730 55.42096 -12.55492 1.000 15.83561 83 VAL F CA 1
ATOM 4699 C C . VAL F 1 83 ? 57.91419 55.88168 -13.59090 1.000 15.30138 83 VAL F C 1
ATOM 4700 O O . VAL F 1 83 ? 59.11741 55.88296 -13.31687 1.000 15.85354 83 VAL F O 1
ATOM 4704 N N . ALA F 1 84 ? 57.43612 56.27643 -14.77048 1.000 13.32811 84 ALA F N 1
ATOM 4705 C CA . ALA F 1 84 ? 58.27220 56.97871 -15.73320 1.000 15.39380 84 ALA F CA 1
ATOM 4706 C C . ALA F 1 84 ? 57.76811 58.39825 -15.96777 1.000 16.08919 84 ALA F C 1
ATOM 4707 O O . ALA F 1 84 ? 56.55804 58.64010 -16.07310 1.000 16.87321 84 ALA F O 1
ATOM 4709 N N . TYR F 1 85 ? 58.71366 59.32475 -16.07077 1.000 15.69283 85 TYR F N 1
ATOM 4710 C CA . TYR F 1 85 ? 58.47505 60.68140 -16.52771 1.000 13.74578 85 TYR F CA 1
ATOM 4711 C C . TYR F 1 85 ? 58.85212 60.72596 -18.00344 1.000 16.83619 85 TYR F C 1
ATOM 4712 O O . TYR F 1 85 ? 59.95994 60.32547 -18.38087 1.000 15.81143 85 TYR F O 1
ATOM 4721 N N . VAL F 1 86 ? 57.93215 61.19811 -18.82924 1.000 15.45527 86 VAL F N 1
ATOM 4722 C CA . VAL F 1 86 ? 57.94574 60.92676 -20.26349 1.000 15.83850 86 VAL F CA 1
ATOM 4723 C C . VAL F 1 86 ? 58.05018 62.23439 -21.02894 1.000 18.11029 86 VAL F C 1
ATOM 4724 O O . VAL F 1 86 ? 57.38603 63.21860 -20.68471 1.000 15.88588 86 VAL F O 1
ATOM 4728 N N . TYR F 1 87 ? 58.90671 62.24784 -22.06269 1.000 15.08911 87 TYR F N 1
ATOM 4729 C CA . TYR F 1 87 ? 59.09235 63.38931 -22.95029 1.000 18.20822 87 TYR F CA 1
ATOM 4730 C C . TYR F 1 87 ? 59.02681 62.91173 -24.39135 1.000 16.42787 87 TYR F C 1
ATOM 4731 O O . TYR F 1 87 ? 59.52105 61.82750 -24.71305 1.000 17.59949 87 TYR F O 1
ATOM 4740 N N . GLY F 1 88 ? 58.42730 63.72025 -25.24932 1.000 17.22095 88 GLY F N 1
ATOM 4741 C CA . GLY F 1 88 ? 58.45365 63.41901 -26.66304 1.000 18.91039 88 GLY F CA 1
ATOM 4742 C C . GLY F 1 88 ? 59.72621 63.89895 -27.32784 1.000 19.24953 88 GLY F C 1
ATOM 4743 O O . GLY F 1 88 ? 60.41239 64.80073 -26.84610 1.000 18.37017 88 GLY F O 1
ATOM 4744 N N . ARG F 1 89 ? 60.04899 63.27135 -28.46458 1.000 16.65657 89 ARG F N 1
ATOM 4745 C CA . ARG F 1 89 ? 61.21010 63.65426 -29.25702 1.000 19.30804 89 ARG F CA 1
ATOM 4746 C C . ARG F 1 89 ? 60.84160 63.60201 -30.72694 1.000 21.09174 89 ARG F C 1
ATOM 4747 O O . ARG F 1 89 ? 59.97302 62.82040 -31.12726 1.000 19.44285 89 ARG F O 1
ATOM 4755 N N . GLY F 1 90 ? 61.51835 64.43034 -31.51863 1.000 21.87531 90 GLY F N 1
ATOM 4756 C CA . GLY F 1 90 ? 61.44174 64.31450 -32.97398 1.000 21.27769 90 GLY F CA 1
ATOM 4757 C C . GLY F 1 90 ? 60.04249 64.46022 -33.53224 1.000 24.35561 90 GLY F C 1
ATOM 4758 O O . GLY F 1 90 ? 59.67437 63.74787 -34.47796 1.000 24.56643 90 GLY F O 1
ATOM 4759 N N . ALA F 1 91 ? 59.25225 65.37250 -32.96054 1.000 22.24129 91 ALA F N 1
ATOM 4760 C CA . ALA F 1 91 ? 57.87331 65.70042 -33.31116 1.000 24.45839 91 ALA F CA 1
ATOM 4761 C C . ALA F 1 91 ? 56.86846 64.62406 -32.90616 1.000 22.75778 91 ALA F C 1
ATOM 4762 O O . ALA F 1 91 ? 55.66792 64.76928 -33.21825 1.000 24.04317 91 ALA F O 1
ATOM 4764 N N . PHE F 1 92 ? 57.29217 63.56530 -32.21768 1.000 22.20492 92 PHE F N 1
ATOM 4765 C CA . PHE F 1 92 ? 56.39986 62.51193 -31.75500 1.000 19.07289 92 PHE F CA 1
ATOM 4766 C C . PHE F 1 92 ? 56.21788 62.56982 -30.23849 1.000 21.98027 92 PHE F C 1
ATOM 4767 O O . PHE F 1 92 ? 56.85557 63.36076 -29.53396 1.000 21.37689 92 PHE F O 1
ATOM 4775 N N . TYR F 1 93 ? 55.30482 61.72375 -29.76039 1.000 19.51119 93 TYR F N 1
ATOM 4776 C CA . TYR F 1 93 ? 54.93523 61.61220 -28.35285 1.000 22.37771 93 TYR F CA 1
ATOM 4777 C C . TYR F 1 93 ? 54.27344 60.25493 -28.14685 1.000 24.15865 93 TYR F C 1
ATOM 4778 O O . TYR F 1 93 ? 53.92489 59.56354 -29.10880 1.000 20.89450 93 TYR F O 1
ATOM 4787 N N . LEU F 1 94 ? 54.08759 59.87707 -26.87864 1.000 20.41575 94 LEU F N 1
ATOM 4788 C CA . LEU F 1 94 ? 53.51450 58.57450 -26.55203 1.000 22.05370 94 LEU F CA 1
ATOM 4789 C C . LEU F 1 94 ? 52.00947 58.68934 -26.36729 1.000 23.80483 94 LEU F C 1
ATOM 4790 O O . LEU F 1 94 ? 51.53484 59.56072 -25.63813 1.000 19.62342 94 LEU F O 1
ATOM 4795 N N . SER F 1 95 ? 51.27163 57.78966 -27.01979 1.000 23.59331 95 SER F N 1
ATOM 4796 C CA . SER F 1 95 ? 49.81686 57.76484 -26.91993 1.000 23.61161 95 SER F CA 1
ATOM 4797 C C . SER F 1 95 ? 49.35681 57.49140 -25.49085 1.000 21.73774 95 SER F C 1
ATOM 4798 O O . SER F 1 95 ? 49.93469 56.65972 -24.78460 1.000 22.72627 95 SER F O 1
ATOM 4801 N N . THR F 1 96 ? 48.29361 58.19441 -25.08195 1.000 25.03295 96 THR F N 1
ATOM 4802 C CA . THR F 1 96 ? 47.63444 58.00183 -23.79081 1.000 24.91263 96 THR F CA 1
ATOM 4803 C C . THR F 1 96 ? 46.49156 57.00243 -23.86947 1.000 31.31806 96 THR F C 1
ATOM 4804 O O . THR F 1 96 ? 45.93720 56.62826 -22.82611 1.000 26.93823 96 THR F O 1
ATOM 4808 N N . VAL F 1 97 ? 46.13214 56.58127 -25.08664 1.000 29.08354 97 VAL F N 1
ATOM 4809 C CA . VAL F 1 97 ? 44.99566 55.69960 -25.29613 1.000 28.59513 97 VAL F CA 1
ATOM 4810 C C . VAL F 1 97 ? 45.25675 54.38661 -24.58438 1.000 27.51215 97 VAL F C 1
ATOM 4811 O O . VAL F 1 97 ? 46.36029 53.83637 -24.65201 1.000 27.84382 97 VAL F O 1
ATOM 4815 N N . SER F 1 98 ? 44.24759 53.88873 -23.87042 1.000 33.39185 98 SER F N 1
ATOM 4816 C CA . SER F 1 98 ? 44.46159 52.74511 -22.99308 1.000 35.72300 98 SER F CA 1
ATOM 4817 C C . SER F 1 98 ? 44.80052 51.49768 -23.80646 1.000 36.75837 98 SER F C 1
ATOM 4818 O O . SER F 1 98 ? 44.23013 51.26032 -24.87850 1.000 32.49263 98 SER F O 1
ATOM 4821 N N . GLY F 1 99 ? 45.75954 50.71569 -23.29555 1.000 31.41018 99 GLY F N 1
ATOM 4822 C CA . GLY F 1 99 ? 46.25294 49.52300 -23.95431 1.000 33.51301 99 GLY F CA 1
ATOM 4823 C C . GLY F 1 99 ? 47.30775 49.75638 -25.01681 1.000 31.63477 99 GLY F C 1
ATOM 4824 O O . GLY F 1 99 ? 47.83635 48.78267 -25.56379 1.000 30.95182 99 GLY F O 1
ATOM 4825 N N . ASP F 1 100 ? 47.63400 51.00342 -25.33661 1.000 25.56581 100 ASP F N 1
ATOM 4826 C CA . ASP F 1 100 ? 48.70545 51.23421 -26.29547 1.000 27.70972 100 ASP F CA 1
ATOM 4827 C C . ASP F 1 100 ? 50.09514 51.07561 -25.68371 1.000 29.20297 100 ASP F C 1
ATOM 4828 O O . ASP F 1 100 ? 51.07507 51.07316 -26.43103 1.000 28.19745 100 ASP F O 1
ATOM 4833 N N . ILE F 1 101 ? 50.21675 50.92942 -24.35998 1.000 25.41138 101 ILE F N 1
ATOM 4834 C CA . ILE F 1 101 ? 51.52046 50.88925 -23.70048 1.000 21.18842 101 ILE F CA 1
ATOM 4835 C C . ILE F 1 101 ? 51.63117 49.62033 -22.87267 1.000 21.78775 101 ILE F C 1
ATOM 4836 O O . ILE F 1 101 ? 50.69255 49.24590 -22.16045 1.000 25.53075 101 ILE F O 1
ATOM 4841 N N . LYS F 1 102 ? 52.78438 48.95749 -22.95708 1.000 20.35945 102 LYS F N 1
ATOM 4842 C CA . LYS F 1 102 ? 53.05943 47.78706 -22.13423 1.000 23.46653 102 LYS F CA 1
ATOM 4843 C C . LYS F 1 102 ? 54.49980 47.83272 -21.64779 1.000 24.66686 102 LYS F C 1
ATOM 4844 O O . LYS F 1 102 ? 55.41442 48.12526 -22.42367 1.000 21.98599 102 LYS F O 1
ATOM 4850 N N . LEU F 1 103 ? 54.69902 47.54756 -20.36073 1.000 20.75803 103 LEU F N 1
ATOM 4851 C CA . LEU F 1 103 ? 56.02814 47.33541 -19.79511 1.000 21.09503 103 LEU F CA 1
ATOM 4852 C C . LEU F 1 103 ? 56.09315 45.91021 -19.28424 1.000 22.83222 103 LEU F C 1
ATOM 4853 O O . LEU F 1 103 ? 55.27924 45.51688 -18.43960 1.000 23.86232 103 LEU F O 1
ATOM 4858 N N . ASN F 1 104 ? 57.05996 45.14418 -19.78686 1.000 22.15366 104 ASN F N 1
ATOM 4859 C CA . ASN F 1 104 ? 57.16335 43.72085 -19.47789 1.000 28.51334 104 ASN F CA 1
ATOM 4860 C C . ASN F 1 104 ? 55.80807 43.03196 -19.63425 1.000 27.22662 104 ASN F C 1
ATOM 4861 O O . ASN F 1 104 ? 55.41731 42.19146 -18.81788 1.000 31.21234 104 ASN F O 1
ATOM 4866 N N . SER F 1 105 ? 55.06247 43.45052 -20.66148 1.000 28.76311 105 SER F N 1
ATOM 4867 C CA . SER F 1 105 ? 53.74139 42.94339 -21.06116 1.000 31.56562 105 SER F CA 1
ATOM 4868 C C . SER F 1 105 ? 52.57835 43.41128 -20.18986 1.000 30.85861 105 SER F C 1
ATOM 4869 O O . SER F 1 105 ? 51.49217 42.84720 -20.31190 1.000 30.90290 105 SER F O 1
ATOM 4872 N N . VAL F 1 106 ? 52.74337 44.41928 -19.33741 1.000 29.65215 106 VAL F N 1
ATOM 4873 C CA . VAL F 1 106 ? 51.68010 44.86563 -18.44141 1.000 25.41474 106 VAL F CA 1
ATOM 4874 C C . VAL F 1 106 ? 51.34892 46.31668 -18.77066 1.000 24.27493 106 VAL F C 1
ATOM 4875 O O . VAL 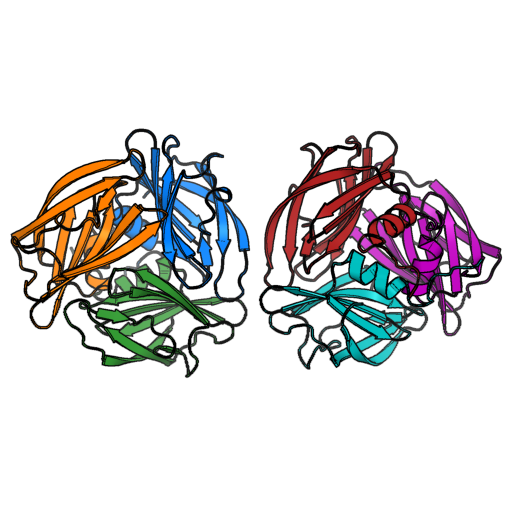F 1 106 ? 52.25152 47.12468 -19.00582 1.000 23.87705 106 VAL F O 1
ATOM 4879 N N . SER F 1 107 ? 50.04021 46.64814 -18.82095 1.000 23.49065 107 SER F N 1
ATOM 4880 C CA . SER F 1 107 ? 49.67408 48.04004 -19.05956 1.000 23.04827 107 SER F CA 1
ATOM 4881 C C . SER F 1 107 ? 49.88985 48.87617 -17.79859 1.000 22.37058 107 SER F C 1
ATOM 4882 O O . SER F 1 107 ? 49.80888 48.35762 -16.68537 1.000 21.42721 107 SER F O 1
ATOM 4885 N N . PRO F 1 108 ? 50.16977 50.16569 -17.95013 1.000 21.91940 108 PRO F N 1
ATOM 4886 C CA . PRO F 1 108 ? 50.30865 51.02545 -16.77013 1.000 22.73744 108 PRO F CA 1
ATOM 4887 C C . PRO F 1 108 ? 48.97195 51.21077 -16.06290 1.000 21.93146 108 PRO F C 1
ATOM 4888 O O . PRO F 1 108 ? 47.91487 51.23383 -16.69075 1.000 21.14504 108 PRO F O 1
ATOM 4892 N N . ASN F 1 109 ? 49.02041 51.35967 -14.73651 1.000 20.67103 109 ASN F N 1
ATOM 4893 C CA . ASN F 1 109 ? 47.76772 51.56163 -14.01015 1.000 19.73993 109 ASN F CA 1
ATOM 4894 C C . ASN F 1 109 ? 47.25130 52.98821 -14.14652 1.000 22.18577 109 ASN F C 1
ATOM 4895 O O . ASN F 1 109 ? 46.03155 53.19432 -14.16349 1.000 22.68093 109 ASN F O 1
ATOM 4900 N N . GLN F 1 110 ? 48.13769 53.97955 -14.27139 1.000 18.75490 110 GLN F N 1
ATOM 4901 C CA . GLN F 1 110 ? 47.71531 55.36152 -14.48493 1.000 20.41571 110 GLN F CA 1
ATOM 4902 C C . GLN F 1 110 ? 48.62472 56.05466 -15.48905 1.000 18.08238 110 GLN F C 1
ATOM 4903 O O . GLN F 1 110 ? 49.79323 55.69029 -15.66338 1.000 16.68286 110 GLN F O 1
ATOM 4909 N N . ILE F 1 111 ? 48.06132 57.08809 -16.11699 1.000 16.63665 111 ILE F N 1
ATOM 4910 C CA . ILE F 1 111 ? 48.73153 57.94586 -17.09102 1.000 17.89673 111 ILE F CA 1
ATOM 4911 C C . ILE F 1 111 ? 48.29367 59.38213 -16.85616 1.000 20.77701 111 ILE F C 1
ATOM 4912 O O . ILE F 1 111 ? 47.09211 59.67362 -16.83230 1.000 19.93901 111 ILE F O 1
ATOM 4917 N N . LEU F 1 112 ? 49.25888 60.27904 -16.68687 1.000 16.69573 112 LEU F N 1
ATOM 4918 C CA . LEU F 1 112 ? 48.99669 61.70807 -16.69730 1.000 15.25251 112 LEU F CA 1
ATOM 4919 C C . LEU F 1 112 ? 49.47809 62.27952 -18.02005 1.000 15.48425 112 LEU F C 1
ATOM 4920 O O . LEU F 1 112 ? 50.42824 61.76985 -18.62492 1.000 17.62347 112 LEU F O 1
ATOM 4925 N N . ALA F 1 113 ? 48.84862 63.36927 -18.44113 1.000 16.68358 113 ALA F N 1
ATOM 4926 C CA . ALA F 1 113 ? 49.04369 63.82969 -19.80349 1.000 17.39595 113 ALA F CA 1
ATOM 4927 C C . ALA F 1 113 ? 48.99682 65.34300 -19.87070 1.000 20.03899 113 ALA F C 1
ATOM 4928 O O . ALA F 1 113 ? 48.45317 66.01547 -18.99091 1.000 19.53207 113 ALA F O 1
ATOM 4930 N N . MET F 1 114 ? 49.59730 65.86833 -20.93396 1.000 18.17963 114 MET F N 1
ATOM 4931 C CA . MET F 1 114 ? 49.28573 67.19441 -21.43757 1.000 18.29056 114 MET F CA 1
ATOM 4932 C C . MET F 1 114 ? 48.15134 67.06879 -22.46050 1.000 26.12264 114 MET F C 1
ATOM 4933 O O . MET F 1 114 ? 48.10413 66.09946 -23.22605 1.000 20.57110 114 MET F O 1
ATOM 4938 N N . THR F 1 115 ? 47.21277 68.02187 -22.44734 1.000 23.43272 115 THR F N 1
ATOM 4939 C CA . THR F 1 115 ? 45.96064 67.85751 -23.18955 1.000 26.71079 115 THR F CA 1
ATOM 4940 C C . THR F 1 115 ? 45.64363 69.07402 -24.05294 1.000 23.66101 115 THR F C 1
ATOM 4941 O O . THR F 1 115 ? 46.13952 70.18111 -23.83350 1.000 25.86839 115 THR F O 1
ATOM 4945 N N . GLY F 1 116 ? 44.78821 68.85576 -25.04895 1.000 33.35145 116 GLY F N 1
ATOM 4946 C CA . GLY F 1 116 ? 44.39621 69.93667 -25.92774 1.000 31.94653 116 GLY F CA 1
ATOM 4947 C C . GLY F 1 116 ? 43.36374 69.50983 -26.95048 1.000 33.00878 116 GLY F C 1
ATOM 4948 O O . GLY F 1 116 ? 43.66808 68.73294 -27.85706 1.000 37.52238 116 GLY F O 1
ATOM 4949 N N . GLY F 1 117 ? 42.14250 70.01545 -26.81650 1.000 34.88035 117 GLY F N 1
ATOM 4950 C CA . GLY F 1 117 ? 41.05432 69.57853 -27.66869 1.000 38.89665 117 GLY F CA 1
ATOM 4951 C C . GLY F 1 117 ? 40.88257 68.07714 -27.63168 1.000 39.81867 117 GLY F C 1
ATOM 4952 O O . GLY F 1 117 ? 40.52415 67.51849 -26.59074 1.000 44.14761 117 GLY F O 1
ATOM 4953 N N . SER F 1 118 ? 41.17529 67.41134 -28.74747 1.000 39.65259 118 SER F N 1
ATOM 4954 C CA . SER F 1 118 ? 41.08521 65.96057 -28.86251 1.000 45.87717 118 SER F CA 1
ATOM 4955 C C . SER F 1 118 ? 42.44722 65.33678 -29.15339 1.000 45.16994 118 SER F C 1
ATOM 4956 O O . SER F 1 118 ? 42.57695 64.42693 -29.97730 1.000 42.75369 118 SER F O 1
ATOM 4959 N N . SER F 1 119 ? 43.48188 65.81643 -28.46818 1.000 39.18964 119 SER F N 1
ATOM 4960 C CA . SER F 1 119 ? 44.79003 65.18400 -28.51249 1.000 34.46544 119 SER F CA 1
ATOM 4961 C C . SER F 1 119 ? 45.40110 65.26154 -27.12086 1.000 28.72852 119 SER F C 1
ATOM 4962 O O . SER F 1 119 ? 45.09323 66.17399 -26.34908 1.000 28.62739 119 SER F O 1
ATOM 4964 N N . SER F 1 120 ? 46.25664 64.29014 -26.80814 1.000 26.63527 120 SER F N 1
ATOM 4965 C CA . SER F 1 120 ? 46.88851 64.22969 -25.49441 1.000 27.85070 120 SER F CA 1
ATOM 4966 C C . SER F 1 120 ? 48.11713 63.32744 -25.55440 1.000 27.73554 120 SER F C 1
ATOM 4967 O O . SER F 1 120 ? 48.16169 62.36530 -26.32408 1.000 26.67422 120 SER F O 1
ATOM 4970 N N . ALA F 1 121 ? 49.10063 63.63058 -24.70530 1.000 22.91748 121 ALA F N 1
ATOM 4971 C CA . ALA F 1 121 ? 50.41457 63.00804 -24.77683 1.000 19.72615 121 ALA F CA 1
ATOM 4972 C C . ALA F 1 121 ? 50.85417 62.62377 -23.37572 1.000 18.36501 121 ALA F C 1
ATOM 4973 O O . ALA F 1 121 ? 50.71878 63.43118 -22.45729 1.000 19.20491 121 ALA F O 1
ATOM 4975 N N . VAL F 1 122 ? 51.38777 61.40857 -23.22281 1.000 20.02893 122 VAL F N 1
ATOM 4976 C CA . VAL F 1 122 ? 51.80742 60.93765 -21.90630 1.000 19.81708 122 VAL F CA 1
ATOM 4977 C C . VAL F 1 122 ? 52.89209 61.84784 -21.34907 1.000 19.09674 122 VAL F C 1
ATOM 4978 O O . VAL F 1 122 ? 53.86187 62.18786 -22.03543 1.000 18.35683 122 VAL F O 1
ATOM 4982 N N . THR F 1 123 ? 52.74369 62.24013 -20.08252 1.000 17.03694 123 THR F N 1
ATOM 4983 C CA . THR F 1 123 ? 53.82264 62.91361 -19.38554 1.000 13.63210 123 THR F CA 1
ATOM 4984 C C . THR F 1 123 ? 54.27526 62.16452 -18.14439 1.000 16.79068 123 THR F C 1
ATOM 4985 O O . THR F 1 123 ? 55.39585 62.40587 -17.67727 1.000 16.69300 123 THR F O 1
ATOM 4989 N N . MET F 1 124 ? 53.44904 61.25918 -17.61247 1.000 12.58513 124 MET F N 1
ATOM 4990 C CA . MET F 1 124 ? 53.83359 60.38417 -16.51498 1.000 14.15527 124 MET F CA 1
ATOM 4991 C C . MET F 1 124 ? 53.02030 59.10564 -16.65200 1.000 17.07171 124 MET F C 1
ATOM 4992 O O . MET F 1 124 ? 51.86338 59.14325 -17.08289 1.000 20.09278 124 MET F O 1
ATOM 4997 N N . MET F 1 125 ? 53.62691 57.97938 -16.30288 1.000 15.18713 125 MET F N 1
ATOM 4998 C CA . MET F 1 125 ? 52.92868 56.70369 -16.34318 1.000 17.39023 125 MET F CA 1
ATOM 4999 C C . MET F 1 125 ? 53.52495 55.77845 -15.29624 1.000 17.96380 125 MET F C 1
ATOM 5000 O O . MET F 1 125 ? 54.72493 55.83041 -15.00564 1.000 19.17066 125 MET F O 1
ATOM 5005 N N . SER F 1 126 ? 52.67037 54.93823 -14.71564 1.000 16.81907 126 SER F N 1
ATOM 5006 C CA . SER F 1 126 ? 53.04301 54.15440 -13.55089 1.000 16.68874 126 SER F CA 1
ATOM 5007 C C . SER F 1 126 ? 52.55986 52.72537 -13.71069 1.000 16.71919 126 SER F C 1
ATOM 5008 O O . SER F 1 126 ? 51.66725 52.44379 -14.51303 1.000 19.86954 126 SER F O 1
ATOM 5011 N N . TRP F 1 127 ? 53.16547 51.83047 -12.92468 1.000 17.69297 127 TRP F N 1
ATOM 5012 C CA . TRP F 1 127 ? 52.78562 50.42730 -12.81807 1.000 18.18003 127 TRP F CA 1
ATOM 5013 C C . TRP F 1 127 ? 52.70869 50.05734 -11.34478 1.000 20.49214 127 TRP F C 1
ATOM 5014 O O . TRP F 1 127 ? 53.60095 50.40061 -10.56884 1.000 20.10003 127 TRP F O 1
ATOM 5025 N N . THR F 1 128 ? 51.65723 49.34074 -10.95987 1.000 23.07147 128 THR F N 1
ATOM 5026 C CA . THR F 1 128 ? 51.54211 48.96457 -9.55258 1.000 23.82429 128 THR F CA 1
ATOM 5027 C C . THR F 1 128 ? 52.50832 47.84824 -9.17699 1.000 28.65681 128 THR F C 1
ATOM 5028 O O . THR F 1 128 ? 52.98117 47.79890 -8.03579 1.000 23.35153 128 THR F O 1
ATOM 5032 N N . SER F 1 129 ? 52.81892 46.93972 -10.11635 1.000 21.68177 129 SER F N 1
ATOM 5033 C CA . SER F 1 129 ? 53.45926 45.68831 -9.73557 1.000 24.41239 129 SER F CA 1
ATOM 5034 C C . SER F 1 129 ? 54.58364 45.29802 -10.68090 1.000 25.90255 129 SER F C 1
ATOM 5035 O O . SER F 1 129 ? 55.01522 44.14383 -10.65679 1.000 25.62898 129 SER F O 1
ATOM 5038 N N . THR F 1 130 ? 55.04823 46.21312 -11.52450 1.000 23.65924 130 THR F N 1
ATOM 5039 C CA . THR F 1 130 ? 56.10660 45.96116 -12.49189 1.000 23.33591 130 THR F CA 1
ATOM 5040 C C . THR F 1 130 ? 57.25361 46.90650 -12.21028 1.000 26.84544 130 THR F C 1
ATOM 5041 O O . THR F 1 130 ? 57.05013 48.12443 -12.12938 1.000 25.52103 130 THR F O 1
ATOM 5045 N N . LYS F 1 131 ? 58.45808 46.34817 -12.07347 1.000 28.60758 131 LYS F N 1
ATOM 5046 C CA . LYS F 1 131 ? 59.58018 47.17126 -11.65379 1.000 23.76799 131 LYS F CA 1
ATOM 5047 C C . LYS F 1 131 ? 60.41234 47.46975 -12.88710 1.000 27.04091 131 LYS F C 1
ATOM 5048 O O . LYS F 1 131 ? 60.41945 46.71138 -13.86220 1.000 25.03548 131 LYS F O 1
ATOM 5054 N N . ALA F 1 132 ? 61.14420 48.56691 -12.82579 1.000 23.90437 132 ALA F N 1
ATOM 5055 C CA . ALA F 1 132 ? 62.05174 48.91650 -13.89888 1.000 23.59836 132 ALA F CA 1
ATOM 5056 C C . ALA F 1 132 ? 63.36557 48.17816 -13.70839 1.000 25.45906 132 ALA F C 1
ATOM 5057 O O . ALA F 1 132 ? 63.89531 48.10430 -12.59385 1.000 22.16368 132 ALA F O 1
ATOM 5059 N N . ALA F 1 133 ? 63.88521 47.62816 -14.80381 1.000 24.95708 133 ALA F N 1
ATOM 5060 C CA . ALA F 1 133 ? 65.12646 46.87991 -14.74245 1.000 24.74692 133 ALA F CA 1
ATOM 5061 C C . ALA F 1 133 ? 65.77599 46.85978 -16.11836 1.000 27.40410 133 ALA F C 1
ATOM 5062 O O . ALA F 1 133 ? 65.11002 47.03500 -17.14499 1.000 23.38714 133 ALA F O 1
ATOM 5064 N N . GLU F 1 134 ? 67.09301 46.63393 -16.11951 1.000 25.76290 134 GLU F N 1
ATOM 5065 C CA . GLU F 1 134 ? 67.86150 46.59579 -17.36058 1.000 27.54414 134 GLU F CA 1
ATOM 5066 C C . GLU F 1 134 ? 67.22121 45.61828 -18.33325 1.000 28.19006 134 GLU F C 1
ATOM 5067 O O . GLU F 1 134 ? 66.93576 44.47335 -17.98006 1.000 30.98985 134 GLU F O 1
ATOM 5073 N N . GLY F 1 135 ? 66.95021 46.08832 -19.54576 1.000 26.90471 135 GLY F N 1
ATOM 5074 C CA . GLY F 1 135 ? 66.58220 45.20700 -20.62253 1.000 25.74754 135 GLY F CA 1
ATOM 5075 C C . GLY F 1 135 ? 65.12211 44.81079 -20.73755 1.000 29.22427 135 GLY F C 1
ATOM 5076 O O . GLY F 1 135 ? 64.77739 44.12126 -21.70337 1.000 29.08459 135 GLY F O 1
ATOM 5077 N N . ILE F 1 136 ? 64.22856 45.20878 -19.82521 1.000 25.56811 136 ILE F N 1
ATOM 5078 C CA . ILE F 1 136 ? 62.83712 44.83103 -20.06920 1.000 25.75451 136 ILE F CA 1
ATOM 5079 C C . ILE F 1 136 ? 62.26992 45.74706 -21.14922 1.000 25.76887 136 ILE F C 1
ATOM 5080 O O . ILE F 1 136 ? 62.77367 46.84101 -21.41447 1.000 22.97661 136 ILE F O 1
ATOM 5085 N N . SER F 1 137 ? 61.21081 45.28633 -21.79520 1.000 28.44708 137 SER F N 1
ATOM 5086 C CA . SER F 1 137 ? 60.74009 45.91583 -23.01892 1.000 23.72223 137 SER F CA 1
ATOM 5087 C C . SER F 1 137 ? 59.56830 46.84348 -22.71336 1.000 23.13140 137 SER F C 1
ATOM 5088 O O . SER F 1 137 ? 58.63801 46.46451 -21.99248 1.000 21.90650 137 SER F O 1
ATOM 5091 N N . LEU F 1 138 ? 59.64020 48.07235 -23.23448 1.000 21.45851 138 LEU F N 1
ATOM 5092 C CA . LEU F 1 138 ? 58.51276 49.00144 -23.24491 1.000 20.46873 138 LEU F CA 1
ATOM 5093 C C . LEU F 1 138 ? 57.93463 49.02186 -24.64939 1.000 22.19873 138 LEU F C 1
ATOM 5094 O O . LEU F 1 138 ? 58.58233 49.50002 -25.58665 1.000 21.84007 138 LEU F O 1
ATOM 5099 N N . GLU F 1 139 ? 56.71033 48.53312 -24.78838 1.000 23.37170 139 GLU F N 1
ATOM 5100 C CA . GLU F 1 139 ? 55.97442 48.61855 -26.04110 1.000 22.94548 139 GLU F CA 1
ATOM 5101 C C . GLU F 1 139 ? 55.02984 49.80652 -25.98147 1.000 24.56270 139 GLU F C 1
ATOM 5102 O O . GLU F 1 139 ? 54.42890 50.07721 -24.94009 1.000 20.03986 139 GLU F O 1
ATOM 5108 N N . TYR F 1 140 ? 54.90951 50.52382 -27.09550 1.000 19.64554 140 TYR F N 1
ATOM 5109 C CA . TYR F 1 140 ? 54.14344 51.75634 -27.09586 1.000 20.87960 140 TYR F CA 1
ATOM 5110 C C . TYR F 1 140 ? 53.62856 52.04002 -28.49474 1.000 26.02746 140 TYR F C 1
ATOM 5111 O O . TYR F 1 140 ? 54.03459 51.41810 -29.47972 1.000 25.41623 140 TYR F O 1
ATOM 5120 N N . GLN F 1 141 ? 52.75738 53.03344 -28.55681 1.000 21.81888 141 GLN F N 1
ATOM 5121 C CA . GLN F 1 141 ? 52.24828 53.60395 -29.79332 1.000 26.31186 141 GLN F CA 1
ATOM 5122 C C . GLN F 1 141 ? 52.71267 55.05555 -29.80660 1.000 22.02969 141 GLN F C 1
ATOM 5123 O O . GLN F 1 141 ? 52.30485 55.84393 -28.94662 1.000 24.48282 141 GLN F O 1
ATOM 5129 N N . ARG F 1 142 ? 53.60522 55.40628 -30.73223 1.000 21.51187 142 ARG F N 1
ATOM 5130 C CA . ARG F 1 142 ? 54.04651 56.78920 -30.86314 1.000 21.81784 142 ARG F CA 1
ATOM 5131 C C . ARG F 1 142 ? 53.16993 57.52136 -31.87330 1.000 24.31013 142 ARG F C 1
ATOM 5132 O O . ARG F 1 142 ? 52.74374 56.94606 -32.87710 1.000 25.54021 142 ARG F O 1
ATOM 5140 N N . LYS F 1 143 ? 52.90196 58.79367 -31.59860 1.000 20.15440 143 LYS F N 1
ATOM 5141 C CA . LYS F 1 143 ? 52.01537 59.60859 -32.41719 1.000 24.06417 143 LYS F CA 1
ATOM 5142 C C . LYS F 1 143 ? 52.64267 60.97035 -32.68077 1.000 24.99815 143 LYS F C 1
ATOM 5143 O O . LYS F 1 143 ? 53.49040 61.44461 -31.92516 1.000 26.05222 143 LYS F O 1
ATOM 5149 N N . SER F 1 144 ? 52.20834 61.60880 -33.76357 1.000 22.74292 144 SER F N 1
ATOM 5150 C CA . SER F 1 144 ? 52.63535 62.96118 -34.08753 1.000 23.28500 144 SER F CA 1
ATOM 5151 C C . SER F 1 144 ? 51.42059 63.80643 -34.41696 1.000 26.53144 144 SER F C 1
ATOM 5152 O O . SER F 1 144 ? 50.57052 63.39807 -35.21703 1.000 26.31816 144 SER F O 1
ATOM 5155 N N . LEU F 1 145 ? 51.34999 64.98966 -33.80957 1.000 23.48553 145 LEU F N 1
ATOM 5156 C CA . LEU F 1 145 ? 50.29016 65.92667 -34.13683 1.000 24.67305 145 LEU F CA 1
ATOM 5157 C C . LEU F 1 145 ? 50.38059 66.41486 -35.57765 1.000 28.12380 145 LEU F C 1
ATOM 5158 O O . LEU F 1 145 ? 49.37561 66.87941 -36.11978 1.000 28.94215 145 LEU F O 1
ATOM 5163 N N . ILE F 1 146 ? 51.56337 66.34975 -36.19239 1.000 24.67146 146 ILE F N 1
ATOM 5164 C CA . ILE F 1 146 ? 51.75087 66.95708 -37.50742 1.000 31.29213 146 ILE F CA 1
ATOM 5165 C C . ILE F 1 146 ? 50.85819 66.27944 -38.53458 1.000 27.80289 146 ILE F C 1
ATOM 5166 O O . ILE F 1 146 ? 50.28202 66.93548 -39.41083 1.000 32.39189 146 ILE F O 1
ATOM 5171 N N . ASN F 1 147 ? 50.71213 64.96315 -38.43055 1.000 25.24399 147 ASN F N 1
ATOM 5172 C CA . ASN F 1 147 ? 49.97645 64.21659 -39.44084 1.000 29.95211 147 ASN F CA 1
ATOM 5173 C C . ASN F 1 147 ? 49.09749 63.12854 -38.84631 1.000 29.15092 147 ASN F C 1
ATOM 5174 O O . ASN F 1 147 ? 48.58606 62.28713 -39.59980 1.000 26.27867 147 ASN F O 1
ATOM 5179 N N . SER F 1 148 ? 48.89938 63.11958 -37.52557 1.000 26.64236 148 SER F N 1
ATOM 5180 C CA . SER F 1 148 ? 48.04916 62.14088 -36.85018 1.000 24.22004 148 SER F CA 1
ATOM 5181 C C . SER F 1 148 ? 48.50841 60.71037 -37.10570 1.000 29.06982 148 SER F C 1
ATOM 5182 O O . SER F 1 148 ? 47.68813 59.79089 -37.15281 1.000 27.47769 148 SER F O 1
ATOM 5185 N N . SER F 1 149 ? 49.81276 60.50215 -37.28313 1.000 26.88219 149 SER F N 1
ATOM 5186 C CA . SER F 1 149 ? 50.31599 59.14114 -37.39577 1.000 27.07786 149 SER F CA 1
ATOM 5187 C C . SER F 1 149 ? 50.22468 58.42550 -36.05514 1.000 27.15414 149 SER F C 1
ATOM 5188 O O . SER F 1 149 ? 50.26242 59.04254 -34.98779 1.000 28.67089 149 SER F O 1
ATOM 5191 N N . SER F 1 150 ? 50.11306 57.10613 -36.11527 1.000 24.45990 150 SER F N 1
ATOM 5192 C CA . SER F 1 150 ? 50.19358 56.27561 -34.92325 1.000 26.25361 150 SER F CA 1
ATOM 5193 C C . SER F 1 150 ? 50.93575 55.01212 -35.31738 1.000 25.71206 150 SER F C 1
ATOM 5194 O O . SER F 1 150 ? 50.49320 54.28561 -36.21281 1.000 20.28302 150 SER F O 1
ATOM 5197 N N . ILE F 1 151 ? 52.06929 54.76335 -34.65716 1.000 21.13687 151 ILE F N 1
ATOM 5198 C CA . ILE F 1 151 ? 53.04449 53.77611 -35.10609 1.000 22.77899 151 ILE F CA 1
ATOM 5199 C C . ILE F 1 151 ? 53.49851 52.95144 -33.91524 1.000 22.69139 151 ILE F C 1
ATOM 5200 O O . ILE F 1 151 ? 53.99570 53.50723 -32.93057 1.000 20.49426 151 ILE F O 1
ATOM 5205 N N . SER F 1 152 ? 53.34571 51.63020 -34.00584 1.000 21.56796 152 SER F N 1
ATOM 5206 C CA . SER F 1 152 ? 53.84891 50.75868 -32.95379 1.000 23.73667 152 SER F CA 1
ATOM 5207 C C . SER F 1 152 ? 55.36271 50.86173 -32.84797 1.000 25.53512 152 SER F C 1
ATOM 5208 O O . SER F 1 152 ? 56.07311 51.02144 -33.84659 1.000 23.62261 152 SER F O 1
ATOM 5211 N N . GLY F 1 153 ? 55.85622 50.73738 -31.61861 1.000 23.13691 153 GLY F N 1
ATOM 5212 C CA . GLY F 1 153 ? 57.28706 50.67852 -31.38436 1.000 25.10088 153 GLY F CA 1
ATOM 5213 C C . GLY F 1 153 ? 57.58883 49.97451 -30.08140 1.000 25.92914 153 GLY F C 1
ATOM 5214 O O . GLY F 1 153 ? 56.70219 49.68437 -29.27220 1.000 25.91959 153 GLY F O 1
ATOM 5215 N N . SER F 1 154 ? 58.87248 49.70023 -29.88724 1.000 23.62654 154 SER F N 1
ATOM 5216 C CA . SER F 1 154 ? 59.32296 49.10327 -28.64247 1.000 23.31290 154 SER F CA 1
ATOM 5217 C C . SER F 1 154 ? 60.77900 49.47583 -28.42333 1.000 28.05998 154 SER F C 1
ATOM 5218 O O . SER F 1 154 ? 61.52539 49.73690 -29.36979 1.000 21.23191 154 SER F O 1
ATOM 5221 N N . ALA F 1 155 ? 61.17344 49.50406 -27.16013 1.000 19.60552 155 ALA F N 1
ATOM 5222 C CA . ALA F 1 155 ? 62.54450 49.81551 -26.81380 1.000 21.32935 155 ALA F CA 1
ATOM 5223 C C . ALA F 1 155 ? 62.79809 49.19966 -25.45244 1.000 23.29616 155 ALA F C 1
ATOM 5224 O O . ALA F 1 155 ? 61.85877 48.90190 -24.71064 1.000 22.77395 155 ALA F O 1
ATOM 5226 N N . SER F 1 156 ? 64.06847 48.98596 -25.13818 1.000 22.33601 156 SER F N 1
ATOM 5227 C CA . SER F 1 156 ? 64.43221 48.31993 -23.89906 1.000 24.63724 156 SER F CA 1
ATOM 5228 C C . SER F 1 156 ? 65.03145 49.31189 -22.91481 1.000 22.41952 156 SER F C 1
ATOM 5229 O O . SER F 1 156 ? 65.73819 50.24701 -23.30403 1.000 22.66846 156 SER F O 1
ATOM 5232 N N . LEU F 1 157 ? 64.75155 49.08387 -21.62923 1.000 18.32284 157 LEU F N 1
ATOM 5233 C CA . LEU F 1 157 ? 65.27233 49.94575 -20.57900 1.000 22.26277 157 LEU F CA 1
ATOM 5234 C C . LEU F 1 157 ? 66.77068 49.73859 -20.38275 1.000 21.69535 157 LEU F C 1
ATOM 5235 O O . LEU F 1 157 ? 67.29950 48.63169 -20.52186 1.000 21.43033 157 LEU F O 1
ATOM 5240 N N . VAL F 1 158 ? 67.44372 50.82441 -20.02230 1.000 19.30901 158 VAL F N 1
ATOM 5241 C CA . VAL F 1 158 ? 68.88200 50.86775 -19.80861 1.000 21.34889 158 VAL F CA 1
ATOM 5242 C C . VAL F 1 158 ? 69.12188 51.43713 -18.41714 1.000 23.28256 158 VAL F C 1
ATOM 5243 O O . VAL F 1 158 ? 68.36484 52.28674 -17.94202 1.000 19.46364 158 VAL F O 1
ATOM 5247 N N . SER F 1 159 ? 70.17140 50.96662 -17.75482 1.000 19.79187 159 SER F N 1
ATOM 5248 C CA . SER F 1 159 ? 70.52916 51.51970 -16.45379 1.000 21.42036 159 SER F CA 1
ATOM 5249 C C . SER F 1 159 ? 70.96119 52.98161 -16.58571 1.000 24.09633 159 SER F C 1
ATOM 5250 O O . SER F 1 159 ? 71.66502 53.35454 -17.52662 1.000 20.32903 159 SER F O 1
ATOM 5253 N N . ALA F 1 160 ? 70.52172 53.82071 -15.64463 1.000 22.12981 160 ALA F N 1
ATOM 5254 C CA . ALA F 1 160 ? 70.90667 55.22685 -15.67978 1.000 21.96247 160 ALA F CA 1
ATOM 5255 C C . ALA F 1 160 ? 72.42423 55.35316 -15.54248 1.000 24.48692 160 ALA F C 1
ATOM 5256 O O . ALA F 1 160 ? 73.04972 54.56390 -14.82793 1.000 26.41754 160 ALA F O 1
ATOM 5258 N N . PRO F 1 161 ? 73.05111 56.32147 -16.21492 1.000 25.08406 161 PRO F N 1
ATOM 5259 C CA . PRO F 1 161 ? 74.50864 56.48293 -16.07592 1.000 27.21070 161 PRO F CA 1
ATOM 5260 C C . PRO F 1 161 ? 74.93907 56.82217 -14.64195 1.000 33.97536 161 PRO F C 1
ATOM 5261 O O . PRO F 1 161 ? 74.15825 57.30801 -13.82021 1.000 31.35494 161 PRO F O 1
#

Organism: NCBI:txid42906

Foldseek 3Di:
DPDDQDPVVVLQVVCVVVVAFKKKDDQFKIWGWDDDDQKIKIFIGTHDQKAFAPPQVQKAWLHHGFPDFDWDDDDPGTGGGMTMHDHYYADFFIKIWTWMAHPPPGDTHIDMITMDTRD/DPDDQDPVNVLQVVCVVVVAFKKKDDQFKIWGWDDDDQKIKIFIDTHDQKAFAPDWPFKDWLHHTFPDFDFDDDDPGTGGGMTMHPHYYADFFIKIKTWMAHPPPGDTHIDMITMDTRD/DPDDQDPVNVLQVVCVVVVAFKKKDDQFKIWGWDDDDQWIKIFIDTHDQKAFAPDWPQKDWLHHTFPDFDWDDDPPGTGTGMTMHPHHYQDFFIKIWTWMDGPVDGDTDIDIITMDTRD/DPDDDDPVVVLQVVCVVVVAFKKKDDQFKIWGWDDDDQKIKIFIDTHDQKAFAPPFPQKDWLHHTFPDFDWDDDPPGTGTGMTMHPHHYQDFFIKIWTWMAHPPPGDTDIDMITMHTRD/DPDDDDPVVVLQVVCVVVVAFKKKDDQFKIWGWDFDDQKIKIFIDTHPQKAFAPPFPFKAWLHHTFPDFDWDDDDPGTHTGMTMHPHYYADWFTKIWTWMDGPVDGDTDIDMTTMHTRD/DVDDQPPVVVLQVVCVVVVAFKKKDDQFKIWGWDFDDQKIKIFIDTHDQKAFAPPFPQKAWLHHTFPDFDWDDDDPGTGTGMTMHDHYYADFFTKIWTWMAHPVPGDTHIDMITMHTRD

Radius of gyration: 30.81 Å; Cα contacts (8 Å, |Δi|>4): 2119; chains: 6; bounding box: 76×72×87 Å

Solvent-accessible surface area: 26196 Å² total; per-residue (Å²): 144,91,72,60,74,160,102,52,6,4,12,65,3,1,7,19,0,3,74,9,73,33,24,2,86,29,58,66,0,0,0,0,0,4,56,58,63,113,0,0,0,0,6,6,29,8,19,11,0,0,9,1,0,38,70,42,48,65,0,70,0,86,87,70,34,4,80,62,24,0,6,31,42,30,91,102,25,29,1,4,15,2,0,0,2,60,88,14,80,4,42,104,53,34,45,0,76,9,11,37,58,1,4,1,14,56,1,13,20,44,23,75,19,66,1,62,54,26,120,140,90,71,57,70,156,104,56,8,6,11,63,4,1,8,19,0,4,66,9,75,33,23,1,86,27,61,66,0,0,0,0,0,4,55,61,77,91,0,0,0,0,5,6,29,8,17,13,0,0,13,1,0,32,75,103,54,42,2,65,0,82,91,70,46,26,67,32,35,0,7,29,41,19,88,124,32,25,1,5,14,2,0,0,0,64,76,13,74,4,41,107,48,29,44,0,75,12,38,36,48,1,13,7,69,98,25,56,67,84,25,72,19,62,2,62,50,28,120,137,91,70,60,72,164,102,54,7,5,10,65,3,1,8,18,0,3,64,10,76,31,23,1,84,28,60,65,0,0,0,0,0,4,53,54,51,66,0,0,0,0,6,8,27,8,18,10,0,0,9,1,0,34,81,104,44,39,2,70,0,81,84,67,32,22,93,40,32,1,7,32,43,30,91,104,26,31,2,5,13,2,0,0,1,32,81,21,86,4,41,110,46,27,45,0,75,8,38,34,49,2,0,7,62,116,35,58,60,89,19,73,19,60,2,62,48,27,116,152,89,75,61,68,169,103,56,7,6,10,62,4,1,7,19,0,4,68,9,74,34,23,1,85,28,56,72,0,0,0,0,0,4,56,69,69,109,0,0,0,0,6,6,26,9,16,11,0,0,8,1,0,36,83,110,41,42,2,81,0,87,85,74,41,20,67,54,31,0,8,34,44,28,93,100,27,31,2,5,13,2,0,0,2,63,88,12,80,4,43,111,47,34,43,0,72,11,19,39,47,1,3,6,4,62,0,11,36,77,23,73,18,63,2,59,50,27,119,140,89,76,60,77,161,102,56,9,8,8,61,4,1,8,19,0,4,61,9,76,32,25,1,80,28,60,63,0,0,0,0,0,3,56,66,69,106,0,0,0,0,5,7,30,8,16,13,0,0,8,1,0,32,83,106,62,32,2,18,0,84,96,65,63,23,64,49,30,0,8,34,43,18,90,120,20,29,1,4,14,2,0,0,1,64,82,13,81,4,42,115,50,32,42,0,78,10,31,36,53,5,3,12,58,118,30,58,65,83,25,72,23,62,1,56,49,30,115,147,90,76,63,70,156,101,54,6,6,10,61,4,1,7,19,0,3,62,10,76,35,23,0,87,28,55,60,0,0,0,0,0,2,55,50,39,49,0,0,0,0,7,7,29,8,16,12,0,0,14,1,0,32,83,108,46,42,2,60,0,84,87,73,45,21,63,35,35,0,8,31,46,19,93,125,16,31,1,5,12,3,0,0,2,38,63,14,76,4,43,111,44,30,45,0,78,11,34,36,45,1,4,5,73,96,24,59,63,87,23,73,19,59,1,58,56,20,121

Nearest PDB structures (foldseek):
  5d1q-assembly1_E  TM=5.214E-01  e=3.577E-01  Staphylococcus aureus RF122
  3qzo-assembly4_D  TM=4.581E-01  e=6.763E-01  Staphylococcus aureus subsp. aureus N315
  4ij2-assembly1_F  TM=5.051E-01  e=1.150E+00  Staphylococcus aureus subsp. aureus USA300
  3qzm-assembly2_B  TM=4.662E-01  e=1.581E+00  Staphylococcus aureus subsp. aureus N315
  3mjg-assembly1_X  TM=3.307E-01  e=2.062E+00  Homo sapiens

Secondary structure (DSSP, 8-state):
------TTHHHHHHHHHHT-SEEEEETTEEEEEEEETTEEEEEEEE-TT-EEBS-GGG-EETTB--SEEEEEE-SS-EEEEEEEESS----TT-EEEEEEE-TTT--EEEEEEE-EE--/------TTHHHHHHHHHHT-SEEEEETTEEEEEEEETTEEEEEEEE-TT-EEB--TTS-EETTB--SEEEEEEETTEEEEEEEEESS----TT-EEEEEEEETTTTEEEEEEEE-EE--/------TTHHHHHHHHHHT-SEEEEETTEEEEEEEETTEEEEEEEE-TTEEEB-STTS-EETTB--SEEEEEE-SS-EEEEEEEESS----TTPEEEEEEEETTSS-EEEEEEE-EE--/------TTHHHHHHHHHHT-SEEEEETTEEEEEEEETTEEEEEEEE-TT-EEB-STTS-EETTB--SEEEEEE-SS-EEEEEEEESS----TTPEEEEEEE-TTT--EEEEEEE-EE--/------TTHHHHHHHHHHT-SEEEEETTEEEEEEEETTEEEEEEEE-TTEEE--STTS-EETTBPPSEEEEEEETTEEEEEEEEESS----TT-EEEEEEEESSSS--EEEEEE-EE--/------TTHHHHHHHHHHT-SEEEEETTEEEEEEEETTEEEEEEEE-TT-EEB-STTS-EETTB--SEEEEEEETTEEEEEEEEESS----TT-EEEEEEEETTTTEEEEEEEE-EE--

Sequence (714 aa):
NGVGLKSTAWINVMCGLHNATFYVYSSYFCAFFCNYSNGCVAYVYGRGAFYLSTVSGDIKLNSVSPNQILAMTGGSSSAVTMMSWTSTKAAEGISLEYQRKSLINSSSSISGSASLVSAPNGVGLKSTAWINVMCGLHNATFYVYSSYFCAFFCNYSNGCVAYVYGRGAFYLSTVSGDIKLNSVSPNQILAMTGGSSSAVTMMSWTSTKAAEGISLEYQRKSLINSSSISGSASLVSAPNGVGLKSTAWINVMCGLHNATFYVYSSYFCAFFCNYSNGCVAYVYGRGAFYLSTVSGDIKLNSVSPNQILAMTGGSSSAVTMMSWTSTKAAEGISLEYQRKSLINSSSISGSASLVSAPNGVGLKSTAWINVMCGLHNATFYVYSSYFCAFFCNYSNGCVAYVYGRGAFYLSTVSGDIKLNSVSPNQILAMTGGSSSAVTMMSWTSTKAAEGISLEYQRKSLINSSSISGSASLVSAPNGVGLKSTAWINVMCGLHNATFYVYSSYFCAFFCNYSNGCVAYVYGRGAFYLSTVSGDIKLNSVSPNQILAMTGGSSSAVTMMSWTSTKAAEGISLEYQRKSLINSSSISGSASLVSAPNGVGLKSTAWINVMCGLHNATFYVYSSYFCAFFCNYSNGCVAYVYGRGAFYLSTVSGDIKLNSVSPNQILAMTGGSSSAVTMMSWTSTKAAEGISLEYQRKSLINSSSISGSASLVSAP